Protein 1QDM (pdb70)

Foldseek 3Di:
DKWFKAFDQQADVLQQQLQPFDFQDDCQLADQLSQATIWTWKFWAVVTHIWIAFAKLFAQAKEFAAPLQPPEVLPVVGDHDDQVVGPFKAQDQQKWKGRHHFKIFIFGKIFGWMGGPHDTQHRQIHGHGSDIDGSSSNPDPTGIYQHPAALVRHIVSGHGSLNRCVPVVNAAASKKWWAPAPCRTMIGGRDDDPQFFDDDWQKFFQDDRGALKGKWAWKAWQNATLQPRNVIFIEGAIASRFFKAAAQLSVLVQCVQQVFQAAAADLLLVCLVVPVVVLLVCVVVVHPLVCRLVVSPVVVPVSSVSSSSLNSNNNSCVVVVHDPVCSSVVSNVSSHHGFNSNDFRWDPPVSLVSGTWMWIGGSNDTHTARSVLQWDWHDDVVPIIIGGSHHYNNANVVVTRHMYHYCSRCNQWIWMCRPVRRIIITGGTD/DKWWKAFDFQAPVLVVLLVVAPDLDLQQLQDALRRDGIWTWKFWAVVGQIWIAQEKLSAFAWEFAAPLLPDDPLSVQGRADYQPVHDQKADDQQKDWGRGNQGMFIAGKIFHWMQRPHDIQHRQIHGHRRYDTGSSQSPDPTGIYQHNAQLQRHTVSGGGPLNRCVVVPVAQASKKWWAPDDCNTMIGRNDDDPVWFDDWWQKFFQPDGGRLKGKWAFKAFQNFTLQQRNVIAMEGEIQSYAFKEWALLRVLVQCLQVVWWAAAQVLLLVCLPVCVVVLLVCVVVVHDLVCSLVVVPQVVPSNSVSVNSLSSQQVRCVVSPPPVVVRSVVSNVSNRHRHHVQWWTWHDDVCQVRHTWMWIAGNHRTQTAGSVLQWGWHDDDVNTTIIGRYIYDAASDVVGIYMYHYNSRCHQWIWMQRPVSRIIITGRTD/DKWFKAFDAFEDLLPVVCVVFFAVPVQLADQLSQAGIWTWKFWAVVTDIWIAQAKLQAFAKEFAAPLQPPEVLPVVGDHDYQVVHPFKDQDFQKFKGHHGFKIFIFGWIWTWMGDPHDTQGTFIHGHTNYIDGSSRNPPPGGIYQYDAFLVQHTVSTHHSLNSCVVVVVADASKKWWQCAPCRTMIGGRFDDPQFFDDDWLKFFQPDGGRSKGKFAFKFWQNATLFQRNVIFMEGEIQSGQFKAWAQLRQLVLLVQQVWQAAQAPLLQVCLVPCNVVLVCQVVVVHDLVCSQCVSVQVPPVSSSSSSSLSSQLVSVVVVPPDDCVSSVVSNVSNRSGHYDQFKTFGDPPSLVSGTWMWIGDNNRIATDRSVLQWGCNPVCPTIIGSYGYDHASVVSGIYMHNYNSRCHQWIWMCNVPVRIIITGGTD

Secondary structure (P-SEA, 3-state):
cbbbbbbbcccaaaaaaaaacccccccccccccccccbbbbbbccccbbbbbccccccccccccccccccccaaaaabbbbbcccccccccccccccccccccbbbbbbbbcbbbcccccccccccccccccccccccccccccccccccccccccccccaaaaaaccccccccbbbbccccccccccccccccccccccccccccccccccccbbbbbbcccccccccccbbbbbbccccccccccaaaaaaaaaaacccccccaaaaaaacccaaaaaaaaaacccccccccccccccaaaaaaaaaaaaaaaaaaaacccccaaaaaaaaaaaacccccccccccccccccccbbbbbcccccccccccccccccccccbbbbbcccccccccccccbbbbbcccccccccccccccccbbbbcccc/cbbbbbbccccaaaaaaaaacccccccccccccccccbbbbbcccccbbbbbbbbcccccccccccccccccccccccbbbbccccccccccccbbbbbcccbbbbbbbbbbbbbcccbbbcbbbbbccccccccccccccccbbbbcccccccccccccaaaaaaaaccccccbbbbbbbccccccccccccccccccccccccccccccbbbbbcbbbcccccccccccbbbbbbcccccbbbccaaaaaaaaaaacccccccaaaaaaacccaaaaaaaaaacccccccccccccccaaaaaaaaaaaaaaaaaaaacccccccaaaaaaaccccccccccccccccccccbbbbbbbccccccccccccccccccccccbbbbbcbbbbcccccccbbbbbcccccccccccccccccbbbbcccc/cbbbbbbcccccccccccccccccccccccccccccbbbbbbcccccbbbbbbbcccccbbbbbbccccccaaaaabbbbcccccccbbbbccbbbbbcccbbbbbbbbbcbbbcccccccbbbbbbccccccccccccccccccccccccccccccccaaaaaaaaccccccbbbbbcccccbbbbccccccccccccccccccccccccccccccccccccccccccccbbbbbcccccbbbccaaaaaaaaaaacccccccaaaaaaaaccaaaaaaaaaacccccccccccc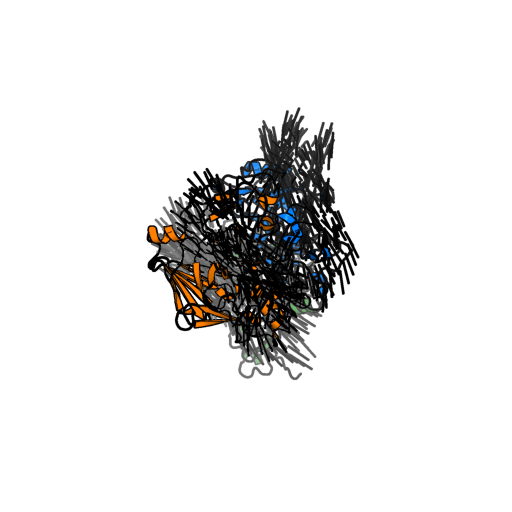cccaaaaaaaaaaaaaaaaaaaaccccaaaaaaaaaaccccccccccccccccccccbbbbbbbcccbbbbbcccccccccccccccccccccccccccccccccccccccccccccccccccbbbbcccc

Organism: Hordeum vulgare (NCBI:txid4513)

Solvent-accessible surface area: 47743 Å² total

Structure (mmCIF, N/CA/C/O backbone):
data_1QDM
#
_entry.id   1QDM
#
_cell.length_a   66.0
_cell.length_b   160.9
_cell.length_c   81.4
_cell.angle_alpha   90.0
_cell.angle_beta   109.6
_cell.angle_gamma   90.0
#
_symmetry.space_group_name_H-M   'P 1 21 1'
#
loop_
_atom_site.group_PDB
_atom_site.id
_atom_site.type_symbol
_atom_site.label_atom_id
_atom_site.label_alt_id
_atom_site.label_comp_id
_atom_site.label_asym_id
_atom_site.label_entity_id
_atom_site.label_seq_id
_atom_site.pdbx_PDB_ins_code
_atom_site.Cartn_x
_atom_site.Cartn_y
_atom_site.Cartn_z
_atom_site.occupancy
_atom_site.B_iso_or_equiv
_atom_site.auth_seq_id
_atom_site.auth_comp_id
_atom_site.auth_asym_id
_atom_site.auth_atom_id
_atom_site.pdbx_PDB_model_num
ATOM 1 N N . VAL A 1 1 P 34.377 17.703 -3.619 1.00 47.86 6 VAL A N 1
ATOM 2 C CA . VAL A 1 1 P 33.699 16.952 -4.717 1.00 32.58 6 VAL A CA 1
ATOM 3 C C . VAL A 1 1 P 32.380 16.431 -4.183 1.00 19.83 6 VAL A C 1
ATOM 4 O O . VAL A 1 1 P 32.361 15.748 -3.171 1.00 24.36 6 VAL A O 1
ATOM 8 N N . ARG A 1 2 P 31.292 16.725 -4.883 1.00 20.22 7 ARG A N 1
ATOM 9 C CA . ARG A 1 2 P 29.962 16.309 -4.457 1.00 23.47 7 ARG A CA 1
ATOM 10 C C . ARG A 1 2 P 29.361 15.139 -5.236 1.00 32.45 7 ARG A C 1
ATOM 11 O O . ARG A 1 2 P 29.046 15.258 -6.431 1.00 41.00 7 ARG A O 1
ATOM 19 N N . ILE A 1 3 P 29.171 14.025 -4.529 1.00 28.98 8 ILE A N 1
ATOM 20 C CA . ILE A 1 3 P 28.599 12.821 -5.093 1.00 9.40 8 ILE A CA 1
ATOM 21 C C . ILE A 1 3 P 27.138 12.621 -4.690 1.00 12.90 8 ILE A C 1
ATOM 22 O O . ILE A 1 3 P 26.826 12.302 -3.552 1.00 25.71 8 ILE A O 1
ATOM 27 N N . ALA A 1 4 P 26.237 12.825 -5.632 1.00 10.50 9 ALA A N 1
ATOM 28 C CA . ALA A 1 4 P 24.836 12.643 -5.373 1.00 13.79 9 ALA A CA 1
ATOM 29 C C . ALA A 1 4 P 24.605 11.159 -5.145 1.00 21.17 9 ALA A C 1
ATOM 30 O O . ALA A 1 4 P 25.431 10.328 -5.525 1.00 35.77 9 ALA A O 1
ATOM 32 N N . LEU A 1 5 P 23.487 10.826 -4.516 1.00 14.94 10 LEU A N 1
ATOM 33 C CA . LEU A 1 5 P 23.136 9.439 -4.266 1.00 11.10 10 LEU A CA 1
ATOM 34 C C . LEU A 1 5 P 21.652 9.370 -4.528 1.00 13.29 10 LEU A C 1
ATOM 35 O O . LEU A 1 5 P 20.969 10.382 -4.446 1.00 10.27 10 LEU A O 1
ATOM 40 N N . LYS A 1 6 P 21.166 8.195 -4.894 1.00 7.38 11 LYS A N 1
ATOM 41 C CA . LYS A 1 6 P 19.759 8.025 -5.145 1.00 11.04 11 LYS A CA 1
ATOM 42 C C . LYS A 1 6 P 19.288 7.043 -4.108 1.00 13.06 11 LYS A C 1
ATOM 43 O O . LYS A 1 6 P 20.013 6.132 -3.735 1.00 27.86 11 LYS A O 1
ATOM 49 N N . LYS A 1 7 P 18.105 7.269 -3.580 1.00 14.09 12 LYS A N 1
ATOM 50 C CA . LYS A 1 7 P 17.601 6.373 -2.580 1.00 21.43 12 LYS A CA 1
ATOM 51 C C . LYS A 1 7 P 16.543 5.527 -3.211 1.00 23.36 12 LYS A C 1
ATOM 52 O O . LYS A 1 7 P 15.570 6.044 -3.785 1.00 26.23 12 LYS A O 1
ATOM 58 N N . ARG A 1 8 P 16.791 4.227 -3.152 1.00 17.83 13 ARG A N 1
ATOM 59 C CA . ARG A 1 8 P 15.884 3.207 -3.657 1.00 20.00 13 ARG A CA 1
ATOM 60 C C . ARG A 1 8 P 15.561 2.518 -2.352 1.00 22.41 13 ARG A C 1
ATOM 61 O O . ARG A 1 8 P 16.400 1.821 -1.773 1.00 31.07 13 ARG A O 1
ATOM 69 N N . PRO A 1 9 P 14.397 2.843 -1.787 1.00 28.46 14 PRO A N 1
ATOM 70 C CA . PRO A 1 9 P 13.975 2.254 -0.522 1.00 39.97 14 PRO A CA 1
ATOM 71 C C . PRO A 1 9 P 13.571 0.781 -0.623 1.00 35.89 14 PRO A C 1
ATOM 72 O O . PRO A 1 9 P 12.937 0.363 -1.594 1.00 50.32 14 PRO A O 1
ATOM 76 N N . ILE A 1 10 P 14.004 0.007 0.374 1.00 37.33 15 ILE A N 1
ATOM 77 C CA . ILE A 1 10 P 13.711 -1.418 0.500 1.00 16.76 15 ILE A CA 1
ATOM 78 C C . ILE A 1 10 P 12.245 -1.653 0.123 1.00 29.00 15 ILE A C 1
ATOM 79 O O . ILE A 1 10 P 11.352 -0.913 0.542 1.00 26.63 15 ILE A O 1
ATOM 84 N N . ASP A 1 11 P 12.021 -2.654 -0.717 1.00 26.17 16 ASP A N 1
ATOM 85 C CA . ASP A 1 11 P 10.693 -2.999 -1.173 1.00 32.40 16 ASP A CA 1
ATOM 86 C C . ASP A 1 11 P 10.341 -4.372 -0.678 1.00 42.56 16 ASP A C 1
ATOM 87 O O . ASP A 1 11 P 11.100 -5.002 0.062 1.00 45.48 16 ASP A O 1
ATOM 92 N N . ARG A 1 12 P 9.230 -4.877 -1.184 1.00 45.81 17 ARG A N 1
ATOM 93 C CA . ARG A 1 12 P 8.761 -6.189 -0.820 1.00 41.27 17 ARG A CA 1
ATOM 94 C C . ARG A 1 12 P 9.712 -7.316 -1.267 1.00 40.24 17 ARG A C 1
ATOM 95 O O . ARG A 1 12 P 10.109 -8.132 -0.437 1.00 51.54 17 ARG A O 1
ATOM 103 N N . ASN A 1 13 P 10.159 -7.324 -2.524 1.00 28.60 18 ASN A N 1
ATOM 104 C CA . ASN A 1 13 P 11.054 -8.407 -2.999 1.00 30.53 18 ASN A CA 1
ATOM 105 C C . ASN A 1 13 P 12.352 -8.669 -2.229 1.00 34.58 18 ASN A C 1
ATOM 106 O O . ASN A 1 13 P 12.820 -9.810 -2.185 1.00 35.72 18 ASN A O 1
ATOM 111 N N . SER A 1 14 P 12.949 -7.637 -1.637 1.00 32.60 19 SER A N 1
ATOM 112 C CA . SER A 1 14 P 14.195 -7.832 -0.884 1.00 38.09 19 SER A CA 1
ATOM 113 C C . SER A 1 14 P 13.951 -8.478 0.478 1.00 32.83 19 SER A C 1
ATOM 114 O O . SER A 1 14 P 14.806 -9.169 1.008 1.00 39.78 19 SER A O 1
ATOM 117 N N . ARG A 1 15 P 12.786 -8.214 1.048 1.00 40.10 20 ARG A N 1
ATOM 118 C CA . ARG A 1 15 P 12.420 -8.745 2.347 1.00 30.31 20 ARG A CA 1
ATOM 119 C C . ARG A 1 15 P 12.148 -10.233 2.246 1.00 33.49 20 ARG A C 1
ATOM 120 O O . ARG A 1 15 P 12.617 -11.008 3.089 1.00 46.37 20 ARG A O 1
ATOM 122 N N . VAL A 1 16 P 11.408 -10.639 1.213 1.00 36.58 21 VAL A N 1
ATOM 123 C CA . VAL A 1 16 P 11.093 -12.052 1.011 1.00 29.43 21 VAL A CA 1
ATOM 124 C C . VAL A 1 16 P 12.386 -12.770 0.673 1.00 29.67 21 VAL A C 1
ATOM 125 O O . VAL A 1 16 P 12.577 -13.905 1.060 1.00 35.60 21 VAL A O 1
ATOM 127 N N . ALA A 1 17 P 13.294 -12.073 0.000 1.00 35.44 22 ALA A N 1
ATOM 128 C CA . ALA A 1 17 P 14.591 -12.631 -0.368 1.00 28.03 22 ALA A CA 1
ATOM 129 C C . ALA A 1 17 P 15.499 -12.733 0.860 1.00 30.55 22 ALA A C 1
ATOM 130 O O . ALA A 1 17 P 16.197 -13.719 1.024 1.00 41.33 22 ALA A O 1
ATOM 132 N N . THR A 1 18 P 15.519 -11.696 1.697 1.00 37.03 23 THR A N 1
ATOM 133 C CA . THR A 1 18 P 16.332 -11.695 2.915 1.00 37.22 23 THR A CA 1
ATOM 134 C C . THR A 1 18 P 15.762 -12.763 3.857 1.00 40.81 23 THR A C 1
ATOM 135 O O . THR A 1 18 P 16.503 -13.441 4.568 1.00 36.95 23 THR A O 1
ATOM 139 N N . GLY A 1 19 P 14.439 -12.909 3.843 1.00 45.82 24 GLY A N 1
ATOM 140 C CA . GLY A 1 19 P 13.783 -13.897 4.681 1.00 42.94 24 GLY A CA 1
ATOM 141 C C . GLY A 1 19 P 14.240 -15.296 4.321 1.00 42.17 24 GLY A C 1
ATOM 142 O O . GLY A 1 19 P 14.671 -16.058 5.173 1.00 34.08 24 GLY A O 1
ATOM 143 N N . LEU A 1 20 P 14.144 -15.631 3.042 1.00 49.98 25 LEU A N 1
ATOM 144 C CA . LEU A 1 20 P 14.567 -16.936 2.552 1.00 40.94 25 LEU A CA 1
ATOM 145 C C . LEU A 1 20 P 16.092 -17.030 2.345 1.00 41.95 25 LEU A C 1
ATOM 146 O O . LEU A 1 20 P 16.565 -17.550 1.324 1.00 53.29 25 LEU A O 1
ATOM 151 N N . SER A 1 21 P 16.845 -16.575 3.347 1.00 39.54 26 SER A N 1
ATOM 152 C CA . SER A 1 21 P 18.312 -16.581 3.325 1.00 48.13 26 SER A CA 1
ATOM 153 C C . SER A 1 21 P 18.876 -16.532 4.756 1.00 59.86 26 SER A C 1
ATOM 154 O O . SER A 1 21 P 20.073 -16.181 4.890 1.00 65.69 26 SER A O 1
ATOM 156 N N . GLY A 1 22 P 18.121 -16.828 5.724 1.00 58.71 27 GLY A N 1
ATOM 157 N N . GLU A 1 38 ? 27.407 -15.748 11.053 1.00 73.55 2 GLU A N 1
ATOM 158 C CA . GLU A 1 38 ? 28.756 -15.727 11.703 1.00 82.41 2 GLU A CA 1
ATOM 159 C C . GLU A 1 38 ? 28.824 -14.636 12.785 1.00 77.38 2 GLU A C 1
ATOM 160 O O . GLU A 1 38 ? 27.814 -13.990 13.090 1.00 77.97 2 GLU A O 1
ATOM 162 N N . GLU A 1 39 ? 30.009 -14.447 13.361 1.00 59.79 3 GLU A N 1
ATOM 163 C CA . GLU A 1 39 ? 30.209 -13.458 14.411 1.00 46.49 3 GLU A CA 1
ATOM 164 C C . GLU A 1 39 ? 31.681 -13.409 14.801 1.00 51.13 3 GLU A C 1
ATOM 165 O O . GLU A 1 39 ? 32.291 -12.347 14.778 1.00 53.61 3 GLU A O 1
ATOM 167 N N . GLU A 1 40 ? 32.255 -14.561 15.136 1.00 60.69 4 GLU A N 1
ATOM 168 C CA . GLU A 1 40 ? 33.661 -14.626 15.536 1.00 56.74 4 GLU A CA 1
ATOM 169 C C . GLU A 1 40 ? 34.637 -14.048 14.495 1.00 58.50 4 GLU A C 1
ATOM 170 O O . GLU A 1 40 ? 35.323 -14.788 13.780 1.00 56.49 4 GLU A O 1
ATOM 172 N N . GLY A 1 41 ? 34.687 -12.719 14.417 1.00 62.04 5 GLY A N 1
ATOM 173 C CA . GLY A 1 41 ? 35.581 -12.063 13.482 1.00 60.88 5 GLY A CA 1
ATOM 174 C C . GLY A 1 41 ? 34.974 -11.105 12.468 1.00 56.89 5 GLY A C 1
ATOM 175 O O . GLY A 1 41 ? 34.559 -9.999 12.810 1.00 50.77 5 GLY A O 1
ATOM 176 N N . ASP A 1 42 ? 34.902 -11.575 11.222 1.00 52.10 6 ASP A N 1
ATOM 177 C CA . ASP A 1 42 ? 34.429 -10.824 10.054 1.00 41.31 6 ASP A CA 1
ATOM 178 C C . ASP A 1 42 ? 32.990 -10.302 9.991 1.00 28.19 6 ASP A C 1
ATOM 179 O O . ASP A 1 42 ? 32.034 -11.063 9.885 1.00 27.87 6 ASP A O 1
ATOM 184 N N . ILE A 1 43 ? 32.868 -8.982 9.955 1.00 21.48 7 ILE A N 1
ATOM 185 C CA . ILE A 1 43 ? 31.579 -8.314 9.862 1.00 32.24 7 ILE A CA 1
ATOM 186 C C . ILE A 1 43 ? 31.269 -8.230 8.362 1.00 31.10 7 ILE A C 1
ATOM 187 O O . ILE A 1 43 ? 30.115 -8.163 7.956 1.00 36.35 7 ILE A O 1
ATOM 192 N N . VAL A 1 44 ? 32.311 -8.275 7.538 1.00 22.17 8 VAL A N 1
ATOM 193 C CA . VAL A 1 44 ? 32.138 -8.224 6.093 1.00 19.86 8 VAL A CA 1
ATOM 194 C C . VAL A 1 44 ? 31.282 -9.424 5.664 1.00 12.74 8 VAL A C 1
ATOM 195 O O . VAL A 1 44 ? 30.264 -9.257 5.006 1.00 19.56 8 VAL A O 1
ATOM 199 N N . ALA A 1 45 ? 31.637 -10.617 6.132 1.00 20.77 9 ALA A N 1
ATOM 200 C CA . ALA A 1 45 ? 30.869 -11.820 5.817 1.00 5.79 9 ALA A CA 1
ATOM 201 C C . ALA A 1 45 ? 29.488 -11.743 6.455 1.00 11.20 9 ALA A C 1
ATOM 202 O O . ALA A 1 45 ? 28.694 -12.685 6.351 1.00 20.81 9 ALA A O 1
ATOM 204 N N . LEU A 1 46 ? 29.199 -10.627 7.116 1.00 14.76 10 LEU A N 1
ATOM 205 C CA . LEU A 1 46 ? 27.915 -10.447 7.783 1.00 15.36 10 LEU A CA 1
ATOM 206 C C . LEU A 1 46 ? 27.009 -9.486 7.032 1.00 17.40 10 LEU A C 1
ATOM 207 O O . LEU A 1 46 ? 25.804 -9.465 7.269 1.00 21.08 10 LEU A O 1
ATOM 212 N N . LYS A 1 47 ? 27.582 -8.754 6.074 1.00 23.37 11 LYS A N 1
ATOM 213 C CA . LYS A 1 47 ? 26.847 -7.764 5.285 1.00 12.23 11 LYS A CA 1
ATOM 214 C C . LYS A 1 47 ? 25.779 -8.360 4.425 1.00 7.93 11 LYS A C 1
ATOM 215 O O . LYS A 1 47 ? 25.950 -9.423 3.841 1.00 28.87 11 LYS A O 1
ATOM 221 N N . ASN A 1 48 ? 24.685 -7.626 4.338 1.00 14.52 12 ASN A N 1
ATOM 222 C CA . ASN A 1 48 ? 23.517 -7.986 3.567 1.00 6.51 12 ASN A CA 1
ATOM 223 C C . ASN A 1 48 ? 23.205 -6.706 2.806 1.00 11.84 12 ASN A C 1
ATOM 224 O O . ASN A 1 48 ? 22.729 -5.736 3.386 1.00 22.52 12 ASN A O 1
ATOM 229 N N . TYR A 1 49 ? 23.511 -6.692 1.516 1.00 14.32 13 TYR A N 1
ATOM 230 C CA . TYR A 1 49 ? 23.302 -5.515 0.706 1.00 4.00 13 TYR A CA 1
ATOM 231 C C . TYR A 1 49 ? 21.890 -5.348 0.243 1.00 12.28 13 TYR A C 1
ATOM 232 O O . TYR A 1 49 ? 21.558 -4.338 -0.382 1.00 22.24 13 TYR A O 1
ATOM 241 N N . MET A 1 50 ? 21.040 -6.318 0.534 1.00 17.14 14 MET A N 1
ATOM 242 C CA . MET A 1 50 ? 19.642 -6.184 0.135 1.00 20.05 14 MET A CA 1
ATOM 243 C C . MET A 1 50 ? 18.993 -5.137 1.025 1.00 16.16 14 MET A C 1
ATOM 244 O O . MET A 1 50 ? 17.842 -4.724 0.804 1.00 19.22 14 MET A O 1
ATOM 249 N N . ASN A 1 51 ? 19.756 -4.752 2.046 1.00 11.83 15 ASN A N 1
ATOM 250 C CA . ASN A 1 51 ? 19.374 -3.730 3.001 1.00 21.01 15 ASN A CA 1
ATOM 251 C C . ASN A 1 51 ? 20.046 -2.416 2.613 1.00 10.07 15 ASN A C 1
ATOM 252 O O . ASN A 1 51 ? 20.303 -1.576 3.467 1.00 33.72 15 ASN A O 1
ATOM 257 N N . ALA A 1 52 ? 20.390 -2.269 1.341 1.00 18.25 16 ALA A N 1
ATOM 258 C CA . ALA A 1 52 ? 21.020 -1.059 0.839 1.00 9.12 16 ALA A CA 1
ATOM 259 C C . ALA A 1 52 ? 19.906 -0.176 0.305 1.00 14.71 16 ALA A C 1
ATOM 260 O O . ALA A 1 52 ? 18.880 -0.691 -0.165 1.00 18.75 16 ALA A O 1
ATOM 262 N N . GLN A 1 53 ? 20.070 1.141 0.430 1.00 16.07 17 GLN A N 1
ATOM 263 C CA . GLN A 1 53 ? 19.061 2.094 -0.050 1.00 14.53 17 GLN A CA 1
ATOM 264 C C . GLN A 1 53 ? 19.600 3.297 -0.800 1.00 14.90 17 GLN A C 1
ATOM 265 O O . GLN A 1 53 ? 18.839 4.031 -1.410 1.00 17.88 17 GLN A O 1
ATOM 271 N N . TYR A 1 54 ? 20.905 3.520 -0.734 1.00 20.08 18 TYR A N 1
ATOM 272 C CA . TYR A 1 54 ? 21.513 4.658 -1.420 1.00 18.62 18 TYR A CA 1
ATOM 273 C C . TYR A 1 54 ? 22.594 4.220 -2.399 1.00 13.63 18 TYR A C 1
ATOM 274 O O . TYR A 1 54 ? 23.576 3.571 -2.016 1.00 14.11 18 TYR A O 1
ATOM 283 N N . PHE A 1 55 ? 22.421 4.623 -3.656 1.00 18.51 19 PHE A N 1
ATOM 284 C CA . PHE A 1 55 ? 23.334 4.246 -4.715 1.00 4.00 19 PHE A CA 1
ATOM 285 C C . PHE A 1 55 ? 23.900 5.427 -5.426 1.00 4.88 19 PHE A C 1
ATOM 286 O O . PHE A 1 55 ? 23.266 6.470 -5.530 1.00 14.56 19 PHE A O 1
ATOM 294 N N . GLY A 1 56 ? 25.125 5.263 -5.890 1.00 18.30 20 GLY A N 1
ATOM 295 C CA . GLY A 1 56 ? 25.790 6.318 -6.614 1.00 20.78 20 GLY A CA 1
ATOM 296 C C . GLY A 1 56 ? 26.336 5.705 -7.874 1.00 21.68 20 GLY A C 1
ATOM 297 O O . GLY A 1 56 ? 26.150 4.500 -8.102 1.00 5.71 20 GLY A O 1
ATOM 298 N N . GLU A 1 57 ? 27.008 6.520 -8.684 1.00 17.92 21 GLU A N 1
ATOM 299 C CA . GLU A 1 57 ? 27.600 6.066 -9.939 1.00 20.37 21 GLU A CA 1
ATOM 300 C C . GLU A 1 57 ? 29.067 6.415 -9.903 1.00 17.27 21 GLU A C 1
ATOM 301 O O . GLU A 1 57 ? 29.455 7.365 -9.230 1.00 33.91 21 GLU A O 1
ATOM 307 N N . ILE A 1 58 ? 29.876 5.567 -10.532 1.00 26.97 22 ILE A N 1
ATOM 308 C CA . ILE A 1 58 ? 31.322 5.773 -10.694 1.00 21.61 22 ILE A CA 1
ATOM 309 C C . ILE A 1 58 ? 31.563 5.341 -12.131 1.00 23.21 22 ILE A C 1
ATOM 310 O O . ILE A 1 58 ? 30.644 4.912 -12.835 1.00 13.53 22 ILE A O 1
ATOM 315 N N . GLY A 1 59 ? 32.812 5.399 -12.544 1.00 17.87 23 GLY A N 1
ATOM 316 C CA . GLY A 1 59 ? 33.139 4.982 -13.871 1.00 6.99 23 GLY A CA 1
ATOM 317 C C . GLY A 1 59 ? 34.515 4.389 -13.816 1.00 14.35 23 GLY A C 1
ATOM 318 O O . GLY A 1 59 ? 35.431 5.021 -13.308 1.00 18.98 23 GLY A O 1
ATOM 319 N N . VAL A 1 60 ? 34.649 3.142 -14.251 1.00 14.21 24 VAL A N 1
ATOM 320 C CA . VAL A 1 60 ? 35.960 2.493 -14.302 1.00 25.68 24 VAL A CA 1
ATOM 321 C C . VAL A 1 60 ? 36.405 2.432 -15.780 1.00 35.41 24 VAL A C 1
ATOM 322 O O . VAL A 1 60 ? 35.592 2.127 -16.666 1.00 19.14 24 VAL A O 1
ATOM 326 N N . GLY A 1 61 ? 37.642 2.866 -16.043 1.00 33.22 25 GLY A N 1
ATOM 327 C CA . GLY A 1 61 ? 38.183 2.838 -17.392 1.00 28.86 25 GLY A CA 1
ATOM 328 C C . GLY A 1 61 ? 38.234 4.138 -18.185 1.00 33.43 25 GLY A C 1
ATOM 329 O O . GLY A 1 61 ? 37.735 5.167 -17.740 1.00 39.47 25 GLY A O 1
ATOM 330 N N . THR A 1 62 ? 38.883 4.085 -19.349 1.00 41.24 26 THR A N 1
ATOM 331 C CA . THR A 1 62 ? 38.994 5.232 -20.257 1.00 40.63 26 THR A CA 1
ATOM 332 C C . THR A 1 62 ? 38.664 4.811 -21.686 1.00 38.19 26 THR A C 1
ATOM 333 O O . THR A 1 62 ? 39.439 4.076 -22.309 1.00 33.39 26 THR A O 1
ATOM 337 N N . PRO A 1 63 ? 37.535 5.302 -22.239 1.00 34.24 27 PRO A N 1
ATOM 338 C CA . PRO A 1 63 ? 36.592 6.210 -21.578 1.00 32.41 27 PRO A CA 1
ATOM 339 C C . PRO A 1 63 ? 35.969 5.575 -20.335 1.00 37.38 27 PRO A C 1
ATOM 340 O O . PRO A 1 63 ? 36.207 4.399 -20.032 1.00 38.68 27 PRO A O 1
ATOM 344 N N . PRO A 1 64 ? 35.204 6.359 -19.573 1.00 31.91 28 PRO A N 1
ATOM 345 C CA . PRO A 1 64 ? 34.581 5.846 -18.356 1.00 31.16 28 PRO A CA 1
ATOM 346 C C . PRO A 1 64 ? 33.405 4.937 -18.584 1.00 27.45 28 PRO A C 1
ATOM 347 O O . PRO A 1 64 ? 32.443 5.315 -19.251 1.00 41.00 28 PRO A O 1
ATOM 351 N N . GLN A 1 65 ? 33.495 3.733 -18.027 1.00 27.39 29 GLN A N 1
ATOM 352 C CA . GLN A 1 65 ? 32.422 2.755 -18.107 1.00 22.69 29 GLN A CA 1
ATOM 353 C C . GLN A 1 65 ? 31.614 2.934 -16.817 1.00 19.78 29 GLN A C 1
ATOM 354 O O . GLN A 1 65 ? 32.145 2.736 -15.739 1.00 24.71 29 GLN A O 1
ATOM 360 N N . LYS A 1 66 ? 30.347 3.328 -16.935 1.00 17.33 30 LYS A N 1
ATOM 361 C CA . LYS A 1 66 ? 29.472 3.578 -15.775 1.00 29.57 30 LYS A CA 1
ATOM 362 C C . LYS A 1 66 ? 28.884 2.392 -15.013 1.00 33.49 30 LYS A C 1
ATOM 363 O O . LYS A 1 66 ? 28.333 1.461 -15.614 1.00 40.34 30 LYS A O 1
ATOM 369 N N . PHE A 1 67 ? 28.956 2.473 -13.682 1.00 30.23 31 PHE A N 1
ATOM 370 C CA . PHE A 1 67 ? 28.416 1.440 -12.795 1.00 20.67 31 PHE A CA 1
ATOM 371 C C . PHE A 1 67 ? 27.733 2.010 -11.546 1.00 12.09 31 PHE A C 1
ATOM 372 O O . PHE A 1 67 ? 28.225 2.958 -10.939 1.00 18.01 31 PHE A O 1
ATOM 380 N N . THR A 1 68 ? 26.554 1.488 -11.222 1.00 17.51 32 THR A N 1
ATOM 381 C CA . THR A 1 68 ? 25.854 1.892 -10.020 1.00 4.00 32 THR A CA 1
ATOM 382 C C . THR A 1 68 ? 26.560 1.049 -8.964 1.00 14.42 32 THR A C 1
ATOM 383 O O . THR A 1 68 ? 26.823 -0.133 -9.178 1.00 15.36 32 THR A O 1
ATOM 387 N N . VAL A 1 69 ? 26.982 1.679 -7.884 1.00 15.80 33 VAL A N 1
ATOM 388 C CA . VAL A 1 69 ? 27.678 0.975 -6.835 1.00 12.75 33 VAL A CA 1
ATOM 389 C C . VAL A 1 69 ? 27.199 1.528 -5.521 1.00 7.13 33 VAL A C 1
ATOM 390 O O . VAL A 1 69 ? 26.558 2.549 -5.481 1.00 13.33 33 VAL A O 1
ATOM 394 N N . ILE A 1 70 ? 27.507 0.832 -4.449 1.00 18.82 34 ILE A N 1
ATOM 395 C CA . ILE A 1 70 ? 27.155 1.264 -3.111 1.00 11.57 34 ILE A CA 1
ATOM 396 C C . ILE A 1 70 ? 28.458 1.813 -2.584 1.00 14.05 34 ILE A C 1
ATOM 397 O O . ILE A 1 70 ? 29.497 1.204 -2.809 1.00 9.63 34 ILE A O 1
ATOM 402 N N . PHE A 1 71 ? 28.430 3.022 -2.029 1.00 24.97 35 PHE A N 1
ATOM 403 C CA . PHE A 1 71 ? 29.620 3.633 -1.417 1.00 9.90 35 PHE A CA 1
ATOM 404 C C . PHE A 1 71 ? 29.619 3.152 0.035 1.00 10.52 35 PHE A C 1
ATOM 405 O O . PHE A 1 71 ? 28.941 3.689 0.906 1.00 15.26 35 PHE A O 1
ATOM 413 N N . ASP A 1 72 ? 30.391 2.106 0.247 1.00 21.03 36 ASP A N 1
ATOM 414 C CA . ASP A 1 72 ? 30.496 1.372 1.490 1.00 13.79 36 ASP A CA 1
ATOM 415 C C . ASP A 1 72 ? 31.616 1.665 2.487 1.00 15.63 36 ASP A C 1
ATOM 416 O O . ASP A 1 72 ? 32.734 1.185 2.324 1.00 25.56 36 ASP A O 1
ATOM 421 N N . THR A 1 73 ? 31.299 2.349 3.578 1.00 21.09 37 THR A N 1
ATOM 422 C CA . THR A 1 73 ? 32.295 2.610 4.614 1.00 8.44 37 THR A CA 1
ATOM 423 C C . THR A 1 73 ? 32.662 1.300 5.341 1.00 14.68 37 THR A C 1
ATOM 424 O O . THR A 1 73 ? 33.663 1.227 6.051 1.00 26.37 37 THR A O 1
ATOM 428 N N . GLY A 1 74 ? 31.877 0.253 5.108 1.00 21.41 38 GLY A N 1
ATOM 429 C CA . GLY A 1 74 ? 32.121 -1.031 5.743 1.00 9.48 38 GLY A CA 1
ATOM 430 C C . GLY A 1 74 ? 32.896 -2.076 4.966 1.00 19.21 38 GLY A C 1
ATOM 431 O O . GLY A 1 74 ? 32.916 -3.229 5.376 1.00 25.04 38 GLY A O 1
ATOM 432 N N . SER A 1 75 ? 33.539 -1.675 3.871 1.00 27.34 39 SER A N 1
ATOM 433 C CA . SER A 1 75 ? 34.346 -2.548 3.002 1.00 9.12 39 SER A CA 1
ATOM 434 C C . SER A 1 75 ? 35.484 -1.673 2.495 1.00 15.55 39 SER A C 1
ATOM 435 O O . SER A 1 75 ? 35.342 -0.456 2.477 1.00 13.44 39 SER A O 1
ATOM 438 N N . SER A 1 76 ? 36.581 -2.274 2.038 1.00 18.09 40 SER A N 1
ATOM 439 C CA . SER A 1 76 ? 37.707 -1.493 1.509 1.00 14.56 40 SER A CA 1
ATOM 440 C C . SER A 1 76 ? 38.061 -1.817 0.053 1.00 13.94 40 SER A C 1
ATOM 441 O O . SER A 1 76 ? 39.064 -1.339 -0.473 1.00 36.53 40 SER A O 1
ATOM 444 N N . ASN A 1 77 ? 37.186 -2.559 -0.616 1.00 29.01 41 ASN A N 1
ATOM 445 C CA . ASN A 1 77 ? 37.398 -2.972 -2.003 1.00 17.20 41 ASN A CA 1
ATOM 446 C C . ASN A 1 77 ? 36.380 -2.415 -2.982 1.00 12.43 41 ASN A C 1
ATOM 447 O O . ASN A 1 77 ? 35.208 -2.218 -2.645 1.00 22.66 41 ASN A O 1
ATOM 452 N N . LEU A 1 78 ? 36.846 -2.208 -4.210 1.00 16.80 42 LEU A N 1
ATOM 453 C CA . LEU A 1 78 ? 36.005 -1.788 -5.315 1.00 14.44 42 LEU A CA 1
ATOM 454 C C . LEU A 1 78 ? 35.976 -3.073 -6.123 1.00 26.86 42 LEU A C 1
ATOM 455 O O . LEU A 1 78 ? 36.971 -3.807 -6.153 1.00 22.89 42 LEU A O 1
ATOM 460 N N . TRP A 1 79 ? 34.823 -3.396 -6.688 1.00 27.26 43 TRP A N 1
ATOM 461 C CA . TRP A 1 79 ? 34.681 -4.567 -7.529 1.00 13.76 43 TRP A CA 1
ATOM 462 C C . TRP A 1 79 ? 33.463 -4.346 -8.371 1.00 20.71 43 TRP A C 1
ATOM 463 O O . TRP A 1 79 ? 32.481 -3.750 -7.918 1.00 29.79 43 TRP A O 1
ATOM 474 N N . VAL A 1 80 ? 33.551 -4.777 -9.620 1.00 30.16 44 VAL A N 1
ATOM 475 C CA . VAL A 1 80 ? 32.463 -4.628 -10.583 1.00 16.02 44 VAL A CA 1
ATOM 476 C C . VAL A 1 80 ? 32.363 -5.952 -11.347 1.00 14.09 44 VAL A C 1
ATOM 477 O O . VAL A 1 80 ? 33.307 -6.749 -11.332 1.00 10.88 44 VAL A O 1
ATOM 481 N N . PRO A 1 81 ? 31.184 -6.270 -11.912 1.00 11.05 45 PRO A N 1
ATOM 482 C CA . PRO A 1 81 ? 31.137 -7.533 -12.633 1.00 8.12 45 PRO A CA 1
ATOM 483 C C . PRO A 1 81 ? 32.124 -7.473 -13.797 1.00 14.27 45 PRO A C 1
ATOM 484 O O . PRO A 1 81 ? 32.467 -6.385 -14.277 1.00 14.07 45 PRO A O 1
ATOM 488 N N . SER A 1 82 ? 32.613 -8.631 -14.223 1.00 16.58 46 SER A N 1
ATOM 489 C CA . SER A 1 82 ? 33.553 -8.686 -15.331 1.00 7.21 46 SER A CA 1
ATOM 490 C C . SER A 1 82 ? 32.794 -9.128 -16.563 1.00 18.26 46 SER A C 1
ATOM 491 O O . SER A 1 82 ? 31.711 -9.707 -16.458 1.00 22.92 46 SER A O 1
ATOM 494 N N . ALA A 1 83 ? 33.319 -8.788 -17.735 1.00 21.42 47 ALA A N 1
ATOM 495 C CA . ALA A 1 83 ? 32.685 -9.215 -18.974 1.00 12.57 47 ALA A CA 1
ATOM 496 C C . ALA A 1 83 ? 32.947 -10.698 -18.999 1.00 10.91 47 ALA A C 1
ATOM 497 O O . ALA A 1 83 ? 32.260 -11.466 -19.662 1.00 17.03 47 ALA A O 1
ATOM 499 N N . LYS A 1 84 ? 33.940 -11.090 -18.209 1.00 14.21 48 LYS A N 1
ATOM 500 C CA . LYS A 1 84 ? 34.365 -12.461 -18.071 1.00 9.49 48 LYS A CA 1
ATOM 501 C C . LYS A 1 84 ? 33.499 -13.250 -17.094 1.00 4.87 48 LYS A C 1
ATOM 502 O O . LYS A 1 84 ? 33.821 -14.371 -16.736 1.00 19.48 48 LYS A O 1
ATOM 504 N N . CYS A 1 85 ? 32.349 -12.719 -16.734 1.00 13.15 49 CYS A N 1
ATOM 505 C CA . CYS A 1 85 ? 31.470 -13.442 -15.832 1.00 17.01 49 CYS A CA 1
ATOM 506 C C . CYS A 1 85 ? 30.426 -14.162 -16.683 1.00 20.67 49 CYS A C 1
ATOM 507 O O . CYS A 1 85 ? 29.344 -13.615 -16.902 1.00 22.45 49 CYS A O 1
ATOM 510 N N . TYR A 1 86 ? 30.709 -15.384 -17.149 1.00 17.72 50 TYR A N 1
ATOM 511 C CA . TYR A 1 86 ? 29.720 -16.0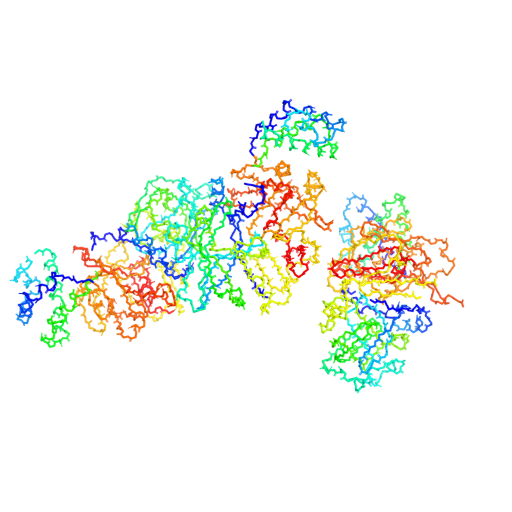50 -17.999 1.00 16.23 50 TYR A CA 1
ATOM 512 C C . TYR A 1 86 ? 28.654 -16.918 -17.367 1.00 32.23 50 TYR A C 1
ATOM 513 O O . TYR A 1 86 ? 27.581 -17.090 -17.954 1.00 20.58 50 TYR A O 1
ATOM 522 N N . PHE A 1 87 ? 28.901 -17.425 -16.161 1.00 31.99 51 PHE A N 1
ATOM 523 C CA . PHE A 1 87 ? 27.943 -18.344 -15.558 1.00 33.94 51 PHE A CA 1
ATOM 524 C C . PHE A 1 87 ? 26.953 -17.937 -14.468 1.00 34.49 51 PHE A C 1
ATOM 525 O O . PHE A 1 87 ? 26.008 -18.691 -14.213 1.00 36.31 51 PHE A O 1
ATOM 533 N N . SER A 1 88 ? 27.148 -16.793 -13.816 1.00 23.12 52 SER A N 1
ATOM 534 C CA . SER A 1 88 ? 26.198 -16.355 -12.788 1.00 18.58 52 SER A CA 1
ATOM 535 C C . SER A 1 88 ? 25.017 -15.668 -13.449 1.00 9.46 52 SER A C 1
ATOM 536 O O . SER A 1 88 ? 25.223 -14.741 -14.216 1.00 21.76 52 SER A O 1
ATOM 539 N N . ILE A 1 89 ? 23.788 -16.108 -13.165 1.00 15.81 53 ILE A N 1
ATOM 540 C CA . ILE A 1 89 ? 22.595 -15.475 -13.749 1.00 21.21 53 ILE A CA 1
ATOM 541 C C . ILE A 1 89 ? 22.549 -14.008 -13.336 1.00 21.60 53 ILE A C 1
ATOM 542 O O . ILE A 1 89 ? 21.964 -13.178 -14.014 1.00 34.56 53 ILE A O 1
ATOM 544 N N . ALA A 1 90 ? 23.185 -13.698 -12.215 1.00 24.91 54 ALA A N 1
ATOM 545 C CA . ALA A 1 90 ? 23.232 -12.346 -11.682 1.00 8.03 54 ALA A CA 1
ATOM 546 C C . ALA A 1 90 ? 23.965 -11.369 -12.599 1.00 15.70 54 ALA A C 1
ATOM 547 O O . ALA A 1 90 ? 23.586 -10.192 -12.714 1.00 23.27 54 ALA A O 1
ATOM 549 N N . CYS A 1 91 ? 25.029 -11.842 -13.237 1.00 16.94 55 CYS A N 1
ATOM 550 C CA . CYS A 1 91 ? 25.790 -11.001 -14.140 1.00 12.03 55 CYS A CA 1
ATOM 551 C C . CYS A 1 91 ? 24.984 -10.606 -15.382 1.00 10.47 55 CYS A C 1
ATOM 552 O O . CYS A 1 91 ? 25.321 -9.657 -16.062 1.00 26.34 55 CYS A O 1
ATOM 555 N N . TYR A 1 92 ? 23.874 -11.286 -15.623 1.00 22.45 56 TYR A N 1
ATOM 556 C CA . TYR A 1 92 ? 23.008 -10.998 -16.759 1.00 20.76 56 TYR A CA 1
ATOM 557 C C . TYR A 1 92 ? 21.952 -9.968 -16.404 1.00 20.13 56 TYR A C 1
ATOM 558 O O . TYR A 1 92 ? 20.986 -9.782 -17.141 1.00 27.25 56 TYR A O 1
ATOM 567 N N . LEU A 1 93 ? 22.129 -9.324 -15.255 1.00 27.64 57 LEU A N 1
ATOM 568 C CA . LEU A 1 93 ? 21.208 -8.299 -14.769 1.00 13.21 57 LEU A CA 1
ATOM 569 C C . LEU A 1 93 ? 21.963 -7.047 -14.397 1.00 16.52 57 LEU A C 1
ATOM 570 O O . LEU A 1 93 ? 21.359 -6.060 -14.023 1.00 33.41 57 LEU A O 1
ATOM 575 N N . HIS A 1 94 ? 23.288 -7.109 -14.437 1.00 27.19 58 HIS A N 1
ATOM 576 C CA . HIS A 1 94 ? 24.121 -5.980 -14.054 1.00 15.92 58 HIS A CA 1
ATOM 577 C C . HIS A 1 94 ? 25.163 -5.653 -15.136 1.00 17.10 58 HIS A C 1
ATOM 578 O O . HIS A 1 94 ? 25.330 -6.424 -16.082 1.00 29.20 58 HIS A O 1
ATOM 585 N N . SER A 1 95 ? 25.792 -4.479 -15.041 1.00 5.77 59 SER A N 1
ATOM 586 C CA . SER A 1 95 ? 26.785 -4.060 -16.019 1.00 12.83 59 SER A CA 1
ATOM 587 C C . SER A 1 95 ? 28.069 -4.805 -15.836 1.00 7.58 59 SER A C 1
ATOM 588 O O . SER A 1 95 ? 28.305 -5.403 -14.807 1.00 20.48 59 SER A O 1
ATOM 591 N N . ARG A 1 96 ? 28.899 -4.750 -16.865 1.00 23.78 60 ARG A N 1
ATOM 592 C CA . ARG A 1 96 ? 30.154 -5.462 -16.880 1.00 10.86 60 ARG A CA 1
ATOM 593 C C . ARG A 1 96 ? 31.273 -4.578 -17.371 1.00 13.16 60 ARG A C 1
ATOM 594 O O . ARG A 1 96 ? 31.078 -3.689 -18.202 1.00 24.76 60 ARG A O 1
ATOM 602 N N . TYR A 1 97 ? 32.429 -4.769 -16.764 1.00 19.20 61 TYR A N 1
ATOM 603 C CA . TYR A 1 97 ? 33.611 -4.036 -17.142 1.00 12.34 61 TYR A CA 1
ATOM 604 C C . TYR A 1 97 ? 34.191 -4.796 -18.324 1.00 20.88 61 TYR A C 1
ATOM 605 O O . TYR A 1 97 ? 34.278 -6.037 -18.303 1.00 23.23 61 TYR A O 1
ATOM 614 N N . LYS A 1 98 ? 34.516 -4.050 -19.372 1.00 24.87 62 LYS A N 1
ATOM 615 C CA . LYS A 1 98 ? 35.114 -4.577 -20.589 1.00 22.72 62 LYS A CA 1
ATOM 616 C C . LYS A 1 98 ? 36.505 -3.971 -20.646 1.00 18.43 62 LYS A C 1
ATOM 617 O O . LYS A 1 98 ? 36.680 -2.844 -21.091 1.00 31.43 62 LYS A O 1
ATOM 623 N N . ALA A 1 99 ? 37.494 -4.708 -20.167 1.00 18.39 63 ALA A N 1
ATOM 624 C CA . ALA A 1 99 ? 38.872 -4.224 -20.157 1.00 25.44 63 ALA A CA 1
ATOM 625 C C . ALA A 1 99 ? 39.385 -3.762 -21.516 1.00 24.68 63 ALA A C 1
ATOM 626 O O . ALA A 1 99 ? 40.005 -2.713 -21.618 1.00 46.59 63 ALA A O 1
ATOM 628 N N . GLY A 1 100 ? 39.103 -4.534 -22.560 1.00 37.19 64 GLY A N 1
ATOM 629 C CA . GLY A 1 100 ? 39.562 -4.199 -23.902 1.00 35.83 64 GLY A CA 1
ATOM 630 C C . GLY A 1 100 ? 38.999 -2.938 -24.540 1.00 32.21 64 GLY A C 1
ATOM 631 O O . GLY A 1 100 ? 39.552 -2.431 -25.514 1.00 36.26 64 GLY A O 1
ATOM 632 N N . ALA A 1 101 ? 37.872 -2.459 -24.030 1.00 30.57 65 ALA A N 1
ATOM 633 C CA . ALA A 1 101 ? 37.253 -1.244 -24.553 1.00 26.59 65 ALA A CA 1
ATOM 634 C C . ALA A 1 101 ? 37.764 -0.055 -23.765 1.00 27.94 65 ALA A C 1
ATOM 635 O O . ALA A 1 101 ? 37.239 1.047 -23.914 1.00 40.44 65 ALA A O 1
ATOM 637 N N . SER A 1 102 ? 38.774 -0.297 -22.929 1.00 30.59 66 SER A N 1
ATOM 638 C CA . SER A 1 102 ? 39.365 0.707 -22.054 1.00 25.43 66 SER A CA 1
ATOM 639 C C . SER A 1 102 ? 40.840 0.902 -22.374 1.00 25.82 66 SER A C 1
ATOM 640 O O . SER A 1 102 ? 41.609 -0.042 -22.314 1.00 14.82 66 SER A O 1
ATOM 643 N N . SER A 1 103 ? 41.213 2.139 -22.707 1.00 36.15 67 SER A N 1
ATOM 644 C CA . SER A 1 103 ? 42.585 2.531 -23.061 1.00 39.47 67 SER A CA 1
ATOM 645 C C . SER A 1 103 ? 43.563 2.365 -21.913 1.00 47.06 67 SER A C 1
ATOM 646 O O . SER A 1 103 ? 44.616 1.736 -22.051 1.00 65.31 67 SER A O 1
ATOM 649 N N . THR A 1 104 ? 43.192 2.958 -20.785 1.00 42.01 68 THR A N 1
ATOM 650 C CA . THR A 1 104 ? 43.962 2.977 -19.543 1.00 26.89 68 THR A CA 1
ATOM 651 C C . THR A 1 104 ? 44.085 1.683 -18.728 1.00 35.08 68 THR A C 1
ATOM 652 O O . THR A 1 104 ? 44.649 1.690 -17.623 1.00 27.76 68 THR A O 1
ATOM 656 N N . TYR A 1 105 ? 43.560 0.581 -19.252 1.00 31.91 69 TYR A N 1
ATOM 657 C CA . TYR A 1 105 ? 43.590 -0.690 -18.534 1.00 31.03 69 TYR A CA 1
ATOM 658 C C . TYR A 1 105 ? 44.957 -1.374 -18.356 1.00 31.33 69 TYR A C 1
ATOM 659 O O . TYR A 1 105 ? 45.743 -1.480 -19.303 1.00 38.36 69 TYR A O 1
ATOM 668 N N . LYS A 1 106 ? 45.194 -1.868 -17.133 1.00 34.98 70 LYS A N 1
ATOM 669 C CA . LYS A 1 106 ? 46.417 -2.588 -16.726 1.00 34.07 70 LYS A CA 1
ATOM 670 C C . LYS A 1 106 ? 45.995 -3.908 -16.043 1.00 32.05 70 LYS A C 1
ATOM 671 O O . LYS A 1 106 ? 45.323 -3.895 -15.011 1.00 45.92 70 LYS A O 1
ATOM 673 N N . LYS A 1 107 ? 46.382 -5.042 -16.614 1.00 31.48 71 LYS A N 1
ATOM 674 C CA . LYS A 1 107 ? 45.988 -6.350 -16.080 1.00 39.50 71 LYS A CA 1
ATOM 675 C C . LYS A 1 107 ? 46.756 -6.922 -14.883 1.00 46.38 71 LYS A C 1
ATOM 676 O O . LYS A 1 107 ? 47.939 -7.249 -14.983 1.00 48.45 71 LYS A O 1
ATOM 678 N N . ASN A 1 108 ? 46.046 -7.109 -13.775 1.00 47.22 72 ASN A N 1
ATOM 679 C CA . ASN A 1 108 ? 46.620 -7.679 -12.548 1.00 45.50 72 ASN A CA 1
ATOM 680 C C . ASN A 1 108 ? 45.810 -8.939 -12.212 1.00 43.68 72 ASN A C 1
ATOM 681 O O . ASN A 1 108 ? 44.978 -8.933 -11.301 1.00 44.87 72 ASN A O 1
ATOM 686 N N . GLY A 1 109 ? 46.059 -10.018 -12.941 1.00 24.82 73 GLY A N 1
ATOM 687 C CA . GLY A 1 109 ? 45.324 -11.241 -12.707 1.00 5.37 73 GLY A CA 1
ATOM 688 C C . GLY A 1 109 ? 45.283 -11.862 -11.316 1.00 13.04 73 GLY A C 1
ATOM 689 O O . GLY A 1 109 ? 44.844 -12.998 -11.187 1.00 25.35 73 GLY A O 1
ATOM 690 N N . LYS A 1 110 ? 45.730 -11.175 -10.275 1.00 17.59 74 LYS A N 1
ATOM 691 C CA . LYS A 1 110 ? 45.690 -11.760 -8.928 1.00 24.20 74 LYS A CA 1
ATOM 692 C C . LYS A 1 110 ? 44.229 -12.108 -8.584 1.00 30.86 74 LYS A C 1
ATOM 693 O O . LYS A 1 110 ? 43.373 -11.218 -8.488 1.00 41.47 74 LYS A O 1
ATOM 699 N N . PRO A 1 111 ? 43.920 -13.407 -8.416 1.00 32.45 75 PRO A N 1
ATOM 700 C CA . PRO A 1 111 ? 42.567 -13.865 -8.098 1.00 32.09 75 PRO A CA 1
ATOM 701 C C . PRO A 1 111 ? 42.135 -13.420 -6.711 1.00 31.52 75 PRO A C 1
ATOM 702 O O . PRO A 1 111 ? 42.974 -13.201 -5.846 1.00 48.02 75 PRO A O 1
ATOM 706 N N . ALA A 1 112 ? 40.831 -13.324 -6.486 1.00 25.52 76 ALA A N 1
ATOM 707 C CA . ALA A 1 112 ? 40.320 -12.879 -5.197 1.00 15.67 76 ALA A CA 1
ATOM 708 C C . ALA A 1 112 ? 38.818 -13.150 -5.088 1.00 21.70 76 ALA A C 1
ATOM 709 O O . ALA A 1 112 ? 38.126 -13.279 -6.102 1.00 28.58 76 ALA A O 1
ATOM 711 N N . ALA A 1 113 ? 38.317 -13.232 -3.863 1.00 24.06 77 ALA A N 1
ATOM 712 C CA . ALA A 1 113 ? 36.907 -13.514 -3.637 1.00 21.35 77 ALA A CA 1
ATOM 713 C C . ALA A 1 113 ? 36.458 -12.984 -2.286 1.00 31.08 77 ALA A C 1
ATOM 714 O O . ALA A 1 113 ? 37.161 -13.151 -1.279 1.00 45.59 77 ALA A O 1
ATOM 716 N N . ILE A 1 114 ? 35.281 -12.370 -2.246 1.00 32.14 78 ILE A N 1
ATOM 717 C CA . ILE A 1 114 ? 34.771 -11.829 -0.998 1.00 16.08 78 ILE A CA 1
ATOM 718 C C . ILE A 1 114 ? 33.441 -12.449 -0.613 1.00 11.00 78 ILE A C 1
ATOM 719 O O . ILE A 1 114 ? 32.500 -12.482 -1.404 1.00 21.57 78 ILE A O 1
ATOM 724 N N . GLN A 1 115 ? 33.413 -13.020 0.586 1.00 14.67 79 GLN A N 1
ATOM 725 C CA . GLN A 1 115 ? 32.224 -13.656 1.133 1.00 18.05 79 GLN A CA 1
ATOM 726 C C . GLN A 1 115 ? 31.542 -12.637 2.039 1.00 16.54 79 GLN A C 1
ATOM 727 O O . GLN A 1 115 ? 32.179 -12.059 2.943 1.00 18.27 79 GLN A O 1
ATOM 733 N N . TYR A 1 116 ? 30.258 -12.414 1.761 1.00 18.27 80 TYR A N 1
ATOM 734 C CA . TYR A 1 116 ? 29.412 -11.478 2.489 1.00 4.00 80 TYR A CA 1
ATOM 735 C C . TYR A 1 116 ? 28.273 -12.330 3.029 1.00 5.20 80 TYR A C 1
ATOM 736 O O . TYR A 1 116 ? 28.172 -13.498 2.703 1.00 16.54 80 TYR A O 1
ATOM 745 N N . GLY A 1 117 ? 27.325 -11.710 3.710 1.00 11.59 81 GLY A N 1
ATOM 746 C CA . GLY A 1 117 ? 26.248 -12.466 4.322 1.00 14.06 81 GLY A CA 1
ATOM 747 C C . GLY A 1 117 ? 25.232 -13.167 3.459 1.00 20.71 81 GLY A C 1
ATOM 748 O O . GLY A 1 117 ? 24.850 -14.312 3.748 1.00 17.60 81 GLY A O 1
ATOM 749 N N . THR A 1 118 ? 24.709 -12.449 2.472 1.00 24.85 82 THR A N 1
ATOM 750 C CA . THR A 1 118 ? 23.718 -13.007 1.556 1.00 31.07 82 THR A CA 1
ATOM 751 C C . THR A 1 118 ? 24.263 -13.234 0.156 1.00 26.27 82 THR A C 1
ATOM 752 O O . THR A 1 118 ? 23.501 -13.162 -0.800 1.00 24.82 82 THR A O 1
ATOM 756 N N . GLY A 1 119 ? 25.568 -13.480 0.038 1.00 25.97 83 GLY A N 1
ATOM 757 C CA . GLY A 1 119 ? 26.184 -13.705 -1.259 1.00 15.94 83 GLY A CA 1
ATOM 758 C C . GLY A 1 119 ? 27.703 -13.771 -1.233 1.00 23.19 83 GLY A C 1
ATOM 759 O O . GLY A 1 119 ? 28.324 -13.565 -0.189 1.00 29.82 83 GLY A O 1
ATOM 760 N N . SER A 1 120 ? 28.309 -14.006 -2.391 1.00 23.74 84 SER A N 1
ATOM 761 C CA . SER A 1 120 ? 29.753 -14.123 -2.482 1.00 12.73 84 SER A CA 1
ATOM 762 C C . SER A 1 120 ? 30.177 -13.660 -3.863 1.00 15.80 84 SER A C 1
ATOM 763 O O . SER A 1 120 ? 29.370 -13.625 -4.794 1.00 26.73 84 SER A O 1
ATOM 765 N N . ILE A 1 121 ? 31.425 -13.240 -3.985 1.00 8.83 85 ILE A N 1
ATOM 766 C CA . ILE A 1 121 ? 31.938 -12.814 -5.271 1.00 11.53 85 ILE A CA 1
ATOM 767 C C . ILE A 1 121 ? 33.374 -13.306 -5.373 1.00 24.71 85 ILE A C 1
ATOM 768 O O . ILE A 1 121 ? 34.108 -13.281 -4.384 1.00 34.44 85 ILE A O 1
ATOM 773 N N . ALA A 1 122 ? 33.747 -13.809 -6.547 1.00 28.41 86 ALA A N 1
ATOM 774 C CA . ALA A 1 122 ? 35.099 -14.291 -6.817 1.00 10.66 86 ALA A CA 1
ATOM 775 C C . ALA A 1 122 ? 35.430 -13.710 -8.174 1.00 8.48 86 ALA A C 1
ATOM 776 O O . ALA A 1 122 ? 34.531 -13.521 -8.988 1.00 11.13 86 ALA A O 1
ATOM 778 N N . GLY A 1 123 ? 36.700 -13.399 -8.407 1.00 14.27 87 GLY A N 1
ATOM 779 C CA . GLY A 1 123 ? 37.129 -12.844 -9.683 1.00 8.91 87 GLY A CA 1
ATOM 780 C C . GLY A 1 123 ? 38.628 -12.647 -9.623 1.00 13.87 87 GLY A C 1
ATOM 781 O O . GLY A 1 123 ? 39.302 -13.361 -8.875 1.00 22.96 87 GLY A O 1
ATOM 782 N N . TYR A 1 124 ? 39.153 -11.684 -10.378 1.00 10.05 88 TYR A N 1
ATOM 783 C CA . TYR A 1 124 ? 40.587 -11.396 -10.381 1.00 14.11 88 TYR A CA 1
ATOM 784 C C . TYR A 1 124 ? 40.733 -9.886 -10.429 1.00 22.00 88 TYR A C 1
ATOM 785 O O . TYR A 1 124 ? 39.821 -9.176 -10.891 1.00 17.34 88 TYR A O 1
ATOM 794 N N . PHE A 1 125 ? 41.862 -9.412 -9.910 1.00 21.27 89 PHE A N 1
ATOM 795 C CA . PHE A 1 125 ? 42.179 -8.002 -9.875 1.00 24.56 89 PHE A CA 1
ATOM 796 C C . PHE A 1 125 ? 42.463 -7.462 -11.266 1.00 25.37 89 PHE A C 1
ATOM 797 O O . PHE A 1 125 ? 42.623 -8.203 -12.213 1.00 28.03 89 PHE A O 1
ATOM 805 N N . SER A 1 126 ? 42.550 -6.150 -11.369 1.00 20.03 90 SER A N 1
ATOM 806 C CA . SER A 1 126 ? 42.850 -5.478 -12.624 1.00 17.63 90 SER A CA 1
ATOM 807 C C . SER A 1 126 ? 43.013 -4.032 -12.199 1.00 26.74 90 SER A C 1
ATOM 808 O O . SER A 1 126 ? 42.872 -3.711 -11.020 1.00 29.07 90 SER A O 1
ATOM 810 N N . GLU A 1 127 ? 43.368 -3.154 -13.118 1.00 31.68 91 GLU A N 1
ATOM 811 C CA . GLU A 1 127 ? 43.499 -1.757 -12.734 1.00 29.63 91 GLU A CA 1
ATOM 812 C C . GLU A 1 127 ? 43.066 -0.886 -13.869 1.00 9.83 91 GLU A C 1
ATOM 813 O O . GLU A 1 127 ? 43.011 -1.325 -15.001 1.00 21.05 91 GLU A O 1
ATOM 819 N N . ASP A 1 128 ? 42.791 0.358 -13.543 1.00 11.93 92 ASP A N 1
ATOM 820 C CA . ASP A 1 128 ? 42.335 1.308 -14.506 1.00 4.34 92 ASP A CA 1
ATOM 821 C C . ASP A 1 128 ? 42.133 2.607 -13.757 1.00 12.03 92 ASP A C 1
ATOM 822 O O . ASP A 1 128 ? 42.624 2.766 -12.642 1.00 24.15 92 ASP A O 1
ATOM 827 N N . SER A 1 129 ? 41.385 3.523 -14.365 1.00 27.49 93 SER A N 1
ATOM 828 C CA . SER A 1 129 ? 41.107 4.826 -13.786 1.00 20.22 93 SER A CA 1
ATOM 829 C C . SER A 1 129 ? 39.640 4.950 -13.401 1.00 23.52 93 SER A C 1
ATOM 830 O O . SER A 1 129 ? 38.747 4.877 -14.251 1.00 23.66 93 SER A O 1
ATOM 833 N N . VAL A 1 130 ? 39.401 5.084 -12.102 1.00 31.13 94 VAL A N 1
ATOM 834 C CA . VAL A 1 130 ? 38.052 5.198 -11.586 1.00 22.62 94 VAL A CA 1
ATOM 835 C C . VAL A 1 130 ? 37.670 6.671 -11.446 1.00 15.81 94 VAL A C 1
ATOM 836 O O . VAL A 1 130 ? 38.493 7.505 -11.099 1.00 22.50 94 VAL A O 1
ATOM 840 N N . THR A 1 131 ? 36.409 6.971 -11.736 1.00 23.96 95 THR A N 1
ATOM 841 C CA . THR A 1 131 ? 35.904 8.334 -11.745 1.00 27.61 95 THR A CA 1
ATOM 842 C C . THR A 1 131 ? 34.695 8.535 -10.847 1.00 31.56 95 THR A C 1
ATOM 843 O O . THR A 1 131 ? 33.597 8.039 -11.126 1.00 48.34 95 THR A O 1
ATOM 847 N N . VAL A 1 132 ? 34.900 9.273 -9.772 1.00 27.51 96 VAL A N 1
ATOM 848 C CA . VAL A 1 132 ? 33.834 9.571 -8.844 1.00 24.03 96 VAL A CA 1
ATOM 849 C C . VAL A 1 132 ? 33.613 11.045 -9.108 1.00 23.76 96 VAL A C 1
ATOM 850 O O . VAL A 1 132 ? 34.570 11.803 -9.173 1.00 22.66 96 VAL A O 1
ATOM 854 N N . GLY A 1 133 ? 32.368 11.445 -9.330 1.00 24.54 97 GLY A N 1
ATOM 855 C CA . GLY A 1 133 ? 32.099 12.839 -9.608 1.00 30.75 97 GLY A CA 1
ATOM 856 C C . GLY A 1 133 ? 33.064 13.233 -10.706 1.00 44.67 97 GLY A C 1
ATOM 857 O O . GLY A 1 133 ? 32.981 12.732 -11.832 1.00 49.33 97 GLY A O 1
ATOM 858 N N . ASP A 1 134 ? 34.050 14.047 -10.351 1.00 46.69 98 ASP A N 1
ATOM 859 C CA . ASP A 1 134 ? 35.039 14.469 -11.321 1.00 40.87 98 ASP A CA 1
ATOM 860 C C . ASP A 1 134 ? 36.466 14.191 -10.888 1.00 25.39 98 ASP A C 1
ATOM 861 O O . ASP A 1 134 ? 37.377 14.938 -11.198 1.00 30.72 98 ASP A O 1
ATOM 866 N N . LEU A 1 135 ? 36.666 13.107 -10.161 1.00 23.62 99 LEU A N 1
ATOM 867 C CA . LEU A 1 135 ? 38.013 12.752 -9.757 1.00 28.52 99 LEU A CA 1
ATOM 868 C C . LEU A 1 135 ? 38.328 11.572 -10.631 1.00 34.01 99 LEU A C 1
ATOM 869 O O . LEU A 1 135 ? 37.484 10.692 -10.825 1.00 34.99 99 LEU A O 1
ATOM 874 N N . VAL A 1 136 ? 39.530 11.558 -11.180 1.00 25.01 100 VAL A N 1
ATOM 875 C CA . VAL A 1 136 ? 39.936 10.452 -12.008 1.00 11.77 100 VAL A CA 1
ATOM 876 C C . VAL A 1 136 ? 41.068 9.820 -11.241 1.00 18.65 100 VAL A C 1
ATOM 877 O O . VAL A 1 136 ? 42.205 10.282 -11.234 1.00 37.92 100 VAL A O 1
ATOM 881 N N . VAL A 1 137 ? 40.681 8.853 -10.441 1.00 30.00 101 VAL A N 1
ATOM 882 C CA . VAL A 1 137 ? 41.610 8.115 -9.635 1.00 29.78 101 VAL A CA 1
ATOM 883 C C . VAL A 1 137 ? 42.257 7.125 -10.593 1.00 21.33 101 VAL A C 1
ATOM 884 O O . VAL A 1 137 ? 41.580 6.301 -11.183 1.00 13.89 101 VAL A O 1
ATOM 888 N N . LYS A 1 138 ? 43.543 7.314 -10.841 1.00 11.94 102 LYS A N 1
ATOM 889 C CA . LYS A 1 138 ? 44.296 6.459 -11.728 1.00 11.17 102 LYS A CA 1
ATOM 890 C C . LYS A 1 138 ? 44.841 5.292 -10.937 1.00 24.48 102 LYS A C 1
ATOM 891 O O . LYS A 1 138 ? 44.647 5.236 -9.735 1.00 40.97 102 LYS A O 1
ATOM 897 N N . ASP A 1 139 ? 45.434 4.321 -11.627 1.00 28.01 103 ASP A N 1
ATOM 898 C CA . ASP A 1 139 ? 46.047 3.157 -11.002 1.00 37.18 103 ASP A CA 1
ATOM 899 C C . ASP A 1 139 ? 45.179 2.437 -9.984 1.00 37.07 103 ASP A C 1
ATOM 900 O O . ASP A 1 139 ? 45.661 1.537 -9.289 1.00 39.13 103 ASP A O 1
ATOM 905 N N . GLN A 1 140 ? 43.909 2.810 -9.893 1.00 26.61 104 GLN A N 1
ATOM 906 C CA . GLN A 1 140 ? 43.032 2.200 -8.923 1.00 17.32 104 GLN A CA 1
ATOM 907 C C . GLN A 1 140 ? 42.887 0.723 -9.185 1.00 17.20 104 GLN A C 1
ATOM 908 O O . GLN A 1 140 ? 42.255 0.332 -10.163 1.00 41.05 104 GLN A O 1
ATOM 914 N N . GLU A 1 141 ? 43.501 -0.099 -8.344 1.00 16.21 105 GLU A N 1
ATOM 915 C CA . GLU A 1 141 ? 43.366 -1.546 -8.484 1.00 26.81 105 GLU A CA 1
ATOM 916 C C . GLU A 1 141 ? 41.983 -2.041 -7.979 1.00 23.81 105 GLU A C 1
ATOM 917 O O . GLU A 1 141 ? 41.480 -1.585 -6.943 1.00 31.26 105 GLU A O 1
ATOM 923 N N . PHE A 1 142 ? 41.353 -2.943 -8.731 1.00 21.17 106 PHE A N 1
ATOM 924 C CA . PHE A 1 142 ? 40.025 -3.455 -8.379 1.00 13.78 106 PHE A CA 1
ATOM 925 C C . PHE A 1 142 ? 39.764 -4.917 -8.727 1.00 22.46 106 PHE A C 1
ATOM 926 O O . PHE A 1 142 ? 40.602 -5.578 -9.348 1.00 31.31 106 PHE A O 1
ATOM 934 N N . ILE A 1 143 ? 38.593 -5.415 -8.332 1.00 19.27 107 ILE A N 1
ATOM 935 C CA . ILE A 1 143 ? 38.221 -6.797 -8.609 1.00 10.81 107 ILE A CA 1
ATOM 936 C C . ILE A 1 143 ? 37.097 -6.860 -9.593 1.00 27.09 107 ILE A C 1
ATOM 937 O O . ILE A 1 143 ? 36.053 -6.253 -9.392 1.00 26.94 107 ILE A O 1
ATOM 942 N N . GLU A 1 144 ? 37.313 -7.631 -10.645 1.00 36.04 108 GLU A N 1
ATOM 943 C CA . GLU A 1 144 ? 36.302 -7.841 -11.650 1.00 23.40 108 GLU A CA 1
ATOM 944 C C . GLU A 1 144 ? 35.692 -9.148 -11.208 1.00 12.12 108 GLU A C 1
ATOM 945 O O . GLU A 1 144 ? 36.413 -10.134 -11.040 1.00 15.05 108 GLU A O 1
ATOM 951 N N . ALA A 1 145 ? 34.378 -9.189 -11.067 1.00 9.57 109 ALA A N 1
ATOM 952 C CA . ALA A 1 145 ? 33.728 -10.405 -10.634 1.00 11.34 109 ALA A CA 1
ATOM 953 C C . ALA A 1 145 ? 33.519 -11.334 -11.811 1.00 20.96 109 ALA A C 1
ATOM 954 O O . ALA A 1 145 ? 32.835 -10.980 -12.770 1.00 19.51 109 ALA A O 1
ATOM 956 N N . THR A 1 146 ? 34.155 -12.505 -11.758 1.00 31.85 110 THR A N 1
ATOM 957 C CA . THR A 1 146 ? 34.031 -13.523 -12.803 1.00 26.44 110 THR A CA 1
ATOM 958 C C . THR A 1 146 ? 32.911 -14.460 -12.383 1.00 22.26 110 THR A C 1
ATOM 959 O O . THR A 1 146 ? 32.501 -15.338 -13.128 1.00 26.93 110 THR A O 1
ATOM 961 N N . LYS A 1 147 ? 32.436 -14.256 -11.160 1.00 29.65 111 LYS A N 1
ATOM 962 C CA . LYS A 1 147 ? 31.353 -15.025 -10.563 1.00 19.57 111 LYS A CA 1
ATOM 963 C C . LYS A 1 147 ? 30.878 -14.298 -9.308 1.00 22.14 111 LYS A C 1
ATOM 964 O O . LYS A 1 147 ? 31.683 -13.863 -8.487 1.00 26.10 111 LYS A O 1
ATOM 966 N N . GLU A 1 148 ? 29.568 -14.178 -9.156 1.00 29.16 112 GLU A N 1
ATOM 967 C CA . GLU A 1 148 ? 29.015 -13.550 -7.982 1.00 18.62 112 GLU A CA 1
ATOM 968 C C . GLU A 1 148 ? 27.693 -14.199 -7.567 1.00 31.35 112 GLU A C 1
ATOM 969 O O . GLU A 1 148 ? 26.594 -13.746 -7.913 1.00 29.82 112 GLU A O 1
ATOM 975 N N . PRO A 1 149 ? 27.799 -15.372 -6.932 1.00 35.80 113 PRO A N 1
ATOM 976 C CA . PRO A 1 149 ? 26.622 -16.098 -6.462 1.00 28.78 113 PRO A CA 1
ATOM 977 C C . PRO A 1 149 ? 26.059 -15.477 -5.193 1.00 30.01 113 PRO A C 1
ATOM 978 O O . PRO A 1 149 ? 26.751 -14.778 -4.439 1.00 35.28 113 PRO A O 1
ATOM 982 N N . GLY A 1 150 ? 24.799 -15.771 -4.948 1.00 24.10 114 GLY A N 1
ATOM 983 C CA . GLY A 1 150 ? 24.153 -15.247 -3.779 1.00 17.59 114 GLY A CA 1
ATOM 984 C C . GLY A 1 150 ? 22.874 -14.576 -4.174 1.00 17.38 114 GLY A C 1
ATOM 985 O O . GLY A 1 150 ? 22.731 -14.144 -5.314 1.00 26.55 114 GLY A O 1
ATOM 986 N N . ILE A 1 151 ? 21.923 -14.528 -3.249 1.00 21.96 115 ILE A N 1
ATOM 987 C CA . ILE A 1 151 ? 20.669 -13.878 -3.533 1.00 25.21 115 ILE A CA 1
ATOM 988 C C . ILE A 1 151 ? 20.826 -12.356 -3.448 1.00 32.26 115 ILE A C 1
ATOM 989 O O . ILE A 1 151 ? 20.076 -11.625 -4.094 1.00 36.09 115 ILE A O 1
ATOM 994 N N . THR A 1 152 ? 21.859 -11.876 -2.753 1.00 31.45 116 THR A N 1
ATOM 995 C CA . THR A 1 152 ? 22.076 -10.428 -2.646 1.00 23.26 116 THR A CA 1
ATOM 996 C C . THR A 1 152 ? 22.313 -9.835 -4.032 1.00 20.31 116 THR A C 1
ATOM 997 O O . THR A 1 152 ? 21.844 -8.738 -4.323 1.00 37.12 116 THR A O 1
ATOM 999 N N . PHE A 1 153 ? 22.984 -10.588 -4.903 1.00 18.29 117 PHE A N 1
ATOM 1000 C CA . PHE A 1 153 ? 23.295 -10.121 -6.259 1.00 13.06 117 PHE A CA 1
ATOM 1001 C C . PHE A 1 153 ? 22.272 -10.486 -7.308 1.00 4.00 117 PHE A C 1
ATOM 1002 O O . PHE A 1 153 ? 22.310 -10.008 -8.413 1.00 15.32 117 PHE A O 1
ATOM 1010 N N . LEU A 1 154 ? 21.300 -11.267 -6.908 1.00 12.10 118 LEU A N 1
ATOM 1011 C CA . LEU A 1 154 ? 20.237 -11.672 -7.792 1.00 19.05 118 LEU A CA 1
ATOM 1012 C C . LEU A 1 154 ? 19.320 -10.488 -7.840 1.00 11.35 118 LEU A C 1
ATOM 1013 O O . LEU A 1 154 ? 19.066 -9.958 -8.904 1.00 26.30 118 LEU A O 1
ATOM 1018 N N . VAL A 1 155 ? 18.864 -10.071 -6.657 1.00 23.95 119 VAL A N 1
ATOM 1019 C CA . VAL A 1 155 ? 17.944 -8.937 -6.455 1.00 20.07 119 VAL A CA 1
ATOM 1020 C C . VAL A 1 155 ? 18.603 -7.529 -6.531 1.00 28.09 119 VAL A C 1
ATOM 1021 O O . VAL A 1 155 ? 17.921 -6.529 -6.783 1.00 44.30 119 VAL A O 1
ATOM 1025 N N . ALA A 1 156 ? 19.918 -7.461 -6.330 1.00 12.61 120 ALA A N 1
ATOM 1026 C CA . ALA A 1 156 ? 20.693 -6.219 -6.399 1.00 10.78 120 ALA A CA 1
ATOM 1027 C C . ALA A 1 156 ? 20.232 -5.186 -7.403 1.00 23.89 120 ALA A C 1
ATOM 1028 O O . ALA A 1 156 ? 19.982 -5.502 -8.582 1.00 32.14 120 ALA A O 1
ATOM 1030 N N . LYS A 1 157 ? 20.261 -3.932 -6.955 1.00 27.50 121 LYS A N 1
ATOM 1031 C CA . LYS A 1 157 ? 19.896 -2.778 -7.772 1.00 21.55 121 LYS A CA 1
ATOM 1032 C C . LYS A 1 157 ? 21.154 -1.899 -7.915 1.00 12.06 121 LYS A C 1
ATOM 1033 O O . LYS A 1 157 ? 21.089 -0.690 -8.075 1.00 23.10 121 LYS A O 1
ATOM 1035 N N . PHE A 1 158 ? 22.305 -2.532 -7.804 1.00 13.64 122 PHE A N 1
ATOM 1036 C CA . PHE A 1 158 ? 23.572 -1.853 -7.910 1.00 12.72 122 PHE A CA 1
ATOM 1037 C C . PHE A 1 158 ? 24.452 -2.812 -8.704 1.00 9.25 122 PHE A C 1
ATOM 1038 O O . PHE A 1 158 ? 23.992 -3.896 -9.058 1.00 19.13 122 PHE A O 1
ATOM 1046 N N . ASP A 1 159 ? 25.691 -2.425 -9.009 1.00 22.27 123 ASP A N 1
ATOM 1047 C CA . ASP A 1 159 ? 26.586 -3.278 -9.806 1.00 9.27 123 ASP A CA 1
ATOM 1048 C C . ASP A 1 159 ? 27.803 -3.637 -9.028 1.00 4.00 123 ASP A C 1
ATOM 1049 O O . ASP A 1 159 ? 28.406 -4.679 -9.248 1.00 21.60 123 ASP A O 1
ATOM 1054 N N . GLY A 1 160 ? 28.233 -2.722 -8.192 1.00 9.40 124 GLY A N 1
ATOM 1055 C CA . GLY A 1 160 ? 29.409 -2.993 -7.417 1.00 6.79 124 GLY A CA 1
ATOM 1056 C C . GLY A 1 160 ? 29.351 -2.364 -6.051 1.00 9.18 124 GLY A C 1
ATOM 1057 O O . GLY A 1 160 ? 28.332 -1.837 -5.625 1.00 18.01 124 GLY A O 1
ATOM 1058 N N . ILE A 1 161 ? 30.482 -2.401 -5.380 1.00 6.99 125 ILE A N 1
ATOM 1059 C CA . ILE A 1 161 ? 30.607 -1.827 -4.076 1.00 7.38 125 ILE A CA 1
ATOM 1060 C C . ILE A 1 161 ? 31.870 -1.057 -4.225 1.00 19.06 125 ILE A C 1
ATOM 1061 O O . ILE A 1 161 ? 32.805 -1.544 -4.855 1.00 14.74 125 ILE A O 1
ATOM 1066 N N . LEU A 1 162 ? 31.841 0.200 -3.811 1.00 16.97 126 LEU A N 1
ATOM 1067 C CA . LEU A 1 162 ? 33.044 1.007 -3.821 1.00 12.75 126 LEU A CA 1
ATOM 1068 C C . LEU A 1 162 ? 33.260 1.090 -2.312 1.00 22.07 126 LEU A C 1
ATOM 1069 O O . LEU A 1 162 ? 32.366 1.499 -1.561 1.00 10.15 126 LEU A O 1
ATOM 1074 N N . GLY A 1 163 ? 34.381 0.535 -1.867 1.00 18.96 127 GLY A N 1
ATOM 1075 C CA . GLY A 1 163 ? 34.686 0.522 -0.453 1.00 6.70 127 GLY A CA 1
ATOM 1076 C C . GLY A 1 163 ? 35.372 1.772 -0.002 1.00 19.97 127 GLY A C 1
ATOM 1077 O O . GLY A 1 163 ? 36.365 2.211 -0.597 1.00 33.05 127 GLY A O 1
ATOM 1078 N N . LEU A 1 164 ? 34.833 2.336 1.073 1.00 28.20 128 LEU A N 1
ATOM 1079 C CA . LEU A 1 164 ? 35.343 3.555 1.671 1.00 17.21 128 LEU A CA 1
ATOM 1080 C C . LEU A 1 164 ? 35.988 3.314 3.038 1.00 10.73 128 LEU A C 1
ATOM 1081 O O . LEU A 1 164 ? 36.311 4.253 3.738 1.00 13.37 128 LEU A O 1
ATOM 1086 N N . GLY A 1 165 ? 36.208 2.039 3.354 1.00 14.61 129 GLY A N 1
ATOM 1087 C CA . GLY A 1 165 ? 36.831 1.607 4.601 1.00 12.92 129 GLY A CA 1
ATOM 1088 C C . GLY A 1 165 ? 38.359 1.634 4.581 1.00 18.91 129 GLY A C 1
ATOM 1089 O O . GLY A 1 165 ? 38.962 2.155 3.628 1.00 24.34 129 GLY A O 1
ATOM 1090 N N . PHE A 1 166 ? 38.974 1.090 5.636 1.00 11.36 130 PHE A N 1
ATOM 1091 C CA . PHE A 1 166 ? 40.432 1.048 5.797 1.00 15.43 130 PHE A CA 1
ATOM 1092 C C . PHE A 1 166 ? 41.100 -0.138 5.089 1.00 20.44 130 PHE A C 1
ATOM 1093 O O . PHE A 1 166 ? 40.592 -1.251 5.092 1.00 23.16 130 PHE A O 1
ATOM 1101 N N . LYS A 1 167 ? 42.305 0.087 4.580 1.00 19.15 131 LYS A N 1
ATOM 1102 C CA . LYS A 1 167 ? 43.056 -0.939 3.866 1.00 5.02 131 LYS A CA 1
ATOM 1103 C C . LYS A 1 167 ? 43.274 -2.229 4.650 1.00 29.85 131 LYS A C 1
ATOM 1104 O O . LYS A 1 167 ? 43.395 -3.299 4.061 1.00 28.93 131 LYS A O 1
ATOM 1106 N N . GLU A 1 168 ? 43.321 -2.137 5.975 1.00 31.72 132 GLU A N 1
ATOM 1107 C CA . GLU A 1 168 ? 43.534 -3.317 6.800 1.00 23.88 132 GLU A CA 1
ATOM 1108 C C . GLU A 1 168 ? 42.587 -4.469 6.434 1.00 27.90 132 GLU A C 1
ATOM 1109 O O . GLU A 1 168 ? 43.027 -5.608 6.301 1.00 30.06 132 GLU A O 1
ATOM 1111 N N . ILE A 1 169 ? 41.315 -4.156 6.185 1.00 28.64 133 ILE A N 1
ATOM 1112 C CA . ILE A 1 169 ? 40.312 -5.166 5.838 1.00 18.70 133 ILE A CA 1
ATOM 1113 C C . ILE A 1 169 ? 40.075 -5.346 4.322 1.00 24.30 133 ILE A C 1
ATOM 1114 O O . ILE A 1 169 ? 39.042 -5.898 3.904 1.00 27.07 133 ILE A O 1
ATOM 1119 N N . SER A 1 170 ? 41.061 -4.929 3.525 1.00 21.34 134 SER A N 1
ATOM 1120 C CA . SER A 1 170 ? 41.020 -4.981 2.059 1.00 21.48 134 SER A CA 1
ATOM 1121 C C . SER A 1 170 ? 41.519 -6.292 1.439 1.00 20.70 134 SER A C 1
ATOM 1122 O O . SER A 1 170 ? 42.683 -6.665 1.617 1.00 22.59 134 SER A O 1
ATOM 1125 N N . VAL A 1 171 ? 40.660 -6.972 0.680 1.00 27.55 135 VAL A N 1
ATOM 1126 C CA . VAL A 1 171 ? 41.069 -8.243 0.068 1.00 31.35 135 VAL A CA 1
ATOM 1127 C C . VAL A 1 171 ? 42.208 -7.998 -0.880 1.00 24.97 135 VAL A C 1
ATOM 1128 O O . VAL A 1 171 ? 42.207 -7.025 -1.630 1.00 23.32 135 VAL A O 1
ATOM 1130 N N . GLY A 1 172 ? 43.205 -8.872 -0.784 1.00 39.01 136 GLY A N 1
ATOM 1131 C CA . GLY A 1 172 ? 44.393 -8.778 -1.616 1.00 37.11 136 GLY A CA 1
ATOM 1132 C C . GLY A 1 172 ? 45.222 -7.559 -1.269 1.00 33.75 136 GLY A C 1
ATOM 1133 O O . GLY A 1 172 ? 46.111 -7.198 -2.035 1.00 31.99 136 GLY A O 1
ATOM 1134 N N . LYS A 1 173 ? 44.924 -6.948 -0.118 1.00 25.04 137 LYS A N 1
ATOM 1135 C CA . LYS A 1 173 ? 45.591 -5.741 0.382 1.00 28.41 137 LYS A CA 1
ATOM 1136 C C . LYS A 1 173 ? 45.593 -4.548 -0.589 1.00 33.58 137 LYS A C 1
ATOM 1137 O O . LYS A 1 173 ? 46.475 -3.677 -0.514 1.00 44.22 137 LYS A O 1
ATOM 1143 N N . ALA A 1 174 ? 44.592 -4.476 -1.464 1.00 34.87 138 ALA A N 1
ATOM 1144 C CA . ALA A 1 174 ? 44.506 -3.397 -2.454 1.00 31.68 138 ALA A CA 1
ATOM 1145 C C . ALA A 1 174 ? 44.322 -2.012 -1.817 1.00 29.26 138 ALA A C 1
ATOM 1146 O O . ALA A 1 174 ? 43.623 -1.876 -0.791 1.00 41.26 138 ALA A O 1
ATOM 1148 N N . VAL A 1 175 ? 44.929 -0.989 -2.429 1.00 20.64 139 VAL A N 1
ATOM 1149 C CA . VAL A 1 175 ? 44.842 0.391 -1.924 1.00 14.29 139 VAL A CA 1
ATOM 1150 C C . VAL A 1 175 ? 43.506 1.004 -2.371 1.00 33.33 139 VAL A C 1
ATOM 1151 O O . VAL A 1 175 ? 43.244 1.162 -3.570 1.00 44.92 139 VAL A O 1
ATOM 1155 N N . PRO A 1 176 ? 42.638 1.344 -1.403 1.00 26.85 140 PRO A N 1
ATOM 1156 C CA . PRO A 1 176 ? 41.311 1.912 -1.647 1.00 27.11 140 PRO A CA 1
ATOM 1157 C C . PRO A 1 176 ? 41.349 3.192 -2.455 1.00 23.17 140 PRO A C 1
ATOM 1158 O O . PRO A 1 176 ? 42.347 3.933 -2.429 1.00 27.06 140 PRO A O 1
ATOM 1162 N N . VAL A 1 177 ? 40.210 3.508 -3.070 1.00 28.46 141 VAL A N 1
ATOM 1163 C CA . VAL A 1 177 ? 40.117 4.696 -3.882 1.00 20.66 141 VAL A CA 1
ATOM 1164 C C . VAL A 1 177 ? 40.332 5.929 -3.051 1.00 25.53 141 VAL A C 1
ATOM 1165 O O . VAL A 1 177 ? 40.872 6.907 -3.549 1.00 44.34 141 VAL A O 1
ATOM 1169 N N . TRP A 1 178 ? 39.935 5.894 -1.781 1.00 38.84 142 TRP A N 1
ATOM 1170 C CA . TRP A 1 178 ? 40.118 7.061 -0.928 1.00 30.59 142 TRP A CA 1
ATOM 1171 C C . TRP A 1 178 ? 41.596 7.294 -0.687 1.00 27.66 142 TRP A C 1
ATOM 1172 O O . TRP A 1 178 ? 42.067 8.414 -0.810 1.00 31.69 142 TRP A O 1
ATOM 1183 N N . TYR A 1 179 ? 42.349 6.233 -0.427 1.00 30.48 143 TYR A N 1
ATOM 1184 C CA . TYR A 1 179 ? 43.782 6.391 -0.188 1.00 26.53 143 TYR A CA 1
ATOM 1185 C C . TYR A 1 179 ? 44.468 7.041 -1.391 1.00 37.26 143 TYR A C 1
ATOM 1186 O O . TYR A 1 179 ? 45.399 7.849 -1.250 1.00 35.03 143 TYR A O 1
ATOM 1195 N N . LYS A 1 180 ? 43.996 6.665 -2.580 1.00 39.39 144 LYS A N 1
ATOM 1196 C CA . LYS A 1 180 ? 44.538 7.175 -3.840 1.00 18.87 144 LYS A CA 1
ATOM 1197 C C . LYS A 1 180 ? 44.108 8.625 -4.078 1.00 20.65 144 LYS A C 1
ATOM 1198 O O . LYS A 1 180 ? 44.950 9.505 -4.217 1.00 28.95 144 LYS A O 1
ATOM 1204 N N . MET A 1 181 ? 42.814 8.907 -4.022 1.00 11.67 145 MET A N 1
ATOM 1205 C CA . MET A 1 181 ? 42.379 10.269 -4.239 1.00 18.66 145 MET A CA 1
ATOM 1206 C C . MET A 1 181 ? 42.913 11.219 -3.191 1.00 24.75 145 MET A C 1
ATOM 1207 O O . MET A 1 181 ? 43.246 12.364 -3.512 1.00 34.22 145 MET A O 1
ATOM 1212 N N . ILE A 1 182 ? 43.035 10.738 -1.957 1.00 44.56 146 ILE A N 1
ATOM 1213 C CA . ILE A 1 182 ? 43.540 11.540 -0.839 1.00 41.99 146 ILE A CA 1
ATOM 1214 C C . ILE A 1 182 ? 45.050 11.362 -0.673 1.00 37.68 146 ILE A C 1
ATOM 1215 O O . ILE A 1 182 ? 45.553 11.251 0.448 1.00 44.22 146 ILE A O 1
ATOM 1217 N N . GLU A 1 183 ? 45.758 11.338 -1.800 1.00 29.89 147 GLU A N 1
ATOM 1218 C CA . GLU A 1 183 ? 47.211 11.187 -1.838 1.00 19.69 147 GLU A CA 1
ATOM 1219 C C . GLU A 1 183 ? 47.663 11.763 -3.177 1.00 40.09 147 GLU A C 1
ATOM 1220 O O . GLU A 1 183 ? 48.503 12.661 -3.229 1.00 65.54 147 GLU A O 1
ATOM 1222 N N . GLN A 1 184 ? 47.088 11.239 -4.258 1.00 32.08 148 GLN A N 1
ATOM 1223 C CA . GLN A 1 184 ? 47.360 11.700 -5.615 1.00 19.63 148 GLN A CA 1
ATOM 1224 C C . GLN A 1 184 ? 47.091 13.208 -5.718 1.00 23.97 148 GLN A C 1
ATOM 1225 O O . GLN A 1 184 ? 47.427 13.824 -6.731 1.00 44.16 148 GLN A O 1
ATOM 1231 N N . GLY A 1 185 ? 46.421 13.779 -4.711 1.00 32.44 149 GLY A N 1
ATOM 1232 C CA . GLY A 1 185 ? 46.136 15.213 -4.707 1.00 14.97 149 GLY A CA 1
ATOM 1233 C C . GLY A 1 185 ? 44.719 15.591 -5.095 1.00 21.54 149 GLY A C 1
ATOM 1234 O O . GLY A 1 185 ? 44.399 16.766 -5.203 1.00 22.62 149 GLY A O 1
ATOM 1235 N N . LEU A 1 186 ? 43.845 14.601 -5.224 1.00 37.13 150 LEU A N 1
ATOM 1236 C CA . LEU A 1 186 ? 42.475 14.869 -5.625 1.00 31.87 150 LEU A CA 1
ATOM 1237 C C . LEU A 1 186 ? 41.599 15.572 -4.594 1.00 33.59 150 LEU A C 1
ATOM 1238 O O . LEU A 1 186 ? 40.785 16.417 -4.966 1.00 34.71 150 LEU A O 1
ATOM 1243 N N . VAL A 1 187 ? 41.768 15.269 -3.306 1.00 41.16 151 VAL A N 1
ATOM 1244 C CA . VAL A 1 187 ? 40.924 15.914 -2.284 1.00 46.30 151 VAL A CA 1
ATOM 1245 C C . VAL A 1 187 ? 41.515 17.075 -1.455 1.00 47.81 151 VAL A C 1
ATOM 1246 O O . VAL A 1 187 ? 42.734 17.219 -1.320 1.00 46.17 151 VAL A O 1
ATOM 1250 N N . SER A 1 188 ? 40.621 17.917 -0.936 1.00 51.47 152 SER A N 1
ATOM 1251 C CA . SER A 1 188 ? 40.994 19.071 -0.118 1.00 55.14 152 SER A CA 1
ATOM 1252 C C . SER A 1 188 ? 41.399 18.601 1.280 1.00 54.49 152 SER A C 1
ATOM 1253 O O . SER A 1 188 ? 42.598 18.524 1.610 1.00 52.11 152 SER A O 1
ATOM 1256 N N . ASP A 1 189 ? 40.390 18.321 2.107 1.00 45.85 153 ASP A N 1
ATOM 1257 C CA . ASP A 1 189 ? 40.613 17.831 3.458 1.00 30.57 153 ASP A CA 1
ATOM 1258 C C . ASP A 1 189 ? 40.471 16.323 3.347 1.00 28.32 153 ASP A C 1
ATOM 1259 O O . ASP A 1 189 ? 39.641 15.834 2.588 1.00 25.76 153 ASP A O 1
ATOM 1264 N N . PRO A 1 190 ? 41.301 15.562 4.070 1.00 21.72 154 PRO A N 1
ATOM 1265 C CA . PRO A 1 190 ? 41.195 14.109 4.004 1.00 18.26 154 PRO A CA 1
ATOM 1266 C C . PRO A 1 190 ? 40.020 13.668 4.866 1.00 18.69 154 PRO A C 1
ATOM 1267 O O . PRO A 1 190 ? 40.166 12.883 5.801 1.00 15.36 154 PRO A O 1
ATOM 1271 N N . VAL A 1 191 ? 38.850 14.187 4.525 1.00 21.64 155 VAL A N 1
ATOM 1272 C CA . VAL A 1 191 ? 37.610 13.920 5.238 1.00 20.08 155 VAL A CA 1
ATOM 1273 C C . VAL A 1 191 ? 36.590 13.628 4.147 1.00 15.01 155 VAL A C 1
ATOM 1274 O O . VAL A 1 191 ? 36.896 13.778 2.980 1.00 19.42 155 VAL A O 1
ATOM 1278 N N . PHE A 1 192 ? 35.434 13.104 4.523 1.00 17.43 156 PHE A N 1
ATOM 1279 C CA . PHE A 1 192 ? 34.348 12.842 3.584 1.00 10.40 156 PHE A CA 1
ATOM 1280 C C . PHE A 1 192 ? 33.079 12.641 4.395 1.00 12.32 156 PHE A C 1
ATOM 1281 O O . PHE A 1 192 ? 33.133 12.182 5.525 1.00 14.30 156 PHE A O 1
ATOM 1289 N N . SER A 1 193 ? 31.952 13.101 3.875 1.00 18.35 157 SER A N 1
ATOM 1290 C CA . SER A 1 193 ? 30.723 13.010 4.633 1.00 9.06 157 SER A CA 1
ATOM 1291 C C . SER A 1 193 ? 29.557 12.515 3.840 1.00 6.25 157 SER A C 1
ATOM 1292 O O . SER A 1 193 ? 29.523 12.658 2.631 1.00 26.25 157 SER A O 1
ATOM 1295 N N . PHE A 1 194 ? 28.586 11.951 4.533 1.00 8.37 158 PHE A N 1
ATOM 1296 C CA . PHE A 1 194 ? 27.407 11.440 3.882 1.00 4.00 158 PHE A CA 1
ATOM 1297 C C . PHE A 1 194 ? 26.236 12.186 4.443 1.00 10.27 158 PHE A C 1
ATOM 1298 O O . PHE A 1 194 ? 26.179 12.448 5.636 1.00 15.99 158 PHE A O 1
ATOM 1306 N N . TRP A 1 195 ? 25.334 12.594 3.577 1.00 14.68 159 TRP A N 1
ATOM 1307 C CA . TRP A 1 195 ? 24.121 13.248 4.015 1.00 21.60 159 TRP A CA 1
ATOM 1308 C C . TRP A 1 195 ? 23.035 12.436 3.327 1.00 20.45 159 TRP A C 1
ATOM 1309 O O . TRP A 1 195 ? 22.690 12.666 2.179 1.00 28.77 159 TRP A O 1
ATOM 1320 N N . LEU A 1 196 ? 22.563 11.413 4.008 1.00 23.83 160 LEU A N 1
ATOM 1321 C CA . LEU A 1 196 ? 21.564 10.557 3.427 1.00 19.07 160 LEU A CA 1
ATOM 1322 C C . LEU A 1 196 ? 20.178 10.988 3.859 1.00 12.81 160 LEU A C 1
ATOM 1323 O O . LEU A 1 196 ? 19.386 10.180 4.317 1.00 37.86 160 LEU A O 1
ATOM 1328 N N . ASN A 1 197 ? 19.864 12.257 3.645 1.00 4.00 161 ASN A N 1
ATOM 1329 C CA . ASN A 1 197 ? 18.552 12.774 4.025 1.00 17.77 161 ASN A CA 1
ATOM 1330 C C . ASN A 1 197 ? 18.119 13.953 3.134 1.00 26.20 161 ASN A C 1
ATOM 1331 O O . ASN A 1 197 ? 17.687 15.000 3.619 1.00 43.48 161 ASN A O 1
ATOM 1336 N N . ARG A 1 198 ? 18.291 13.802 1.824 1.00 27.38 162 ARG A N 1
ATOM 1337 C CA . ARG A 1 198 ? 17.868 14.839 0.884 1.00 42.41 162 ARG A CA 1
ATOM 1338 C C . ARG A 1 198 ? 16.388 14.572 0.649 1.00 52.80 162 ARG A C 1
ATOM 1339 O O . ARG A 1 198 ? 16.008 13.812 -0.248 1.00 51.07 162 ARG A O 1
ATOM 1341 N N . HIS A 1 199 ? 15.597 15.047 1.602 1.00 72.14 163 HIS A N 1
ATOM 1342 C CA . HIS A 1 199 ? 14.144 14.924 1.595 1.00 77.30 163 HIS A CA 1
ATOM 1343 C C . HIS A 1 199 ? 13.571 15.966 0.642 1.00 86.07 163 HIS A C 1
ATOM 1344 O O . HIS A 1 199 ? 14.033 17.132 0.697 1.00 82.82 163 HIS A O 1
ATOM 1351 N N . VAL A 1 200 ? 12.697 15.594 -0.167 1.00 91.42 164 VAL A N 1
ATOM 1352 N N . GLY A 1 205 ? 16.883 10.983 -1.568 1.00 52.15 169 GLY A N 1
ATOM 1353 C CA . GLY A 1 205 ? 18.313 10.856 -2.004 1.00 32.73 169 GLY A CA 1
ATOM 1354 C C . GLY A 1 205 ? 19.252 11.381 -0.938 1.00 16.76 169 GLY A C 1
ATOM 1355 O O . GLY A 1 205 ? 18.837 11.628 0.198 1.00 15.07 169 GLY A O 1
ATOM 1356 N N . GLY A 1 206 ? 20.505 11.577 -1.306 1.00 8.00 170 GLY A N 1
ATOM 1357 C CA . GLY A 1 206 ? 21.473 12.081 -0.360 1.00 4.00 170 GLY A CA 1
ATOM 1358 C C . GLY A 1 206 ? 22.644 12.642 -1.131 1.00 7.32 170 GLY A C 1
ATOM 1359 O O . GLY A 1 206 ? 22.460 13.121 -2.242 1.00 14.02 170 GLY A O 1
ATOM 1360 N N . GLU A 1 207 ? 23.842 12.548 -0.566 1.00 9.12 171 GLU A N 1
ATOM 1361 C CA . GLU A 1 207 ? 25.037 13.053 -1.200 1.00 6.30 171 GLU A CA 1
ATOM 1362 C C . GLU A 1 207 ? 26.287 12.846 -0.341 1.00 9.01 171 GLU A C 1
ATOM 1363 O O . GLU A 1 207 ? 26.297 13.144 0.844 1.00 22.78 171 GLU A O 1
ATOM 1369 N N . ILE A 1 208 ? 27.325 12.310 -0.945 1.00 15.60 172 ILE A N 1
ATOM 1370 C CA . ILE A 1 208 ? 28.606 12.102 -0.292 1.00 9.93 172 ILE A CA 1
ATOM 1371 C C . ILE A 1 208 ? 29.458 13.260 -0.785 1.00 17.89 172 ILE A C 1
ATOM 1372 O O . ILE A 1 208 ? 29.197 13.808 -1.853 1.00 27.32 172 ILE A O 1
ATOM 1377 N N . ILE A 1 209 ? 30.475 13.638 -0.030 1.00 18.08 173 ILE A N 1
ATOM 1378 C CA . ILE A 1 209 ? 31.363 14.712 -0.455 1.00 9.67 173 ILE A CA 1
ATOM 1379 C C . ILE A 1 209 ? 32.726 14.271 -0.026 1.00 5.77 173 ILE A C 1
ATOM 1380 O O . ILE A 1 209 ? 32.936 13.912 1.131 1.00 11.34 173 ILE A O 1
ATOM 1385 N N . PHE A 1 210 ? 33.620 14.127 -0.986 1.00 20.67 174 PHE A N 1
ATOM 1386 C CA . PHE A 1 210 ? 34.948 13.679 -0.642 1.00 18.82 174 PHE A CA 1
ATOM 1387 C C . PHE A 1 210 ? 35.785 14.920 -0.484 1.00 25.72 174 PHE A C 1
ATOM 1388 O O . PHE A 1 210 ? 35.678 15.847 -1.290 1.00 34.09 174 PHE A O 1
ATOM 1396 N N . GLY A 1 211 ? 36.533 14.970 0.607 1.00 24.06 175 GLY A N 1
ATOM 1397 C CA . GLY A 1 211 ? 37.384 16.102 0.888 1.00 17.26 175 GLY A CA 1
ATOM 1398 C C . GLY A 1 211 ? 36.659 17.288 1.495 1.00 27.82 175 GLY A C 1
ATOM 1399 O O . GLY A 1 211 ? 37.112 18.434 1.359 1.00 31.91 175 GLY A O 1
ATOM 1400 N N . GLY A 1 212 ? 35.551 17.042 2.181 1.00 11.78 176 GLY A N 1
ATOM 1401 C CA . GLY A 1 212 ? 34.839 18.169 2.751 1.00 10.29 176 GLY A CA 1
ATOM 1402 C C . GLY A 1 212 ? 33.461 17.817 3.239 1.00 10.33 176 GLY A C 1
ATOM 1403 O O . GLY A 1 212 ? 33.130 16.641 3.406 1.00 9.45 176 GLY A O 1
ATOM 1404 N N . MET A 1 213 ? 32.661 18.848 3.484 1.00 9.99 177 MET A N 1
ATOM 1405 C CA . MET A 1 213 ? 31.299 18.674 3.972 1.00 22.97 177 MET A CA 1
ATOM 1406 C C . MET A 1 213 ? 30.594 19.993 3.798 1.00 17.36 177 MET A C 1
ATOM 1407 O O . MET A 1 213 ? 31.219 21.053 3.849 1.00 20.22 177 MET A O 1
ATOM 1412 N N . ASP A 1 214 ? 29.278 19.926 3.663 1.00 26.46 178 ASP A N 1
ATOM 1413 C CA . ASP A 1 214 ? 28.483 21.119 3.485 1.00 12.52 178 ASP A CA 1
ATOM 1414 C C . ASP A 1 214 ? 27.765 21.471 4.763 1.00 25.24 178 ASP A C 1
ATOM 1415 O O . ASP A 1 214 ? 26.981 20.683 5.282 1.00 17.40 178 ASP A O 1
ATOM 1420 N N . PRO A 1 215 ? 28.009 22.677 5.283 1.00 30.74 179 PRO A N 1
ATOM 1421 C CA . PRO A 1 215 ? 27.341 23.099 6.511 1.00 17.44 179 PRO A CA 1
ATOM 1422 C C . PRO A 1 215 ? 25.840 23.337 6.345 1.00 13.91 179 PRO A C 1
ATOM 1423 O O . PRO A 1 215 ? 25.162 23.732 7.301 1.00 24.86 179 PRO A O 1
ATOM 1427 N N . LYS A 1 216 ? 25.314 23.045 5.155 1.00 19.75 180 LYS A N 1
ATOM 1428 C CA . LYS A 1 216 ? 23.882 23.202 4.888 1.00 20.44 180 LYS A CA 1
ATOM 1429 C C . LYS A 1 216 ? 23.186 21.861 5.014 1.00 23.59 180 LYS A C 1
ATOM 1430 O O . LYS A 1 216 ? 21.980 21.749 4.845 1.00 28.14 180 LYS A O 1
ATOM 1436 N N . HIS A 1 217 ? 23.962 20.823 5.262 1.00 32.15 181 HIS A N 1
ATOM 1437 C CA . HIS A 1 217 ? 23.392 19.501 5.394 1.00 22.12 181 HIS A CA 1
ATOM 1438 C C . HIS A 1 217 ? 23.178 19.123 6.854 1.00 19.02 181 HIS A C 1
ATOM 1439 O O . HIS A 1 217 ? 22.678 18.052 7.160 1.00 22.82 181 HIS A O 1
ATOM 1446 N N . TYR A 1 218 ? 23.531 20.018 7.758 1.00 18.40 182 TYR A N 1
ATOM 1447 C CA . TYR A 1 218 ? 23.366 19.723 9.159 1.00 23.20 182 TYR A CA 1
ATOM 1448 C C . TYR A 1 218 ? 23.093 20.934 10.025 1.00 26.86 182 TYR A C 1
ATOM 1449 O O . TYR A 1 218 ? 23.409 22.070 9.667 1.00 33.99 182 TYR A O 1
ATOM 1458 N N . VAL A 1 219 ? 22.479 20.661 11.166 1.00 31.80 183 VAL A N 1
ATOM 1459 C CA . VAL A 1 219 ? 22.127 21.662 12.155 1.00 18.40 183 VAL A CA 1
ATOM 1460 C C . VAL A 1 219 ? 23.144 21.581 13.310 1.00 29.71 183 VAL A C 1
ATOM 1461 O O . VAL A 1 219 ? 23.289 20.543 13.969 1.00 31.85 183 VAL A O 1
ATOM 1465 N N . GLY A 1 220 ? 23.887 22.661 13.510 1.00 19.34 184 GLY A N 1
ATOM 1466 C CA . GLY A 1 220 ? 24.860 22.697 14.582 1.00 21.52 184 GLY A CA 1
ATOM 1467 C C . GLY A 1 220 ? 26.190 22.055 14.263 1.00 25.65 184 GLY A C 1
ATOM 1468 O O . GLY A 1 220 ? 26.494 21.786 13.103 1.00 22.82 184 GLY A O 1
ATOM 1469 N N . GLU A 1 221 ? 26.979 21.824 15.311 1.00 25.56 185 GLU A N 1
ATOM 1470 C CA . GLU A 1 221 ? 28.307 21.210 15.229 1.00 20.29 185 GLU A CA 1
ATOM 1471 C C . GLU A 1 221 ? 28.245 19.673 15.216 1.00 22.12 185 GLU A C 1
ATOM 1472 O O . GLU A 1 221 ? 27.196 19.080 15.438 1.00 22.55 185 GLU A O 1
ATOM 1478 N N . HIS A 1 222 ? 29.400 19.045 15.003 1.00 20.96 186 HIS A N 1
ATOM 1479 C CA . HIS A 1 222 ? 29.531 17.586 14.970 1.00 10.43 186 HIS A CA 1
ATOM 1480 C C . HIS A 1 222 ? 30.194 17.114 16.243 1.00 14.21 186 HIS A C 1
ATOM 1481 O O . HIS A 1 222 ? 31.192 17.697 16.672 1.00 25.51 186 HIS A O 1
ATOM 1488 N N . THR A 1 223 ? 29.693 16.011 16.785 1.00 19.68 187 THR A N 1
ATOM 1489 C CA . THR A 1 223 ? 30.267 15.395 17.972 1.00 15.62 187 THR A CA 1
ATOM 1490 C C . THR A 1 223 ? 31.242 14.346 17.427 1.00 16.45 187 THR A C 1
ATOM 1491 O O . THR A 1 223 ? 30.824 13.407 16.750 1.00 17.70 187 THR A O 1
ATOM 1495 N N . TYR A 1 224 ? 32.539 14.571 17.623 1.00 27.32 188 TYR A N 1
ATOM 1496 C CA . TYR A 1 224 ? 33.555 13.663 17.113 1.00 8.82 188 TYR A CA 1
ATOM 1497 C C . TYR A 1 224 ? 34.122 12.706 18.128 1.00 26.94 188 TYR A C 1
ATOM 1498 O O . TYR A 1 224 ? 34.631 13.105 19.171 1.00 32.83 188 TYR A O 1
ATOM 1507 N N . VAL A 1 225 ? 34.084 11.436 17.775 1.00 35.21 189 VAL A N 1
ATOM 1508 C CA . VAL A 1 225 ? 34.603 10.370 18.607 1.00 28.72 189 VAL A CA 1
ATOM 1509 C C . VAL A 1 225 ? 35.573 9.660 17.670 1.00 28.94 189 VAL A C 1
ATOM 1510 O O . VAL A 1 225 ? 35.260 9.409 16.515 1.00 31.84 189 VAL A O 1
ATOM 1514 N N . PRO A 1 226 ? 36.787 9.385 18.143 1.00 24.95 190 PRO A N 1
ATOM 1515 C CA . PRO A 1 226 ? 37.837 8.733 17.371 1.00 27.47 190 PRO A CA 1
ATOM 1516 C C . PRO A 1 226 ? 37.608 7.276 16.997 1.00 28.67 190 PRO A C 1
ATOM 1517 O O . PRO A 1 226 ? 36.805 6.570 17.617 1.00 36.35 190 PRO A O 1
ATOM 1521 N N . VAL A 1 227 ? 38.365 6.838 15.995 1.00 27.03 191 VAL A N 1
ATOM 1522 C CA . VAL A 1 227 ? 38.303 5.483 15.479 1.00 23.17 191 VAL A CA 1
ATOM 1523 C C . VAL A 1 227 ? 39.125 4.679 16.448 1.00 14.91 191 VAL A C 1
ATOM 1524 O O . VAL A 1 227 ? 40.266 5.039 16.765 1.00 26.99 191 VAL A O 1
ATOM 1528 N N . THR A 1 228 ? 38.503 3.629 16.971 1.00 27.64 192 THR A N 1
ATOM 1529 C CA . THR A 1 228 ? 39.136 2.775 17.951 1.00 25.98 192 THR A CA 1
ATOM 1530 C C . THR A 1 228 ? 39.951 1.645 17.346 1.00 28.44 192 THR A C 1
ATOM 1531 O O . THR A 1 228 ? 41.019 1.311 17.853 1.00 41.56 192 THR A O 1
ATOM 1535 N N . GLN A 1 229 ? 39.464 1.069 16.256 1.00 35.34 193 GLN A N 1
ATOM 1536 C CA . GLN A 1 229 ? 40.173 -0.016 15.587 1.00 36.46 193 GLN A CA 1
ATOM 1537 C C . GLN A 1 229 ? 40.269 0.335 14.120 1.00 39.00 193 GLN A C 1
ATOM 1538 O O . GLN A 1 229 ? 39.244 0.401 13.438 1.00 43.81 193 GLN A O 1
ATOM 1544 N N . LYS A 1 230 ? 41.491 0.596 13.653 1.00 44.39 194 LYS A N 1
ATOM 1545 C CA . LYS A 1 230 ? 41.745 0.959 12.256 1.00 35.57 194 LYS A CA 1
ATOM 1546 C C . LYS A 1 230 ? 41.644 -0.269 11.344 1.00 35.53 194 LYS A C 1
ATOM 1547 O O . LYS A 1 230 ? 42.583 -1.041 11.182 1.00 27.58 194 LYS A O 1
ATOM 1553 N N . GLY A 1 231 ? 40.460 -0.446 10.790 1.00 31.72 195 GLY A N 1
ATOM 1554 C CA . GLY A 1 231 ? 40.174 -1.538 9.897 1.00 13.32 195 GLY A CA 1
ATOM 1555 C C . GLY A 1 231 ? 38.767 -1.159 9.529 1.00 21.13 195 GLY A C 1
ATOM 1556 O O . GLY A 1 231 ? 38.430 -0.962 8.363 1.00 32.57 195 GLY A O 1
ATOM 1557 N N . TYR A 1 232 ? 37.962 -0.951 10.559 1.00 19.80 196 TYR A N 1
ATOM 1558 C CA . TYR A 1 232 ? 36.590 -0.557 10.362 1.00 26.83 196 TYR A CA 1
ATOM 1559 C C . TYR A 1 232 ? 36.447 0.884 10.836 1.00 33.88 196 TYR A C 1
ATOM 1560 O O . TYR A 1 232 ? 37.308 1.407 11.542 1.00 29.04 196 TYR A O 1
ATOM 1569 N N . TRP A 1 233 ? 35.425 1.566 10.344 1.00 28.53 197 TRP A N 1
ATOM 1570 C CA . TRP A 1 233 ? 35.179 2.915 10.792 1.00 16.72 197 TRP A CA 1
ATOM 1571 C C . TRP A 1 233 ? 34.335 2.686 12.046 1.00 10.88 197 TRP A C 1
ATOM 1572 O O . TRP A 1 233 ? 33.089 2.840 12.007 1.00 9.96 197 TRP A O 1
ATOM 1583 N N . GLN A 1 234 ? 34.997 2.160 13.093 1.00 7.24 198 GLN A N 1
ATOM 1584 C CA . GLN A 1 234 ? 34.335 1.862 14.365 1.00 13.58 198 GLN A CA 1
ATOM 1585 C C . GLN A 1 234 ? 34.865 2.730 15.488 1.00 22.98 198 GLN A C 1
ATOM 1586 O O . GLN A 1 234 ? 36.065 2.941 15.616 1.00 23.26 198 GLN A O 1
ATOM 1592 N N . PHE A 1 235 ? 33.955 3.173 16.340 1.00 23.10 199 PHE A N 1
ATOM 1593 C CA . PHE A 1 235 ? 34.272 4.057 17.452 1.00 23.69 199 PHE A CA 1
ATOM 1594 C C . PHE A 1 235 ? 33.676 3.466 18.730 1.00 15.21 199 PHE A C 1
ATOM 1595 O O . PHE A 1 235 ? 32.811 2.606 18.654 1.00 21.65 199 PHE A O 1
ATOM 1603 N N . ASP A 1 236 ? 34.143 3.889 19.899 1.00 19.52 200 ASP A N 1
ATOM 1604 C CA . ASP A 1 236 ? 33.568 3.351 21.129 1.00 20.19 200 ASP A CA 1
ATOM 1605 C C . ASP A 1 236 ? 32.347 4.141 21.539 1.00 21.09 200 ASP A C 1
ATOM 1606 O O . ASP A 1 236 ? 32.418 5.334 21.815 1.00 46.26 200 ASP A O 1
ATOM 1611 N N . MET A 1 237 ? 31.214 3.466 21.492 1.00 17.63 201 MET A N 1
ATOM 1612 C CA . MET A 1 237 ? 29.925 4.038 21.815 1.00 9.27 201 MET A CA 1
ATOM 1613 C C . MET A 1 237 ? 29.561 3.673 23.250 1.00 23.07 201 MET A C 1
ATOM 1614 O O . MET A 1 237 ? 30.323 2.994 23.948 1.00 21.18 201 MET A O 1
ATOM 1619 N N . GLY A 1 238 ? 28.368 4.065 23.677 1.00 15.87 202 GLY A N 1
ATOM 1620 C CA . GLY A 1 238 ? 27.978 3.772 25.026 1.00 8.97 202 GLY A CA 1
ATOM 1621 C C . GLY A 1 238 ? 26.758 2.931 25.158 1.00 19.39 202 GLY A C 1
ATOM 1622 O O . GLY A 1 238 ? 26.698 1.826 24.620 1.00 33.37 202 GLY A O 1
ATOM 1623 N N . ASP A 1 239 ? 25.781 3.483 25.869 1.00 11.34 203 ASP A N 1
ATOM 1624 C CA . ASP A 1 239 ? 24.531 2.816 26.184 1.00 8.63 203 ASP A CA 1
ATOM 1625 C C . ASP A 1 239 ? 23.463 3.058 25.141 1.00 22.58 203 ASP A C 1
ATOM 1626 O O . ASP A 1 239 ? 23.613 3.929 24.270 1.00 28.84 203 ASP A O 1
ATOM 1631 N N . VAL A 1 240 ? 22.415 2.236 25.198 1.00 16.10 204 VAL A N 1
ATOM 1632 C CA . VAL A 1 240 ? 21.277 2.367 24.305 1.00 20.95 204 VAL A CA 1
ATOM 1633 C C . VAL A 1 240 ? 20.103 2.430 25.256 1.00 18.48 204 VAL A C 1
ATOM 1634 O O . VAL A 1 240 ? 20.014 1.633 26.192 1.00 15.13 204 VAL A O 1
ATOM 1638 N N . LEU A 1 241 ? 19.284 3.457 25.088 1.00 22.95 205 LEU A N 1
ATOM 1639 C CA . LEU A 1 241 ? 18.113 3.676 25.929 1.00 15.88 205 LEU A CA 1
ATOM 1640 C C . LEU A 1 241 ? 16.915 3.623 25.010 1.00 15.68 205 LEU A C 1
ATOM 1641 O O . LEU A 1 241 ? 16.993 4.033 23.859 1.00 26.83 205 LEU A O 1
ATOM 1646 N N . VAL A 1 242 ? 15.807 3.113 25.507 1.00 21.15 206 VAL A N 1
ATOM 1647 C CA . VAL A 1 242 ? 14.603 3.099 24.719 1.00 18.19 206 VAL A CA 1
ATOM 1648 C C . VAL A 1 242 ? 13.499 3.690 25.587 1.00 17.92 206 VAL A C 1
ATOM 1649 O O . VAL A 1 242 ? 13.119 3.127 26.619 1.00 28.15 206 VAL A O 1
ATOM 1653 N N . GLY A 1 243 ? 13.077 4.897 25.241 1.00 21.08 207 GLY A N 1
ATOM 1654 C CA . GLY A 1 243 ? 12.027 5.534 26.014 1.00 25.32 207 GLY A CA 1
ATOM 1655 C C . GLY A 1 243 ? 12.561 6.079 27.324 1.00 33.09 207 GLY A C 1
ATOM 1656 O O . GLY A 1 243 ? 11.819 6.214 28.298 1.00 29.47 207 GLY A O 1
ATOM 1657 N N . GLY A 1 244 ? 13.854 6.405 27.321 1.00 31.34 208 GLY A N 1
ATOM 1658 C CA . GLY A 1 244 ? 14.510 6.930 28.494 1.00 4.52 208 GLY A CA 1
ATOM 1659 C C . GLY A 1 244 ? 15.191 5.851 29.310 1.00 22.01 208 GLY A C 1
ATOM 1660 O O . GLY A 1 244 ? 16.262 6.074 29.879 1.00 35.81 208 GLY A O 1
ATOM 1661 N N . LYS A 1 245 ? 14.581 4.672 29.352 1.00 25.36 209 LYS A N 1
ATOM 1662 C CA . LYS A 1 245 ? 15.106 3.545 30.113 1.00 24.08 209 LYS A CA 1
ATOM 1663 C C . LYS A 1 245 ? 16.239 2.804 29.412 1.00 27.16 209 LYS A C 1
ATOM 1664 O O . LYS A 1 245 ? 16.204 2.576 28.198 1.00 34.27 209 LYS A O 1
ATOM 1670 N N . SER A 1 246 ? 17.252 2.450 30.190 1.00 17.13 210 SER A N 1
ATOM 1671 C CA . SER A 1 246 ? 18.419 1.762 29.687 1.00 22.68 210 SER A CA 1
ATOM 1672 C C . SER A 1 246 ? 18.128 0.317 29.333 1.00 26.62 210 SER A C 1
ATOM 1673 O O . SER A 1 246 ? 17.075 -0.223 29.659 1.00 37.20 210 SER A O 1
ATOM 1676 N N . THR A 1 247 ? 19.076 -0.288 28.634 1.00 29.80 211 THR A N 1
ATOM 1677 C CA . THR A 1 247 ? 18.990 -1.674 28.220 1.00 23.84 211 THR A CA 1
ATOM 1678 C C . THR A 1 247 ? 20.059 -2.423 28.995 1.00 20.74 211 THR A C 1
ATOM 1679 O O . THR A 1 247 ? 20.142 -3.637 28.926 1.00 12.35 211 THR A O 1
ATOM 1683 N N . GLY A 1 248 ? 20.891 -1.665 29.706 1.00 24.34 212 GLY A N 1
ATOM 1684 C CA . GLY A 1 248 ? 21.944 -2.223 30.531 1.00 17.35 212 GLY A CA 1
ATOM 1685 C C . GLY A 1 248 ? 23.116 -2.857 29.825 1.00 24.02 212 GLY A C 1
ATOM 1686 O O . GLY A 1 248 ? 24.268 -2.527 30.111 1.00 36.68 212 GLY A O 1
ATOM 1687 N N . PHE A 1 249 ? 22.823 -3.745 28.887 1.00 26.36 213 PHE A N 1
ATOM 1688 C CA . PHE A 1 249 ? 23.836 -4.459 28.132 1.00 18.66 213 PHE A CA 1
ATOM 1689 C C . PHE A 1 249 ? 24.994 -3.612 27.640 1.00 19.35 213 PHE A C 1
ATOM 1690 O O . PHE A 1 249 ? 26.161 -3.976 27.818 1.00 29.89 213 PHE A O 1
ATOM 1698 N N . CYS A 1 250 ? 24.667 -2.483 27.022 1.00 26.25 214 CYS A N 1
ATOM 1699 C CA . CYS A 1 250 ? 25.682 -1.586 26.476 1.00 26.21 214 CYS A CA 1
ATOM 1700 C C . CYS A 1 250 ? 26.147 -0.445 27.375 1.00 30.31 214 CYS A C 1
ATOM 1701 O O . CYS A 1 250 ? 27.053 0.310 27.009 1.00 32.10 214 CYS A O 1
ATOM 1704 N N . ALA A 1 251 ? 25.562 -0.336 28.562 1.00 29.91 215 ALA A N 1
ATOM 1705 C CA . ALA A 1 251 ? 25.931 0.733 29.478 1.00 30.24 215 ALA A CA 1
ATOM 1706 C C . ALA A 1 251 ? 27.429 0.713 29.773 1.00 31.43 215 ALA A C 1
ATOM 1707 O O . ALA A 1 251 ? 28.048 1.772 29.904 1.00 31.56 215 ALA A O 1
ATOM 1709 N N . GLY A 1 252 ? 28.012 -0.485 29.780 1.00 31.62 216 GLY A N 1
ATOM 1710 C CA . GLY A 1 252 ? 29.433 -0.632 30.057 1.00 37.14 216 GLY A CA 1
ATOM 1711 C C . GLY A 1 252 ? 30.294 -0.511 28.820 1.00 42.58 216 GLY A C 1
ATOM 1712 O O . GLY A 1 252 ? 31.458 -0.952 28.811 1.00 35.60 216 GLY A O 1
ATOM 1713 N N . GLY A 1 253 ? 29.708 0.099 27.785 1.00 40.31 217 GLY A N 1
ATOM 1714 C CA . GLY A 1 253 ? 30.377 0.299 26.510 1.00 39.30 217 GLY A CA 1
ATOM 1715 C C . GLY A 1 253 ? 29.994 -0.703 25.428 1.00 21.90 217 GLY A C 1
ATOM 1716 O O . GLY A 1 253 ? 29.735 -1.866 25.699 1.00 29.98 217 GLY A O 1
ATOM 1717 N N . CYS A 1 254 ? 29.964 -0.238 24.191 1.00 27.23 218 CYS A N 1
ATOM 1718 C CA . CYS A 1 254 ? 29.638 -1.086 23.041 1.00 27.09 218 CYS A CA 1
ATOM 1719 C C . CYS A 1 254 ? 30.313 -0.455 21.822 1.00 19.50 218 CYS A C 1
ATOM 1720 O O . CYS A 1 254 ? 30.433 0.769 21.740 1.00 26.24 218 CYS A O 1
ATOM 1723 N N . ALA A 1 255 ? 30.874 -1.279 20.940 1.00 26.83 219 ALA A N 1
ATOM 1724 C CA . ALA A 1 255 ? 31.539 -0.732 19.766 1.00 9.54 219 ALA A CA 1
ATOM 1725 C C . ALA A 1 255 ? 30.470 -0.486 18.769 1.00 8.56 219 ALA A C 1
ATOM 1726 O O . ALA A 1 255 ? 29.335 -0.917 18.942 1.00 5.08 219 ALA A O 1
ATOM 1728 N N . ALA A 1 256 ? 30.799 0.330 17.789 1.00 12.37 220 ALA A N 1
ATOM 1729 C CA . ALA A 1 256 ? 29.856 0.615 16.733 1.00 12.09 220 ALA A CA 1
ATOM 1730 C C . ALA A 1 256 ? 30.658 0.848 15.458 1.00 14.79 220 ALA A C 1
ATOM 1731 O O . ALA A 1 256 ? 31.858 1.144 15.504 1.00 12.46 220 ALA A O 1
ATOM 1733 N N . ILE A 1 257 ? 30.031 0.559 14.332 1.00 21.62 221 ILE A N 1
ATOM 1734 C CA . ILE A 1 257 ? 30.646 0.771 13.040 1.00 18.03 221 ILE A CA 1
ATOM 1735 C C . ILE A 1 257 ? 29.610 1.601 12.309 1.00 14.06 221 ILE A C 1
ATOM 1736 O O . ILE A 1 257 ? 28.418 1.289 12.337 1.00 13.05 221 ILE A O 1
ATOM 1741 N N . ALA A 1 258 ? 30.020 2.745 11.796 1.00 14.18 222 ALA A N 1
ATOM 1742 C CA . ALA A 1 258 ? 29.080 3.523 11.024 1.00 9.70 222 ALA A CA 1
ATOM 1743 C C . ALA A 1 258 ? 29.288 2.909 9.607 1.00 21.91 222 ALA A C 1
ATOM 1744 O O . ALA A 1 258 ? 30.390 2.964 9.038 1.00 16.87 222 ALA A O 1
ATOM 1746 N N . ASP A 1 259 ? 28.265 2.225 9.104 1.00 17.76 223 ASP A N 1
ATOM 1747 C CA . ASP A 1 259 ? 28.317 1.561 7.801 1.00 7.23 223 ASP A CA 1
ATOM 1748 C C . ASP A 1 259 ? 27.224 2.138 6.898 1.00 13.60 223 ASP A C 1
ATOM 1749 O O . ASP A 1 259 ? 26.035 2.030 7.210 1.00 15.44 223 ASP A O 1
ATOM 1754 N N . SER A 1 260 ? 27.636 2.756 5.790 1.00 4.68 224 SER A N 1
ATOM 1755 C CA . SER A 1 260 ? 26.706 3.354 4.842 1.00 4.00 224 SER A CA 1
ATOM 1756 C C . SER A 1 260 ? 26.248 2.360 3.787 1.00 5.21 224 SER A C 1
ATOM 1757 O O . SER A 1 260 ? 25.370 2.664 2.995 1.00 34.24 224 SER A O 1
ATOM 1760 N N . GLY A 1 261 ? 26.789 1.144 3.836 1.00 15.07 225 GLY A N 1
ATOM 1761 C CA . GLY A 1 261 ? 26.399 0.085 2.908 1.00 11.40 225 GLY A CA 1
ATOM 1762 C C . GLY A 1 261 ? 25.368 -0.849 3.541 1.00 19.39 225 GLY A C 1
ATOM 1763 O O . GLY A 1 261 ? 25.372 -2.078 3.328 1.00 24.42 225 GLY A O 1
ATOM 1764 N N . THR A 1 262 ? 24.530 -0.265 4.391 1.00 20.95 226 THR A N 1
ATOM 1765 C CA . THR A 1 262 ? 23.486 -1.005 5.091 1.00 22.87 226 THR A CA 1
ATOM 1766 C C . THR A 1 262 ? 22.522 -0.002 5.708 1.00 17.00 226 THR A C 1
ATOM 1767 O O . THR A 1 262 ? 22.867 1.164 5.872 1.00 26.57 226 THR A O 1
ATOM 1771 N N . SER A 1 263 ? 21.310 -0.444 6.003 1.00 9.08 227 SER A N 1
ATOM 1772 C CA . SER A 1 263 ? 20.313 0.420 6.597 1.00 5.05 227 SER A CA 1
ATOM 1773 C C . SER A 1 263 ? 20.014 0.060 8.053 1.00 17.37 227 SER A C 1
ATOM 1774 O O . SER A 1 263 ? 20.313 0.819 8.986 1.00 32.24 227 SER A O 1
ATOM 1777 N N . LEU A 1 264 ? 19.405 -1.102 8.234 1.00 27.05 228 LEU A N 1
ATOM 1778 C CA . LEU A 1 264 ? 19.028 -1.575 9.551 1.00 26.22 228 LEU A CA 1
ATOM 1779 C C . LEU A 1 264 ? 20.150 -1.479 10.561 1.00 16.58 228 LEU A C 1
ATOM 1780 O O . LEU A 1 264 ? 21.310 -1.665 10.228 1.00 14.45 228 LEU A O 1
ATOM 1785 N N . LEU A 1 265 ? 19.778 -1.108 11.783 1.00 14.78 229 LEU A N 1
ATOM 1786 C CA . LEU A 1 265 ? 20.705 -0.999 12.895 1.00 14.84 229 LEU A CA 1
ATOM 1787 C C . LEU A 1 265 ? 20.882 -2.422 13.428 1.00 12.44 229 LEU A C 1
ATOM 1788 O O . LEU A 1 265 ? 19.897 -3.057 13.801 1.00 12.16 229 LEU A O 1
ATOM 1793 N N . ALA A 1 266 ? 22.112 -2.932 13.416 1.00 8.59 230 ALA A N 1
ATOM 1794 C CA . ALA A 1 266 ? 22.392 -4.287 13.883 1.00 11.81 230 ALA A CA 1
ATOM 1795 C C . ALA A 1 266 ? 23.081 -4.307 15.224 1.00 6.03 230 ALA A C 1
ATOM 1796 O O . ALA A 1 266 ? 24.248 -3.946 15.315 1.00 13.05 230 ALA A O 1
ATOM 1798 N N . GLY A 1 267 ? 22.391 -4.817 16.237 1.00 14.06 231 GLY A N 1
ATOM 1799 C CA . GLY A 1 267 ? 22.969 -4.879 17.566 1.00 18.58 231 GLY A CA 1
ATOM 1800 C C . GLY A 1 267 ? 22.723 -6.166 18.330 1.00 21.00 231 GLY A C 1
ATOM 1801 O O . GLY A 1 267 ? 22.084 -7.104 17.835 1.00 18.00 231 GLY A O 1
ATOM 1802 N N . PRO A 1 268 ? 23.199 -6.226 19.575 1.00 18.93 232 PRO A N 1
ATOM 1803 C CA . PRO A 1 268 ? 23.024 -7.421 20.393 1.00 18.20 232 PRO A CA 1
ATOM 1804 C C . PRO A 1 268 ? 21.580 -7.884 20.436 1.00 19.11 232 PRO A C 1
ATOM 1805 O O . PRO A 1 268 ? 20.662 -7.067 20.354 1.00 23.39 232 PRO A O 1
ATOM 1809 N N . THR A 1 269 ? 21.388 -9.194 20.548 1.00 14.93 233 THR A N 1
ATOM 1810 C CA . THR A 1 269 ? 20.065 -9.771 20.603 1.00 4.00 233 THR A CA 1
ATOM 1811 C C . THR A 1 269 ? 19.369 -9.397 21.913 1.00 26.51 233 THR A C 1
ATOM 1812 O O . THR A 1 269 ? 18.148 -9.244 21.941 1.00 26.35 233 THR A O 1
ATOM 1816 N N . ALA A 1 270 ? 20.149 -9.246 22.989 1.00 21.29 234 ALA A N 1
ATOM 1817 C CA . ALA A 1 270 ? 19.607 -8.891 24.302 1.00 18.77 234 ALA A CA 1
ATOM 1818 C C . ALA A 1 270 ? 18.827 -7.585 24.231 1.00 10.70 234 ALA A C 1
ATOM 1819 O O . ALA A 1 270 ? 17.652 -7.508 24.581 1.00 21.79 234 ALA A O 1
ATOM 1821 N N . ILE A 1 271 ? 19.502 -6.580 23.693 1.00 17.63 235 ILE A N 1
ATOM 1822 C CA . ILE A 1 271 ? 18.953 -5.260 23.507 1.00 11.02 235 ILE A CA 1
ATOM 1823 C C . ILE A 1 271 ? 17.827 -5.299 22.470 1.00 20.33 235 ILE A C 1
ATOM 1824 O O . ILE A 1 271 ? 16.730 -4.804 22.729 1.00 20.38 235 ILE A O 1
ATOM 1829 N N . ILE A 1 272 ? 18.082 -5.892 21.305 1.00 21.80 236 ILE A N 1
ATOM 1830 C CA . ILE A 1 272 ? 17.048 -5.943 20.275 1.00 10.89 236 ILE A CA 1
ATOM 1831 C C . ILE A 1 272 ? 15.761 -6.580 20.781 1.00 12.31 236 ILE A C 1
ATOM 1832 O O . ILE A 1 272 ? 14.672 -6.138 20.414 1.00 22.60 236 ILE A O 1
ATOM 1837 N N . THR A 1 273 ? 15.861 -7.629 21.597 1.00 22.68 237 THR A N 1
ATOM 1838 C CA . THR A 1 273 ? 14.662 -8.286 22.121 1.00 10.02 237 THR A CA 1
ATOM 1839 C C . THR A 1 273 ? 13.891 -7.369 23.088 1.00 17.39 237 THR A C 1
ATOM 1840 O O . THR A 1 273 ? 12.658 -7.441 23.191 1.00 26.67 237 THR A O 1
ATOM 1844 N N . GLU A 1 274 ? 14.602 -6.469 23.759 1.00 22.62 238 GLU A N 1
ATOM 1845 C CA . GLU A 1 274 ? 13.935 -5.511 24.626 1.00 17.72 238 GLU A CA 1
ATOM 1846 C C . GLU A 1 274 ? 13.262 -4.411 23.768 1.00 21.92 238 GLU A C 1
ATOM 1847 O O . GLU A 1 274 ? 12.167 -3.939 24.085 1.00 19.53 238 GLU A O 1
ATOM 1853 N N . ILE A 1 275 ? 13.899 -4.044 22.655 1.00 28.27 239 ILE A N 1
ATOM 1854 C CA . ILE A 1 275 ? 13.363 -3.034 21.728 1.00 13.44 239 ILE A CA 1
ATOM 1855 C C . ILE A 1 275 ? 12.091 -3.528 21.052 1.00 17.28 239 ILE A C 1
ATOM 1856 O O . ILE A 1 275 ? 11.194 -2.739 20.793 1.00 22.63 239 ILE A O 1
ATOM 1861 N N . ASN A 1 276 ? 12.035 -4.817 20.716 1.00 20.91 240 ASN A N 1
ATOM 1862 C CA . ASN A 1 276 ? 10.848 -5.373 20.069 1.00 22.55 240 ASN A CA 1
ATOM 1863 C C . ASN A 1 276 ? 9.675 -5.328 21.022 1.00 26.51 240 ASN A C 1
ATOM 1864 O O . ASN A 1 276 ? 8.554 -5.016 20.625 1.00 30.47 240 ASN A O 1
ATOM 1869 N N . GLU A 1 277 ? 9.936 -5.604 22.294 1.00 28.16 241 GLU A N 1
ATOM 1870 C CA . GLU A 1 277 ? 8.885 -5.555 23.295 1.00 22.08 241 GLU A CA 1
ATOM 1871 C C . GLU A 1 277 ? 8.257 -4.156 23.354 1.00 29.48 241 GLU A C 1
ATOM 1872 O O . GLU A 1 277 ? 7.075 -3.972 23.048 1.00 29.09 241 GLU A O 1
ATOM 1878 N N . LYS A 1 278 ? 9.088 -3.175 23.694 1.00 35.10 242 LYS A N 1
ATOM 1879 C CA . LYS A 1 278 ? 8.682 -1.778 23.825 1.00 26.32 242 LYS A CA 1
ATOM 1880 C C . LYS A 1 278 ? 8.190 -1.122 22.554 1.00 34.21 242 LYS A C 1
ATOM 1881 O O . LYS A 1 278 ? 7.462 -0.130 22.612 1.00 41.94 242 LYS A O 1
ATOM 1887 N N . ILE A 1 279 ? 8.646 -1.634 21.415 1.00 28.54 243 ILE A N 1
ATOM 1888 C CA . ILE A 1 279 ? 8.260 -1.104 20.113 1.00 21.72 243 ILE A CA 1
ATOM 1889 C C . ILE A 1 279 ? 7.071 -1.866 19.497 1.00 20.61 243 ILE A C 1
ATOM 1890 O O . ILE A 1 279 ? 6.329 -1.315 18.680 1.00 33.40 243 ILE A O 1
ATOM 1895 N N . GLY A 1 280 ? 6.856 -3.108 19.933 1.00 31.01 244 GLY A N 1
ATOM 1896 C CA . GLY A 1 280 ? 5.750 -3.915 19.416 1.00 29.91 244 GLY A CA 1
ATOM 1897 C C . GLY A 1 280 ? 6.050 -4.675 18.132 1.00 30.47 244 GLY A C 1
ATOM 1898 O O . GLY A 1 280 ? 5.144 -4.982 17.356 1.00 26.66 244 GLY A O 1
ATOM 1899 N N . ALA A 1 281 ? 7.328 -4.993 17.943 1.00 15.71 245 ALA A N 1
ATOM 1900 C CA . ALA A 1 281 ? 7.829 -5.706 16.785 1.00 13.68 245 ALA A CA 1
ATOM 1901 C C . ALA A 1 281 ? 7.747 -7.239 16.872 1.00 22.70 245 ALA A C 1
ATOM 1902 O O . ALA A 1 281 ? 8.509 -7.871 17.605 1.00 39.68 245 ALA A O 1
ATOM 1904 N N . ALA A 1 282 ? 6.916 -7.824 16.011 1.00 45.40 246 ALA A N 1
ATOM 1905 C CA . ALA A 1 282 ? 6.683 -9.275 15.905 1.00 36.35 246 ALA A CA 1
ATOM 1906 C C . ALA A 1 282 ? 7.485 -10.271 16.738 1.00 42.00 246 ALA A C 1
ATOM 1907 O O . ALA A 1 282 ? 6.931 -10.891 17.643 1.00 57.28 246 ALA A O 1
ATOM 1909 N N . GLY A 1 283 ? 8.751 -10.487 16.379 1.00 36.31 247 GLY A N 1
ATOM 1910 C CA . GLY A 1 283 ? 9.583 -11.451 17.096 1.00 16.38 247 GLY A CA 1
ATOM 1911 C C . GLY A 1 283 ? 9.136 -12.917 17.060 1.00 22.62 247 GLY A C 1
ATOM 1912 O O . GLY A 1 283 ? 7.943 -13.226 17.056 1.00 32.54 247 GLY A O 1
ATOM 1913 N N . VAL A 1 284 S 10.103 -13.828 16.984 1.00 15.30 1 VAL A N 1
ATOM 1914 C CA . VAL A 1 284 S 9.835 -15.266 16.978 1.00 17.86 1 VAL A CA 1
ATOM 1915 C C . VAL A 1 284 S 9.988 -15.859 18.385 1.00 27.70 1 VAL A C 1
ATOM 1916 O O . VAL A 1 284 S 10.854 -15.440 19.161 1.00 36.48 1 VAL A O 1
ATOM 1920 N N . VAL A 1 285 S 9.183 -16.874 18.681 1.00 34.49 2 VAL A N 1
ATOM 1921 C CA . VAL A 1 285 S 9.206 -17.545 19.981 1.00 41.97 2 VAL A CA 1
ATOM 1922 C C . VAL A 1 285 S 10.372 -18.505 20.154 1.00 35.63 2 VAL A C 1
ATOM 1923 O O . VAL A 1 285 S 10.500 -19.466 19.396 1.00 49.01 2 VAL A O 1
ATOM 1927 N N . SER A 1 286 S 11.169 -18.295 21.192 1.00 32.91 3 SER A N 1
ATOM 1928 C CA . SER A 1 286 S 12.308 -19.167 21.454 1.00 37.11 3 SER A CA 1
ATOM 1929 C C . SER A 1 286 S 12.039 -20.118 22.615 1.00 28.39 3 SER A C 1
ATOM 1930 O O . SER A 1 286 S 11.692 -19.694 23.722 1.00 37.99 3 SER A O 1
ATOM 1933 N N . GLN A 1 287 S 12.258 -21.403 22.382 1.00 21.49 4 GLN A N 1
ATOM 1934 C CA . GLN A 1 287 S 12.021 -22.378 23.431 1.00 35.00 4 GLN A CA 1
ATOM 1935 C C . GLN A 1 287 S 13.117 -22.451 24.467 1.00 24.84 4 GLN A C 1
ATOM 1936 O O . GLN A 1 287 S 12.829 -22.543 25.651 1.00 41.21 4 GLN A O 1
ATOM 1942 N N . GLU A 1 288 S 14.370 -22.398 24.033 1.00 4.00 5 GLU A N 1
ATOM 1943 C CA . GLU A 1 288 S 15.491 -22.442 24.969 1.00 18.66 5 GLU A CA 1
ATOM 1944 C C . GLU A 1 288 S 15.302 -21.355 26.016 1.00 17.92 5 GLU A C 1
ATOM 1945 O O . GLU A 1 288 S 15.630 -21.545 27.178 1.00 39.34 5 GLU A O 1
ATOM 1951 N N . CYS A 1 289 S 14.769 -20.217 25.587 1.00 24.76 6 CYS A N 1
ATOM 1952 C CA . CYS A 1 289 S 14.527 -19.084 26.463 1.00 20.84 6 CYS A CA 1
ATOM 1953 C C . CYS A 1 289 S 13.350 -19.422 27.378 1.00 30.98 6 CYS A C 1
ATOM 1954 O O . CYS A 1 289 S 13.447 -19.279 28.592 1.00 24.91 6 CYS A O 1
ATOM 1957 N N . LYS A 1 290 S 12.253 -19.916 26.809 1.00 30.09 7 LYS A N 1
ATOM 1958 C CA . LYS A 1 290 S 11.102 -20.290 27.628 1.00 12.21 7 LYS A CA 1
ATOM 1959 C C . LYS A 1 290 S 11.591 -21.375 28.588 1.00 28.14 7 LYS A C 1
ATOM 1960 O O . LYS A 1 290 S 11.065 -21.531 29.687 1.00 16.42 7 LYS A O 1
ATOM 1966 N N . THR A 1 291 S 12.630 -22.099 28.172 1.00 29.44 8 THR A N 1
ATOM 1967 C CA . THR A 1 291 S 13.209 -23.172 28.968 1.00 21.17 8 THR A CA 1
ATOM 1968 C C . THR A 1 291 S 14.051 -22.669 30.140 1.00 25.77 8 THR A C 1
ATOM 1969 O O . THR A 1 291 S 13.881 -23.153 31.260 1.00 36.57 8 THR A O 1
ATOM 1973 N N . ILE A 1 292 S 14.933 -21.694 29.910 1.00 37.49 9 ILE A N 1
ATOM 1974 C CA . ILE A 1 292 S 15.741 -21.159 31.003 1.00 24.30 9 ILE A CA 1
ATOM 1975 C C . ILE A 1 292 S 14.819 -20.468 32.000 1.00 19.50 9 ILE A C 1
ATOM 1976 O O . ILE A 1 292 S 15.068 -20.514 33.198 1.00 46.12 9 ILE A O 1
ATOM 1981 N N . VAL A 1 293 S 13.734 -19.879 31.504 1.00 32.31 10 VAL A N 1
ATOM 1982 C CA . VAL A 1 293 S 12.757 -19.183 32.347 1.00 39.53 10 VAL A CA 1
ATOM 1983 C C . VAL A 1 293 S 12.099 -20.111 33.371 1.00 45.99 10 VAL A C 1
ATOM 1984 O O . VAL A 1 293 S 12.102 -19.815 34.569 1.00 43.52 10 VAL A O 1
ATOM 1988 N N . SER A 1 294 S 11.543 -21.228 32.904 1.00 51.31 11 SER A N 1
ATOM 1989 C CA . SER A 1 294 S 10.890 -22.187 33.797 1.00 52.47 11 SER A CA 1
ATOM 1990 C C . SER A 1 294 S 11.888 -22.942 34.673 1.00 53.18 11 SER A C 1
ATOM 1991 O O . SER A 1 294 S 11.959 -22.719 35.884 1.00 72.11 11 SER A O 1
ATOM 1994 N N . GLN A 1 295 S 12.697 -23.781 34.036 1.00 44.17 12 GLN A N 1
ATOM 1995 C CA . GLN A 1 295 S 13.699 -24.604 34.696 1.00 33.08 12 GLN A CA 1
ATOM 1996 C C . GLN A 1 295 S 14.700 -23.836 35.566 1.00 49.87 12 GLN A C 1
ATOM 1997 O O . GLN A 1 295 S 14.979 -24.234 36.704 1.00 57.39 12 GLN A O 1
ATOM 2003 N N . TYR A 1 296 S 15.225 -22.727 35.052 1.00 43.30 13 TYR A N 1
ATOM 2004 C CA . TYR A 1 296 S 16.227 -21.967 35.795 1.00 33.43 13 TYR A CA 1
ATOM 2005 C C . TYR A 1 296 S 15.837 -20.589 36.299 1.00 35.23 13 TYR A C 1
ATOM 2006 O O . TYR A 1 296 S 16.525 -20.022 37.160 1.00 33.32 13 TYR A O 1
ATOM 2015 N N . GLY A 1 297 S 14.701 -20.094 35.816 1.00 32.01 14 GLY A N 1
ATOM 2016 C CA . GLY A 1 297 S 14.220 -18.771 36.159 1.00 23.40 14 GLY A CA 1
ATOM 2017 C C . GLY A 1 297 S 14.493 -18.256 37.543 1.00 34.71 14 GLY A C 1
ATOM 2018 O O . GLY A 1 297 S 15.228 -17.277 37.744 1.00 23.53 14 GLY A O 1
ATOM 2019 N N . GLN A 1 298 S 13.923 -18.940 38.519 1.00 41.70 15 GLN A N 1
ATOM 2020 C CA . GLN A 1 298 S 14.096 -18.502 39.888 1.00 45.10 15 GLN A CA 1
ATOM 2021 C C . GLN A 1 298 S 15.519 -18.658 40.392 1.00 42.78 15 GLN A C 1
ATOM 2022 O O . GLN A 1 298 S 15.977 -17.847 41.191 1.00 51.73 15 GLN A O 1
ATOM 2028 N N . GLN A 1 299 S 16.235 -19.663 39.897 1.00 43.08 16 GLN A N 1
ATOM 2029 C CA . GLN A 1 299 S 17.603 -19.866 40.340 1.00 41.47 16 GLN A CA 1
ATOM 2030 C C . GLN A 1 299 S 18.435 -18.665 39.952 1.00 42.70 16 GLN A C 1
ATOM 2031 O O . GLN A 1 299 S 19.094 -18.061 40.804 1.00 41.88 16 GLN A O 1
ATOM 2037 N N . ILE A 1 300 S 18.371 -18.291 38.676 1.00 41.45 17 ILE A N 1
ATOM 2038 C CA . ILE A 1 300 S 19.122 -17.135 38.184 1.00 40.42 17 ILE A CA 1
ATOM 2039 C C . ILE A 1 300 S 18.734 -15.858 38.941 1.00 35.76 17 ILE A C 1
ATOM 2040 O O . ILE A 1 300 S 19.602 -15.183 39.487 1.00 42.71 17 ILE A O 1
ATOM 2045 N N . LEU A 1 301 S 17.433 -15.577 39.035 1.00 28.72 18 LEU A N 1
ATOM 2046 C CA . LEU A 1 301 S 16.929 -14.383 39.720 1.00 28.87 18 LEU A CA 1
ATOM 2047 C C . LEU A 1 301 S 17.446 -14.278 41.147 1.00 41.81 18 LEU A C 1
ATOM 2048 O O . LEU A 1 301 S 17.969 -13.241 41.559 1.00 42.39 18 LEU A O 1
ATOM 2053 N N . ASP A 1 302 S 17.281 -15.353 41.904 1.00 45.67 19 ASP A N 1
ATOM 2054 C CA . ASP A 1 302 S 17.725 -15.380 43.283 1.00 43.83 19 ASP A CA 1
ATOM 2055 C C . ASP A 1 302 S 19.210 -15.176 43.398 1.00 40.33 19 ASP A C 1
ATOM 2056 O O . ASP A 1 302 S 19.673 -14.541 44.333 1.00 47.52 19 ASP A O 1
ATOM 2061 N N . LEU A 1 303 S 19.955 -15.671 42.421 1.00 39.10 20 LEU A N 1
ATOM 2062 C CA . LEU A 1 303 S 21.395 -15.476 42.412 1.00 41.10 20 LEU A CA 1
ATOM 2063 C C . LEU A 1 303 S 21.697 -14.001 42.167 1.00 42.92 20 LEU A C 1
ATOM 2064 O O . LEU A 1 303 S 22.687 -13.468 42.674 1.00 33.15 20 LEU A O 1
ATOM 2069 N N . LEU A 1 304 S 20.838 -13.349 41.388 1.00 50.99 21 LEU A N 1
ATOM 2070 C CA . LEU A 1 304 S 20.988 -11.929 41.095 1.00 42.64 21 LEU A CA 1
ATOM 2071 C C . LEU A 1 304 S 20.563 -11.120 42.307 1.00 41.73 21 LEU A C 1
ATOM 2072 O O . LEU A 1 304 S 21.198 -10.127 42.644 1.00 37.32 21 LEU A O 1
ATOM 2077 N N . LEU A 1 305 S 19.481 -11.544 42.952 1.00 37.58 22 LEU A N 1
ATOM 2078 C CA . LEU A 1 305 S 18.975 -10.867 44.137 1.00 34.48 22 LEU A CA 1
ATOM 2079 C C . LEU A 1 305 S 19.984 -11.027 45.246 1.00 40.84 22 LEU A C 1
ATOM 2080 O O . LEU A 1 305 S 20.181 -10.126 46.042 1.00 45.67 22 LEU A O 1
ATOM 2085 N N . ALA A 1 306 S 20.642 -12.178 45.280 1.00 48.61 23 ALA A N 1
ATOM 2086 C CA . ALA A 1 306 S 21.663 -12.440 46.284 1.00 53.09 23 ALA A CA 1
ATOM 2087 C C . ALA A 1 306 S 22.948 -11.680 45.943 1.00 56.36 23 ALA A C 1
ATOM 2088 O O . ALA A 1 306 S 23.927 -11.731 46.690 1.00 54.49 23 ALA A O 1
ATOM 2090 N N . GLU A 1 307 S 22.913 -10.956 44.827 1.00 59.43 24 GLU A N 1
ATOM 2091 C CA . GLU A 1 307 S 24.043 -10.187 44.318 1.00 58.05 24 GLU A CA 1
ATOM 2092 C C . GLU A 1 307 S 25.258 -11.077 44.043 1.00 62.38 24 GLU A C 1
ATOM 2093 O O . GLU A 1 307 S 26.364 -10.853 44.546 1.00 57.74 24 GLU A O 1
ATOM 2095 N N . THR A 1 308 S 25.009 -12.134 43.277 1.00 60.39 25 THR A N 1
ATOM 2096 C CA . THR A 1 308 S 26.053 -13.055 42.871 1.00 57.18 25 THR A CA 1
ATOM 2097 C C . THR A 1 308 S 26.574 -12.427 41.584 1.00 60.45 25 THR A C 1
ATOM 2098 O O . THR A 1 308 S 25.862 -11.654 40.947 1.00 55.22 25 THR A O 1
ATOM 2100 N N . GLN A 1 309 S 27.826 -12.695 41.234 1.00 61.71 26 GLN A N 1
ATOM 2101 C CA . GLN A 1 309 S 28.397 -12.138 40.012 1.00 59.79 26 GLN A CA 1
ATOM 2102 C C . GLN A 1 309 S 27.695 -12.761 38.816 1.00 55.66 26 GLN A C 1
ATOM 2103 O O . GLN A 1 309 S 27.747 -13.973 38.626 1.00 67.01 26 GLN A O 1
ATOM 2109 N N . PRO A 1 310 S 27.089 -11.927 37.959 1.00 50.73 27 PRO A N 1
ATOM 2110 C CA . PRO A 1 310 S 26.336 -12.319 36.763 1.00 51.70 27 PRO A CA 1
ATOM 2111 C C . PRO A 1 310 S 27.069 -13.252 35.819 1.00 52.62 27 PRO A C 1
ATOM 2112 O O . PRO A 1 310 S 26.474 -14.168 35.244 1.00 54.60 27 PRO A O 1
ATOM 2116 N N . LYS A 1 311 S 28.361 -13.014 35.650 1.00 47.85 28 LYS A N 1
ATOM 2117 C CA . LYS A 1 311 S 29.165 -13.862 34.779 1.00 49.44 28 LYS A CA 1
ATOM 2118 C C . LYS A 1 311 S 29.123 -15.282 35.338 1.00 47.52 28 LYS A C 1
ATOM 2119 O O . LYS A 1 311 S 28.761 -16.243 34.648 1.00 47.21 28 LYS A O 1
ATOM 2121 N N . LYS A 1 312 S 29.400 -15.360 36.633 1.00 50.90 29 LYS A N 1
ATOM 2122 C CA . LYS A 1 312 S 29.433 -16.598 37.376 1.00 46.79 29 LYS A CA 1
ATOM 2123 C C . LYS A 1 312 S 28.091 -17.337 37.479 1.00 46.09 29 LYS A C 1
ATOM 2124 O O . LYS A 1 312 S 28.078 -18.538 37.717 1.00 42.44 29 LYS A O 1
ATOM 2126 N N . ILE A 1 313 S 26.974 -16.651 37.265 1.00 48.11 30 ILE A N 1
ATOM 2127 C CA . ILE A 1 313 S 25.667 -17.302 37.361 1.00 36.66 30 ILE A CA 1
ATOM 2128 C C . ILE A 1 313 S 25.424 -18.466 36.411 1.00 40.70 30 ILE A C 1
ATOM 2129 O O . ILE A 1 313 S 25.128 -19.566 36.882 1.00 36.00 30 ILE A O 1
ATOM 2134 N N . CYS A 1 314 S 25.549 -18.264 35.096 1.00 39.59 31 CYS A N 1
ATOM 2135 C CA . CYS A 1 314 S 25.283 -19.379 34.169 1.00 47.56 31 CYS A CA 1
ATOM 2136 C C . CYS A 1 314 S 26.268 -20.539 34.288 1.00 46.61 31 CYS A C 1
ATOM 2137 O O . CYS A 1 314 S 26.020 -21.631 33.783 1.00 36.88 31 CYS A O 1
ATOM 2140 N N . SER A 1 315 S 27.374 -20.296 34.978 1.00 54.54 32 SER A N 1
ATOM 2141 C CA . SER A 1 315 S 28.383 -21.315 35.203 1.00 60.44 32 SER A CA 1
ATOM 2142 C C . SER A 1 315 S 27.956 -22.103 36.442 1.00 58.78 32 SER A C 1
ATOM 2143 O O . SER A 1 315 S 27.836 -23.324 36.396 1.00 58.62 32 SER A O 1
ATOM 2146 N N . GLN A 1 316 S 27.643 -21.387 37.519 1.00 58.17 33 GLN A N 1
ATOM 2147 C CA . GLN A 1 316 S 27.198 -22.001 38.771 1.00 58.61 33 GLN A CA 1
ATOM 2148 C C . GLN A 1 316 S 25.941 -22.809 38.555 1.00 56.11 33 GLN A C 1
ATOM 2149 O O . GLN A 1 316 S 25.844 -23.951 38.974 1.00 61.87 33 GLN A O 1
ATOM 2155 N N . VAL A 1 317 S 24.971 -22.186 37.905 1.00 58.17 34 VAL A N 1
ATOM 2156 C CA . VAL A 1 317 S 23.699 -22.817 37.606 1.00 55.59 34 VAL A CA 1
ATOM 2157 C C . VAL A 1 317 S 23.934 -24.030 36.692 1.00 55.83 34 VAL A C 1
ATOM 2158 O O . VAL A 1 317 S 23.007 -24.782 36.393 1.00 50.08 34 VAL A O 1
ATOM 2162 N N . GLY A 1 318 S 25.175 -24.179 36.226 1.00 57.24 35 GLY A N 1
ATOM 2163 C CA . GLY A 1 318 S 25.565 -25.299 35.386 1.00 50.00 35 GLY A CA 1
ATOM 2164 C C . GLY A 1 318 S 25.244 -25.281 33.901 1.00 54.28 35 GLY A C 1
ATOM 2165 O O . GLY A 1 318 S 25.241 -26.336 33.274 1.00 50.26 35 GLY A O 1
ATOM 2166 N N . LEU A 1 319 S 25.011 -24.113 33.312 1.00 51.65 36 LEU A N 1
ATOM 2167 C CA . LEU A 1 319 S 24.689 -24.072 31.894 1.00 49.00 36 LEU A CA 1
ATOM 2168 C C . LEU A 1 319 S 25.810 -23.612 30.979 1.00 58.49 36 LEU A C 1
ATOM 2169 O O . LEU A 1 319 S 25.670 -23.676 29.757 1.00 70.08 36 LEU A O 1
ATOM 2174 N N . CYS A 1 320 S 26.921 -23.170 31.556 1.00 65.02 37 CYS A N 1
ATOM 2175 C CA . CYS A 1 320 S 28.048 -22.703 30.759 1.00 70.60 37 CYS A CA 1
ATOM 2176 C C . CYS A 1 320 S 29.369 -23.275 31.256 1.00 76.15 37 CYS A C 1
ATOM 2177 O O . CYS A 1 320 S 29.770 -22.937 32.391 1.00 80.65 37 CYS A O 1
ATOM 2180 N N . THR A 1 321 S 29.980 -24.063 30.502 1.00 82.81 38 THR A N 1
ATOM 2181 N N . ALA A 1 348 S 23.955 -27.855 26.132 1.00 87.33 65 ALA A N 1
ATOM 2182 C CA . ALA A 1 348 S 25.279 -27.345 25.683 1.00 85.22 65 ALA A CA 1
ATOM 2183 C C . ALA A 1 348 S 25.171 -25.847 25.411 1.00 82.29 65 ALA A C 1
ATOM 2184 O O . ALA A 1 348 S 24.184 -25.219 25.800 1.00 80.82 65 ALA A O 1
ATOM 2186 N N . ASP A 1 349 S 26.157 -25.304 24.700 1.00 75.05 66 ASP A N 1
ATOM 2187 C CA . ASP A 1 349 S 26.220 -23.882 24.357 1.00 68.51 66 ASP A CA 1
ATOM 2188 C C . ASP A 1 349 S 24.907 -23.167 23.974 1.00 60.16 66 ASP A C 1
ATOM 2189 O O . ASP A 1 349 S 24.582 -22.140 24.572 1.00 63.71 66 ASP A O 1
ATOM 2191 N N . PRO A 1 350 S 24.148 -23.678 22.976 1.00 43.95 67 PRO A N 1
ATOM 2192 C CA . PRO A 1 350 S 22.887 -23.016 22.598 1.00 29.61 67 PRO A CA 1
ATOM 2193 C C . PRO A 1 350 S 22.006 -22.645 23.786 1.00 44.17 67 PRO A C 1
ATOM 2194 O O . PRO A 1 350 S 21.289 -21.648 23.740 1.00 46.89 67 PRO A O 1
ATOM 2198 N N . MET A 1 351 S 22.057 -23.447 24.849 1.00 48.32 68 MET A N 1
ATOM 2199 C CA . MET A 1 351 S 21.268 -23.172 26.047 1.00 37.81 68 MET A CA 1
ATOM 2200 C C . MET A 1 351 S 22.000 -22.162 26.918 1.00 41.91 68 MET A C 1
ATOM 2201 O O . MET A 1 351 S 21.371 -21.355 27.602 1.00 40.91 68 MET A O 1
ATOM 2206 N N . CYS A 1 352 S 23.330 -22.222 26.893 1.00 43.57 69 CYS A N 1
ATOM 2207 C CA . CYS A 1 352 S 24.174 -21.309 27.660 1.00 44.63 69 CYS A CA 1
ATOM 2208 C C . CYS A 1 352 S 23.961 -19.871 27.176 1.00 47.29 69 CYS A C 1
ATOM 2209 O O . CYS A 1 352 S 23.947 -18.938 27.976 1.00 45.20 69 CYS A O 1
ATOM 2212 N N . SER A 1 353 S 23.726 -19.704 25.877 1.00 45.52 70 SER A N 1
ATOM 2213 C CA . SER A 1 353 S 23.493 -18.386 25.298 1.00 45.30 70 SER A CA 1
ATOM 2214 C C . SER A 1 353 S 22.122 -17.796 25.681 1.00 47.31 70 SER A C 1
ATOM 2215 O O . SER A 1 353 S 21.972 -16.573 25.808 1.00 43.28 70 SER A O 1
ATOM 2218 N N . ALA A 1 354 S 21.124 -18.659 25.854 1.00 41.06 71 ALA A N 1
ATOM 2219 C CA . ALA A 1 354 S 19.793 -18.214 26.262 1.00 39.26 71 ALA A CA 1
ATOM 2220 C C . ALA A 1 354 S 19.872 -17.756 27.709 1.00 44.64 71 ALA A C 1
ATOM 2221 O O . ALA A 1 354 S 19.164 -16.841 28.119 1.00 46.28 71 ALA A O 1
ATOM 2223 N N . CYS A 1 355 S 20.733 -18.417 28.478 1.00 42.65 72 CYS A N 1
ATOM 2224 C CA . CYS A 1 355 S 20.935 -18.104 29.883 1.00 42.05 72 CYS A CA 1
ATOM 2225 C C . CYS A 1 355 S 21.621 -16.765 30.050 1.00 35.19 72 CYS A C 1
ATOM 2226 O O . CYS A 1 355 S 21.096 -15.883 30.721 1.00 39.30 72 CYS A O 1
ATOM 2229 N N . GLU A 1 356 S 22.790 -16.620 29.425 1.00 36.89 73 GLU A N 1
ATOM 2230 C CA . GLU A 1 356 S 23.592 -15.399 29.495 1.00 18.96 73 GLU A CA 1
ATOM 2231 C C . GLU A 1 356 S 22.735 -14.204 29.239 1.00 25.05 73 GLU A C 1
ATOM 2232 O O . GLU A 1 356 S 22.868 -13.178 29.911 1.00 24.42 73 GLU A O 1
ATOM 2238 N N . MET A 1 357 S 21.878 -14.340 28.231 1.00 17.99 74 MET A N 1
ATOM 2239 C CA . MET A 1 357 S 20.951 -13.293 27.846 1.00 19.30 74 MET A CA 1
ATOM 2240 C C . MET A 1 357 S 19.911 -13.106 28.932 1.00 18.56 74 MET A C 1
ATOM 2241 O O . MET A 1 357 S 19.625 -11.986 29.338 1.00 37.91 74 MET A O 1
ATOM 2246 N N . ALA A 1 358 S 19.344 -14.211 29.399 1.00 27.67 75 ALA A N 1
ATOM 2247 C CA . ALA A 1 358 S 18.350 -14.169 30.463 1.00 29.00 75 ALA A CA 1
ATOM 2248 C C . ALA A 1 358 S 18.897 -13.336 31.610 1.00 24.66 75 ALA A C 1
ATOM 2249 O O . ALA A 1 358 S 18.239 -12.397 32.056 1.00 29.64 75 ALA A O 1
ATOM 2251 N N . VAL A 1 359 S 20.119 -13.655 32.044 1.00 24.85 76 VAL A N 1
ATOM 2252 C CA . VAL A 1 359 S 20.775 -12.945 33.137 1.00 17.22 76 VAL A CA 1
ATOM 2253 C C . VAL A 1 359 S 20.849 -11.448 32.924 1.00 26.64 76 VAL A C 1
ATOM 2254 O O . VAL A 1 359 S 20.638 -10.679 33.877 1.00 17.66 76 VAL A O 1
ATOM 2258 N N . VAL A 1 360 S 21.150 -11.052 31.681 1.00 31.90 77 VAL A N 1
ATOM 2259 C CA . VAL A 1 360 S 21.282 -9.645 31.281 1.00 19.71 77 VAL A CA 1
ATOM 2260 C C . VAL A 1 360 S 19.980 -8.869 31.288 1.00 17.01 77 VAL A C 1
ATOM 2261 O O . VAL A 1 360 S 19.964 -7.689 31.606 1.00 34.36 77 VAL A O 1
ATOM 2265 N N . TRP A 1 361 S 18.908 -9.507 30.841 1.00 22.24 78 TRP A N 1
ATOM 2266 C CA . TRP A 1 361 S 17.593 -8.887 30.866 1.00 24.03 78 TRP A CA 1
ATOM 2267 C C . TRP A 1 361 S 17.213 -8.674 32.328 1.00 34.36 78 TRP A C 1
ATOM 2268 O O . TRP A 1 361 S 16.694 -7.625 32.699 1.00 45.86 78 TRP A O 1
ATOM 2279 N N . MET A 1 362 S 17.466 -9.693 33.149 1.00 44.72 79 MET A N 1
ATOM 2280 C CA . MET A 1 362 S 17.171 -9.659 34.585 1.00 29.99 79 MET A CA 1
ATOM 2281 C C . MET A 1 362 S 17.897 -8.547 35.335 1.00 25.04 79 MET A C 1
ATOM 2282 O O . MET A 1 362 S 17.267 -7.779 36.049 1.00 26.84 79 MET A O 1
ATOM 2287 N N . GLN A 1 363 S 19.206 -8.422 35.133 1.00 26.89 80 GLN A N 1
ATOM 2288 C CA . GLN A 1 363 S 19.979 -7.382 35.812 1.00 23.19 80 GLN A CA 1
ATOM 2289 C C . GLN A 1 363 S 19.436 -6.019 35.494 1.00 33.78 80 GLN A C 1
ATOM 2290 O O . GLN A 1 363 S 19.514 -5.114 36.317 1.00 48.59 80 GLN A O 1
ATOM 2296 N N . ASN A 1 364 S 18.946 -5.836 34.276 1.00 33.89 81 ASN A N 1
ATOM 2297 C CA . ASN A 1 364 S 18.418 -4.537 33.921 1.00 30.82 81 ASN A CA 1
ATOM 2298 C C . ASN A 1 364 S 17.054 -4.309 34.552 1.00 22.93 81 ASN A C 1
ATOM 2299 O O . ASN A 1 364 S 16.720 -3.184 34.892 1.00 33.39 81 ASN A O 1
ATOM 2304 N N . GLN A 1 365 S 16.282 -5.373 34.739 1.00 29.66 82 GLN A N 1
ATOM 2305 C CA . GLN A 1 365 S 14.957 -5.273 35.364 1.00 35.52 82 GLN A CA 1
ATOM 2306 C C . GLN A 1 365 S 15.141 -4.877 36.819 1.00 34.59 82 GLN A C 1
ATOM 2307 O O . GLN A 1 365 S 14.328 -4.163 37.386 1.00 36.35 82 GLN A O 1
ATOM 2313 N N . LEU A 1 366 S 16.206 -5.389 37.422 1.00 29.46 83 LEU A N 1
ATOM 2314 C CA . LEU A 1 366 S 16.540 -5.089 38.805 1.00 30.02 83 LEU A CA 1
ATOM 2315 C C . LEU A 1 366 S 17.188 -3.712 38.824 1.00 34.57 83 LEU A C 1
ATOM 2316 O O . LEU A 1 366 S 17.027 -2.945 39.773 1.00 44.94 83 LEU A O 1
ATOM 2321 N N . ALA A 1 367 S 17.922 -3.411 37.760 1.00 35.04 84 ALA A N 1
ATOM 2322 C CA . ALA A 1 367 S 18.611 -2.132 37.632 1.00 41.14 84 ALA A CA 1
ATOM 2323 C C . ALA A 1 367 S 17.610 -1.011 37.464 1.00 26.58 84 ALA A C 1
ATOM 2324 O O . ALA A 1 367 S 17.874 0.116 37.841 1.00 32.29 84 ALA A O 1
ATOM 2326 N N . GLN A 1 368 S 16.487 -1.325 36.827 1.00 42.58 85 GLN A N 1
ATOM 2327 C CA . GLN A 1 368 S 15.409 -0.371 36.597 1.00 42.85 85 GLN A CA 1
ATOM 2328 C C . GLN A 1 368 S 14.454 -0.450 37.783 1.00 44.50 85 GLN A C 1
ATOM 2329 O O . GLN A 1 368 S 13.290 -0.067 37.678 1.00 43.40 85 GLN A O 1
ATOM 2335 N N . ASN A 1 369 S 14.953 -1.022 38.879 1.00 47.63 86 ASN A N 1
ATOM 2336 C CA . ASN A 1 369 S 14.223 -1.193 40.134 1.00 54.53 86 ASN A CA 1
ATOM 2337 C C . ASN A 1 369 S 12.872 -1.904 40.028 1.00 59.51 86 ASN A C 1
ATOM 2338 O O . ASN A 1 369 S 12.054 -1.825 40.946 1.00 67.67 86 ASN A O 1
ATOM 2343 N N . LYS A 1 370 S 12.643 -2.618 38.930 1.00 59.78 87 LYS A N 1
ATOM 2344 C CA . LYS A 1 370 S 11.386 -3.333 38.743 1.00 53.00 87 LYS A CA 1
ATOM 2345 C C . LYS A 1 370 S 11.169 -4.373 39.846 1.00 53.29 87 LYS A C 1
ATOM 2346 O O . LYS A 1 370 S 12.134 -4.939 40.384 1.00 39.52 87 LYS A O 1
ATOM 2352 N N . THR A 1 371 S 9.899 -4.587 40.197 1.00 38.14 88 THR A N 1
ATOM 2353 C CA . THR A 1 371 S 9.518 -5.551 41.226 1.00 48.38 88 THR A CA 1
ATOM 2354 C C . THR A 1 371 S 9.815 -6.990 40.787 1.00 43.60 88 THR A C 1
ATOM 2355 O O . THR A 1 371 S 9.369 -7.430 39.727 1.00 49.46 88 THR A O 1
ATOM 2357 N N . GLN A 1 372 S 10.516 -7.721 41.650 1.00 49.97 89 GLN A N 1
ATOM 2358 C CA . GLN A 1 372 S 10.924 -9.111 41.420 1.00 49.27 89 GLN A CA 1
ATOM 2359 C C . GLN A 1 372 S 9.851 -10.078 40.957 1.00 47.93 89 GLN A C 1
ATOM 2360 O O . GLN A 1 372 S 10.076 -10.869 40.037 1.00 49.31 89 GLN A O 1
ATOM 2362 N N . ASP A 1 373 S 8.689 -10.028 41.597 1.00 42.26 90 ASP A N 1
ATOM 2363 C CA . ASP A 1 373 S 7.592 -10.935 41.254 1.00 57.58 90 ASP A CA 1
ATOM 2364 C C . ASP A 1 373 S 7.164 -10.892 39.791 1.00 58.26 90 ASP A C 1
ATOM 2365 O O . ASP A 1 373 S 6.516 -11.826 39.310 1.00 64.37 90 ASP A O 1
ATOM 2367 N N . LEU A 1 374 S 7.559 -9.830 39.086 1.00 56.01 91 LEU A N 1
ATOM 2368 C CA . LEU A 1 374 S 7.209 -9.637 37.676 1.00 34.08 91 LEU A CA 1
ATOM 2369 C C . LEU A 1 374 S 8.366 -9.828 36.716 1.00 32.40 91 LEU A C 1
ATOM 2370 O O . LEU A 1 374 S 8.159 -9.928 35.517 1.00 38.06 91 LEU A O 1
ATOM 2375 N N . ILE A 1 375 S 9.583 -9.857 37.235 1.00 28.75 92 ILE A N 1
ATOM 2376 C CA . ILE A 1 375 S 10.753 -10.015 36.397 1.00 22.24 92 ILE A CA 1
ATOM 2377 C C . ILE A 1 375 S 10.742 -11.314 35.599 1.00 20.51 92 ILE A C 1
ATOM 2378 O O . ILE A 1 375 S 11.041 -11.318 34.407 1.00 38.42 92 ILE A O 1
ATOM 2383 N N . LEU A 1 376 S 10.350 -12.405 36.240 1.00 30.94 93 LEU A N 1
ATOM 2384 C CA . LEU A 1 376 S 10.315 -13.715 35.591 1.00 20.68 93 LEU A CA 1
ATOM 2385 C C . LEU A 1 376 S 9.305 -13.762 34.454 1.00 25.53 93 LEU A C 1
ATOM 2386 O O . LEU A 1 376 S 9.602 -14.237 33.358 1.00 25.03 93 LEU A O 1
ATOM 2391 N N . ASP A 1 377 S 8.115 -13.253 34.733 1.00 21.30 94 ASP A N 1
ATOM 2392 C CA . ASP A 1 377 S 7.040 -13.186 33.766 1.00 31.55 94 ASP A CA 1
ATOM 2393 C C . ASP A 1 377 S 7.400 -12.205 32.636 1.00 37.16 94 ASP A C 1
ATOM 2394 O O . ASP A 1 377 S 6.926 -12.350 31.509 1.00 40.18 94 ASP A O 1
ATOM 2396 N N . TYR A 1 378 S 8.244 -11.219 32.935 1.00 37.23 95 TYR A N 1
ATOM 2397 C CA . TYR A 1 378 S 8.670 -10.253 31.933 1.00 27.25 95 TYR A CA 1
ATOM 2398 C C . TYR A 1 378 S 9.665 -10.933 31.037 1.00 26.27 95 TYR A C 1
ATOM 2399 O O . TYR A 1 378 S 9.468 -10.968 29.827 1.00 38.50 95 TYR A O 1
ATOM 2408 N N . VAL A 1 379 S 10.725 -11.487 31.626 1.00 26.59 96 VAL A N 1
ATOM 2409 C CA . VAL A 1 379 S 11.753 -12.177 30.850 1.00 23.93 96 VAL A CA 1
ATOM 2410 C C . VAL A 1 379 S 11.127 -13.325 30.049 1.00 14.84 96 VAL A C 1
ATOM 2411 O O . VAL A 1 379 S 11.638 -13.728 29.005 1.00 18.05 96 VAL A O 1
ATOM 2413 N N . ASN A 1 380 S 9.978 -13.797 30.517 1.00 22.54 97 ASN A N 1
ATOM 2414 C CA . ASN A 1 380 S 9.234 -14.856 29.842 1.00 29.48 97 ASN A CA 1
ATOM 2415 C C . ASN A 1 380 S 8.627 -14.298 28.555 1.00 33.82 97 ASN A C 1
ATOM 2416 O O . ASN A 1 380 S 8.581 -14.987 27.533 1.00 44.90 97 ASN A O 1
ATOM 2421 N N . GLN A 1 381 S 8.170 -13.049 28.610 1.00 34.82 98 GLN A N 1
ATOM 2422 C CA . GLN A 1 381 S 7.576 -12.381 27.450 1.00 32.27 98 GLN A CA 1
ATOM 2423 C C . GLN A 1 381 S 8.621 -12.079 26.382 1.00 28.41 98 GLN A C 1
ATOM 2424 O O . GLN A 1 381 S 8.375 -12.277 25.197 1.00 26.21 98 GLN A O 1
ATOM 2426 N N . LEU A 1 382 S 9.789 -11.598 26.785 1.00 23.29 99 LEU A N 1
ATOM 2427 C CA . LEU A 1 382 S 10.834 -11.322 25.814 1.00 14.47 99 LEU A CA 1
ATOM 2428 C C . LEU A 1 382 S 11.191 -12.605 25.076 1.00 18.52 99 LEU A C 1
ATOM 2429 O O . LEU A 1 382 S 11.613 -12.568 23.925 1.00 33.68 99 LEU A O 1
ATOM 2434 N N . CYS A 1 383 S 11.038 -13.741 25.750 1.00 31.05 100 CYS A N 1
ATOM 2435 C CA . CYS A 1 383 S 11.327 -15.043 25.155 1.00 29.18 100 CYS A CA 1
ATOM 2436 C C . CYS A 1 383 S 10.421 -15.278 23.955 1.00 26.87 100 CYS A C 1
ATOM 2437 O O . CYS A 1 383 S 10.628 -16.204 23.179 1.00 28.17 100 CYS A O 1
ATOM 2440 N N . ASN A 1 384 S 9.371 -14.475 23.864 1.00 25.91 101 ASN A N 1
ATOM 2441 C CA . ASN A 1 384 S 8.410 -14.543 22.785 1.00 19.91 101 ASN A CA 1
ATOM 2442 C C . ASN A 1 384 S 8.744 -13.521 21.678 1.00 30.66 101 ASN A C 1
ATOM 2443 O O . ASN A 1 384 S 8.164 -13.579 20.599 1.00 34.21 101 ASN A O 1
ATOM 2445 N N . ARG A 1 385 S 9.658 -12.585 21.956 1.00 25.07 102 ARG A N 1
ATOM 2446 C CA . ARG A 1 385 S 10.052 -11.568 20.988 1.00 13.52 102 ARG A CA 1
ATOM 2447 C C . ARG A 1 385 S 11.465 -11.745 20.463 1.00 16.42 102 ARG A C 1
ATOM 2448 O O . ARG A 1 385 S 12.109 -10.771 20.068 1.00 23.62 102 ARG A O 1
ATOM 2456 N N . LEU A 1 386 S 11.980 -12.963 20.442 1.00 20.46 103 LEU A N 1
ATOM 2457 C CA . LEU A 1 386 S 13.330 -13.123 19.920 1.00 21.74 103 LEU A CA 1
ATOM 2458 C C . LEU A 1 386 S 13.395 -12.640 18.468 1.00 34.65 103 LEU A C 1
ATOM 2459 O O . LEU A 1 386 S 12.438 -12.797 17.706 1.00 49.11 103 LEU A O 1
ATOM 2464 N N . PRO A 1 387 S 14.477 -11.940 18.094 1.00 37.16 104 PRO A N 1
ATOM 2465 C CA . PRO A 1 387 S 14.593 -11.459 16.716 1.00 36.74 104 PRO A CA 1
ATOM 2466 C C . PRO A 1 387 S 14.620 -12.616 15.720 1.00 47.29 104 PRO A C 1
ATOM 2467 O O . PRO A 1 387 S 15.540 -13.450 15.736 1.00 33.43 104 PRO A O 1
ATOM 2471 N N . SER A 1 388 ? 13.591 -12.664 14.876 1.00 58.10 248 SER A N 1
ATOM 2472 C CA . SER A 1 388 ? 13.461 -13.702 13.860 1.00 71.89 248 SER A CA 1
ATOM 2473 C C . SER A 1 388 ? 14.474 -13.482 12.750 1.00 74.48 248 SER A C 1
ATOM 2474 O O . SER A 1 388 ? 14.490 -12.426 12.123 1.00 81.02 248 SER A O 1
ATOM 2476 N N . PRO A 1 389 ? 15.327 -14.485 12.484 1.00 72.76 249 PRO A N 1
ATOM 2477 C CA . PRO A 1 389 ? 16.369 -14.452 11.450 1.00 72.42 249 PRO A CA 1
ATOM 2478 C C . PRO A 1 389 ? 15.770 -14.905 10.121 1.00 72.64 249 PRO A C 1
ATOM 2479 O O . PRO A 1 389 ? 16.359 -15.707 9.398 1.00 77.13 249 PRO A O 1
ATOM 2483 N N . MET A 1 390 ? 14.598 -14.368 9.811 1.00 79.41 250 MET A N 1
ATOM 2484 C CA . MET A 1 390 ? 13.862 -14.737 8.615 1.00 75.46 250 MET A CA 1
ATOM 2485 C C . MET A 1 390 ? 12.675 -13.780 8.557 1.00 79.76 250 MET A C 1
ATOM 2486 O O . MET A 1 390 ? 12.722 -12.763 7.864 1.00 77.05 250 MET A O 1
ATOM 2491 N N . GLY A 1 391 ? 11.649 -14.078 9.354 1.00 87.11 251 GLY A N 1
ATOM 2492 C CA . GLY A 1 391 ? 10.462 -13.244 9.400 1.00 82.03 251 GLY A CA 1
ATOM 2493 C C . GLY A 1 391 ? 10.770 -11.878 9.981 1.00 80.19 251 GLY A C 1
ATOM 2494 O O . GLY A 1 391 ? 11.252 -11.772 11.111 1.00 84.15 251 GLY A O 1
ATOM 2495 N N . GLU A 1 392 ? 10.502 -10.837 9.198 1.00 85.49 252 GLU A N 1
ATOM 2496 C CA . GLU A 1 392 ? 10.751 -9.458 9.609 1.00 68.25 252 GLU A CA 1
ATOM 2497 C C . GLU A 1 392 ? 9.970 -9.095 10.867 1.00 47.67 252 GLU A C 1
ATOM 2498 O O . GLU A 1 392 ? 8.842 -9.565 11.062 1.00 53.65 252 GLU A O 1
ATOM 2500 N N . SER A 1 393 ? 10.581 -8.276 11.722 1.00 44.77 253 SER A N 1
ATOM 2501 C CA . SER A 1 393 ? 9.947 -7.824 12.964 1.00 34.28 253 SER A CA 1
ATOM 2502 C C . SER A 1 393 ? 8.967 -6.685 12.607 1.00 17.67 253 SER A C 1
ATOM 2503 O O . SER A 1 393 ? 9.237 -5.500 12.785 1.00 23.83 253 SER A O 1
ATOM 2505 N N . ALA A 1 394 ? 7.850 -7.079 12.021 1.00 7.09 254 ALA A N 1
ATOM 2506 C CA . ALA A 1 394 ? 6.832 -6.158 11.573 1.00 9.72 254 ALA A CA 1
ATOM 2507 C C . ALA A 1 394 ? 6.111 -5.457 12.700 1.00 20.28 254 ALA A C 1
ATOM 2508 O O . ALA A 1 394 ? 5.746 -6.075 13.704 1.00 30.78 254 ALA A O 1
ATOM 2510 N N . VAL A 1 395 ? 5.913 -4.157 12.528 1.00 19.46 255 VAL A N 1
ATOM 2511 C CA . VAL A 1 395 ? 5.205 -3.369 13.506 1.00 4.82 255 VAL A CA 1
ATOM 2512 C C . VAL A 1 395 ? 3.954 -2.811 12.840 1.00 16.47 255 VAL A C 1
ATOM 2513 O O . VAL A 1 395 ? 3.875 -2.780 11.611 1.00 20.68 255 VAL A O 1
ATOM 2517 N N . ASP A 1 396 ? 2.933 -2.498 13.638 1.00 27.95 256 ASP A N 1
ATOM 2518 C CA . ASP A 1 396 ? 1.714 -1.914 13.099 1.00 24.68 256 ASP A CA 1
ATOM 2519 C C . ASP A 1 396 ? 2.054 -0.453 12.868 1.00 28.68 256 ASP A C 1
ATOM 2520 O O . ASP A 1 396 ? 2.478 0.262 13.788 1.00 28.69 256 ASP A O 1
ATOM 2525 N N . CYS A 1 397 ? 1.842 -0.027 11.629 1.00 40.69 257 CYS A N 1
ATOM 2526 C CA . CYS A 1 397 ? 2.118 1.326 11.160 1.00 38.62 257 CYS A CA 1
ATOM 2527 C C . CYS A 1 397 ? 1.347 2.445 11.860 1.00 35.54 257 CYS A C 1
ATOM 2528 O O . CYS A 1 397 ? 1.804 3.588 11.881 1.00 44.90 257 CYS A O 1
ATOM 2531 N N . GLY A 1 398 ? 0.169 2.133 12.396 1.00 25.81 258 GLY A N 1
ATOM 2532 C CA . GLY A 1 398 ? -0.594 3.136 13.120 1.00 33.43 258 GLY A CA 1
ATOM 2533 C C . GLY A 1 398 ? -0.042 3.275 14.536 1.00 31.93 258 GLY A C 1
ATOM 2534 O O . GLY A 1 398 ? -0.106 4.343 15.156 1.00 42.95 258 GLY A O 1
ATOM 2535 N N . SER A 1 399 ? 0.565 2.191 15.011 1.00 35.58 259 SER A N 1
ATOM 2536 C CA . SER A 1 399 ? 1.166 2.102 16.340 1.00 23.09 259 SER A CA 1
ATOM 2537 C C . SER A 1 399 ? 2.480 2.872 16.498 1.00 26.28 259 SER A C 1
ATOM 2538 O O . SER A 1 399 ? 3.214 2.638 17.449 1.00 38.64 259 SER A O 1
ATOM 2540 N N . LEU A 1 400 ? 2.788 3.779 15.575 1.00 26.11 260 LEU A N 1
ATOM 2541 C CA . LEU A 1 400 ? 4.019 4.543 15.671 1.00 20.89 260 LEU A CA 1
ATOM 2542 C C . LEU A 1 400 ? 3.804 5.663 16.638 1.00 26.16 260 LEU A C 1
ATOM 2543 O O . LEU A 1 400 ? 4.751 6.188 17.214 1.00 36.92 260 LEU A O 1
ATOM 2548 N N . GLY A 1 401 ? 2.538 6.021 16.805 1.00 37.67 261 GLY A N 1
ATOM 2549 C CA . GLY A 1 401 ? 2.161 7.117 17.676 1.00 33.70 261 GLY A CA 1
ATOM 2550 C C . GLY A 1 401 ? 2.541 6.957 19.118 1.00 27.14 261 GLY A C 1
ATOM 2551 O O . GLY A 1 401 ? 2.905 7.927 19.775 1.00 36.77 261 GLY A O 1
ATOM 2552 N N . SER A 1 402 ? 2.454 5.729 19.613 1.00 32.16 262 SER A N 1
ATOM 2553 C CA . SER A 1 402 ? 2.782 5.436 21.002 1.00 31.21 262 SER A CA 1
ATOM 2554 C C . SER A 1 402 ? 4.158 4.822 21.198 1.00 24.05 262 SER A C 1
ATOM 2555 O O . SER A 1 402 ? 4.452 4.275 22.256 1.00 30.05 262 SER A O 1
ATOM 2558 N N . MET A 1 403 ? 5.012 4.911 20.189 1.00 28.40 263 MET A N 1
ATOM 2559 C CA . MET A 1 403 ? 6.338 4.328 20.309 1.00 29.99 263 MET A CA 1
ATOM 2560 C C . MET A 1 403 ? 7.287 5.220 21.056 1.00 17.71 263 MET A C 1
ATOM 2561 O O . MET A 1 403 ? 7.107 6.430 21.122 1.00 25.19 263 MET A O 1
ATOM 2566 N N . PRO A 1 404 ? 8.283 4.611 21.695 1.00 32.07 264 PRO A N 1
ATOM 2567 C CA . PRO A 1 404 ? 9.303 5.336 22.448 1.00 20.19 264 PRO A CA 1
ATOM 2568 C C . PRO A 1 404 ? 10.521 5.683 21.594 1.00 24.53 264 PRO A C 1
ATOM 2569 O O . PRO A 1 404 ? 11.032 4.838 20.867 1.00 38.18 264 PRO A O 1
ATOM 2573 N N . ASP A 1 405 ? 10.968 6.928 21.640 1.00 8.78 265 ASP A N 1
ATOM 2574 C CA . ASP A 1 405 ? 12.167 7.287 20.913 1.00 16.08 265 ASP A CA 1
ATOM 2575 C C . ASP A 1 405 ? 13.281 6.453 21.532 1.00 17.44 265 ASP A C 1
ATOM 2576 O O . ASP A 1 405 ? 13.329 6.306 22.766 1.00 19.52 265 ASP A O 1
ATOM 2581 N N . ILE A 1 406 ? 14.126 5.834 20.718 1.00 17.20 266 ILE A N 1
ATOM 2582 C CA . ILE A 1 406 ? 15.244 5.129 21.318 1.00 14.37 266 ILE A CA 1
ATOM 2583 C C . ILE A 1 406 ? 16.446 6.068 21.118 1.00 12.74 266 ILE A C 1
ATOM 2584 O O . ILE A 1 406 ? 16.412 6.915 20.230 1.00 17.05 266 ILE A O 1
ATOM 2589 N N . GLU A 1 407 ? 17.463 5.958 21.974 1.00 19.22 267 GLU A N 1
ATOM 2590 C CA . GLU A 1 407 ? 18.656 6.804 21.924 1.00 7.73 267 GLU A CA 1
ATOM 2591 C C . GLU A 1 407 ? 19.862 5.947 22.101 1.00 9.18 267 GLU A C 1
ATOM 2592 O O . GLU A 1 407 ? 19.749 4.838 22.603 1.00 13.99 267 GLU A O 1
ATOM 2598 N N . PHE A 1 408 ? 21.018 6.489 21.733 1.00 8.29 268 PHE A N 1
ATOM 2599 C CA . PHE A 1 408 ? 22.323 5.814 21.817 1.00 10.14 268 PHE A CA 1
ATOM 2600 C C . PHE A 1 408 ? 23.211 6.868 22.420 1.00 5.70 268 PHE A C 1
ATOM 2601 O O . PHE A 1 408 ? 23.071 8.034 22.099 1.00 16.96 268 PHE A O 1
ATOM 2609 N N . THR A 1 409 ? 24.171 6.487 23.232 1.00 8.15 269 THR A N 1
ATOM 2610 C CA . THR A 1 409 ? 25.045 7.502 23.786 1.00 9.61 269 THR A CA 1
ATOM 2611 C C . THR A 1 409 ? 26.373 7.418 23.056 1.00 12.97 269 THR A C 1
ATOM 2612 O O . THR A 1 409 ? 27.016 6.379 23.053 1.00 15.91 269 THR A O 1
ATOM 2616 N N . ILE A 1 410 ? 26.738 8.499 22.385 1.00 17.26 270 ILE A N 1
ATOM 2617 C CA . ILE A 1 410 ? 27.987 8.588 21.641 1.00 16.83 270 ILE A CA 1
ATOM 2618 C C . ILE A 1 410 ? 28.602 9.942 21.979 1.00 10.86 270 ILE A C 1
ATOM 2619 O O . ILE A 1 410 ? 27.926 10.961 21.917 1.00 22.20 270 ILE A O 1
ATOM 2624 N N . GLY A 1 411 ? 29.872 9.941 22.361 1.00 21.56 271 GLY A N 1
ATOM 2625 C CA . GLY A 1 411 ? 30.556 11.180 22.696 1.00 26.85 271 GLY A CA 1
ATOM 2626 C C . GLY A 1 411 ? 30.071 11.917 23.936 1.00 29.23 271 GLY A C 1
ATOM 2627 O O . GLY A 1 411 ? 30.496 13.055 24.198 1.00 27.80 271 GLY A O 1
ATOM 2628 N N . GLY A 1 412 ? 29.228 11.247 24.720 1.00 14.29 272 GLY A N 1
ATOM 2629 C CA . GLY A 1 412 ? 28.669 11.846 25.919 1.00 16.27 272 GLY A CA 1
ATOM 2630 C C . GLY A 1 412 ? 27.266 12.288 25.569 1.00 22.99 272 GLY A C 1
ATOM 2631 O O . GLY A 1 412 ? 26.433 12.517 26.426 1.00 26.90 272 GLY A O 1
ATOM 2632 N N . LYS A 1 413 ? 26.983 12.309 24.277 1.00 22.20 273 LYS A N 1
ATOM 2633 C CA . LYS A 1 413 ? 25.692 12.722 23.794 1.00 8.79 273 LYS A CA 1
ATOM 2634 C C . LYS A 1 413 ? 24.767 11.558 23.529 1.00 5.83 273 LYS A C 1
ATOM 2635 O O . LYS A 1 413 ? 25.225 10.481 23.205 1.00 21.50 273 LYS A O 1
ATOM 2641 N N . LYS A 1 414 ? 23.468 11.794 23.707 1.00 7.46 274 LYS A N 1
ATOM 2642 C CA . LYS A 1 414 ? 22.433 10.819 23.454 1.00 12.46 274 LYS A CA 1
ATOM 2643 C C . LYS A 1 414 ? 21.831 11.214 22.120 1.00 27.86 274 LYS A C 1
ATOM 2644 O O . LYS A 1 414 ? 21.233 12.287 22.007 1.00 31.14 274 LYS A O 1
ATOM 2650 N N . PHE A 1 415 ? 22.023 10.375 21.105 1.00 30.29 275 PHE A N 1
ATOM 2651 C CA . PHE A 1 415 ? 21.480 10.622 19.782 1.00 13.55 275 PHE A CA 1
ATOM 2652 C C . PHE A 1 415 ? 20.174 9.865 19.663 1.00 7.94 275 PHE A C 1
ATOM 2653 O O . PHE A 1 415 ? 20.171 8.650 19.482 1.00 27.94 275 PHE A O 1
ATOM 2661 N N . ALA A 1 416 ? 19.066 10.576 19.800 1.00 18.84 276 ALA A N 1
ATOM 2662 C CA . ALA A 1 416 ? 17.735 9.977 19.730 1.00 17.63 276 ALA A CA 1
ATOM 2663 C C . ALA A 1 416 ? 17.303 9.661 18.312 1.00 15.95 276 ALA A C 1
ATOM 2664 O O . ALA A 1 416 ? 17.810 10.245 17.361 1.00 30.21 276 ALA A O 1
ATOM 2666 N N . LEU A 1 417 ? 16.331 8.762 18.181 1.00 19.81 277 LEU A N 1
ATOM 2667 C CA . LEU A 1 417 ? 15.772 8.381 16.891 1.00 16.65 277 LEU A CA 1
ATOM 2668 C C . LEU A 1 417 ? 14.277 8.241 17.141 1.00 19.45 277 LEU A C 1
ATOM 2669 O O . LEU A 1 417 ? 13.833 7.396 17.906 1.00 18.72 277 LEU A O 1
ATOM 2674 N N . LYS A 1 418 ? 13.495 9.120 16.551 1.00 20.14 278 LYS A N 1
ATOM 2675 C CA . LYS A 1 418 ? 12.073 9.056 16.745 1.00 8.36 278 LYS A CA 1
ATOM 2676 C C . LYS A 1 418 ? 11.590 7.818 16.062 1.00 14.41 278 LYS A C 1
ATOM 2677 O O . LYS A 1 418 ? 12.271 7.263 15.206 1.00 20.00 278 LYS A O 1
ATOM 2683 N N . PRO A 1 419 ? 10.405 7.347 16.440 1.00 17.38 279 PRO A N 1
ATOM 2684 C CA . PRO A 1 419 ? 9.757 6.159 15.877 1.00 21.55 279 PRO A CA 1
ATOM 2685 C C . PRO A 1 419 ? 9.559 6.184 14.357 1.00 13.55 279 PRO A C 1
ATOM 2686 O O . PRO A 1 419 ? 9.418 5.147 13.737 1.00 19.79 279 PRO A O 1
ATOM 2690 N N . GLU A 1 420 ? 9.545 7.373 13.767 1.00 18.55 280 GLU A N 1
ATOM 2691 C CA . GLU A 1 420 ? 9.349 7.515 12.327 1.00 16.55 280 GLU A CA 1
ATOM 2692 C C . GLU A 1 420 ? 10.664 7.544 11.572 1.00 19.67 280 GLU A C 1
ATOM 2693 O O . GLU A 1 420 ? 10.687 7.719 10.365 1.00 21.73 280 GLU A O 1
ATOM 2699 N N . GLU A 1 421 ? 11.757 7.388 12.310 1.00 22.10 281 GLU A N 1
ATOM 2700 C CA . GLU A 1 421 ? 13.088 7.345 11.734 1.00 7.87 281 GLU A CA 1
ATOM 2701 C C . GLU A 1 421 ? 13.600 5.911 11.837 1.00 11.73 281 GLU A C 1
ATOM 2702 O O . GLU A 1 421 ? 14.338 5.447 10.968 1.00 19.86 281 GLU A O 1
ATOM 2708 N N . TYR A 1 422 ? 13.185 5.208 12.901 1.00 21.19 282 TYR A N 1
ATOM 2709 C CA . TYR A 1 422 ? 13.614 3.825 13.149 1.00 13.97 282 TYR A CA 1
ATOM 2710 C C . TYR A 1 422 ? 12.668 2.687 12.730 1.00 12.61 282 TYR A C 1
ATOM 2711 O O . TYR A 1 422 ? 12.995 1.519 12.878 1.00 10.72 282 TYR A O 1
ATOM 2720 N N . ILE A 1 423 ? 11.507 3.034 12.195 1.00 7.86 283 ILE A N 1
ATOM 2721 C CA . ILE A 1 423 ? 10.551 2.055 11.699 1.00 6.64 283 ILE A CA 1
ATOM 2722 C C . ILE A 1 423 ? 10.551 2.352 10.206 1.00 15.21 283 ILE A C 1
ATOM 2723 O O . ILE A 1 423 ? 10.516 3.517 9.811 1.00 14.67 283 ILE A O 1
ATOM 2728 N N . LEU A 1 424 ? 10.618 1.322 9.373 1.00 17.98 284 LEU A N 1
ATOM 2729 C CA . LEU A 1 424 ? 10.624 1.524 7.924 1.00 12.49 284 LEU A CA 1
ATOM 2730 C C . LEU A 1 424 ? 9.295 1.053 7.356 1.00 16.50 284 LEU A C 1
ATOM 2731 O O . LEU A 1 424 ? 8.678 0.152 7.907 1.00 28.65 284 LEU A O 1
ATOM 2736 N N . LYS A 1 425 ? 8.820 1.698 6.298 1.00 28.77 285 LYS A N 1
ATOM 2737 C CA . LYS A 1 425 ? 7.576 1.286 5.650 1.00 29.39 285 LYS A CA 1
ATOM 2738 C C . LYS A 1 425 ? 7.962 0.722 4.279 1.00 29.61 285 LYS A C 1
ATOM 2739 O O . LYS A 1 425 ? 8.676 1.372 3.517 1.00 44.68 285 LYS A O 1
ATOM 2741 N N . VAL A 1 426 ? 7.601 -0.526 4.013 1.00 29.69 286 VAL A N 1
ATOM 2742 C CA . VAL A 1 426 ? 7.933 -1.137 2.733 1.00 36.40 286 VAL A CA 1
ATOM 2743 C C . VAL A 1 426 ? 6.721 -1.737 2.034 1.00 42.95 286 VAL A C 1
ATOM 2744 O O . VAL A 1 426 ? 6.553 -2.960 1.992 1.00 41.89 286 VAL A O 1
ATOM 2748 N N . GLY A 1 427 ? 5.870 -0.867 1.487 1.00 48.02 287 GLY A N 1
ATOM 2749 C CA . GLY A 1 427 ? 4.690 -1.355 0.797 1.00 60.33 287 GLY A CA 1
ATOM 2750 C C . GLY A 1 427 ? 3.592 -0.381 0.393 1.00 60.99 287 GLY A C 1
ATOM 2751 O O . GLY A 1 427 ? 3.723 0.842 0.535 1.00 48.53 287 GLY A O 1
ATOM 2752 N N . GLU A 1 428 ? 2.482 -0.957 -0.075 1.00 66.91 288 GLU A N 1
ATOM 2753 C CA . GLU A 1 428 ? 1.318 -0.209 -0.536 1.00 68.28 288 GLU A CA 1
ATOM 2754 C C . GLU A 1 428 ? 0.397 0.311 0.575 1.00 68.58 288 GLU A C 1
ATOM 2755 O O . GLU A 1 428 ? -0.397 -0.444 1.139 1.00 65.09 288 GLU A O 1
ATOM 2757 N N . GLY A 1 429 ? 0.517 1.612 0.851 1.00 52.08 289 GLY A N 1
ATOM 2758 C CA . GLY A 1 429 ? -0.270 2.324 1.855 1.00 57.55 289 GLY A CA 1
ATOM 2759 C C . GLY A 1 429 ? -1.215 1.613 2.813 1.00 65.16 289 GLY A C 1
ATOM 2760 O O . GLY A 1 429 ? -0.892 1.418 3.988 1.00 63.88 289 GLY A O 1
ATOM 2761 N N . ALA A 1 430 ? -2.404 1.283 2.315 1.00 74.26 290 ALA A N 1
ATOM 2762 C CA . ALA A 1 430 ? -3.453 0.604 3.085 1.00 71.43 290 ALA A CA 1
ATOM 2763 C C . ALA A 1 430 ? -2.984 -0.731 3.681 1.00 66.15 290 ALA A C 1
ATOM 2764 O O . ALA A 1 430 ? -3.303 -1.072 4.831 1.00 47.24 290 ALA A O 1
ATOM 2766 N N . ALA A 1 431 ? -2.250 -1.487 2.871 1.00 53.64 291 ALA A N 1
ATOM 2767 C CA . ALA A 1 431 ? -1.728 -2.778 3.272 1.00 42.18 291 ALA A CA 1
ATOM 2768 C C . ALA A 1 431 ? -0.205 -2.734 3.307 1.00 37.88 291 ALA A C 1
ATOM 2769 O O . ALA A 1 431 ? 0.453 -3.757 3.132 1.00 23.50 291 ALA A O 1
ATOM 2771 N N . ALA A 1 432 ? 0.350 -1.543 3.535 1.00 34.43 292 ALA A N 1
ATOM 2772 C CA . ALA A 1 432 ? 1.797 -1.362 3.603 1.00 36.21 292 ALA A CA 1
ATOM 2773 C C . ALA A 1 432 ? 2.383 -2.302 4.647 1.00 43.64 292 ALA A C 1
ATOM 2774 O O . ALA A 1 432 ? 1.668 -3.114 5.233 1.00 55.76 292 ALA A O 1
ATOM 2776 N N . GLN A 1 433 ? 3.677 -2.186 4.907 1.00 37.90 293 GLN A N 1
ATOM 2777 C CA . GLN A 1 433 ? 4.278 -3.056 5.897 1.00 27.50 293 GLN A CA 1
ATOM 2778 C C . GLN A 1 433 ? 5.446 -2.379 6.567 1.00 31.65 293 GLN A C 1
ATOM 2779 O O . GLN A 1 433 ? 6.476 -2.141 5.945 1.00 28.99 293 GLN A O 1
ATOM 2781 N N . CYS A 1 434 ? 5.263 -2.029 7.832 1.00 28.08 294 CYS A N 1
ATOM 2782 C CA . CYS A 1 434 ? 6.309 -1.382 8.598 1.00 18.78 294 CYS A CA 1
ATOM 2783 C C . CYS A 1 434 ? 7.107 -2.429 9.303 1.00 18.52 294 CYS A C 1
ATOM 2784 O O . CYS A 1 434 ? 6.579 -3.483 9.611 1.00 17.83 294 CYS A O 1
ATOM 2787 N N . ILE A 1 435 ? 8.376 -2.143 9.549 1.00 15.52 295 ILE A N 1
ATOM 2788 C CA . ILE A 1 435 ? 9.255 -3.086 10.201 1.00 16.10 295 ILE A CA 1
ATOM 2789 C C . ILE A 1 435 ? 10.261 -2.341 11.056 1.00 16.10 295 ILE A C 1
ATOM 2790 O O . ILE A 1 435 ? 10.601 -1.223 10.729 1.00 17.41 295 ILE A O 1
ATOM 2795 N N . SER A 1 436 ? 10.715 -2.951 12.151 1.00 24.73 296 SER A N 1
ATOM 2796 C CA . SER A 1 436 ? 11.713 -2.336 13.030 1.00 25.49 296 SER A CA 1
ATOM 2797 C C . SER A 1 436 ? 13.013 -2.262 12.271 1.00 18.56 296 SER A C 1
ATOM 2798 O O . SER A 1 436 ? 13.515 -3.286 11.832 1.00 44.65 296 SER A O 1
ATOM 2800 N N . GLY A 1 437 ? 13.597 -1.078 12.176 1.00 18.51 297 GLY A N 1
ATOM 2801 C CA . GLY A 1 437 ? 14.861 -0.935 11.477 1.00 5.21 297 GLY A CA 1
ATOM 2802 C C . GLY A 1 437 ? 16.051 -1.480 12.242 1.00 7.13 297 GLY A C 1
ATOM 2803 O O . GLY A 1 437 ? 17.157 -0.981 12.104 1.00 16.46 297 GLY A O 1
ATOM 2804 N N . PHE A 1 438 ? 15.838 -2.532 13.033 1.00 21.02 298 PHE A N 1
ATOM 2805 C CA . PHE A 1 438 ? 16.900 -3.147 13.826 1.00 11.15 298 PHE A CA 1
ATOM 2806 C C . PHE A 1 438 ? 17.071 -4.615 13.450 1.00 17.95 298 PHE A C 1
ATOM 2807 O O . PHE A 1 438 ? 16.112 -5.304 13.118 1.00 16.36 298 PHE A O 1
ATOM 2815 N N . THR A 1 439 ? 18.285 -5.109 13.636 1.00 21.27 299 THR A N 1
ATOM 2816 C CA . THR A 1 439 ? 18.627 -6.480 13.320 1.00 20.13 299 THR A CA 1
ATOM 2817 C C . THR A 1 439 ? 19.424 -7.011 14.503 1.00 16.63 299 THR A C 1
ATOM 2818 O O . THR A 1 439 ? 19.884 -6.241 15.358 1.00 28.10 299 THR A O 1
ATOM 2822 N N . ALA A 1 440 ? 19.542 -8.328 14.567 1.00 14.93 300 ALA A N 1
ATOM 2823 C CA . ALA A 1 440 ? 20.271 -8.985 15.625 1.00 13.47 300 ALA A CA 1
ATOM 2824 C C . ALA A 1 440 ? 21.618 -9.445 15.135 1.00 4.00 300 ALA A C 1
ATOM 2825 O O . ALA A 1 440 ? 21.705 -10.370 14.365 1.00 19.49 300 ALA A O 1
ATOM 2827 N N . MET A 1 441 ? 22.663 -8.738 15.489 1.00 13.06 301 MET A N 1
ATOM 2828 C CA . MET A 1 441 ? 23.982 -9.168 15.097 1.00 10.23 301 MET A CA 1
ATOM 2829 C C . MET A 1 441 ? 24.539 -9.434 16.445 1.00 22.13 301 MET A C 1
ATOM 2830 O O . MET A 1 441 ? 24.745 -8.494 17.202 1.00 21.73 301 MET A O 1
ATOM 2835 N N . ASP A 1 442 ? 24.681 -10.711 16.787 1.00 34.08 302 ASP A N 1
ATOM 2836 C CA . ASP A 1 442 ? 25.202 -11.069 18.082 1.00 31.51 302 ASP A CA 1
ATOM 2837 C C . ASP A 1 442 ? 26.637 -10.750 18.193 1.00 41.38 302 ASP A C 1
ATOM 2838 O O . ASP A 1 442 ? 27.540 -11.579 18.076 1.00 30.65 302 ASP A O 1
ATOM 2843 N N . ILE A 1 443 ? 26.767 -9.445 18.309 1.00 59.11 303 ILE A N 1
ATOM 2844 C CA . ILE A 1 443 ? 27.968 -8.707 18.467 1.00 58.13 303 ILE A CA 1
ATOM 2845 C C . ILE A 1 443 ? 29.232 -9.516 18.489 1.00 45.36 303 ILE A C 1
ATOM 2846 O O . ILE A 1 443 ? 29.469 -10.303 19.406 1.00 40.15 303 ILE A O 1
ATOM 2851 N N . PRO A 1 444 ? 29.982 -9.448 17.391 1.00 41.09 304 PRO A N 1
ATOM 2852 C CA . PRO A 1 444 ? 31.237 -10.171 17.325 1.00 49.59 304 PRO A CA 1
ATOM 2853 C C . PRO A 1 444 ? 31.922 -10.260 18.701 1.00 50.44 304 PRO A C 1
ATOM 2854 O O . PRO A 1 444 ? 32.517 -9.286 19.185 1.00 54.77 304 PRO A O 1
ATOM 2858 N N . PRO A 1 445 ? 31.752 -11.413 19.386 1.00 42.89 305 PRO A N 1
ATOM 2859 C CA . PRO A 1 445 ? 32.329 -11.694 20.701 1.00 45.48 305 PRO A CA 1
ATOM 2860 C C . PRO A 1 445 ? 33.793 -11.278 20.629 1.00 55.04 305 PRO A C 1
ATOM 2861 O O . PRO A 1 445 ? 34.430 -11.485 19.590 1.00 52.12 305 PRO A O 1
ATOM 2865 N N . PRO A 1 446 ? 34.385 -10.815 21.748 1.00 62.96 306 PRO A N 1
ATOM 2866 C CA . PRO A 1 446 ? 35.783 -10.359 21.809 1.00 64.22 306 PRO A CA 1
ATOM 2867 C C . PRO A 1 446 ? 36.378 -9.529 20.646 1.00 66.68 306 PRO A C 1
ATOM 2868 O O . PRO A 1 446 ? 37.494 -9.002 20.747 1.00 56.49 306 PRO A O 1
ATOM 2872 N N . ARG A 1 447 ? 35.600 -9.376 19.573 1.00 61.22 307 ARG A N 1
ATOM 2873 C CA . ARG A 1 447 ? 35.953 -8.549 18.428 1.00 54.29 307 ARG A CA 1
ATOM 2874 C C . ARG A 1 447 ? 35.065 -7.332 18.748 1.00 52.01 307 ARG A C 1
ATOM 2875 O O . ARG A 1 447 ? 34.725 -6.512 17.894 1.00 37.95 307 ARG A O 1
ATOM 2883 N N . GLY A 1 448 ? 34.664 -7.285 20.016 1.00 50.69 308 GLY A N 1
ATOM 2884 C CA . GLY A 1 448 ? 33.843 -6.229 20.535 1.00 49.35 308 GLY A CA 1
ATOM 2885 C C . GLY A 1 448 ? 32.356 -6.404 20.355 1.00 44.65 308 GLY A C 1
ATOM 2886 O O . GLY A 1 448 ? 31.905 -6.572 19.217 1.00 49.73 308 GLY A O 1
ATOM 2887 N N . PRO A 1 449 ? 31.582 -6.508 21.460 1.00 36.23 309 PRO A N 1
ATOM 2888 C CA . PRO A 1 449 ? 30.143 -6.643 21.256 1.00 32.28 309 PRO A CA 1
ATOM 2889 C C . PRO A 1 449 ? 29.766 -5.354 20.525 1.00 25.69 309 PRO A C 1
ATOM 2890 O O . PRO A 1 449 ? 29.859 -4.261 21.081 1.00 34.24 309 PRO A O 1
ATOM 2894 N N . LEU A 1 450 ? 29.462 -5.465 19.238 1.00 22.46 310 LEU A N 1
ATOM 2895 C CA . LEU A 1 450 ? 29.155 -4.275 18.501 1.00 9.50 310 LEU A CA 1
ATOM 2896 C C . LEU A 1 450 ? 27.879 -4.119 17.700 1.00 19.41 310 LEU A C 1
ATOM 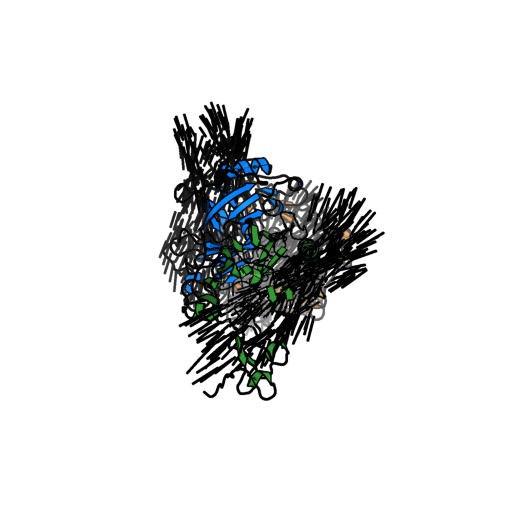2897 O O . LEU A 1 450 ? 27.108 -5.061 17.483 1.00 16.01 310 LEU A O 1
ATOM 2902 N N . TRP A 1 451 ? 27.627 -2.849 17.404 1.00 22.30 311 TRP A N 1
ATOM 2903 C CA . TRP A 1 451 ? 26.496 -2.374 16.636 1.00 12.60 311 TRP A CA 1
ATOM 2904 C C . TRP A 1 451 ? 27.032 -1.919 15.293 1.00 10.58 311 TRP A C 1
ATOM 2905 O O . TRP A 1 451 ? 28.203 -1.565 15.155 1.00 13.18 311 TRP A O 1
ATOM 2916 N N . ILE A 1 452 ? 26.150 -1.917 14.309 1.00 11.84 312 ILE A N 1
ATOM 2917 C CA . ILE A 1 452 ? 26.470 -1.454 12.979 1.00 14.50 312 ILE A CA 1
ATOM 2918 C C . ILE A 1 452 ? 25.380 -0.431 12.778 1.00 6.10 312 ILE A C 1
ATOM 2919 O O . ILE A 1 452 ? 24.191 -0.765 12.841 1.00 23.90 312 ILE A O 1
ATOM 2924 N N . LEU A 1 453 ? 25.786 0.825 12.675 1.00 12.25 313 LEU A N 1
ATOM 2925 C CA . LEU A 1 453 ? 24.864 1.926 12.479 1.00 19.78 313 LEU A CA 1
ATOM 2926 C C . LEU A 1 453 ? 24.888 2.299 11.010 1.00 18.21 313 LEU A C 1
ATOM 2927 O O . LEU A 1 453 ? 25.929 2.712 10.513 1.00 20.16 313 LEU A O 1
ATOM 2932 N N . GLY A 1 454 ? 23.775 2.071 10.308 1.00 19.94 314 GLY A N 1
ATOM 2933 C CA . GLY A 1 454 ? 23.686 2.406 8.890 1.00 5.79 314 GLY A CA 1
ATOM 2934 C C . GLY A 1 454 ? 22.653 3.478 8.599 1.00 4.00 314 GLY A C 1
ATOM 2935 O O . GLY A 1 454 ? 22.313 4.256 9.482 1.00 15.66 314 GLY A O 1
ATOM 2936 N N . ASP A 1 455 ? 22.128 3.490 7.373 1.00 16.82 315 ASP A N 1
ATOM 2937 C CA . ASP A 1 455 ? 21.095 4.435 6.884 1.00 12.21 315 ASP A CA 1
ATOM 2938 C C . ASP A 1 455 ? 20.067 4.872 7.930 1.00 17.78 315 ASP A C 1
ATOM 2939 O O . ASP A 1 455 ? 19.674 6.032 7.945 1.00 36.74 315 ASP A O 1
ATOM 2944 N N . VAL A 1 456 ? 19.613 3.953 8.784 1.00 21.38 316 VAL A N 1
ATOM 2945 C CA . VAL A 1 456 ? 18.612 4.280 9.801 1.00 12.56 316 VAL A CA 1
ATOM 2946 C C . VAL A 1 456 ? 19.108 5.311 10.816 1.00 18.59 316 VAL A C 1
ATOM 2947 O O . VAL A 1 456 ? 18.310 6.118 11.306 1.00 17.78 316 VAL A O 1
ATOM 2951 N N . PHE A 1 457 ? 20.416 5.302 11.110 1.00 16.45 317 PHE A N 1
ATOM 2952 C CA . PHE A 1 457 ? 21.023 6.297 12.014 1.00 10.56 317 PHE A CA 1
ATOM 2953 C C . PHE A 1 457 ? 21.692 7.393 11.143 1.00 12.32 317 PHE A C 1
ATOM 2954 O O . PHE A 1 457 ? 21.416 8.580 11.304 1.00 11.55 317 PHE A O 1
ATOM 2962 N N . MET A 1 458 ? 22.519 7.001 10.183 1.00 9.96 318 MET A N 1
ATOM 2963 C CA . MET A 1 458 ? 23.155 7.970 9.286 1.00 4.00 318 MET A CA 1
ATOM 2964 C C . MET A 1 458 ? 22.194 8.774 8.416 1.00 6.76 318 MET A C 1
ATOM 2965 O O . MET A 1 458 ? 22.609 9.694 7.703 1.00 16.14 318 MET A O 1
ATOM 2970 N N . GLY A 1 459 ? 20.923 8.388 8.439 1.00 13.44 319 GLY A N 1
ATOM 2971 C CA . GLY A 1 459 ? 19.891 9.117 7.717 1.00 12.44 319 GLY A CA 1
ATOM 2972 C C . GLY A 1 459 ? 19.613 10.367 8.547 1.00 20.08 319 GLY A C 1
ATOM 2973 O O . GLY A 1 459 ? 19.732 11.491 8.039 1.00 20.31 319 GLY A O 1
ATOM 2974 N N . PRO A 1 460 ? 19.221 10.204 9.836 1.00 20.43 320 PRO A N 1
ATOM 2975 C CA . PRO A 1 460 ? 18.954 11.383 10.669 1.00 23.04 320 PRO A CA 1
ATOM 2976 C C . PRO A 1 460 ? 20.230 12.122 11.101 1.00 14.47 320 PRO A C 1
ATOM 2977 O O . PRO A 1 460 ? 20.171 13.301 11.415 1.00 18.99 320 PRO A O 1
ATOM 2981 N N . TYR A 1 461 ? 21.378 11.451 11.054 1.00 20.78 321 TYR A N 1
ATOM 2982 C CA . TYR A 1 461 ? 22.627 12.058 11.481 1.00 4.77 321 TYR A CA 1
ATOM 2983 C C . TYR A 1 461 ? 23.741 12.201 10.481 1.00 8.27 321 TYR A C 1
ATOM 2984 O O . TYR A 1 461 ? 24.356 11.216 10.082 1.00 29.93 321 TYR A O 1
ATOM 2993 N N . HIS A 1 462 ? 24.051 13.451 10.145 1.00 6.25 322 HIS A N 1
ATOM 2994 C CA . HIS A 1 462 ? 25.112 13.760 9.210 1.00 15.51 322 HIS A CA 1
ATOM 2995 C C . HIS A 1 462 ? 26.406 13.166 9.761 1.00 18.35 322 HIS A C 1
ATOM 2996 O O . HIS A 1 462 ? 26.854 13.492 10.857 1.00 11.96 322 HIS A O 1
ATOM 3003 N N . THR A 1 463 ? 26.986 12.272 8.982 1.00 20.46 323 THR A N 1
ATOM 3004 C CA . THR A 1 463 ? 28.202 11.602 9.356 1.00 14.79 323 THR A CA 1
ATOM 3005 C C . THR A 1 463 ? 29.396 12.100 8.563 1.00 16.42 323 THR A C 1
ATOM 3006 O O . THR A 1 463 ? 29.339 12.207 7.351 1.00 17.55 323 THR A O 1
ATOM 3010 N N . VAL A 1 464 ? 30.499 12.323 9.256 1.00 18.86 324 VAL A N 1
ATOM 3011 C CA . VAL A 1 464 ? 31.711 12.815 8.642 1.00 20.10 324 VAL A CA 1
ATOM 3012 C C . VAL A 1 464 ? 32.847 11.899 9.008 1.00 17.88 324 VAL A C 1
ATOM 3013 O O . VAL A 1 464 ? 33.326 11.912 10.135 1.00 21.87 324 VAL A O 1
ATOM 3017 N N . PHE A 1 465 ? 33.214 11.043 8.072 1.00 15.24 325 PHE A N 1
ATOM 3018 C CA . PHE A 1 465 ? 34.301 10.116 8.280 1.00 14.63 325 PHE A CA 1
ATOM 3019 C C . PHE A 1 465 ? 35.566 10.945 8.094 1.00 10.48 325 PHE A C 1
ATOM 3020 O O . PHE A 1 465 ? 35.861 11.447 7.008 1.00 20.26 325 PHE A O 1
ATOM 3028 N N . ASP A 1 466 ? 36.251 11.176 9.200 1.00 19.10 326 ASP A N 1
ATOM 3029 C CA . ASP A 1 466 ? 37.465 11.975 9.215 1.00 18.73 326 ASP A CA 1
ATOM 3030 C C . ASP A 1 466 ? 38.695 11.080 9.188 1.00 19.15 326 ASP A C 1
ATOM 3031 O O . ASP A 1 466 ? 39.126 10.560 10.201 1.00 31.07 326 ASP A O 1
ATOM 3036 N N . TYR A 1 467 ? 39.283 10.946 8.018 1.00 24.66 327 TYR A N 1
ATOM 3037 C CA . TYR A 1 467 ? 40.448 10.102 7.818 1.00 20.00 327 TYR A CA 1
ATOM 3038 C C . TYR A 1 467 ? 41.750 10.662 8.382 1.00 23.83 327 TYR A C 1
ATOM 3039 O O . TYR A 1 467 ? 42.603 9.913 8.841 1.00 22.21 327 TYR A O 1
ATOM 3048 N N . GLY A 1 468 ? 41.950 11.968 8.236 1.00 32.45 328 GLY A N 1
ATOM 3049 C CA . GLY A 1 468 ? 43.164 12.597 8.734 1.00 27.92 328 GLY A CA 1
ATOM 3050 C C . GLY A 1 468 ? 43.156 12.599 10.242 1.00 40.73 328 GLY A C 1
ATOM 3051 O O . GLY A 1 468 ? 44.152 12.277 10.892 1.00 38.01 328 GLY A O 1
ATOM 3052 N N . LYS A 1 469 ? 42.006 12.944 10.801 1.00 38.83 329 LYS A N 1
ATOM 3053 C CA . LYS A 1 469 ? 41.844 12.974 12.246 1.00 38.10 329 LYS A CA 1
ATOM 3054 C C . LYS A 1 469 ? 41.254 11.642 12.738 1.00 37.38 329 LYS A C 1
ATOM 3055 O O . LYS A 1 469 ? 40.781 11.558 13.876 1.00 38.57 329 LYS A O 1
ATOM 3061 N N . LEU A 1 470 ? 41.309 10.612 11.889 1.00 31.41 330 LEU A N 1
ATOM 3062 C CA . LEU A 1 470 ? 40.773 9.282 12.199 1.00 23.10 330 LEU A CA 1
ATOM 3063 C C . LEU A 1 470 ? 39.711 9.335 13.255 1.00 15.44 330 LEU A C 1
ATOM 3064 O O . LEU A 1 470 ? 39.957 8.964 14.382 1.00 23.08 330 LEU A O 1
ATOM 3069 N N . ARG A 1 471 ? 38.560 9.876 12.916 1.00 9.91 331 ARG A N 1
ATOM 3070 C CA . ARG A 1 471 ? 37.473 9.964 13.849 1.00 10.24 331 ARG A CA 1
ATOM 3071 C C . ARG A 1 471 ? 36.249 10.106 13.013 1.00 14.74 331 ARG A C 1
ATOM 3072 O O . ARG A 1 471 ? 36.341 10.398 11.827 1.00 31.08 331 ARG A O 1
ATOM 3080 N N . ILE A 1 472 ? 35.103 9.841 13.609 1.00 8.88 332 ILE A N 1
ATOM 3081 C CA . ILE A 1 472 ? 33.832 9.990 12.923 1.00 17.61 332 ILE A CA 1
ATOM 3082 C C . ILE A 1 472 ? 33.185 11.160 13.667 1.00 11.39 332 ILE A C 1
ATOM 3083 O O . ILE A 1 472 ? 33.717 11.611 14.662 1.00 25.26 332 ILE A O 1
ATOM 3088 N N . GLY A 1 473 ? 32.089 11.698 13.154 1.00 26.78 333 GLY A N 1
ATOM 3089 C CA . GLY A 1 473 ? 31.421 12.794 13.826 1.00 7.49 333 GLY A CA 1
ATOM 3090 C C . GLY A 1 473 ? 29.986 12.806 13.367 1.00 19.25 333 GLY A C 1
ATOM 3091 O O . GLY A 1 473 ? 29.725 12.584 12.180 1.00 16.62 333 GLY A O 1
ATOM 3092 N N . PHE A 1 474 ? 29.052 13.061 14.277 1.00 20.33 334 PHE A N 1
ATOM 3093 C CA . PHE A 1 474 ? 27.645 13.090 13.903 1.00 13.65 334 PHE A CA 1
ATOM 3094 C C . PHE A 1 474 ? 27.008 14.424 14.202 1.00 19.57 334 PHE A C 1
ATOM 3095 O O . PHE A 1 474 ? 27.330 15.057 15.215 1.00 26.66 334 PHE A O 1
ATOM 3103 N N . ALA A 1 475 ? 26.135 14.859 13.296 1.00 9.07 335 ALA A N 1
ATOM 3104 C CA . ALA A 1 475 ? 25.401 16.096 13.458 1.00 11.99 335 ALA A CA 1
ATOM 3105 C C . ALA A 1 475 ? 23.984 15.807 13.026 1.00 8.74 335 ALA A C 1
ATOM 3106 O O . ALA A 1 475 ? 23.759 14.878 12.271 1.00 30.83 335 ALA A O 1
ATOM 3108 N N . LYS A 1 476 ? 23.026 16.584 13.512 1.00 20.05 336 LYS A N 1
ATOM 3109 C CA . LYS A 1 476 ? 21.634 16.404 13.111 1.00 22.74 336 LYS A CA 1
ATOM 3110 C C . LYS A 1 476 ? 21.584 16.703 11.591 1.00 16.06 336 LYS A C 1
ATOM 3111 O O . LYS A 1 476 ? 22.183 17.671 11.137 1.00 26.24 336 LYS A O 1
ATOM 3117 N N . ALA A 1 477 ? 20.964 15.841 10.796 1.00 27.20 337 ALA A N 1
ATOM 3118 C CA . ALA A 1 477 ? 20.900 16.107 9.364 1.00 17.68 337 ALA A CA 1
ATOM 3119 C C . ALA A 1 477 ? 19.893 17.198 9.199 1.00 29.09 337 ALA A C 1
ATOM 3120 O O . ALA A 1 477 ? 18.960 17.310 10.006 1.00 37.14 337 ALA A O 1
ATOM 3122 N N . ALA A 1 478 ? 20.096 18.011 8.170 1.00 32.50 338 ALA A N 1
ATOM 3123 C CA . ALA A 1 478 ? 19.196 19.100 7.873 1.00 36.01 338 ALA A CA 1
ATOM 3124 C C . ALA A 1 478 ? 18.023 18.530 7.107 1.00 37.12 338 ALA A C 1
ATOM 3125 O O . ALA A 1 478 ? 18.267 17.787 6.131 1.00 35.79 338 ALA A O 1
ATOM 3128 N N . VAL B 1 1 P -2.794 13.377 -22.579 1.00 44.24 6 VAL B N 1
ATOM 3129 C CA . VAL B 1 1 P -2.195 12.346 -21.674 1.00 33.88 6 VAL B CA 1
ATOM 3130 C C . VAL B 1 1 P -0.750 12.009 -22.067 1.00 20.87 6 VAL B C 1
ATOM 3131 O O . VAL B 1 1 P -0.507 11.132 -22.898 1.00 22.50 6 VAL B O 1
ATOM 3135 N N . ARG B 1 2 P 0.212 12.724 -21.506 1.00 18.16 7 ARG B N 1
ATOM 3136 C CA . ARG B 1 2 P 1.596 12.438 -21.848 1.00 25.17 7 ARG B CA 1
ATOM 3137 C C . ARG B 1 2 P 2.044 11.227 -21.072 1.00 31.51 7 ARG B C 1
ATOM 3138 O O . ARG B 1 2 P 1.441 10.879 -20.055 1.00 42.27 7 ARG B O 1
ATOM 3146 N N . ILE B 1 3 P 3.048 10.542 -21.612 1.00 31.02 8 ILE B N 1
ATOM 3147 C CA . ILE B 1 3 P 3.638 9.375 -20.984 1.00 9.43 8 ILE B CA 1
ATOM 3148 C C . ILE B 1 3 P 5.073 9.367 -21.414 1.00 13.23 8 ILE B C 1
ATOM 3149 O O . ILE B 1 3 P 5.394 9.106 -22.575 1.00 24.29 8 ILE B O 1
ATOM 3154 N N . ALA B 1 4 P 5.933 9.776 -20.501 1.00 9.15 9 ALA B N 1
ATOM 3155 C CA . ALA B 1 4 P 7.356 9.776 -20.782 1.00 17.60 9 ALA B CA 1
ATOM 3156 C C . ALA B 1 4 P 7.798 8.327 -21.023 1.00 18.96 9 ALA B C 1
ATOM 3157 O O . ALA B 1 4 P 7.045 7.379 -20.766 1.00 35.69 9 ALA B O 1
ATOM 3159 N N . LEU B 1 5 P 9.010 8.159 -21.534 1.00 15.73 10 LEU B N 1
ATOM 3160 C CA . LEU B 1 5 P 9.536 6.842 -21.798 1.00 10.95 10 LEU B CA 1
ATOM 3161 C C . LEU B 1 5 P 11.005 6.963 -21.551 1.00 14.15 10 LEU B C 1
ATOM 3162 O O . LEU B 1 5 P 11.574 8.020 -21.802 1.00 10.88 10 LEU B O 1
ATOM 3167 N N . LYS B 1 6 P 11.622 5.891 -21.074 1.00 7.47 11 LYS B N 1
ATOM 3168 C CA . LYS B 1 6 P 13.038 5.909 -20.810 1.00 9.94 11 LYS B CA 1
ATOM 3169 C C . LYS B 1 6 P 13.708 5.097 -21.874 1.00 7.46 11 LYS B C 1
ATOM 3170 O O . LYS B 1 6 P 13.248 4.031 -22.221 1.00 27.83 11 LYS B O 1
ATOM 3176 N N . LYS B 1 7 P 14.812 5.602 -22.378 1.00 11.88 12 LYS B N 1
ATOM 3177 C CA . LYS B 1 7 P 15.539 4.931 -23.414 1.00 20.74 12 LYS B CA 1
ATOM 3178 C C . LYS B 1 7 P 16.926 4.612 -22.924 1.00 23.66 12 LYS B C 1
ATOM 3179 O O . LYS B 1 7 P 17.662 5.507 -22.521 1.00 26.85 12 LYS B O 1
ATOM 3185 N N . ARG B 1 8 P 17.286 3.338 -23.001 1.00 15.66 13 ARG B N 1
ATOM 3186 C CA . ARG B 1 8 P 18.592 2.889 -22.592 1.00 11.23 13 ARG B CA 1
ATOM 3187 C C . ARG B 1 8 P 19.202 2.204 -23.792 1.00 19.03 13 ARG B C 1
ATOM 3188 O O . ARG B 1 8 P 18.544 2.024 -24.815 1.00 30.57 13 ARG B O 1
ATOM 3196 N N . PRO B 1 9 P 20.500 1.920 -23.738 1.00 25.49 14 PRO B N 1
ATOM 3197 C CA . PRO B 1 9 P 21.109 1.233 -24.872 1.00 37.55 14 PRO B CA 1
ATOM 3198 C C . PRO B 1 9 P 20.628 -0.212 -24.846 1.00 38.28 14 PRO B C 1
ATOM 3199 O O . PRO B 1 9 P 20.368 -0.757 -23.770 1.00 52.88 14 PRO B O 1
ATOM 3203 N N . ILE B 1 10 P 20.478 -0.814 -26.023 1.00 38.50 15 ILE B N 1
ATOM 3204 C CA . ILE B 1 10 P 20.048 -2.201 -26.133 1.00 17.42 15 ILE B CA 1
ATOM 3205 C C . ILE B 1 10 P 20.942 -2.972 -25.157 1.00 26.17 15 ILE B C 1
ATOM 3206 O O . ILE B 1 10 P 22.138 -2.674 -25.057 1.00 17.18 15 ILE B O 1
ATOM 3211 N N . ASP B 1 11 P 20.377 -3.938 -24.432 1.00 21.25 16 ASP B N 1
ATOM 3212 C CA . ASP B 1 11 P 21.176 -4.702 -23.459 1.00 36.87 16 ASP B CA 1
ATOM 3213 C C . ASP B 1 11 P 21.840 -5.960 -24.018 1.00 40.85 16 ASP B C 1
ATOM 3214 O O . ASP B 1 11 P 21.157 -6.917 -24.394 1.00 43.75 16 ASP B O 1
ATOM 3219 N N . ARG B 1 12 P 23.172 -5.989 -23.990 1.00 41.84 17 ARG B N 1
ATOM 3220 C CA . ARG B 1 12 P 23.916 -7.144 -24.492 1.00 44.50 17 ARG B CA 1
ATOM 3221 C C . ARG B 1 12 P 23.636 -8.421 -23.693 1.00 43.03 17 ARG B C 1
ATOM 3222 O O . ARG B 1 12 P 23.598 -9.507 -24.270 1.00 50.50 17 ARG B O 1
ATOM 3230 N N . ASN B 1 13 P 23.427 -8.288 -22.381 1.00 32.42 18 ASN B N 1
ATOM 3231 C CA . ASN B 1 13 P 23.142 -9.433 -21.516 1.00 27.03 18 ASN B CA 1
ATOM 3232 C C . ASN B 1 13 P 21.852 -10.080 -21.946 1.00 30.49 18 ASN B C 1
ATOM 3233 O O . ASN B 1 13 P 21.747 -11.302 -21.970 1.00 31.37 18 ASN B O 1
ATOM 3238 N N . SER B 1 14 P 20.883 -9.253 -22.323 1.00 28.28 19 SER B N 1
ATOM 3239 C CA . SER B 1 14 P 19.582 -9.738 -22.773 1.00 32.80 19 SER B CA 1
ATOM 3240 C C . SER B 1 14 P 19.708 -10.418 -24.133 1.00 31.49 19 SER B C 1
ATOM 3241 O O . SER B 1 14 P 18.953 -11.330 -24.434 1.00 39.82 19 SER B O 1
ATOM 3244 N N . ARG B 1 15 P 20.672 -9.992 -24.945 1.00 38.27 20 ARG B N 1
ATOM 3245 C CA . ARG B 1 15 P 20.884 -10.599 -26.251 1.00 27.02 20 ARG B CA 1
ATOM 3246 C C . ARG B 1 15 P 21.588 -11.922 -26.090 1.00 26.56 20 ARG B C 1
ATOM 3247 O O . ARG B 1 15 P 21.186 -12.895 -26.698 1.00 41.54 20 ARG B O 1
ATOM 3249 N N . VAL B 1 16 P 22.626 -11.960 -25.259 1.00 33.21 21 VAL B N 1
ATOM 3250 C CA . VAL B 1 16 P 23.389 -13.186 -24.995 1.00 29.09 21 VAL B CA 1
ATOM 3251 C C . VAL B 1 16 P 22.575 -14.235 -24.241 1.00 30.02 21 VAL B C 1
ATOM 3252 O O . VAL B 1 16 P 22.827 -15.419 -24.389 1.00 34.81 21 VAL B O 1
ATOM 3254 N N . ALA B 1 17 P 21.595 -13.800 -23.450 1.00 37.15 22 ALA B N 1
ATOM 3255 C CA . ALA B 1 17 P 20.736 -14.717 -22.697 1.00 29.46 22 ALA B CA 1
ATOM 3256 C C . ALA B 1 17 P 19.734 -15.311 -23.630 1.00 25.63 22 ALA B C 1
ATOM 3257 O O . ALA B 1 17 P 19.424 -16.482 -23.548 1.00 39.14 22 ALA B O 1
ATOM 3259 N N . THR B 1 18 P 19.180 -14.470 -24.483 1.00 35.46 23 THR B N 1
ATOM 3260 C CA . THR B 1 18 P 18.206 -14.902 -25.469 1.00 37.07 23 THR B CA 1
ATOM 3261 C C . THR B 1 18 P 18.842 -15.763 -26.575 1.00 40.04 23 THR B C 1
ATOM 3262 O O . THR B 1 18 P 18.150 -16.498 -27.260 1.00 37.47 23 THR B O 1
ATOM 3266 N N . GLY B 1 19 P 20.163 -15.701 -26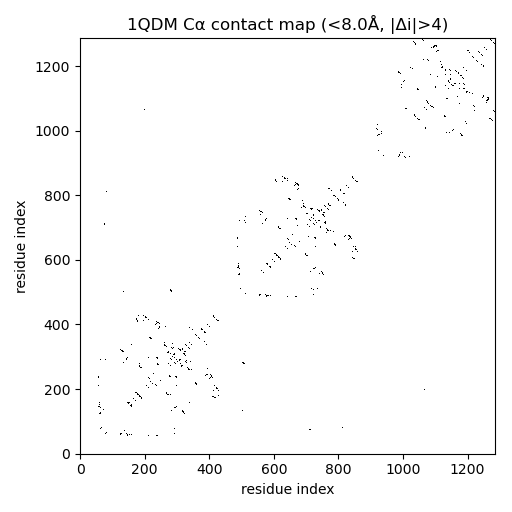.706 1.00 44.99 24 GLY B N 1
ATOM 3267 C CA . GLY B 1 19 P 20.858 -16.502 -27.697 1.00 39.33 24 GLY B CA 1
ATOM 3268 C C . GLY B 1 19 P 21.249 -17.874 -27.167 1.00 42.77 24 GLY B C 1
ATOM 3269 O O . GLY B 1 19 P 21.677 -18.749 -27.924 1.00 35.83 24 GLY B O 1
ATOM 3270 N N . LEU B 1 20 P 21.158 -18.035 -25.849 1.00 49.82 25 LEU B N 1
ATOM 3271 C CA . LEU B 1 20 P 21.474 -19.287 -25.159 1.00 39.22 25 LEU B CA 1
ATOM 3272 C C . LEU B 1 20 P 20.241 -20.172 -25.081 1.00 37.68 25 LEU B C 1
ATOM 3273 O O . LEU B 1 20 P 20.354 -21.378 -24.889 1.00 50.66 25 LEU B O 1
ATOM 3278 N N . SER B 1 21 P 19.069 -19.556 -25.179 1.00 32.72 26 SER B N 1
ATOM 3279 C CA . SER B 1 21 P 17.812 -20.281 -25.128 1.00 45.73 26 SER B CA 1
ATOM 3280 C C . SER B 1 21 P 17.561 -21.030 -26.433 1.00 57.11 26 SER B C 1
ATOM 3281 O O . SER B 1 21 P 17.374 -22.262 -26.379 1.00 64.25 26 SER B O 1
ATOM 3283 N N . GLY B 1 22 P 17.566 -20.383 -27.502 1.00 61.68 27 GLY B N 1
ATOM 3284 N N . GLU B 1 38 ? 7.951 -16.888 -42.021 1.00 52.80 2 GLU B N 1
ATOM 3285 C CA . GLU B 1 38 ? 7.937 -17.902 -40.940 1.00 52.20 2 GLU B CA 1
ATOM 3286 C C . GLU B 1 38 ? 6.604 -17.752 -40.234 1.00 50.01 2 GLU B C 1
ATOM 3287 O O . GLU B 1 38 ? 5.988 -16.693 -40.297 1.00 68.25 2 GLU B O 1
ATOM 3289 N N . GLU B 1 39 ? 6.156 -18.824 -39.596 1.00 64.08 3 GLU B N 1
ATOM 3290 C CA . GLU B 1 39 ? 4.884 -18.851 -38.880 1.00 67.93 3 GLU B CA 1
ATOM 3291 C C . GLU B 1 39 ? 3.670 -18.671 -39.788 1.00 67.58 3 GLU B C 1
ATOM 3292 O O . GLU B 1 39 ? 3.774 -18.189 -40.923 1.00 51.67 3 GLU B O 1
ATOM 3294 N N . GLU B 1 40 ? 2.527 -19.128 -39.285 1.00 63.49 4 GLU B N 1
ATOM 3295 C CA . GLU B 1 40 ? 1.266 -19.012 -39.994 1.00 56.99 4 GLU B CA 1
ATOM 3296 C C . GLU B 1 40 ? 1.069 -17.516 -40.209 1.00 59.25 4 GLU B C 1
ATOM 3297 O O . GLU B 1 40 ? 0.635 -17.077 -41.270 1.00 60.63 4 GLU B O 1
ATOM 3299 N N . GLY B 1 41 ? 1.463 -16.734 -39.212 1.00 60.26 5 GLY B N 1
ATOM 3300 C CA . GLY B 1 41 ? 1.324 -15.300 -39.310 1.00 60.61 5 GLY B CA 1
ATOM 3301 C C . GLY B 1 41 ? 1.366 -14.670 -37.941 1.00 56.54 5 GLY B C 1
ATOM 3302 O O . GLY B 1 41 ? 2.072 -13.684 -37.759 1.00 49.72 5 GLY B O 1
ATOM 3303 N N . ASP B 1 42 ? 0.646 -15.267 -36.983 1.00 52.03 6 ASP B N 1
ATOM 3304 C CA . ASP B 1 42 ? 0.573 -14.776 -35.601 1.00 41.86 6 ASP B CA 1
ATOM 3305 C C . ASP B 1 42 ? 1.926 -14.298 -35.127 1.00 28.38 6 ASP B C 1
ATOM 3306 O O . ASP B 1 42 ? 2.737 -15.086 -34.656 1.00 24.63 6 ASP B O 1
ATOM 3311 N N . ILE B 1 43 ? 2.138 -12.992 -35.263 1.00 24.93 7 ILE B N 1
ATOM 3312 C CA . ILE B 1 43 ? 3.382 -12.343 -34.890 1.00 33.72 7 ILE B CA 1
ATOM 3313 C C . ILE B 1 43 ? 3.620 -12.361 -33.389 1.00 31.48 7 ILE B C 1
ATOM 3314 O O . ILE B 1 43 ? 4.772 -12.416 -32.953 1.00 35.76 7 ILE B O 1
ATOM 3319 N N . VAL B 1 44 ? 2.555 -12.301 -32.592 1.00 20.87 8 VAL B N 1
ATOM 3320 C CA . VAL B 1 44 ? 2.761 -12.300 -31.153 1.00 17.68 8 VAL B CA 1
ATOM 3321 C C . VAL B 1 44 ? 3.602 -13.500 -30.748 1.00 12.74 8 VAL B C 1
ATOM 3322 O O . VAL B 1 44 ? 4.566 -13.338 -30.007 1.00 26.96 8 VAL B O 1
ATOM 3326 N N . ALA B 1 45 ? 3.333 -14.652 -31.361 1.00 16.81 9 ALA B N 1
ATOM 3327 C CA . ALA B 1 45 ? 4.079 -15.884 -31.097 1.00 4.67 9 ALA B CA 1
ATOM 3328 C C . ALA B 1 45 ? 5.474 -15.907 -31.712 1.00 8.72 9 ALA B C 1
ATOM 3329 O O . ALA B 1 45 ? 6.143 -16.929 -31.694 1.00 16.01 9 ALA B O 1
ATOM 3331 N N . LEU B 1 46 ? 5.889 -14.785 -32.282 1.00 14.86 10 LEU B N 1
ATOM 3332 C CA . LEU B 1 46 ? 7.196 -14.662 -32.905 1.00 15.75 10 LEU B CA 1
ATOM 3333 C C . LEU B 1 46 ? 7.952 -13.501 -32.274 1.00 22.64 10 LEU B C 1
ATOM 3334 O O . LEU B 1 46 ? 9.135 -13.321 -32.587 1.00 24.67 10 LEU B O 1
ATOM 3339 N N . LYS B 1 47 ? 7.279 -12.714 -31.414 1.00 22.34 11 LYS B N 1
ATOM 3340 C CA . LYS B 1 47 ? 7.903 -11.555 -30.771 1.00 10.98 11 LYS B CA 1
ATOM 3341 C C . LYS B 1 47 ? 9.072 -11.902 -29.899 1.00 4.57 11 LYS B C 1
ATOM 3342 O O . LYS B 1 47 ? 9.095 -12.925 -29.244 1.00 26.11 11 LYS B O 1
ATOM 3348 N N . ASN B 1 48 ? 10.058 -11.028 -29.941 1.00 11.39 12 ASN B N 1
ATOM 3349 C CA . ASN B 1 48 ? 11.277 -11.157 -29.175 1.00 8.47 12 ASN B CA 1
ATOM 3350 C C . ASN B 1 48 ? 11.569 -9.723 -28.735 1.00 17.39 12 ASN B C 1
ATOM 3351 O O . ASN B 1 48 ? 11.869 -8.867 -29.562 1.00 27.34 12 ASN B O 1
ATOM 3356 N N . TYR B 1 49 ? 11.464 -9.460 -27.436 1.00 10.65 13 TYR B N 1
ATOM 3357 C CA . TYR B 1 49 ? 11.706 -8.126 -26.925 1.00 4.00 13 TYR B CA 1
ATOM 3358 C C . TYR B 1 49 ? 13.138 -7.867 -26.494 1.00 11.18 13 TYR B C 1
ATOM 3359 O O . TYR B 1 49 ? 13.383 -6.953 -25.702 1.00 12.50 13 TYR B O 1
ATOM 3368 N N . MET B 1 50 ? 14.089 -8.612 -27.050 1.00 20.66 14 MET B N 1
ATOM 3369 C CA . MET B 1 50 ? 15.484 -8.465 -26.652 1.00 15.40 14 MET B CA 1
ATOM 3370 C C . MET B 1 50 ? 16.185 -7.215 -27.132 1.00 17.41 14 MET B C 1
ATOM 3371 O O . MET B 1 50 ? 17.330 -6.965 -26.769 1.00 23.02 14 MET B O 1
ATOM 3376 N N . ASN B 1 51 ? 15.542 -6.439 -27.989 1.00 23.26 15 ASN B N 1
ATOM 3377 C CA . ASN B 1 51 ? 16.201 -5.227 -28.453 1.00 23.06 15 ASN B CA 1
ATOM 3378 C C . ASN B 1 51 ? 15.536 -3.982 -27.905 1.00 12.09 15 ASN B C 1
ATOM 3379 O O . ASN B 1 51 ? 15.882 -2.869 -28.284 1.00 34.58 15 ASN B O 1
ATOM 3384 N N . ALA B 1 52 ? 14.562 -4.182 -27.019 1.00 16.98 16 ALA B N 1
ATOM 3385 C CA . ALA B 1 52 ? 13.816 -3.089 -26.411 1.00 8.32 16 ALA B CA 1
ATOM 3386 C C . ALA B 1 52 ? 14.755 -2.101 -25.771 1.00 19.75 16 ALA B C 1
ATOM 3387 O O . ALA B 1 52 ? 15.759 -2.483 -25.142 1.00 19.33 16 ALA B O 1
ATOM 3389 N N . GLN B 1 53 ? 14.436 -0.824 -25.983 1.00 20.19 17 GLN B N 1
ATOM 3390 C CA . GLN B 1 53 ? 15.211 0.286 -25.442 1.00 14.71 17 GLN B CA 1
ATOM 3391 C C . GLN B 1 53 ? 14.317 1.443 -24.945 1.00 16.95 17 GLN B C 1
ATOM 3392 O O . GLN B 1 53 ? 14.805 2.404 -24.367 1.00 21.05 17 GLN B O 1
ATOM 3398 N N . TYR B 1 54 ? 12.999 1.264 -25.045 1.00 22.48 18 TYR B N 1
ATOM 3399 C CA . TYR B 1 54 ? 12.018 2.268 -24.638 1.00 11.91 18 TYR B CA 1
ATOM 3400 C C . TYR B 1 54 ? 11.003 1.681 -23.694 1.00 7.49 18 TYR B C 1
ATOM 3401 O O . TYR B 1 54 ? 10.083 0.966 -24.119 1.00 7.55 18 TYR B O 1
ATOM 3410 N N . PHE B 1 55 ? 11.110 2.124 -22.439 1.00 22.36 19 PHE B N 1
ATOM 3411 C CA . PHE B 1 55 ? 10.265 1.693 -21.326 1.00 6.60 19 PHE B CA 1
ATOM 3412 C C . PHE B 1 55 ? 9.407 2.815 -20.747 1.00 5.35 19 PHE B C 1
ATOM 3413 O O . PHE B 1 55 ? 9.900 3.893 -20.423 1.00 15.71 19 PHE B O 1
ATOM 3421 N N . GLY B 1 56 ? 8.104 2.574 -20.737 1.00 19.07 20 GLY B N 1
ATOM 3422 C CA . GLY B 1 56 ? 7.164 3.501 -20.151 1.00 19.86 20 GLY B CA 1
ATOM 3423 C C . GLY B 1 56 ? 7.093 3.022 -18.713 1.00 22.46 20 GLY B C 1
ATOM 3424 O O . GLY B 1 56 ? 7.996 2.319 -18.269 1.00 9.93 20 GLY B O 1
ATOM 3425 N N . GLU B 1 57 ? 6.028 3.337 -17.989 1.00 19.41 21 GLU B N 1
ATOM 3426 C CA . GLU B 1 57 ? 5.924 2.913 -16.594 1.00 21.79 21 GLU B CA 1
ATOM 3427 C C . GLU B 1 57 ? 4.498 3.171 -16.210 1.00 18.62 21 GLU B C 1
ATOM 3428 O O . GLU B 1 57 ? 3.967 4.226 -16.533 1.00 33.37 21 GLU B O 1
ATOM 3434 N N . ILE B 1 58 ? 3.851 2.176 -15.618 1.00 28.93 22 ILE B N 1
ATOM 3435 C CA . ILE B 1 58 ? 2.448 2.298 -15.208 1.00 25.00 22 ILE B CA 1
ATOM 3436 C C . ILE B 1 58 ? 2.283 1.863 -13.764 1.00 24.53 22 ILE B C 1
ATOM 3437 O O . ILE B 1 58 ? 3.206 1.352 -13.137 1.00 20.07 22 ILE B O 1
ATOM 3442 N N . GLY B 1 59 ? 1.064 1.989 -13.279 1.00 16.29 23 GLY B N 1
ATOM 3443 C CA . GLY B 1 59 ? 0.778 1.571 -11.941 1.00 11.40 23 GLY B CA 1
ATOM 3444 C C . GLY B 1 59 ? -0.542 0.860 -11.992 1.00 15.12 23 GLY B C 1
ATOM 3445 O O . GLY B 1 59 ? -1.480 1.327 -12.646 1.00 20.12 23 GLY B O 1
ATOM 3446 N N . VAL B 1 60 ? -0.596 -0.271 -11.308 1.00 7.35 24 VAL B N 1
ATOM 3447 C CA . VAL B 1 60 ? -1.777 -1.109 -11.232 1.00 23.03 24 VAL B CA 1
ATOM 3448 C C . VAL B 1 60 ? -2.355 -1.012 -9.806 1.00 36.48 24 VAL B C 1
ATOM 3449 O O . VAL B 1 60 ? -1.605 -0.910 -8.828 1.00 23.25 24 VAL B O 1
ATOM 3453 N N . GLY B 1 61 ? -3.681 -1.001 -9.697 1.00 33.68 25 GLY B N 1
ATOM 3454 C CA . GLY B 1 61 ? -4.326 -0.939 -8.401 1.00 25.98 25 GLY B CA 1
ATOM 3455 C C . GLY B 1 61 ? -4.382 0.422 -7.744 1.00 36.54 25 GLY B C 1
ATOM 3456 O O . GLY B 1 61 ? -4.031 1.438 -8.346 1.00 39.47 25 GLY B O 1
ATOM 3457 N N . THR B 1 62 ? -4.864 0.433 -6.501 1.00 43.80 26 THR B N 1
ATOM 3458 C CA . THR B 1 62 ? -4.992 1.655 -5.715 1.00 39.79 26 THR B CA 1
ATOM 3459 C C . THR B 1 62 ? -4.613 1.401 -4.267 1.00 38.12 26 THR B C 1
ATOM 3460 O O . THR B 1 62 ? -5.311 0.681 -3.560 1.00 37.53 26 THR B O 1
ATOM 3464 N N . PRO B 1 63 ? -3.513 2.008 -3.796 1.00 36.28 27 PRO B N 1
ATOM 3465 C CA . PRO B 1 63 ? -2.658 2.900 -4.582 1.00 31.99 27 PRO B CA 1
ATOM 3466 C C . PRO B 1 63 ? -2.043 2.162 -5.760 1.00 36.63 27 PRO B C 1
ATOM 3467 O O . PRO B 1 63 ? -2.090 0.922 -5.836 1.00 39.82 27 PRO B O 1
ATOM 3471 N N . PRO B 1 64 ? -1.556 2.920 -6.747 1.00 32.86 28 PRO B N 1
ATOM 3472 C CA . PRO B 1 64 ? -0.939 2.299 -7.915 1.00 34.47 28 PRO B CA 1
ATOM 3473 C C . PRO B 1 64 ? 0.407 1.639 -7.611 1.00 31.60 28 PRO B C 1
ATOM 3474 O O . PRO B 1 64 ? 1.307 2.256 -7.038 1.00 42.76 28 PRO B O 1
ATOM 3478 N N . GLN B 1 65 ? 0.506 0.364 -7.973 1.00 28.09 29 GLN B N 1
ATOM 3479 C CA . GLN B 1 65 ? 1.714 -0.420 -7.812 1.00 22.57 29 GLN B CA 1
ATOM 3480 C C . GLN B 1 65 ? 2.505 -0.194 -9.116 1.00 21.54 29 GLN B C 1
ATOM 3481 O O . GLN B 1 65 ? 2.014 -0.482 -10.206 1.00 23.98 29 GLN B O 1
ATOM 3487 N N . LYS B 1 66 ? 3.709 0.357 -8.996 1.00 19.29 30 LYS B N 1
ATOM 3488 C CA . LYS B 1 66 ? 4.530 0.698 -10.157 1.00 30.64 30 LYS B CA 1
ATOM 3489 C C . LYS B 1 66 ? 5.282 -0.399 -10.920 1.00 36.11 30 LYS B C 1
ATOM 3490 O O . LYS B 1 66 ? 6.159 -1.076 -10.373 1.00 43.40 30 LYS B O 1
ATOM 3496 N N . PHE B 1 67 ? 4.944 -0.522 -12.209 1.00 34.40 31 PHE B N 1
ATOM 3497 C CA . PHE B 1 67 ? 5.513 -1.508 -13.122 1.00 16.47 31 PHE B CA 1
ATOM 3498 C C . PHE B 1 67 ? 6.077 -0.916 -14.397 1.00 11.57 31 PHE B C 1
ATOM 3499 O O . PHE B 1 67 ? 5.388 -0.185 -15.112 1.00 19.29 31 PHE B O 1
ATOM 3507 N N . THR B 1 68 ? 7.326 -1.257 -14.684 1.00 14.41 32 THR B N 1
ATOM 3508 C CA . THR B 1 68 ? 7.995 -0.806 -15.882 1.00 4.00 32 THR B CA 1
ATOM 3509 C C . THR B 1 68 ? 7.416 -1.665 -16.975 1.00 14.10 32 THR B C 1
ATOM 3510 O O . THR B 1 68 ? 7.361 -2.893 -16.827 1.00 11.12 32 THR B O 1
ATOM 3514 N N . VAL B 1 69 ? 6.920 -1.034 -18.038 1.00 18.56 33 VAL B N 1
ATOM 3515 C CA . VAL B 1 69 ? 6.380 -1.778 -19.171 1.00 12.37 33 VAL B CA 1
ATOM 3516 C C . VAL B 1 69 ? 6.845 -1.236 -20.512 1.00 7.65 33 VAL B C 1
ATOM 3517 O O . VAL B 1 69 ? 7.373 -0.147 -20.614 1.00 12.03 33 VAL B O 1
ATOM 3521 N N . ILE B 1 70 ? 6.674 -2.057 -21.531 1.00 22.25 34 ILE B N 1
ATOM 3522 C CA . ILE B 1 70 ? 7.000 -1.733 -22.908 1.00 10.70 34 ILE B CA 1
ATOM 3523 C C . ILE B 1 70 ? 5.616 -1.526 -23.515 1.00 17.49 34 ILE B C 1
ATOM 3524 O O . ILE B 1 70 ? 4.718 -2.358 -23.326 1.00 7.35 34 ILE B O 1
ATOM 3529 N N . PHE B 1 71 ? 5.387 -0.353 -24.095 1.00 23.50 35 PHE B N 1
ATOM 3530 C CA . PHE B 1 71 ? 4.094 -0.118 -24.721 1.00 14.42 35 PHE B CA 1
ATOM 3531 C C . PHE B 1 71 ? 4.250 -0.734 -26.128 1.00 18.61 35 PHE B C 1
ATOM 3532 O O . PHE B 1 71 ? 5.127 -0.346 -26.919 1.00 17.37 35 PHE B O 1
ATOM 3540 N N . ASP B 1 72 ? 3.411 -1.733 -26.392 1.00 24.62 36 ASP B N 1
ATOM 3541 C CA . ASP B 1 72 ? 3.467 -2.536 -27.599 1.00 11.77 36 ASP B CA 1
ATOM 3542 C C . ASP B 1 72 ? 2.205 -2.545 -28.468 1.00 14.41 36 ASP B C 1
ATOM 3543 O O . ASP B 1 72 ? 1.228 -3.197 -28.139 1.00 25.76 36 ASP B O 1
ATOM 3548 N N . THR B 1 73 ? 2.259 -1.876 -29.613 1.00 19.79 37 THR B N 1
ATOM 3549 C CA . THR B 1 73 ? 1.146 -1.830 -30.553 1.00 8.72 37 THR B CA 1
ATOM 3550 C C . THR B 1 73 ? 1.055 -3.189 -31.292 1.00 14.78 37 THR B C 1
ATOM 3551 O O . THR B 1 73 ? 0.039 -3.522 -31.920 1.00 26.21 37 THR B O 1
ATOM 3555 N N . GLY B 1 74 ? 2.089 -4.008 -31.131 1.00 19.34 38 GLY B N 1
ATOM 3556 C CA . GLY B 1 74 ? 2.137 -5.317 -31.770 1.00 10.18 38 GLY B CA 1
ATOM 3557 C C . GLY B 1 74 ? 1.326 -6.409 -31.128 1.00 19.51 38 GLY B C 1
ATOM 3558 O O . GLY B 1 74 ? 1.239 -7.518 -31.651 1.00 22.99 38 GLY B O 1
ATOM 3559 N N . SER B 1 75 ? 0.790 -6.126 -29.952 1.00 26.69 39 SER B N 1
ATOM 3560 C CA . SER B 1 75 ? -0.056 -7.082 -29.252 1.00 13.12 39 SER B CA 1
ATOM 3561 C C . SER B 1 75 ? -1.175 -6.312 -28.564 1.00 16.56 39 SER B C 1
ATOM 3562 O O . SER B 1 75 ? -1.199 -5.082 -28.618 1.00 15.63 39 SER B O 1
ATOM 3565 N N . SER B 1 76 ? -2.106 -7.014 -27.933 1.00 16.26 40 SER B N 1
ATOM 3566 C CA . SER B 1 76 ? -3.204 -6.325 -27.268 1.00 15.85 40 SER B CA 1
ATOM 3567 C C . SER B 1 76 ? -3.529 -6.813 -25.840 1.00 20.37 40 SER B C 1
ATOM 3568 O O . SER B 1 76 ? -4.652 -6.612 -25.360 1.00 37.14 40 SER B O 1
ATOM 3571 N N . ASN B 1 77 ? -2.535 -7.381 -25.147 1.00 28.17 41 ASN B N 1
ATOM 3572 C CA . ASN B 1 77 ? -2.715 -7.901 -23.791 1.00 18.17 41 ASN B CA 1
ATOM 3573 C C . ASN B 1 77 ? -1.857 -7.199 -22.754 1.00 16.40 41 ASN B C 1
ATOM 3574 O O . ASN B 1 77 ? -0.683 -6.937 -23.019 1.00 25.87 41 ASN B O 1
ATOM 3579 N N . LEU B 1 78 ? -2.423 -6.956 -21.564 1.00 17.63 42 LEU B N 1
ATOM 3580 C CA . LEU B 1 78 ? -1.690 -6.322 -20.461 1.00 19.51 42 LEU B CA 1
ATOM 3581 C C . LEU B 1 78 ? -1.277 -7.454 -19.526 1.00 27.66 42 LEU B C 1
ATOM 3582 O O . LEU B 1 78 ? -2.071 -8.361 -19.265 1.00 25.09 42 LEU B O 1
ATOM 3587 N N . TRP B 1 79 ? -0.027 -7.450 -19.076 1.00 25.95 43 TRP B N 1
ATOM 3588 C CA . TRP B 1 79 ? 0.439 -8.480 -18.154 1.00 13.30 43 TRP B CA 1
ATOM 3589 C C . TRP B 1 79 ? 1.591 -7.952 -17.336 1.00 22.42 43 TRP B C 1
ATOM 3590 O O . TRP B 1 79 ? 2.342 -7.077 -17.793 1.00 33.45 43 TRP B O 1
ATOM 3601 N N . VAL B 1 80 ? 1.597 -8.346 -16.066 1.00 27.54 44 VAL B N 1
ATOM 3602 C CA . VAL B 1 80 ? 2.624 -7.958 -15.112 1.00 13.30 44 VAL B CA 1
ATOM 3603 C C . VAL B 1 80 ? 2.820 -9.188 -14.266 1.00 16.87 44 VAL B C 1
ATOM 3604 O O . VAL B 1 80 ? 1.957 -10.069 -14.250 1.00 14.84 44 VAL B O 1
ATOM 3608 N N . PRO B 1 81 ? 3.981 -9.316 -13.614 1.00 11.86 45 PRO B N 1
ATOM 3609 C CA . PRO B 1 81 ? 4.181 -10.503 -12.797 1.00 8.83 45 PRO B CA 1
ATOM 3610 C C . PRO B 1 81 ? 3.345 -10.437 -11.523 1.00 12.34 45 PRO B C 1
ATOM 3611 O O . PRO B 1 81 ? 3.138 -9.366 -10.974 1.00 18.65 45 PRO B O 1
ATOM 3615 N N . SER B 1 82 ? 2.803 -11.579 -11.109 1.00 17.80 46 SER B N 1
ATOM 3616 C CA . SER B 1 82 ? 1.949 -11.658 -9.937 1.00 7.47 46 SER B CA 1
ATOM 3617 C C . SER B 1 82 ? 2.705 -12.066 -8.695 1.00 19.06 46 SER B C 1
ATOM 3618 O O . SER B 1 82 ? 3.656 -12.849 -8.773 1.00 23.06 46 SER B O 1
ATOM 3621 N N . ALA B 1 83 ? 2.209 -11.586 -7.552 1.00 20.79 47 ALA B N 1
ATOM 3622 C CA . ALA B 1 83 ? 2.781 -11.868 -6.239 1.00 16.06 47 ALA B CA 1
ATOM 3623 C C . ALA B 1 83 ? 2.619 -13.337 -5.882 1.00 12.83 47 ALA B C 1
ATOM 3624 O O . ALA B 1 83 ? 3.342 -13.857 -5.049 1.00 17.98 47 ALA B O 1
ATOM 3626 N N . LYS B 1 84 ? 1.675 -13.995 -6.545 1.00 9.31 48 LYS B N 1
ATOM 3627 C CA . LYS B 1 84 ? 1.433 -15.412 -6.357 1.00 12.06 48 LYS B CA 1
ATOM 3628 C C . LYS B 1 84 ? 2.538 -16.253 -7.045 1.00 14.07 48 LYS B C 1
ATOM 3629 O O . LYS B 1 84 ? 2.450 -17.498 -7.090 1.00 14.35 48 LYS B O 1
ATOM 3631 N N . CYS B 1 85 ? 3.543 -15.577 -7.624 1.00 20.17 49 CYS B N 1
ATOM 3632 C CA . CYS B 1 85 ? 4.689 -16.278 -8.220 1.00 19.22 49 CYS B CA 1
ATOM 3633 C C . CYS B 1 85 ? 5.363 -16.548 -6.908 1.00 25.57 49 CYS B C 1
ATOM 3634 O O . CYS B 1 85 ? 5.868 -15.612 -6.273 1.00 21.00 49 CYS B O 1
ATOM 3637 N N . TYR B 1 86 ? 5.369 -17.814 -6.505 1.00 23.30 50 TYR B N 1
ATOM 3638 C CA . TYR B 1 86 ? 5.897 -18.165 -5.207 1.00 25.22 50 TYR B CA 1
ATOM 3639 C C . TYR B 1 86 ? 7.335 -18.466 -4.835 1.00 36.87 50 TYR B C 1
ATOM 3640 O O . TYR B 1 86 ? 7.992 -17.649 -4.163 1.00 26.45 50 TYR B O 1
ATOM 3649 N N . PHE B 1 87 ? 7.827 -19.636 -5.229 1.00 37.62 51 PHE B N 1
ATOM 3650 C CA . PHE B 1 87 ? 9.145 -20.021 -4.751 1.00 39.11 51 PHE B CA 1
ATOM 3651 C C . PHE B 1 87 ? 10.419 -19.904 -5.564 1.00 39.44 51 PHE B C 1
ATOM 3652 O O . PHE B 1 87 ? 11.510 -19.846 -4.968 1.00 42.28 51 PHE B O 1
ATOM 3660 N N . SER B 1 88 ? 10.315 -19.806 -6.891 1.00 31.23 52 SER B N 1
ATOM 3661 C CA . SER B 1 88 ? 11.536 -19.685 -7.688 1.00 23.93 52 SER B CA 1
ATOM 3662 C C . SER B 1 88 ? 12.158 -18.329 -7.377 1.00 19.95 52 SER B C 1
ATOM 3663 O O . SER B 1 88 ? 11.455 -17.305 -7.421 1.00 24.02 52 SER B O 1
ATOM 3666 N N . ILE B 1 89 ? 13.455 -18.348 -7.012 1.00 26.36 53 ILE B N 1
ATOM 3667 C CA . ILE B 1 89 ? 14.233 -17.148 -6.665 1.00 24.10 53 ILE B CA 1
ATOM 3668 C C . ILE B 1 89 ? 14.025 -16.066 -7.745 1.00 27.06 53 ILE B C 1
ATOM 3669 O O . ILE B 1 89 ? 14.216 -14.854 -7.494 1.00 35.22 53 ILE B O 1
ATOM 3671 N N . ALA B 1 90 ? 13.584 -16.528 -8.918 1.00 24.59 54 ALA B N 1
ATOM 3672 C CA . ALA B 1 90 ? 13.279 -15.693 -10.077 1.00 13.76 54 ALA B CA 1
ATOM 3673 C C . ALA B 1 90 ? 12.128 -14.727 -9.812 1.00 17.56 54 ALA B C 1
ATOM 3674 O O . ALA B 1 90 ? 12.146 -13.600 -10.300 1.00 29.09 54 ALA B O 1
ATOM 3676 N N . CYS B 1 91 ? 11.129 -15.163 -9.046 1.00 18.49 55 CYS B N 1
ATOM 3677 C CA . CYS B 1 91 ? 9.975 -14.329 -8.704 1.00 16.72 55 CYS B CA 1
ATOM 3678 C C . CYS B 1 91 ? 10.396 -12.994 -8.079 1.00 16.37 55 CYS B C 1
ATOM 3679 O O . CYS B 1 91 ? 9.745 -11.967 -8.262 1.00 30.76 55 CYS B O 1
ATOM 3682 N N . TYR B 1 92 ? 11.502 -13.014 -7.350 1.00 26.32 56 TYR B N 1
ATOM 3683 C CA . TYR B 1 92 ? 11.984 -11.819 -6.670 1.00 24.67 56 TYR B CA 1
ATOM 3684 C C . TYR B 1 92 ? 12.864 -10.894 -7.526 1.00 23.18 56 TYR B C 1
ATOM 3685 O O . TYR B 1 92 ? 13.389 -9.887 -7.044 1.00 31.02 56 TYR B O 1
ATOM 3694 N N . LEU B 1 93 ? 12.939 -11.191 -8.817 1.00 27.71 57 LEU B N 1
ATOM 3695 C CA . LEU B 1 93 ? 13.739 -10.403 -9.741 1.00 17.13 57 LEU B CA 1
ATOM 3696 C C . LEU B 1 93 ? 12.970 -9.242 -10.352 1.00 23.21 57 LEU B C 1
ATOM 3697 O O . LEU B 1 93 ? 13.575 -8.311 -10.892 1.00 37.93 57 LEU B O 1
ATOM 3702 N N . HIS B 1 94 ? 11.642 -9.280 -10.292 1.00 31.29 58 HIS B N 1
ATOM 3703 C CA . HIS B 1 94 ? 10.859 -8.197 -10.880 1.00 16.11 58 HIS B CA 1
ATOM 3704 C C . HIS B 1 94 ? 9.739 -7.776 -9.979 1.00 14.69 58 HIS B C 1
ATOM 3705 O O . HIS B 1 94 ? 9.192 -8.601 -9.272 1.00 28.40 58 HIS B O 1
ATOM 3712 N N . SER B 1 95 ? 9.430 -6.486 -9.979 1.00 4.77 59 SER B N 1
ATOM 3713 C CA . SER B 1 95 ? 8.331 -5.963 -9.194 1.00 12.54 59 SER B CA 1
ATOM 3714 C C . SER B 1 95 ? 7.105 -6.844 -9.490 1.00 12.89 59 SER B C 1
ATOM 3715 O O . SER B 1 95 ? 6.745 -7.053 -10.639 1.00 26.07 59 SER B O 1
ATOM 3718 N N . ARG B 1 96 ? 6.480 -7.378 -8.457 1.00 24.39 60 ARG B N 1
ATOM 3719 C CA . ARG B 1 96 ? 5.325 -8.218 -8.659 1.00 8.39 60 ARG B CA 1
ATOM 3720 C C . ARG B 1 96 ? 4.115 -7.487 -8.147 1.00 15.39 60 ARG B C 1
ATOM 3721 O O . ARG B 1 96 ? 4.229 -6.564 -7.339 1.00 34.34 60 ARG B O 1
ATOM 3729 N N . TYR B 1 97 ? 2.953 -7.889 -8.618 1.00 16.26 61 TYR B N 1
ATOM 3730 C CA . TYR B 1 97 ? 1.735 -7.228 -8.246 1.00 12.94 61 TYR B CA 1
ATOM 3731 C C . TYR B 1 97 ? 1.100 -7.934 -7.074 1.00 24.74 61 TYR B C 1
ATOM 3732 O O . TYR B 1 97 ? 1.069 -9.169 -7.027 1.00 26.64 61 TYR B O 1
ATOM 3741 N N . LYS B 1 98 ? 0.556 -7.152 -6.144 1.00 25.68 62 LYS B N 1
ATOM 3742 C CA . LYS B 1 98 ? -0.089 -7.716 -4.963 1.00 24.12 62 LYS B CA 1
ATOM 3743 C C . LYS B 1 98 ? -1.568 -7.346 -4.985 1.00 20.15 62 LYS B C 1
ATOM 3744 O O . LYS B 1 98 ? -1.950 -6.224 -4.642 1.00 29.49 62 LYS B O 1
ATOM 3750 N N . ALA B 1 99 ? -2.396 -8.304 -5.389 1.00 19.31 63 ALA B N 1
ATOM 3751 C CA . ALA B 1 99 ? -3.838 -8.106 -5.477 1.00 25.94 63 ALA B CA 1
ATOM 3752 C C . ALA B 1 99 ? -4.465 -7.648 -4.166 1.00 25.97 63 ALA B C 1
ATOM 3753 O O . ALA B 1 99 ? -5.515 -7.006 -4.160 1.00 43.06 63 ALA B O 1
ATOM 3755 N N . GLY B 1 100 ? -3.804 -7.990 -3.061 1.00 37.31 64 GLY B N 1
ATOM 3756 C CA . GLY B 1 100 ? -4.295 -7.654 -1.732 1.00 34.94 64 GLY B CA 1
ATOM 3757 C C . GLY B 1 100 ? -3.784 -6.390 -1.064 1.00 32.12 64 GLY B C 1
ATOM 3758 O O . GLY B 1 100 ? -4.082 -6.160 0.105 1.00 37.96 64 GLY B O 1
ATOM 3759 N N . ALA B 1 101 ? -3.007 -5.580 -1.774 1.00 28.10 65 ALA B N 1
ATOM 3760 C CA . ALA B 1 101 ? -2.497 -4.333 -1.208 1.00 25.33 65 ALA B CA 1
ATOM 3761 C C . ALA B 1 101 ? -3.208 -3.117 -1.820 1.00 27.90 65 ALA B C 1
ATOM 3762 O O . ALA B 1 101 ? -3.027 -1.976 -1.361 1.00 40.63 65 ALA B O 1
ATOM 3764 N N . SER B 1 102 ? -4.064 -3.378 -2.809 1.00 31.05 66 SER B N 1
ATOM 3765 C CA . SER B 1 102 ? -4.794 -2.316 -3.499 1.00 30.22 66 SER B CA 1
ATOM 3766 C C . SER B 1 102 ? -6.300 -2.422 -3.262 1.00 29.56 66 SER B C 1
ATOM 3767 O O . SER B 1 102 ? -6.886 -3.499 -3.415 1.00 17.01 66 SER B O 1
ATOM 3770 N N . SER B 1 103 ? -6.914 -1.277 -2.969 1.00 32.95 67 SER B N 1
ATOM 3771 C CA . SER B 1 103 ? -8.343 -1.168 -2.700 1.00 40.08 67 SER B CA 1
ATOM 3772 C C . SER B 1 103 ? -9.275 -0.956 -3.909 1.00 50.23 67 SER B C 1
ATOM 3773 O O . SER B 1 103 ? -10.379 -0.417 -3.742 1.00 64.70 67 SER B O 1
ATOM 3776 N N . THR B 1 104 ? -8.843 -1.346 -5.114 1.00 44.78 68 THR B N 1
ATOM 3777 C CA . THR B 1 104 ? -9.686 -1.202 -6.312 1.00 29.51 68 THR B CA 1
ATOM 3778 C C . THR B 1 104 ? -9.746 -2.522 -7.089 1.00 36.74 68 THR B C 1
ATOM 3779 O O . THR B 1 104 ? -10.564 -2.709 -8.000 1.00 25.33 68 THR B O 1
ATOM 3783 N N . TYR B 1 105 ? -8.914 -3.456 -6.639 1.00 32.11 69 TYR B N 1
ATOM 3784 C CA . TYR B 1 105 ? -8.784 -4.780 -7.223 1.00 30.47 69 TYR B CA 1
ATOM 3785 C C . TYR B 1 105 ? -10.067 -5.596 -7.213 1.00 29.18 69 TYR B C 1
ATOM 3786 O O . TYR B 1 105 ? -10.945 -5.350 -6.403 1.00 39.80 69 TYR B O 1
ATOM 3795 N N . LYS B 1 106 ? -10.142 -6.583 -8.103 1.00 27.38 70 LYS B N 1
ATOM 3796 C CA . LYS B 1 106 ? -11.292 -7.465 -8.238 1.00 32.76 70 LYS B CA 1
ATOM 3797 C C . LYS B 1 106 ? -10.832 -8.759 -8.908 1.00 34.16 70 LYS B C 1
ATOM 3798 O O . LYS B 1 106 ? -9.964 -8.738 -9.777 1.00 46.54 70 LYS B O 1
ATOM 3800 N N . LYS B 1 107 ? -11.410 -9.884 -8.510 1.00 34.71 71 LYS B N 1
ATOM 3801 C CA . LYS B 1 107 ? -11.035 -11.180 -9.073 1.00 39.53 71 LYS B CA 1
ATOM 3802 C C . LYS B 1 107 ? -11.517 -11.409 -10.509 1.00 48.17 71 LYS B C 1
ATOM 3803 O O . LYS B 1 107 ? -12.253 -10.592 -11.085 1.00 51.42 71 LYS B O 1
ATOM 3805 N N . ASN B 1 108 ? -11.107 -12.554 -11.053 1.00 46.88 72 ASN B N 1
ATOM 3806 C CA . ASN B 1 108 ? -11.446 -13.005 -12.403 1.00 43.86 72 ASN B CA 1
ATOM 3807 C C . ASN B 1 108 ? -10.932 -14.444 -12.478 1.00 40.47 72 ASN B C 1
ATOM 3808 O O . ASN B 1 108 ? -11.683 -15.369 -12.779 1.00 42.20 72 ASN B O 1
ATOM 3813 N N . GLY B 1 109 ? -9.645 -14.609 -12.174 1.00 25.68 73 GLY B N 1
ATOM 3814 C CA . GLY B 1 109 ? -9.009 -15.913 -12.164 1.00 6.74 73 GLY B CA 1
ATOM 3815 C C . GLY B 1 109 ? -9.065 -16.717 -13.444 1.00 17.02 73 GLY B C 1
ATOM 3816 O O . GLY B 1 109 ? -8.657 -17.895 -13.456 1.00 24.26 73 GLY B O 1
ATOM 3817 N N . LYS B 1 110 ? -9.592 -16.107 -14.510 1.00 21.44 74 LYS B N 1
ATOM 3818 C CA . LYS B 1 110 ? -9.710 -16.771 -15.811 1.00 24.24 74 LYS B CA 1
ATOM 3819 C C . LYS B 1 110 ? -8.278 -16.929 -16.273 1.00 31.04 74 LYS B C 1
ATOM 3820 O O . LYS B 1 110 ? -7.543 -15.945 -16.338 1.00 38.59 74 LYS B O 1
ATOM 3826 N N . PRO B 1 111 ? -7.820 -18.186 -16.442 1.00 37.57 75 PRO B N 1
ATOM 3827 C CA . PRO B 1 111 ? -6.453 -18.493 -16.876 1.00 34.58 75 PRO B CA 1
ATOM 3828 C C . PRO B 1 111 ? -5.957 -17.698 -18.075 1.00 32.43 75 PRO B C 1
ATOM 3829 O O . PRO B 1 111 ? -6.737 -17.272 -18.938 1.00 45.87 75 PRO B O 1
ATOM 3833 N N . ALA B 1 112 ? -4.646 -17.491 -18.111 1.00 27.41 76 ALA B N 1
ATOM 3834 C CA . ALA B 1 112 ? -4.043 -16.743 -19.188 1.00 9.04 76 ALA B CA 1
ATOM 3835 C C . ALA B 1 112 ? -2.650 -17.213 -19.493 1.00 23.94 76 ALA B C 1
ATOM 3836 O O . ALA B 1 112 ? -1.842 -17.458 -18.597 1.00 32.09 76 ALA B O 1
ATOM 3838 N N . ALA B 1 113 ? -2.366 -17.310 -20.780 1.00 29.36 77 ALA B N 1
ATOM 3839 C CA . ALA B 1 113 ? -1.068 -17.732 -21.246 1.00 24.28 77 ALA B CA 1
ATOM 3840 C C . ALA B 1 113 ? -0.856 -17.040 -22.581 1.00 29.91 77 ALA B C 1
ATOM 3841 O O . ALA B 1 113 ? -1.780 -16.974 -23.402 1.00 44.76 77 ALA B O 1
ATOM 3843 N N . ILE B 1 114 ? 0.332 -16.470 -22.770 1.00 33.46 78 ILE B N 1
ATOM 3844 C CA . ILE B 1 114 ? 0.665 -15.795 -24.015 1.00 18.22 78 ILE B CA 1
ATOM 3845 C C . ILE B 1 114 ? 1.976 -16.381 -24.513 1.00 11.91 78 ILE B C 1
ATOM 3846 O O . ILE B 1 114 ? 2.972 -16.436 -23.782 1.00 19.45 78 ILE B O 1
ATOM 3851 N N . GLN B 1 115 ? 1.945 -16.905 -25.731 1.00 18.20 79 GLN B N 1
ATOM 3852 C CA . GLN B 1 115 ? 3.138 -17.477 -26.333 1.00 17.85 79 GLN B CA 1
ATOM 3853 C C . GLN B 1 115 ? 3.790 -16.406 -27.155 1.00 15.44 79 GLN B C 1
ATOM 3854 O O . GLN B 1 115 ? 3.151 -15.824 -28.020 1.00 22.25 79 GLN B O 1
ATOM 3860 N N . TYR B 1 116 ? 5.031 -16.091 -26.815 1.00 17.51 80 TYR B N 1
ATOM 3861 C CA . TYR B 1 116 ? 5.827 -15.106 -27.532 1.00 4.52 80 TYR B CA 1
ATOM 3862 C C . TYR B 1 116 ? 6.948 -15.915 -28.197 1.00 8.65 80 TYR B C 1
ATOM 3863 O O . TYR B 1 116 ? 7.148 -17.082 -27.875 1.00 17.40 80 TYR B O 1
ATOM 3872 N N . GLY B 1 117 ? 7.680 -15.313 -29.118 1.00 9.22 81 GLY B N 1
ATOM 3873 C CA . GLY B 1 117 ? 8.743 -16.037 -29.781 1.00 12.62 81 GLY B CA 1
ATOM 3874 C C . GLY B 1 117 ? 9.890 -16.414 -28.862 1.00 21.15 81 GLY B C 1
ATOM 3875 O O . GLY B 1 117 ? 10.622 -17.377 -29.129 1.00 18.96 81 GLY B O 1
ATOM 3876 N N . THR B 1 118 ? 10.077 -15.627 -27.806 1.00 27.14 82 THR B N 1
ATOM 3877 C CA . THR B 1 118 ? 11.138 -15.868 -26.826 1.00 31.29 82 THR B CA 1
ATOM 3878 C C . THR B 1 118 ? 10.683 -16.823 -25.730 1.00 29.69 82 THR B C 1
ATOM 3879 O O . THR B 1 118 ? 11.437 -17.694 -25.305 1.00 22.81 82 THR B O 1
ATOM 3883 N N . GLY B 1 119 ? 9.446 -16.640 -25.273 1.00 31.95 83 GLY B N 1
ATOM 3884 C CA . GLY B 1 119 ? 8.896 -17.483 -24.231 1.00 19.25 83 GLY B CA 1
ATOM 3885 C C . GLY B 1 119 ? 7.438 -17.219 -23.914 1.00 22.68 83 GLY B C 1
ATOM 3886 O O . GLY B 1 119 ? 6.754 -16.461 -24.600 1.00 31.15 83 GLY B O 1
ATOM 3887 N N . SER B 1 120 ? 6.961 -17.839 -22.849 1.00 26.66 84 SER B N 1
ATOM 3888 C CA . SER B 1 120 ? 5.577 -17.687 -22.462 1.00 15.99 84 SER B CA 1
ATOM 3889 C C . SER B 1 120 ? 5.482 -17.038 -21.094 1.00 20.00 84 SER B C 1
ATOM 3890 O O . SER B 1 120 ? 6.475 -16.877 -20.378 1.00 29.83 84 SER B O 1
ATOM 3892 N N . ILE B 1 121 ? 4.266 -16.626 -20.780 1.00 15.60 85 ILE B N 1
ATOM 3893 C CA . ILE B 1 121 ? 3.917 -16.042 -19.521 1.00 5.52 85 ILE B CA 1
ATOM 3894 C C . ILE B 1 121 ? 2.544 -16.658 -19.297 1.00 21.68 85 ILE B C 1
ATOM 3895 O O . ILE B 1 121 ? 1.771 -16.795 -20.240 1.00 33.95 85 ILE B O 1
ATOM 3900 N N . ALA B 1 122 ? 2.307 -17.165 -18.091 1.00 30.36 86 ALA B N 1
ATOM 3901 C CA . ALA B 1 122 ? 1.032 -17.774 -17.726 1.00 13.05 86 ALA B CA 1
ATOM 3902 C C . ALA B 1 122 ? 0.586 -17.234 -16.374 1.00 11.25 86 ALA B C 1
ATOM 3903 O O . ALA B 1 122 ? 1.415 -16.922 -15.521 1.00 15.56 86 ALA B O 1
ATOM 3905 N N . GLY B 1 123 ? -0.720 -17.145 -16.175 1.00 15.68 87 GLY B N 1
ATOM 3906 C CA . GLY B 1 123 ? -1.268 -16.657 -14.917 1.00 14.03 87 GLY B CA 1
ATOM 3907 C C . GLY B 1 123 ? -2.777 -16.683 -15.033 1.00 12.81 87 GLY B C 1
ATOM 3908 O O . GLY B 1 123 ? -3.358 -17.672 -15.493 1.00 23.80 87 GLY B O 1
ATOM 3909 N N . TYR B 1 124 ? -3.417 -15.596 -14.648 1.00 8.37 88 TYR B N 1
ATOM 3910 C CA . TYR B 1 124 ? -4.852 -15.517 -14.759 1.00 10.63 88 TYR B CA 1
ATOM 3911 C C . TYR B 1 124 ? -5.207 -14.082 -14.851 1.00 17.37 88 TYR B C 1
ATOM 3912 O O . TYR B 1 124 ? -4.378 -13.225 -14.599 1.00 20.92 88 TYR B O 1
ATOM 3921 N N . PHE B 1 125 ? -6.444 -13.817 -15.222 1.00 23.50 89 PHE B N 1
ATOM 3922 C CA . PHE B 1 125 ? -6.911 -12.459 -15.346 1.00 25.36 89 PHE B CA 1
ATOM 3923 C C . PHE B 1 125 ? -7.294 -11.885 -13.992 1.00 26.09 89 PHE B C 1
ATOM 3924 O O . PHE B 1 125 ? -7.342 -12.602 -12.989 1.00 30.54 89 PHE B O 1
ATOM 3932 N N . SER B 1 126 ? -7.543 -10.580 -13.976 1.00 18.82 90 SER B N 1
ATOM 3933 C CA . SER B 1 126 ? -7.939 -9.847 -12.781 1.00 20.50 90 SER B CA 1
ATOM 3934 C C . SER B 1 126 ? -8.231 -8.444 -13.290 1.00 28.83 90 SER B C 1
ATOM 3935 O O . SER B 1 126 ? -7.732 -8.063 -14.347 1.00 33.15 90 SER B O 1
ATOM 3937 N N . GLU B 1 127 ? -9.102 -7.716 -12.602 1.00 31.67 91 GLU B N 1
ATOM 3938 C CA . GLU B 1 127 ? -9.404 -6.339 -12.982 1.00 28.01 91 GLU B CA 1
ATOM 3939 C C . GLU B 1 127 ? -8.854 -5.484 -11.874 1.00 10.57 91 GLU B C 1
ATOM 3940 O O . GLU B 1 127 ? -8.740 -5.930 -10.743 1.00 19.34 91 GLU B O 1
ATOM 3946 N N . ASP B 1 128 ? -8.515 -4.253 -12.198 1.00 13.51 92 ASP B N 1
ATOM 3947 C CA . ASP B 1 128 ? -8.015 -3.325 -11.207 1.00 7.54 92 ASP B CA 1
ATOM 3948 C C . ASP B 1 128 ? -8.053 -2.001 -11.940 1.00 17.63 92 ASP B C 1
ATOM 3949 O O . ASP B 1 128 ? -8.610 -1.917 -13.033 1.00 28.51 92 ASP B O 1
ATOM 3954 N N . SER B 1 129 ? -7.489 -0.962 -11.353 1.00 22.69 93 SER B N 1
ATOM 3955 C CA . SER B 1 129 ? -7.482 0.306 -12.021 1.00 15.71 93 SER B CA 1
ATOM 3956 C C . SER B 1 129 ? -6.050 0.626 -12.389 1.00 21.32 93 SER B C 1
ATOM 3957 O O . SER B 1 129 ? -5.144 0.496 -11.574 1.00 19.38 93 SER B O 1
ATOM 3960 N N . VAL B 1 130 ? -5.851 0.999 -13.649 1.00 33.88 94 VAL B N 1
ATOM 3961 C CA . VAL B 1 130 ? -4.524 1.304 -14.171 1.00 19.53 94 VAL B CA 1
ATOM 3962 C C . VAL B 1 130 ? -4.278 2.795 -14.336 1.00 18.82 94 VAL B C 1
ATOM 3963 O O . VAL B 1 130 ? -5.093 3.507 -14.925 1.00 23.44 94 VAL B O 1
ATOM 3967 N N . THR B 1 131 ? -3.176 3.273 -13.768 1.00 23.23 95 THR B N 1
ATOM 3968 C CA . THR B 1 131 ? -2.819 4.673 -13.895 1.00 26.33 95 THR B CA 1
ATOM 3969 C C . THR B 1 131 ? -1.766 4.810 -14.995 1.00 34.86 95 THR B C 1
ATOM 3970 O O . THR B 1 131 ? -0.582 4.482 -14.825 1.00 50.72 95 THR B O 1
ATOM 3974 N N . VAL B 1 132 ? -2.232 5.236 -16.155 1.00 34.21 96 VAL B N 1
ATOM 3975 C CA . VAL B 1 132 ? -1.381 5.421 -17.314 1.00 28.26 96 VAL B CA 1
ATOM 3976 C C . VAL B 1 132 ? -0.923 6.879 -17.262 1.00 24.30 96 VAL B C 1
ATOM 3977 O O . VAL B 1 132 ? -1.684 7.800 -17.558 1.00 21.17 96 VAL B O 1
ATOM 3981 N N . GLY B 1 133 ? 0.292 7.081 -16.774 1.00 22.70 97 GLY B N 1
ATOM 3982 C CA . GLY B 1 133 ? 0.822 8.425 -16.677 1.00 32.78 97 GLY B CA 1
ATOM 3983 C C . GLY B 1 133 ? 0.078 9.276 -15.669 1.00 42.75 97 GLY B C 1
ATOM 3984 O O . GLY B 1 133 ? 0.626 9.580 -14.609 1.00 47.46 97 GLY B O 1
ATOM 3985 N N . ASP B 1 134 ? -1.169 9.634 -15.980 1.00 46.57 98 ASP B N 1
ATOM 3986 C CA . ASP B 1 134 ? -1.989 10.467 -15.097 1.00 41.23 98 ASP B CA 1
ATOM 3987 C C . ASP B 1 134 ? -3.501 10.257 -15.290 1.00 28.15 98 ASP B C 1
ATOM 3988 O O . ASP B 1 134 ? -4.307 11.150 -15.050 1.00 32.22 98 ASP B O 1
ATOM 3993 N N . LEU B 1 135 ? -3.877 9.070 -15.734 1.00 24.11 99 LEU B N 1
ATOM 3994 C CA . LEU B 1 135 ? -5.277 8.726 -15.948 1.00 32.50 99 LEU B CA 1
ATOM 3995 C C . LEU B 1 135 ? -5.499 7.387 -15.245 1.00 35.92 99 LEU B C 1
ATOM 3996 O O . LEU B 1 135 ? -4.546 6.613 -15.098 1.00 33.25 99 LEU B O 1
ATOM 4001 N N . VAL B 1 136 ? -6.717 7.116 -14.782 1.00 19.57 100 VAL B N 1
ATOM 4002 C CA . VAL B 1 136 ? -6.943 5.845 -14.133 1.00 13.82 100 VAL B CA 1
ATOM 4003 C C . VAL B 1 136 ? -8.059 5.145 -14.864 1.00 20.01 100 VAL B C 1
ATOM 4004 O O . VAL B 1 136 ? -9.136 5.700 -15.053 1.00 35.57 100 VAL B O 1
ATOM 4008 N N . VAL B 1 137 ? -7.763 3.929 -15.309 1.00 30.35 101 VAL B N 1
ATOM 4009 C CA . VAL B 1 137 ? -8.695 3.115 -16.066 1.00 31.82 101 VAL B CA 1
ATOM 4010 C C . VAL B 1 137 ? -9.417 2.119 -15.176 1.00 25.83 101 VAL B C 1
ATOM 4011 O O . VAL B 1 137 ? -8.874 1.068 -14.834 1.00 17.49 101 VAL B O 1
ATOM 4015 N N . LYS B 1 138 ? -10.655 2.450 -14.833 1.00 18.52 102 LYS B N 1
ATOM 4016 C CA . LYS B 1 138 ? -11.477 1.586 -14.010 1.00 13.31 102 LYS B CA 1
ATOM 4017 C C . LYS B 1 138 ? -11.604 0.208 -14.626 1.00 22.23 102 LYS B C 1
ATOM 4018 O O . LYS B 1 138 ? -11.516 0.045 -15.833 1.00 39.32 102 LYS B O 1
ATOM 4024 N N . ASP B 1 139 ? -11.824 -0.783 -13.782 1.00 29.33 103 ASP B N 1
ATOM 4025 C CA . ASP B 1 139 ? -11.968 -2.173 -14.212 1.00 42.12 103 ASP B CA 1
ATOM 4026 C C . ASP B 1 139 ? -11.111 -2.725 -15.362 1.00 35.52 103 ASP B C 1
ATOM 4027 O O . ASP B 1 139 ? -11.545 -3.621 -16.097 1.00 35.08 103 ASP B O 1
ATOM 4032 N N . GLN B 1 140 ? -9.875 -2.241 -15.467 1.00 27.82 104 GLN B N 1
ATOM 4033 C CA . GLN B 1 140 ? -8.946 -2.723 -16.485 1.00 18.72 104 GLN B CA 1
ATOM 4034 C C . GLN B 1 140 ? -8.521 -4.139 -16.115 1.00 21.52 104 GLN B C 1
ATOM 4035 O O . GLN B 1 140 ? -7.976 -4.361 -15.023 1.00 41.41 104 GLN B O 1
ATOM 4041 N N . GLU B 1 141 ? -8.774 -5.096 -17.008 1.00 24.17 105 GLU B N 1
ATOM 4042 C CA . GLU B 1 141 ? -8.395 -6.484 -16.751 1.00 31.66 105 GLU B CA 1
ATOM 4043 C C . GLU B 1 141 ? -7.073 -6.783 -17.406 1.00 25.12 105 GLU B C 1
ATOM 4044 O O . GLU B 1 141 ? -6.806 -6.355 -18.535 1.00 33.65 105 GLU B O 1
ATOM 4050 N N . PHE B 1 142 ? -6.227 -7.458 -16.647 1.00 23.28 106 PHE B N 1
ATOM 4051 C CA . PHE B 1 142 ? -4.908 -7.836 -17.095 1.00 17.02 106 PHE B CA 1
ATOM 4052 C C . PHE B 1 142 ? -4.643 -9.276 -16.729 1.00 23.27 106 PHE B C 1
ATOM 4053 O O . PHE B 1 142 ? -5.569 -10.021 -16.388 1.00 31.87 106 PHE B O 1
ATOM 4061 N N . ILE B 1 143 ? -3.388 -9.681 -16.878 1.00 24.31 107 ILE B N 1
ATOM 4062 C CA . ILE B 1 143 ? -2.964 -11.031 -16.564 1.00 11.83 107 ILE B CA 1
ATOM 4063 C C . ILE B 1 143 ? -1.879 -10.843 -15.539 1.00 29.28 107 ILE B C 1
ATOM 4064 O O . ILE B 1 143 ? -1.025 -9.939 -15.658 1.00 29.41 107 ILE B O 1
ATOM 4069 N N . GLU B 1 144 ? -2.017 -11.599 -14.458 1.00 36.67 108 GLU B N 1
ATOM 4070 C CA . GLU B 1 144 ? -1.047 -11.594 -13.393 1.00 19.98 108 GLU B CA 1
ATOM 4071 C C . GLU B 1 144 ? -0.290 -12.860 -13.738 1.00 8.99 108 GLU B C 1
ATOM 4072 O O . GLU B 1 144 ? -0.821 -13.963 -13.605 1.00 11.84 108 GLU B O 1
ATOM 4078 N N . ALA B 1 145 ? 0.900 -12.699 -14.299 1.00 8.76 109 ALA B N 1
ATOM 4079 C CA . ALA B 1 145 ? 1.694 -13.850 -14.671 1.00 13.91 109 ALA B CA 1
ATOM 4080 C C . ALA B 1 145 ? 2.199 -14.525 -13.400 1.00 20.30 109 ALA B C 1
ATOM 4081 O O . ALA B 1 145 ? 3.088 -14.013 -12.721 1.00 12.62 109 ALA B O 1
ATOM 4083 N N . THR B 1 146 ? 1.561 -15.641 -13.063 1.00 29.91 110 THR B N 1
ATOM 4084 C CA . THR B 1 146 ? 1.891 -16.418 -11.872 1.00 29.84 110 THR B CA 1
ATOM 4085 C C . THR B 1 146 ? 3.108 -17.306 -12.115 1.00 27.85 110 THR B C 1
ATOM 4086 O O . THR B 1 146 ? 4.053 -17.313 -11.318 1.00 32.71 110 THR B O 1
ATOM 4088 N N . LYS B 1 147 ? 3.069 -18.088 -13.189 1.00 31.50 111 LYS B N 1
ATOM 4089 C CA . LYS B 1 147 ? 4.179 -18.978 -13.502 1.00 21.21 111 LYS B CA 1
ATOM 4090 C C . LYS B 1 147 ? 5.317 -18.157 -14.090 1.00 27.34 111 LYS B C 1
ATOM 4091 O O . LYS B 1 147 ? 5.077 -17.096 -14.670 1.00 36.83 111 LYS B O 1
ATOM 4093 N N . GLU B 1 148 ? 6.542 -18.671 -13.994 1.00 34.22 112 GLU B N 1
ATOM 4094 C CA . GLU B 1 148 ? 7.733 -17.967 -14.492 1.00 26.25 112 GLU B CA 1
ATOM 4095 C C . GLU B 1 148 ? 8.292 -18.200 -15.959 1.00 37.69 112 GLU B C 1
ATOM 4096 O O . GLU B 1 148 ? 8.375 -17.242 -16.764 1.00 35.98 112 GLU B O 1
ATOM 4102 N N . PRO B 1 149 ? 8.622 -19.470 -16.333 1.00 43.43 113 PRO B N 1
ATOM 4103 C CA . PRO B 1 149 ? 9.189 -19.929 -17.620 1.00 36.47 113 PRO B CA 1
ATOM 4104 C C . PRO B 1 149 ? 9.670 -18.998 -18.755 1.00 36.22 113 PRO B C 1
ATOM 4105 O O . PRO B 1 149 ? 9.159 -19.024 -19.895 1.00 42.55 113 PRO B O 1
ATOM 4109 N N . GLY B 1 150 ? 10.744 -18.265 -18.456 1.00 28.99 114 GLY B N 1
ATOM 4110 C CA . GLY B 1 150 ? 11.338 -17.389 -19.438 1.00 22.78 114 GLY B CA 1
ATOM 4111 C C . GLY B 1 150 ? 12.713 -16.947 -18.979 1.00 23.97 114 GLY B C 1
ATOM 4112 O O . GLY B 1 150 ? 12.815 -16.268 -17.961 1.00 34.84 114 GLY B O 1
ATOM 4113 N N . ILE B 1 151 ? 13.770 -17.416 -19.642 1.00 24.37 115 ILE B N 1
ATOM 4114 C CA . ILE B 1 151 ? 15.124 -16.964 -19.321 1.00 27.85 115 ILE B CA 1
ATOM 4115 C C . ILE B 1 151 ? 15.163 -15.534 -19.892 1.00 35.52 115 ILE B C 1
ATOM 4116 O O . ILE B 1 151 ? 15.782 -14.630 -19.330 1.00 34.01 115 ILE B O 1
ATOM 4121 N N . THR B 1 152 ? 14.455 -15.349 -21.008 1.00 35.52 116 THR B N 1
ATOM 4122 C CA . THR B 1 152 ? 14.360 -14.066 -21.688 1.00 23.40 116 THR B CA 1
ATOM 4123 C C . THR B 1 152 ? 13.647 -13.061 -20.775 1.00 19.57 116 THR B C 1
ATOM 4124 O O . THR B 1 152 ? 14.185 -12.004 -20.475 1.00 36.74 116 THR B O 1
ATOM 4126 N N . PHE B 1 153 ? 12.447 -13.398 -20.309 1.00 15.49 117 PHE B N 1
ATOM 4127 C CA . PHE B 1 153 ? 11.723 -12.497 -19.436 1.00 11.53 117 PHE B CA 1
ATOM 4128 C C . PHE B 1 153 ? 12.370 -12.291 -18.042 1.00 10.47 117 PHE B C 1
ATOM 4129 O O . PHE B 1 153 ? 12.153 -11.271 -17.390 1.00 18.98 117 PHE B O 1
ATOM 4137 N N . LEU B 1 154 ? 13.157 -13.260 -17.591 1.00 16.66 118 LEU B N 1
ATOM 4138 C CA . LEU B 1 154 ? 13.844 -13.168 -16.309 1.00 15.84 118 LEU B CA 1
ATOM 4139 C C . LEU B 1 154 ? 14.872 -12.066 -16.379 1.00 11.31 118 LEU B C 1
ATOM 4140 O O . LEU B 1 154 ? 15.000 -11.278 -15.458 1.00 19.99 118 LEU B O 1
ATOM 4145 N N . VAL B 1 155 ? 15.659 -12.089 -17.455 1.00 24.19 119 VAL B N 1
ATOM 4146 C CA . VAL B 1 155 ? 16.727 -11.114 -17.697 1.00 21.52 119 VAL B CA 1
ATOM 4147 C C . VAL B 1 155 ? 16.252 -9.766 -18.260 1.00 28.05 119 VAL B C 1
ATOM 4148 O O . VAL B 1 155 ? 16.982 -8.772 -18.201 1.00 42.93 119 VAL B O 1
ATOM 4152 N N . ALA B 1 156 ? 15.039 -9.727 -18.804 1.00 15.43 120 ALA B N 1
ATOM 4153 C CA . ALA B 1 156 ? 14.495 -8.492 -19.367 1.00 12.69 120 ALA B CA 1
ATOM 4154 C C . ALA B 1 156 ? 14.463 -7.422 -18.291 1.00 21.15 120 ALA B C 1
ATOM 4155 O O . ALA B 1 156 ? 14.233 -7.719 -17.128 1.00 22.77 120 ALA B O 1
ATOM 4157 N N . LYS B 1 157 ? 14.696 -6.173 -18.679 1.00 28.83 121 LYS B N 1
ATOM 4158 C CA . LYS B 1 157 ? 14.690 -5.082 -17.712 1.00 21.53 121 LYS B CA 1
ATOM 4159 C C . LYS B 1 157 ? 13.388 -4.316 -17.731 1.00 9.99 121 LYS B C 1
ATOM 4160 O O . LYS B 1 157 ? 13.392 -3.098 -17.795 1.00 19.16 121 LYS B O 1
ATOM 4162 N N . PHE B 1 158 ? 12.284 -5.055 -17.738 1.00 9.42 122 PHE B N 1
ATOM 4163 C CA . PHE B 1 158 ? 10.940 -4.497 -17.729 1.00 8.87 122 PHE B CA 1
ATOM 4164 C C . PHE B 1 158 ? 10.117 -5.543 -17.045 1.00 4.00 122 PHE B C 1
ATOM 4165 O O . PHE B 1 158 ? 10.474 -6.715 -17.070 1.00 16.24 122 PHE B O 1
ATOM 4173 N N . ASP B 1 159 ? 9.026 -5.113 -16.422 1.00 19.70 123 ASP B N 1
ATOM 4174 C CA . ASP B 1 159 ? 8.147 -5.996 -15.666 1.00 9.91 123 ASP B CA 1
ATOM 4175 C C . ASP B 1 159 ? 7.104 -6.649 -16.541 1.00 5.84 123 ASP B C 1
ATOM 4176 O O . ASP B 1 159 ? 6.927 -7.862 -16.513 1.00 18.98 123 ASP B O 1
ATOM 4181 N N . GLY B 1 160 ? 6.431 -5.849 -17.345 1.00 13.71 124 GLY B N 1
ATOM 4182 C CA . GLY B 1 160 ? 5.400 -6.416 -18.186 1.00 9.96 124 GLY B CA 1
ATOM 4183 C C . GLY B 1 160 ? 5.325 -5.816 -19.560 1.00 8.92 124 GLY B C 1
ATOM 4184 O O . GLY B 1 160 ? 6.284 -5.240 -20.038 1.00 17.95 124 GLY B O 1
ATOM 4185 N N . ILE B 1 161 ? 4.158 -5.926 -20.178 1.00 11.43 125 ILE B N 1
ATOM 4186 C CA . ILE B 1 161 ? 3.927 -5.428 -21.522 1.00 4.00 125 ILE B CA 1
ATOM 4187 C C . ILE B 1 161 ? 2.499 -4.916 -21.529 1.00 21.69 125 ILE B C 1
ATOM 4188 O O . ILE B 1 161 ? 1.615 -5.512 -20.895 1.00 15.26 125 ILE B O 1
ATOM 4193 N N . LEU B 1 162 ? 2.300 -3.775 -22.192 1.00 19.85 126 LEU B N 1
ATOM 4194 C CA . LEU B 1 162 ? 0.993 -3.163 -22.315 1.00 13.07 126 LEU B CA 1
ATOM 4195 C C . LEU B 1 162 ? 0.713 -3.098 -23.803 1.00 21.35 126 LEU B C 1
ATOM 4196 O O . LEU B 1 162 ? 1.228 -2.229 -24.515 1.00 16.32 126 LEU B O 1
ATOM 4201 N N . GLY B 1 163 ? -0.009 -4.099 -24.275 1.00 12.79 127 GLY B N 1
ATOM 4202 C CA . GLY B 1 163 ? -0.365 -4.173 -25.674 1.00 7.69 127 GLY B CA 1
ATOM 4203 C C . GLY B 1 163 ? -1.205 -2.980 -26.040 1.00 22.74 127 GLY B C 1
ATOM 4204 O O . GLY B 1 163 ? -1.985 -2.486 -25.220 1.00 32.53 127 GLY B O 1
ATOM 4205 N N . LEU B 1 164 ? -1.101 -2.567 -27.297 1.00 28.71 128 LEU B N 1
ATOM 4206 C CA . LEU B 1 164 ? -1.815 -1.406 -27.766 1.00 15.42 128 LEU B CA 1
ATOM 4207 C C . LEU B 1 164 ? -2.588 -1.676 -29.036 1.00 15.24 128 LEU B C 1
ATOM 4208 O O . LEU B 1 164 ? -3.049 -0.749 -29.691 1.00 22.54 128 LEU B O 1
ATOM 4213 N N . GLY B 1 165 ? -2.733 -2.944 -29.385 1.00 17.04 129 GLY B N 1
ATOM 4214 C CA . GLY B 1 165 ? -3.469 -3.288 -30.580 1.00 8.35 129 GLY B CA 1
ATOM 4215 C C . GLY B 1 165 ? -4.948 -3.406 -30.299 1.00 17.01 129 GLY B C 1
ATOM 4216 O O . GLY B 1 165 ? -5.478 -2.799 -29.365 1.00 25.16 129 GLY B O 1
ATOM 4217 N N . PHE B 1 166 ? -5.611 -4.236 -31.084 1.00 11.15 130 PHE B N 1
ATOM 4218 C CA . PHE B 1 166 ? -7.040 -4.427 -30.956 1.00 18.11 130 PHE B CA 1
ATOM 4219 C C . PHE B 1 166 ? -7.287 -5.663 -30.146 1.00 18.27 130 PHE B C 1
ATOM 4220 O O . PHE B 1 166 ? -6.489 -6.586 -30.206 1.00 22.48 130 PHE B O 1
ATOM 4228 N N . LYS B 1 167 ? -8.455 -5.732 -29.501 1.00 14.48 131 LYS B N 1
ATOM 4229 C CA . LYS B 1 167 ? -8.839 -6.906 -28.711 1.00 12.17 131 LYS B CA 1
ATOM 4230 C C . LYS B 1 167 ? -8.867 -8.122 -29.627 1.00 27.66 131 LYS B C 1
ATOM 4231 O O . LYS B 1 167 ? -8.718 -9.244 -29.174 1.00 28.50 131 LYS B O 1
ATOM 4233 N N . GLU B 1 168 ? -9.004 -7.871 -30.924 1.00 29.81 132 GLU B N 1
ATOM 4234 C CA . GLU B 1 168 ? -9.049 -8.909 -31.948 1.00 26.49 132 GLU B CA 1
ATOM 4235 C C . GLU B 1 168 ? -7.926 -9.962 -31.877 1.00 24.63 132 GLU B C 1
ATOM 4236 O O . GLU B 1 168 ? -8.123 -11.104 -32.283 1.00 28.27 132 GLU B O 1
ATOM 4238 N N . ILE B 1 169 ? -6.745 -9.586 -31.392 1.00 25.02 133 ILE B N 1
ATOM 4239 C CA . ILE B 1 169 ? -5.640 -10.545 -31.273 1.00 17.49 133 ILE B CA 1
ATOM 4240 C C . ILE B 1 169 ? -5.188 -10.648 -29.812 1.00 21.86 133 ILE B C 1
ATOM 4241 O O . ILE B 1 169 ? -4.033 -10.968 -29.516 1.00 25.74 133 ILE B O 1
ATOM 4246 N N . SER B 1 170 ? -6.115 -10.364 -28.907 1.00 19.65 134 SER B N 1
ATOM 4247 C CA . SER B 1 170 ? -5.852 -10.395 -27.480 1.00 20.61 134 SER B CA 1
ATOM 4248 C C . SER B 1 170 ? -6.222 -11.755 -26.921 1.00 21.13 134 SER B C 1
ATOM 4249 O O . SER B 1 170 ? -7.280 -12.292 -27.248 1.00 26.47 134 SER B O 1
ATOM 4252 N N . VAL B 1 171 ? -5.315 -12.328 -26.129 1.00 32.45 135 VAL B N 1
ATOM 4253 C CA . VAL B 1 171 ? -5.526 -13.614 -25.467 1.00 30.73 135 VAL B CA 1
ATOM 4254 C C . VAL B 1 171 ? -6.653 -13.350 -24.465 1.00 24.87 135 VAL B C 1
ATOM 4255 O O . VAL B 1 171 ? -6.657 -12.333 -23.768 1.00 27.42 135 VAL B O 1
ATOM 4257 N N . GLY B 1 172 ? -7.690 -14.171 -24.527 1.00 37.26 136 GLY B N 1
ATOM 4258 C CA . GLY B 1 172 ? -8.826 -13.992 -23.641 1.00 36.44 136 GLY B CA 1
ATOM 4259 C C . GLY B 1 172 ? -9.765 -12.866 -24.047 1.00 35.83 136 GLY B C 1
ATOM 4260 O O . GLY B 1 172 ? -10.827 -12.686 -23.442 1.00 31.64 136 GLY B O 1
ATOM 4261 N N . LYS B 1 173 ? -9.364 -12.104 -25.061 1.00 29.71 137 LYS B N 1
ATOM 4262 C CA . LYS B 1 173 ? -10.154 -10.998 -25.583 1.00 27.47 137 LYS B CA 1
ATOM 4263 C C . LYS B 1 173 ? -10.155 -9.760 -24.696 1.00 34.55 137 LYS B C 1
ATOM 4264 O O . LYS B 1 173 ? -11.041 -8.909 -24.800 1.00 43.03 137 LYS B O 1
ATOM 4270 N N . ALA B 1 174 ? -9.126 -9.626 -23.868 1.00 36.70 138 ALA B N 1
ATOM 4271 C CA . ALA B 1 174 ? -9.017 -8.478 -22.981 1.00 32.71 138 ALA B CA 1
ATOM 4272 C C . ALA B 1 174 ? -9.151 -7.171 -23.754 1.00 26.37 138 ALA B C 1
ATOM 4273 O O . ALA B 1 174 ? -8.502 -6.984 -24.779 1.00 39.30 138 ALA B O 1
ATOM 4275 N N . VAL B 1 175 ? -10.006 -6.282 -23.264 1.00 17.10 139 VAL B N 1
ATOM 4276 C CA . VAL B 1 175 ? -10.219 -4.985 -23.887 1.00 16.67 139 VAL B CA 1
ATOM 4277 C C . VAL B 1 175 ? -8.982 -4.142 -23.603 1.00 34.19 139 VAL B C 1
ATOM 4278 O O . VAL B 1 175 ? -8.644 -3.893 -22.444 1.00 47.15 139 VAL B O 1
ATOM 4282 N N . PRO B 1 176 ? -8.239 -3.773 -24.656 1.00 30.90 140 PRO B N 1
ATOM 4283 C CA . PRO B 1 176 ? -7.033 -2.961 -24.483 1.00 31.77 140 PRO B CA 1
ATOM 4284 C C . PRO B 1 176 ? -7.273 -1.721 -23.647 1.00 20.12 140 PRO B C 1
ATOM 4285 O O . PRO B 1 176 ? -8.367 -1.174 -23.633 1.00 26.92 140 PRO B O 1
ATOM 4289 N N . VAL B 1 177 ? -6.221 -1.285 -22.965 1.00 30.46 141 VAL B N 1
ATOM 4290 C CA . VAL B 1 177 ? -6.261 -0.128 -22.080 1.00 23.46 141 VAL B CA 1
ATOM 4291 C C . VAL B 1 177 ? -6.611 1.121 -22.870 1.00 28.23 141 VAL B C 1
ATOM 4292 O O . VAL B 1 177 ? -7.186 2.068 -22.342 1.00 43.80 141 VAL B O 1
ATOM 4296 N N . TRP B 1 178 ? -6.239 1.128 -24.141 1.00 38.64 142 TRP B N 1
ATOM 4297 C CA . TRP B 1 178 ? -6.549 2.254 -25.006 1.00 34.27 142 TRP B CA 1
ATOM 4298 C C . TRP B 1 178 ? -8.058 2.238 -25.299 1.00 28.68 142 TRP B C 1
ATOM 4299 O O . TRP B 1 178 ? -8.705 3.281 -25.376 1.00 31.10 142 TRP B O 1
ATOM 4310 N N . TYR B 1 179 ? -8.603 1.041 -25.488 1.00 31.68 143 TYR B N 1
ATOM 4311 C CA . TYR B 1 179 ? -10.027 0.871 -25.767 1.00 31.02 143 TYR B CA 1
ATOM 4312 C C . TYR B 1 179 ? -10.818 1.577 -24.667 1.00 35.74 143 TYR B C 1
ATOM 4313 O O . TYR B 1 179 ? -11.742 2.336 -24.941 1.00 36.39 143 TYR B O 1
ATOM 4322 N N . LYS B 1 180 ? -10.428 1.307 -23.418 1.00 37.83 144 LYS B N 1
ATOM 4323 C CA . LYS B 1 180 ? -11.079 1.867 -22.234 1.00 18.15 144 LYS B CA 1
ATOM 4324 C C . LYS B 1 180 ? -10.925 3.371 -22.090 1.00 19.88 144 LYS B C 1
ATOM 4325 O O . LYS B 1 180 ? -11.919 4.067 -21.963 1.00 30.86 144 LYS B O 1
ATOM 4331 N N . MET B 1 181 ? -9.699 3.878 -22.097 1.00 11.37 145 MET B N 1
ATOM 4332 C CA . MET B 1 181 ? -9.474 5.314 -22.007 1.00 14.95 145 MET B CA 1
ATOM 4333 C C . MET B 1 181 ? -10.483 6.102 -22.825 1.00 23.27 145 MET B C 1
ATOM 4334 O O . MET B 1 181 ? -11.112 7.040 -22.320 1.00 33.77 145 MET B O 1
ATOM 4339 N N . ILE B 1 182 ? -10.636 5.721 -24.091 1.00 45.39 146 ILE B N 1
ATOM 4340 C CA . ILE B 1 182 ? -11.567 6.393 -25.003 1.00 43.23 146 ILE B CA 1
ATOM 4341 C C . ILE B 1 182 ? -13.013 6.064 -24.672 1.00 35.91 146 ILE B C 1
ATOM 4342 O O . ILE B 1 182 ? -13.843 6.970 -24.610 1.00 40.85 146 ILE B O 1
ATOM 4344 N N . GLU B 1 183 ? -13.293 4.775 -24.447 1.00 27.67 147 GLU B N 1
ATOM 4345 C CA . GLU B 1 183 ? -14.641 4.278 -24.120 1.00 21.85 147 GLU B CA 1
ATOM 4346 C C . GLU B 1 183 ? -15.209 4.806 -22.796 1.00 40.75 147 GLU B C 1
ATOM 4347 O O . GLU B 1 183 ? -16.424 4.748 -22.563 1.00 64.08 147 GLU B O 1
ATOM 4349 N N . GLN B 1 184 ? -14.331 5.254 -21.903 1.00 31.73 148 GLN B N 1
ATOM 4350 C CA . GLN B 1 184 ? -14.777 5.793 -20.634 1.00 20.02 148 GLN B CA 1
ATOM 4351 C C . GLN B 1 184 ? -14.854 7.326 -20.720 1.00 23.50 148 GLN B C 1
ATOM 4352 O O . GLN B 1 184 ? -15.790 7.922 -20.198 1.00 46.20 148 GLN B O 1
ATOM 4358 N N . GLY B 1 185 ? -13.909 7.969 -21.397 1.00 30.57 149 GLY B N 1
ATOM 4359 C CA . GLY B 1 185 ? -13.970 9.423 -21.519 1.00 12.46 149 GLY B CA 1
ATOM 4360 C C . GLY B 1 185 ? -12.670 10.140 -21.181 1.00 26.99 149 GLY B C 1
ATOM 4361 O O . GLY B 1 185 ? -12.596 11.382 -21.191 1.00 24.72 149 GLY B O 1
ATOM 4362 N N . LEU B 1 186 ? -11.629 9.347 -20.924 1.00 36.65 150 LEU B N 1
ATOM 4363 C CA . LEU B 1 186 ? -10.308 9.849 -20.558 1.00 29.42 150 LEU B CA 1
ATOM 4364 C C . LEU B 1 186 ? -9.572 10.400 -21.782 1.00 37.47 150 LEU B C 1
ATOM 4365 O O . LEU B 1 186 ? -8.517 11.051 -21.657 1.00 37.03 150 LEU B O 1
ATOM 4370 N N . VAL B 1 187 ? -10.141 10.137 -22.961 1.00 45.04 151 VAL B N 1
ATOM 4371 C CA . VAL B 1 187 ? -9.561 10.550 -24.246 1.00 47.49 151 VAL B CA 1
ATOM 4372 C C . VAL B 1 187 ? -10.484 11.449 -25.092 1.00 49.28 151 VAL B C 1
ATOM 4373 O O . VAL B 1 187 ? -11.685 11.173 -25.245 1.00 48.58 151 VAL B O 1
ATOM 4377 N N . SER B 1 188 ? -9.891 12.512 -25.639 1.00 51.61 152 SER B N 1
ATOM 4378 C CA . SER B 1 188 ? -10.584 13.480 -26.493 1.00 55.31 152 SER B CA 1
ATOM 4379 C C . SER B 1 188 ? -10.745 12.887 -27.906 1.00 53.10 152 SER B C 1
ATOM 4380 O O . SER B 1 188 ? -11.859 12.603 -28.352 1.00 49.50 152 SER B O 1
ATOM 4383 N N . ASP B 1 189 ? -9.615 12.735 -28.603 1.00 46.49 153 ASP B N 1
ATOM 4384 C CA . ASP B 1 189 ? -9.564 12.177 -29.955 1.00 31.23 153 ASP B CA 1
ATOM 4385 C C . ASP B 1 189 ? -9.154 10.719 -29.833 1.00 27.55 153 ASP B C 1
ATOM 4386 O O . ASP B 1 189 ? -8.185 10.406 -29.150 1.00 25.38 153 ASP B O 1
ATOM 4391 N N . PRO B 1 190 ? -9.846 9.816 -30.534 1.00 20.72 154 PRO B N 1
ATOM 4392 C CA . PRO B 1 190 ? -9.541 8.386 -30.495 1.00 15.57 154 PRO B CA 1
ATOM 4393 C C . PRO B 1 190 ? -8.259 8.049 -31.253 1.00 19.63 154 PRO B C 1
ATOM 4394 O O . PRO B 1 190 ? -8.259 7.249 -32.192 1.00 19.30 154 PRO B O 1
ATOM 4398 N N . VAL B 1 191 ? -7.155 8.595 -30.766 1.00 19.82 155 VAL B N 1
ATOM 4399 C CA . VAL B 1 191 ? -5.854 8.390 -31.353 1.00 20.11 155 VAL B CA 1
ATOM 4400 C C . VAL B 1 191 ? -4.768 8.542 -30.285 1.00 17.12 155 VAL B C 1
ATOM 4401 O O . VAL B 1 191 ? -4.942 9.257 -29.306 1.00 23.54 155 VAL B O 1
ATOM 4405 N N . PHE B 1 192 ? -3.676 7.817 -30.443 1.00 16.01 156 PHE B N 1
ATOM 4406 C CA . PHE B 1 192 ? -2.567 7.919 -29.518 1.00 13.85 156 PHE B CA 1
ATOM 4407 C C . PHE B 1 192 ? -1.307 7.895 -30.330 1.00 13.00 156 PHE B C 1
ATOM 4408 O O . PHE B 1 192 ? -1.055 6.987 -31.114 1.00 22.91 156 PHE B O 1
ATOM 4416 N N . SER B 1 193 ? -0.529 8.932 -30.208 1.00 15.59 157 SER B N 1
ATOM 4417 C CA . SER B 1 193 ? 0.673 8.961 -30.981 1.00 9.93 157 SER B CA 1
ATOM 4418 C C . SER B 1 193 ? 1.846 8.490 -30.160 1.00 5.58 157 SER B C 1
ATOM 4419 O O . SER B 1 193 ? 1.721 8.223 -28.969 1.00 23.93 157 SER B O 1
ATOM 4422 N N . PHE B 1 194 ? 2.977 8.353 -30.835 1.00 15.42 158 PHE B N 1
ATOM 4423 C CA . PHE B 1 194 ? 4.231 7.922 -30.257 1.00 4.57 158 PHE B CA 1
ATOM 4424 C C . PHE B 1 194 ? 5.276 8.826 -30.814 1.00 12.14 158 PHE B C 1
ATOM 4425 O O . PHE B 1 194 ? 5.203 9.235 -31.963 1.00 20.23 158 PHE B O 1
ATOM 4433 N N . TRP B 1 195 ? 6.242 9.156 -29.991 1.00 18.62 159 TRP B N 1
ATOM 4434 C CA . TRP B 1 195 ? 7.359 9.935 -30.420 1.00 17.78 159 TRP B CA 1
ATOM 4435 C C . TRP B 1 195 ? 8.467 9.331 -29.585 1.00 23.07 159 TRP B C 1
ATOM 4436 O O . TRP B 1 195 ? 8.401 9.324 -28.361 1.00 30.45 159 TRP B O 1
ATOM 4447 N N . LEU B 1 196 ? 9.393 8.679 -30.260 1.00 25.80 160 LEU B N 1
ATOM 4448 C CA . LEU B 1 196 ? 10.537 8.059 -29.634 1.00 17.89 160 LEU B CA 1
ATOM 4449 C C . LEU B 1 196 ? 11.666 8.833 -30.251 1.00 18.22 160 LEU B C 1
ATOM 4450 O O . LEU B 1 196 ? 11.669 9.037 -31.468 1.00 40.35 160 LEU B O 1
ATOM 4455 N N . ASN B 1 197 ? 12.613 9.294 -29.460 1.00 32.72 161 ASN B N 1
ATOM 4456 C CA . ASN B 1 197 ? 13.725 9.990 -30.064 1.00 41.59 161 ASN B CA 1
ATOM 4457 C C . ASN B 1 197 ? 14.777 10.395 -29.094 1.00 56.61 161 ASN B C 1
ATOM 4458 O O . ASN B 1 197 ? 14.505 10.779 -27.955 1.00 54.87 161 ASN B O 1
ATOM 4463 N N . ARG B 1 198 ? 15.999 10.262 -29.571 1.00 77.26 162 ARG B N 1
ATOM 4464 C CA . ARG B 1 198 ? 17.192 10.612 -28.834 1.00 82.14 162 ARG B CA 1
ATOM 4465 C C . ARG B 1 198 ? 18.103 11.076 -29.950 1.00 83.51 162 ARG B C 1
ATOM 4466 O O . ARG B 1 198 ? 18.050 10.534 -31.063 1.00 63.80 162 ARG B O 1
ATOM 4468 N N . HIS B 1 199 ? 18.872 12.120 -29.667 1.00 82.52 163 HIS B N 1
ATOM 4469 C CA . HIS B 1 199 ? 19.784 12.693 -30.642 1.00 87.54 163 HIS B CA 1
ATOM 4470 C C . HIS B 1 199 ? 21.225 12.486 -30.182 1.00 97.61 163 HIS B C 1
ATOM 4471 O O . HIS B 1 199 ? 22.104 12.330 -31.060 1.00 91.48 163 HIS B O 1
ATOM 4478 N N . VAL B 1 200 ? 21.447 12.462 -28.948 1.00 98.17 164 VAL B N 1
ATOM 4479 N N . GLY B 1 205 ? 14.647 9.944 -23.953 1.00 23.20 169 GLY B N 1
ATOM 4480 C CA . GLY B 1 205 ? 13.470 9.024 -23.860 1.00 29.67 169 GLY B CA 1
ATOM 4481 C C . GLY B 1 205 ? 12.520 9.030 -25.052 1.00 13.02 169 GLY B C 1
ATOM 4482 O O . GLY B 1 205 ? 12.846 8.565 -26.134 1.00 19.03 169 GLY B O 1
ATOM 4483 N N . GLY B 1 206 ? 11.347 9.603 -24.846 1.00 11.19 170 GLY B N 1
ATOM 4484 C CA . GLY B 1 206 ? 10.338 9.663 -25.878 1.00 7.00 170 GLY B CA 1
ATOM 4485 C C . GLY B 1 206 ? 9.071 10.023 -25.152 1.00 4.00 170 GLY B C 1
ATOM 4486 O O . GLY B 1 206 ? 9.127 10.425 -24.000 1.00 13.59 170 GLY B O 1
ATOM 4487 N N . GLU B 1 207 ? 7.927 9.840 -25.782 1.00 7.98 171 GLU B N 1
ATOM 4488 C CA . GLU B 1 207 ? 6.683 10.166 -25.133 1.00 6.01 171 GLU B CA 1
ATOM 4489 C C . GLU B 1 207 ? 5.558 9.610 -25.965 1.00 9.93 171 GLU B C 1
ATOM 4490 O O . GLU B 1 207 ? 5.655 9.517 -27.193 1.00 23.94 171 GLU B O 1
ATOM 4496 N N . ILE B 1 208 ? 4.547 9.112 -25.277 1.00 20.20 172 ILE B N 1
ATOM 4497 C CA . ILE B 1 208 ? 3.367 8.595 -25.916 1.00 9.67 172 ILE B CA 1
ATOM 4498 C C . ILE B 1 208 ? 2.275 9.539 -25.501 1.00 12.54 172 ILE B C 1
ATOM 4499 O O . ILE B 1 208 ? 2.405 10.222 -24.505 1.00 26.66 172 ILE B O 1
ATOM 4504 N N . ILE B 1 209 ? 1.232 9.641 -26.300 1.00 18.43 173 ILE B N 1
ATOM 4505 C CA . ILE B 1 209 ? 0.137 10.520 -25.970 1.00 7.06 173 ILE B CA 1
ATOM 4506 C C . ILE B 1 209 ? -1.135 9.849 -26.389 1.00 5.33 173 ILE B C 1
ATOM 4507 O O . ILE B 1 209 ? -1.296 9.480 -27.541 1.00 14.23 173 ILE B O 1
ATOM 4512 N N . PHE B 1 210 ? -2.013 9.616 -25.440 1.00 19.36 174 PHE B N 1
ATOM 4513 C CA . PHE B 1 210 ? -3.278 9.008 -25.764 1.00 17.71 174 PHE B CA 1
ATOM 4514 C C . PHE B 1 210 ? -4.238 10.169 -25.853 1.00 27.85 174 PHE B C 1
ATOM 4515 O O . PHE B 1 210 ? -4.038 11.194 -25.191 1.00 31.65 174 PHE B O 1
ATOM 4523 N N . GLY B 1 211 ? -5.215 10.026 -26.746 1.00 33.37 175 GLY B N 1
ATOM 4524 C CA . GLY B 1 211 ? -6.215 11.047 -26.977 1.00 18.59 175 GLY B CA 1
ATOM 4525 C C . GLY B 1 211 ? -5.743 12.212 -27.815 1.00 26.65 175 GLY B C 1
ATOM 4526 O O . GLY B 1 211 ? -6.421 13.245 -27.835 1.00 31.24 175 GLY B O 1
ATOM 4527 N N . GLY B 1 212 ? -4.622 12.072 -28.518 1.00 9.52 176 GLY B N 1
ATOM 4528 C CA . GLY B 1 212 ? -4.146 13.194 -29.308 1.00 9.16 176 GLY B CA 1
ATOM 4529 C C . GLY B 1 212 ? -2.710 13.091 -29.778 1.00 12.08 176 GLY B C 1
ATOM 4530 O O . GLY B 1 212 ? -2.160 11.987 -29.874 1.00 10.89 176 GLY B O 1
ATOM 4531 N N . MET B 1 213 ? -2.088 14.231 -30.079 1.00 11.68 177 MET B N 1
ATOM 4532 C CA . MET B 1 213 ? -0.709 14.221 -30.562 1.00 22.32 177 MET B CA 1
ATOM 4533 C C . MET B 1 213 ? -0.095 15.585 -30.394 1.00 17.57 177 MET B C 1
ATOM 4534 O O . MET B 1 213 ? -0.805 16.570 -30.315 1.00 24.83 177 MET B O 1
ATOM 4539 N N . ASP B 1 214 ? 1.230 15.636 -30.391 1.00 25.48 178 ASP B N 1
ATOM 4540 C CA . ASP B 1 214 ? 1.933 16.882 -30.191 1.00 14.20 178 ASP B CA 1
ATOM 4541 C C . ASP B 1 214 ? 2.745 17.329 -31.407 1.00 30.34 178 ASP B C 1
ATOM 4542 O O . ASP B 1 214 ? 3.644 16.618 -31.869 1.00 22.60 178 ASP B O 1
ATOM 4547 N N . PRO B 1 215 ? 2.445 18.522 -31.939 1.00 32.43 179 PRO B N 1
ATOM 4548 C CA . PRO B 1 215 ? 3.186 19.013 -33.091 1.00 15.41 179 PRO B CA 1
ATOM 4549 C C . PRO B 1 215 ? 4.645 19.286 -32.783 1.00 10.40 179 PRO B C 1
ATOM 4550 O O . PRO B 1 215 ? 5.480 19.308 -33.679 1.00 25.16 179 PRO B O 1
ATOM 4554 N N . LYS B 1 216 ? 4.971 19.459 -31.512 1.00 18.37 180 LYS B N 1
ATOM 4555 C CA . LYS B 1 216 ? 6.366 19.726 -31.128 1.00 21.68 180 LYS B CA 1
ATOM 4556 C C . LYS B 1 216 ? 7.230 18.518 -31.473 1.00 29.20 180 LYS B C 1
ATOM 4557 O O . LYS B 1 216 ? 8.470 18.620 -31.575 1.00 28.09 180 LYS B O 1
ATOM 4563 N N . HIS B 1 217 ? 6.532 17.387 -31.649 1.00 35.70 181 HIS B N 1
ATOM 4564 C CA . HIS B 1 217 ? 7.107 16.076 -31.942 1.00 21.28 181 HIS B CA 1
ATOM 4565 C C . HIS B 1 217 ? 7.371 15.706 -33.396 1.00 24.00 181 HIS B C 1
ATOM 4566 O O . HIS B 1 217 ? 8.359 15.026 -33.692 1.00 24.93 181 HIS B O 1
ATOM 4573 N N . TYR B 1 218 ? 6.477 16.081 -34.303 1.00 19.61 182 TYR B N 1
ATOM 4574 C CA . TYR B 1 218 ? 6.723 15.739 -35.691 1.00 21.17 182 TYR B CA 1
ATOM 4575 C C . TYR B 1 218 ? 7.124 16.935 -36.513 1.00 26.23 182 TYR B C 1
ATOM 4576 O O . TYR B 1 218 ? 7.073 18.065 -36.037 1.00 35.73 182 TYR B O 1
ATOM 4585 N N . VAL B 1 219 ? 7.548 16.658 -37.742 1.00 32.43 183 VAL B N 1
ATOM 4586 C CA . VAL B 1 219 ? 7.986 17.656 -38.714 1.00 19.24 183 VAL B CA 1
ATOM 4587 C C . VAL B 1 219 ? 7.227 17.410 -40.017 1.00 31.60 183 VAL B C 1
ATOM 4588 O O . VAL B 1 219 ? 7.264 16.299 -40.576 1.00 33.63 183 VAL B O 1
ATOM 4592 N N . GLY B 1 220 ? 6.493 18.426 -40.468 1.00 25.08 184 GLY B N 1
ATOM 4593 C CA . GLY B 1 220 ? 5.738 18.290 -41.701 1.00 23.37 184 GLY B CA 1
ATOM 4594 C C . GLY B 1 220 ? 4.411 17.586 -41.511 1.00 27.42 184 GLY B C 1
ATOM 4595 O O . GLY B 1 220 ? 3.865 17.581 -40.408 1.00 26.64 184 GLY B O 1
ATOM 4596 N N . GLU B 1 221 ? 3.884 16.999 -42.583 1.00 24.26 185 GLU B N 1
ATOM 4597 C CA . GLU B 1 221 ? 2.607 16.316 -42.503 1.00 18.53 185 GLU B CA 1
ATOM 4598 C C . GLU B 1 221 ? 2.767 14.817 -42.249 1.00 23.12 185 GLU B C 1
ATOM 4599 O O . GLU B 1 221 ? 3.891 14.291 -42.188 1.00 18.52 185 GLU B O 1
ATOM 4605 N N . HIS B 1 222 ? 1.625 14.155 -42.060 1.00 12.63 186 HIS B N 1
ATOM 4606 C CA . HIS B 1 222 ? 1.568 12.729 -41.823 1.00 5.81 186 HIS B CA 1
ATOM 4607 C C . HIS B 1 222 ? 0.930 12.123 -43.023 1.00 12.70 186 HIS B C 1
ATOM 4608 O O . HIS B 1 222 ? -0.015 12.675 -43.561 1.00 24.56 186 HIS B O 1
ATOM 4615 N N . THR B 1 223 ? 1.439 10.974 -43.435 1.00 19.10 187 THR B N 1
ATOM 4616 C CA . THR B 1 223 ? 0.885 10.265 -44.568 1.00 17.52 187 THR B CA 1
ATOM 4617 C C . THR B 1 223 ? 0.095 9.180 -43.863 1.00 16.91 187 THR B C 1
ATOM 4618 O O . THR B 1 223 ? 0.643 8.487 -43.014 1.00 20.46 187 THR B O 1
ATOM 4622 N N . TYR B 1 224 ? -1.212 9.139 -44.121 1.00 31.15 188 TYR B N 1
ATOM 4623 C CA . TYR B 1 224 ? -2.127 8.184 -43.498 1.00 13.29 188 TYR B CA 1
ATOM 4624 C C . TYR B 1 224 ? -2.583 7.087 -44.421 1.00 29.41 188 TYR B C 1
ATOM 4625 O O . TYR B 1 224 ? -3.184 7.343 -45.469 1.00 31.87 188 TYR B O 1
ATOM 4634 N N . VAL B 1 225 ? -2.362 5.859 -43.976 1.00 33.38 189 VAL B N 1
ATOM 4635 C CA . VAL B 1 225 ? -2.748 4.686 -44.720 1.00 25.71 189 VAL B CA 1
ATOM 4636 C C . VAL B 1 225 ? -3.767 3.992 -43.828 1.00 26.87 189 VAL B C 1
ATOM 4637 O O . VAL B 1 225 ? -3.615 3.968 -42.614 1.00 31.56 189 VAL B O 1
ATOM 4641 N N . PRO B 1 226 ? -4.878 3.527 -44.408 1.00 27.47 190 PRO B N 1
ATOM 4642 C CA . PRO B 1 226 ? -5.942 2.842 -43.675 1.00 31.47 190 PRO B CA 1
ATOM 4643 C C . PRO B 1 226 ? -5.533 1.457 -43.157 1.00 29.91 190 PRO B C 1
ATOM 4644 O O . PRO B 1 226 ? -4.737 0.761 -43.800 1.00 34.96 190 PRO B O 1
ATOM 4648 N N . VAL B 1 227 ? -6.043 1.085 -41.979 1.00 28.88 191 VAL B N 1
ATOM 4649 C CA . VAL B 1 227 ? -5.746 -0.223 -41.408 1.00 24.13 191 VAL B CA 1
ATOM 4650 C C . VAL B 1 227 ? -6.405 -1.211 -42.345 1.00 12.38 191 VAL B C 1
ATOM 4651 O O . VAL B 1 227 ? -7.571 -1.041 -42.725 1.00 24.77 191 VAL B O 1
ATOM 4655 N N . THR B 1 228 ? -5.604 -2.174 -42.789 1.00 29.29 192 THR B N 1
ATOM 4656 C CA . THR B 1 228 ? -6.024 -3.224 -43.709 1.00 25.51 192 THR B CA 1
ATOM 4657 C C . THR B 1 228 ? -6.878 -4.249 -42.984 1.00 26.84 192 THR B C 1
ATOM 4658 O O . THR B 1 228 ? -7.951 -4.606 -43.456 1.00 35.12 192 THR B O 1
ATOM 4662 N N . GLN B 1 229 ? -6.401 -4.713 -41.830 1.00 34.92 193 GLN B N 1
ATOM 4663 C CA . GLN B 1 229 ? -7.138 -5.679 -41.014 1.00 36.34 193 GLN B CA 1
ATOM 4664 C C . GLN B 1 229 ? -6.963 -5.341 -39.531 1.00 37.93 193 GLN B C 1
ATOM 4665 O O . GLN B 1 229 ? -5.853 -5.022 -39.083 1.00 42.48 193 GLN B O 1
ATOM 4671 N N . LYS B 1 230 ? -8.071 -5.338 -38.792 1.00 44.26 194 LYS B N 1
ATOM 4672 C CA . LYS B 1 230 ? -8.038 -5.039 -37.359 1.00 36.01 194 LYS B CA 1
ATOM 4673 C C . LYS B 1 230 ? -7.529 -6.265 -36.598 1.00 32.90 194 LYS B C 1
ATOM 4674 O O . LYS B 1 230 ? -8.123 -7.339 -36.661 1.00 25.28 194 LYS B O 1
ATOM 4680 N N . GLY B 1 231 ? -6.413 -6.087 -35.906 1.00 29.93 195 GLY B N 1
ATOM 4681 C CA . GLY B 1 231 ? -5.809 -7.138 -35.108 1.00 17.83 195 GLY B CA 1
ATOM 4682 C C . GLY B 1 231 ? -4.526 -6.485 -34.660 1.00 23.77 195 GLY B C 1
ATOM 4683 O O . GLY B 1 231 ? -4.305 -6.186 -33.493 1.00 27.42 195 GLY B O 1
ATOM 4684 N N . TYR B 1 232 ? -3.680 -6.240 -35.642 1.00 23.10 196 TYR B N 1
ATOM 4685 C CA . TYR B 1 232 ? -2.438 -5.554 -35.414 1.00 22.86 196 TYR B CA 1
ATOM 4686 C C . TYR B 1 232 ? -2.794 -4.276 -36.123 1.00 31.28 196 TYR B C 1
ATOM 4687 O O . TYR B 1 232 ? -3.889 -4.149 -36.686 1.00 28.41 196 TYR B O 1
ATOM 4696 N N . TRP B 1 233 ? -1.899 -3.308 -36.049 1.00 29.26 197 TRP B N 1
ATOM 4697 C CA . TRP B 1 233 ? -2.085 -2.069 -36.756 1.00 17.83 197 TRP B CA 1
ATOM 4698 C C . TRP B 1 233 ? -1.444 -2.431 -38.118 1.00 7.49 197 TRP B C 1
ATOM 4699 O O . TRP B 1 233 ? -0.241 -2.288 -38.348 1.00 6.37 197 TRP B O 1
ATOM 4710 N N . GLN B 1 234 ? -2.268 -3.058 -38.941 1.00 4.00 198 GLN B N 1
ATOM 4711 C CA . GLN B 1 234 ? -1.874 -3.533 -40.243 1.00 13.83 198 GLN B CA 1
ATOM 4712 C C . GLN B 1 234 ? -2.322 -2.561 -41.332 1.00 21.89 198 GLN B C 1
ATOM 4713 O O . GLN B 1 234 ? -3.394 -1.972 -41.266 1.00 15.76 198 GLN B O 1
ATOM 4719 N N . PHE B 1 235 ? -1.472 -2.399 -42.331 1.00 23.40 199 PHE B N 1
ATOM 4720 C CA . PHE B 1 235 ? -1.744 -1.524 -43.450 1.00 23.01 199 PHE B CA 1
ATOM 4721 C C . PHE B 1 235 ? -1.063 -2.084 -44.701 1.00 15.93 199 PHE B C 1
ATOM 4722 O O . PHE B 1 235 ? -0.538 -3.204 -44.698 1.00 21.18 199 PHE B O 1
ATOM 4730 N N . ASP B 1 236 ? -1.141 -1.339 -45.794 1.00 24.31 200 ASP B N 1
ATOM 4731 C CA . ASP B 1 236 ? -0.510 -1.780 -47.018 1.00 19.03 200 ASP B CA 1
ATOM 4732 C C . ASP B 1 236 ? 0.713 -0.956 -47.243 1.00 22.47 200 ASP B C 1
ATOM 4733 O O . ASP B 1 236 ? 0.795 0.192 -46.810 1.00 45.83 200 ASP B O 1
ATOM 4738 N N . MET B 1 237 ? 1.661 -1.534 -47.948 1.00 15.26 201 MET B N 1
ATOM 4739 C CA . MET B 1 237 ? 2.919 -0.876 -48.189 1.00 12.10 201 MET B CA 1
ATOM 4740 C C . MET B 1 237 ? 3.325 -1.169 -49.633 1.00 23.38 201 MET B C 1
ATOM 4741 O O . MET B 1 237 ? 2.872 -2.147 -50.234 1.00 18.47 201 MET B O 1
ATOM 4746 N N . GLY B 1 238 ? 4.170 -0.324 -50.198 1.00 20.95 202 GLY B N 1
ATOM 4747 C CA . GLY B 1 238 ? 4.577 -0.541 -51.570 1.00 13.22 202 GLY B CA 1
ATOM 4748 C C . GLY B 1 238 ? 5.979 -1.089 -51.699 1.00 21.76 202 GLY B C 1
ATOM 4749 O O . GLY B 1 238 ? 6.418 -1.913 -50.899 1.00 30.73 202 GLY B O 1
ATOM 4750 N N . ASP B 1 239 ? 6.710 -0.534 -52.662 1.00 17.51 203 ASP B N 1
ATOM 4751 C CA . ASP B 1 239 ? 8.063 -0.950 -52.979 1.00 8.20 203 ASP B CA 1
ATOM 4752 C C . ASP B 1 239 ? 9.151 -0.443 -52.085 1.00 14.26 203 ASP B C 1
ATOM 4753 O O . ASP B 1 239 ? 9.239 0.738 -51.801 1.00 26.30 203 ASP B O 1
ATOM 4758 N N . VAL B 1 240 ? 10.040 -1.352 -51.724 1.00 17.22 204 VAL B N 1
ATOM 4759 C CA . VAL B 1 240 ? 11.176 -1.027 -50.878 1.00 26.86 204 VAL B CA 1
ATOM 4760 C C . VAL B 1 240 ? 12.366 -0.868 -51.813 1.00 22.17 204 VAL B C 1
ATOM 4761 O O . VAL B 1 240 ? 12.770 -1.819 -52.480 1.00 19.46 204 VAL B O 1
ATOM 4765 N N . LEU B 1 241 ? 12.867 0.355 -51.918 1.00 25.20 205 LEU B N 1
ATOM 4766 C CA . LEU B 1 241 ? 14.013 0.643 -52.760 1.00 13.61 205 LEU B CA 1
ATOM 4767 C C . LEU B 1 241 ? 15.196 0.598 -51.819 1.00 13.23 205 LEU B C 1
ATOM 4768 O O . LEU B 1 241 ? 15.049 0.837 -50.636 1.00 26.75 205 LEU B O 1
ATOM 4773 N N . VAL B 1 242 ? 16.357 0.234 -52.319 1.00 21.73 206 VAL B N 1
ATOM 4774 C CA . VAL B 1 242 ? 17.557 0.219 -51.499 1.00 18.44 206 VAL B CA 1
ATOM 4775 C C . VAL B 1 242 ? 18.553 0.921 -52.392 1.00 17.80 206 VAL B C 1
ATOM 4776 O O . VAL B 1 242 ? 18.729 0.551 -53.542 1.00 25.98 206 VAL B O 1
ATOM 4780 N N . GLY B 1 243 ? 19.052 2.054 -51.921 1.00 21.51 207 GLY B N 1
ATOM 4781 C CA . GLY B 1 243 ? 19.996 2.814 -52.708 1.00 27.48 207 GLY B CA 1
ATOM 4782 C C . GLY B 1 243 ? 19.307 3.442 -53.904 1.00 33.34 207 GLY B C 1
ATOM 4783 O O . GLY B 1 243 ? 19.964 3.950 -54.810 1.00 30.60 207 GLY B O 1
ATOM 4784 N N . GLY B 1 244 ? 17.979 3.434 -53.890 1.00 30.58 208 GLY B N 1
ATOM 4785 C CA . GLY B 1 244 ? 17.230 4.006 -54.983 1.00 5.08 208 GLY B CA 1
ATOM 4786 C C . GLY B 1 244 ? 16.802 2.971 -56.000 1.00 23.56 208 GLY B C 1
ATOM 4787 O O . GLY B 1 244 ? 15.920 3.228 -56.830 1.00 35.45 208 GLY B O 1
ATOM 4788 N N . LYS B 1 245 ? 17.422 1.796 -55.946 1.00 26.60 209 LYS B N 1
ATOM 4789 C CA . LYS B 1 245 ? 17.107 0.707 -56.875 1.00 25.77 209 LYS B CA 1
ATOM 4790 C C . LYS B 1 245 ? 16.049 -0.160 -56.210 1.00 23.99 209 LYS B C 1
ATOM 4791 O O . LYS B 1 245 ? 16.119 -0.389 -55.005 1.00 35.76 209 LYS B O 1
ATOM 4797 N N . SER B 1 246 ? 15.096 -0.677 -56.975 1.00 21.25 210 SER B N 1
ATOM 4798 C CA . SER B 1 246 ? 14.050 -1.514 -56.380 1.00 21.98 210 SER B CA 1
ATOM 4799 C C . SER B 1 246 ? 14.412 -2.965 -56.107 1.00 28.51 210 SER B C 1
ATOM 4800 O O . SER B 1 246 ? 15.165 -3.588 -56.850 1.00 34.05 210 SER B O 1
ATOM 4803 N N . THR B 1 247 ? 13.776 -3.512 -55.076 1.00 33.37 211 THR B N 1
ATOM 4804 C CA . THR B 1 247 ? 13.979 -4.883 -54.638 1.00 23.78 211 THR B CA 1
ATOM 4805 C C . THR B 1 247 ? 12.859 -5.798 -55.115 1.00 22.67 211 THR B C 1
ATOM 4806 O O . THR B 1 247 ? 12.785 -6.964 -54.708 1.00 21.73 211 THR B O 1
ATOM 4810 N N . GLY B 1 248 ? 11.940 -5.231 -55.892 1.00 22.37 212 GLY B N 1
ATOM 4811 C CA . GLY B 1 248 ? 10.846 -5.980 -56.503 1.00 15.46 212 GLY B CA 1
ATOM 4812 C C . GLY B 1 248 ? 9.784 -6.711 -55.717 1.00 23.65 212 GLY B C 1
ATOM 4813 O O . GLY B 1 248 ? 8.592 -6.499 -55.939 1.00 33.03 212 GLY B O 1
ATOM 4814 N N . PHE B 1 249 ? 10.206 -7.603 -54.835 1.00 29.34 213 PHE B N 1
ATOM 4815 C CA . PHE B 1 249 ? 9.300 -8.399 -54.007 1.00 19.09 213 PHE B CA 1
ATOM 4816 C C . PHE B 1 249 ? 8.042 -7.656 -53.583 1.00 21.39 213 PHE B C 1
ATOM 4817 O O . PHE B 1 249 ? 6.940 -8.174 -53.712 1.00 31.55 213 PHE B O 1
ATOM 4825 N N . CYS B 1 250 ? 8.207 -6.435 -53.090 1.00 25.37 214 CYS B N 1
ATOM 4826 C CA . CYS B 1 250 ? 7.070 -5.662 -52.606 1.00 25.61 214 CYS B CA 1
ATOM 4827 C C . CYS B 1 250 ? 6.469 -4.639 -53.535 1.00 30.71 214 CYS B C 1
ATOM 4828 O O . CYS B 1 250 ? 5.376 -4.148 -53.273 1.00 35.33 214 CYS B O 1
ATOM 4831 N N . ALA B 1 251 ? 7.182 -4.296 -54.601 1.00 31.42 215 ALA B N 1
ATOM 4832 C CA . ALA B 1 251 ? 6.714 -3.310 -55.574 1.00 28.98 215 ALA B CA 1
ATOM 4833 C C . ALA B 1 251 ? 5.218 -3.399 -55.895 1.00 31.09 215 ALA B C 1
ATOM 4834 O O . ALA B 1 251 ? 4.559 -2.372 -56.040 1.00 31.02 215 ALA B O 1
ATOM 4836 N N . GLY B 1 252 ? 4.697 -4.621 -56.001 1.00 29.76 216 GLY B N 1
ATOM 4837 C CA . GLY B 1 252 ? 3.294 -4.812 -56.322 1.00 36.72 216 GLY B CA 1
ATOM 4838 C C . GLY B 1 252 ? 2.353 -4.679 -55.141 1.00 41.29 216 GLY B C 1
ATOM 4839 O O . GLY B 1 252 ? 1.138 -4.608 -55.313 1.00 36.82 216 GLY B O 1
ATOM 4840 N N . GLY B 1 253 ? 2.917 -4.688 -53.942 1.00 37.75 217 GLY B N 1
ATOM 4841 C CA . GLY B 1 253 ? 2.126 -4.570 -52.736 1.00 36.45 217 GLY B CA 1
ATOM 4842 C C . GLY B 1 253 ? 2.612 -5.541 -51.676 1.00 24.54 217 GLY B C 1
ATOM 4843 O O . GLY B 1 253 ? 2.764 -6.738 -51.939 1.00 34.45 217 GLY B O 1
ATOM 4844 N N . CYS B 1 254 ? 2.846 -5.017 -50.477 1.00 26.74 218 CYS B N 1
ATOM 4845 C CA . CYS B 1 254 ? 3.313 -5.788 -49.333 1.00 23.93 218 CYS B CA 1
ATOM 4846 C C . CYS B 1 254 ? 2.565 -5.319 -48.090 1.00 18.65 218 CYS B C 1
ATOM 4847 O O . CYS B 1 254 ? 2.331 -4.133 -47.908 1.00 27.67 218 CYS B O 1
ATOM 4850 N N . ALA B 1 255 ? 2.172 -6.246 -47.238 1.00 21.98 219 ALA B N 1
ATOM 4851 C CA . ALA B 1 255 ? 1.477 -5.885 -46.023 1.00 8.69 219 ALA B CA 1
ATOM 4852 C C . ALA B 1 255 ? 2.514 -5.558 -44.941 1.00 11.63 219 ALA B C 1
ATOM 4853 O O . ALA B 1 255 ? 3.577 -6.199 -44.869 1.00 10.50 219 ALA B O 1
ATOM 4855 N N . ALA B 1 256 ? 2.222 -4.555 -44.118 1.00 7.57 220 ALA B N 1
ATOM 4856 C CA . ALA B 1 256 ? 3.133 -4.168 -43.067 1.00 4.57 220 ALA B CA 1
ATOM 4857 C C . ALA B 1 256 ? 2.358 -4.036 -41.786 1.00 8.63 220 ALA B C 1
ATOM 4858 O O . ALA B 1 256 ? 1.145 -3.971 -41.816 1.00 11.18 220 ALA B O 1
ATOM 4860 N N . ILE B 1 257 ? 3.069 -4.023 -40.665 1.00 19.75 221 ILE B N 1
ATOM 4861 C CA . ILE B 1 257 ? 2.487 -3.884 -39.327 1.00 19.26 221 ILE B CA 1
ATOM 4862 C C . ILE B 1 257 ? 3.440 -2.977 -38.586 1.00 11.44 221 ILE B C 1
ATOM 4863 O O . ILE B 1 257 ? 4.645 -3.178 -38.678 1.00 10.22 221 ILE B O 1
ATOM 4868 N N . ALA B 1 258 ? 2.912 -1.923 -37.963 1.00 14.39 222 ALA B N 1
ATOM 4869 C CA . ALA B 1 258 ? 3.713 -0.980 -37.167 1.00 10.17 222 ALA B CA 1
ATOM 4870 C C . ALA B 1 258 ? 3.717 -1.547 -35.734 1.00 15.94 222 ALA B C 1
ATOM 4871 O O . ALA B 1 258 ? 2.696 -1.518 -35.057 1.00 13.47 222 ALA B O 1
ATOM 4873 N N . ASP B 1 259 ? 4.851 -2.079 -35.292 1.00 18.51 223 ASP B N 1
ATOM 4874 C CA . ASP B 1 259 ? 4.980 -2.720 -33.969 1.00 7.93 223 ASP B CA 1
ATOM 4875 C C . ASP B 1 259 ? 5.957 -1.969 -33.085 1.00 9.52 223 ASP B C 1
ATOM 4876 O O . ASP B 1 259 ? 7.166 -2.066 -33.272 1.00 13.90 223 ASP B O 1
ATOM 4881 N N . SER B 1 260 ? 5.432 -1.220 -32.121 1.00 7.19 224 SER B N 1
ATOM 4882 C CA . SER B 1 260 ? 6.279 -0.458 -31.210 1.00 7.13 224 SER B CA 1
ATOM 4883 C C . SER B 1 260 ? 7.070 -1.368 -30.311 1.00 4.54 224 SER B C 1
ATOM 4884 O O . SER B 1 260 ? 8.125 -0.988 -29.830 1.00 31.22 224 SER B O 1
ATOM 4887 N N . GLY B 1 261 ? 6.552 -2.575 -30.099 1.00 11.12 225 GLY B N 1
ATOM 4888 C CA . GLY B 1 261 ? 7.214 -3.561 -29.256 1.00 5.51 225 GLY B CA 1
ATOM 4889 C C . GLY B 1 261 ? 8.460 -4.255 -29.783 1.00 17.78 225 GLY B C 1
ATOM 4890 O O . GLY B 1 261 ? 8.883 -5.266 -29.226 1.00 27.41 225 GLY B O 1
ATOM 4891 N N . THR B 1 262 ? 9.029 -3.761 -30.874 1.00 21.24 226 THR B N 1
ATOM 4892 C CA . THR B 1 262 ? 10.250 -4.338 -31.425 1.00 20.75 226 THR B CA 1
ATOM 4893 C C . THR B 1 262 ? 11.041 -3.240 -32.094 1.00 13.94 226 THR B C 1
ATOM 4894 O O . THR B 1 262 ? 10.490 -2.206 -32.427 1.00 23.94 226 THR B O 1
ATOM 4898 N N . SER B 1 263 ? 12.351 -3.416 -32.173 1.00 13.98 227 SER B N 1
ATOM 4899 C CA . SER B 1 263 ? 13.216 -2.444 -32.813 1.00 9.53 227 SER B CA 1
ATOM 4900 C C . SER B 1 263 ? 13.366 -2.828 -34.284 1.00 15.17 227 SER B C 1
ATOM 4901 O O . SER B 1 263 ? 12.873 -2.139 -35.170 1.00 29.83 227 SER B O 1
ATOM 4904 N N . LEU B 1 264 ? 13.939 -4.003 -34.505 1.00 22.29 228 LEU B N 1
ATOM 4905 C CA . LEU B 1 264 ? 14.212 -4.529 -35.838 1.00 25.93 228 LEU B CA 1
ATOM 4906 C C . LEU B 1 264 ? 13.099 -4.497 -36.874 1.00 17.20 228 LEU B C 1
ATOM 4907 O O . LEU B 1 264 ? 11.922 -4.581 -36.546 1.00 17.80 228 LEU B O 1
ATOM 4912 N N . LEU B 1 265 ? 13.490 -4.389 -38.138 1.00 13.59 229 LEU B N 1
ATOM 4913 C CA . LEU B 1 265 ? 12.528 -4.372 -39.229 1.00 13.32 229 LEU B CA 1
ATOM 4914 C C . LEU B 1 265 ? 12.564 -5.779 -39.836 1.00 10.50 229 LEU B C 1
ATOM 4915 O O . LEU B 1 265 ? 13.631 -6.283 -40.165 1.00 10.04 229 LEU B O 1
ATOM 4920 N N . ALA B 1 266 ? 11.414 -6.445 -39.890 1.00 6.33 230 ALA B N 1
ATOM 4921 C CA . ALA B 1 266 ? 11.344 -7.820 -40.408 1.00 11.66 230 ALA B CA 1
ATOM 4922 C C . ALA B 1 266 ? 10.560 -7.938 -41.697 1.00 10.66 230 ALA B C 1
ATOM 4923 O O . ALA B 1 266 ? 9.347 -7.678 -41.744 1.00 13.97 230 ALA B O 1
ATOM 4925 N N . GLY B 1 267 ? 11.242 -8.403 -42.730 1.00 17.05 231 GLY B N 1
ATOM 4926 C CA . GLY B 1 267 ? 10.573 -8.539 -43.999 1.00 19.92 231 GLY B CA 1
ATOM 4927 C C . GLY B 1 267 ? 11.136 -9.619 -44.879 1.00 20.47 231 GLY B C 1
ATOM 4928 O O . GLY B 1 267 ? 12.071 -10.332 -44.504 1.00 18.62 231 GLY B O 1
ATOM 4929 N N . PRO B 1 268 ? 10.585 -9.730 -46.090 1.00 23.07 232 PRO B N 1
ATOM 4930 C CA . PRO B 1 268 ? 10.960 -10.703 -47.101 1.00 16.23 232 PRO B CA 1
ATOM 4931 C C . PRO B 1 268 ? 12.445 -11.000 -47.201 1.00 15.85 232 PRO B C 1
ATOM 4932 O O . PRO B 1 268 ? 13.259 -10.107 -47.366 1.00 13.94 232 PRO B O 1
ATOM 4936 N N . THR B 1 269 ? 12.776 -12.283 -47.064 1.00 23.43 233 THR B N 1
ATOM 4937 C CA . THR B 1 269 ? 14.150 -12.775 -47.154 1.00 10.18 233 THR B CA 1
ATOM 4938 C C . THR B 1 269 ? 14.753 -12.424 -48.504 1.00 28.07 233 THR B C 1
ATOM 4939 O O . THR B 1 269 ? 15.944 -12.131 -48.594 1.00 32.16 233 THR B O 1
ATOM 4943 N N . ALA B 1 270 ? 13.933 -12.466 -49.554 1.00 23.86 234 ALA B N 1
ATOM 4944 C CA . ALA B 1 270 ? 14.391 -12.097 -50.894 1.00 21.15 234 ALA B CA 1
ATOM 4945 C C . ALA B 1 270 ? 14.781 -10.597 -50.928 1.00 10.03 234 ALA B C 1
ATOM 4946 O O . ALA B 1 270 ? 15.599 -10.178 -51.739 1.00 27.34 234 ALA B O 1
ATOM 4948 N N . ILE B 1 271 ? 14.187 -9.792 -50.052 1.00 13.61 235 ILE B N 1
ATOM 4949 C CA . ILE B 1 271 ? 14.514 -8.377 -49.967 1.00 11.11 235 ILE B CA 1
ATOM 4950 C C . ILE B 1 271 ? 15.721 -8.091 -49.040 1.00 17.93 235 ILE B C 1
ATOM 4951 O O . ILE B 1 271 ? 16.587 -7.294 -49.396 1.00 23.01 235 ILE B O 1
ATOM 4956 N N . ILE B 1 272 ? 15.777 -8.755 -47.878 1.00 24.19 236 ILE B N 1
ATOM 4957 C CA . ILE B 1 272 ? 16.861 -8.580 -46.892 1.00 8.13 236 ILE B CA 1
ATOM 4958 C C . ILE B 1 272 ? 18.188 -8.952 -47.528 1.00 12.73 236 ILE B C 1
ATOM 4959 O O . ILE B 1 272 ? 19.209 -8.356 -47.215 1.00 18.17 236 ILE B O 1
ATOM 4964 N N . THR B 1 273 ? 18.148 -9.941 -48.422 1.00 23.62 237 THR B N 1
ATOM 4965 C CA . THR B 1 273 ? 19.313 -10.424 -49.162 1.00 7.19 237 THR B CA 1
ATOM 4966 C C . THR B 1 273 ? 19.940 -9.291 -49.970 1.00 13.59 237 THR B C 1
ATOM 4967 O O . THR B 1 273 ? 21.155 -9.080 -49.933 1.00 23.14 237 THR B O 1
ATOM 4971 N N . GLU B 1 274 ? 19.098 -8.545 -50.672 1.00 24.64 238 GLU B N 1
ATOM 4972 C CA . GLU B 1 274 ? 19.524 -7.381 -51.450 1.00 18.90 238 GLU B CA 1
ATOM 4973 C C . GLU B 1 274 ? 20.265 -6.449 -50.463 1.00 24.38 238 GLU B C 1
ATOM 4974 O O . GLU B 1 274 ? 21.447 -6.135 -50.621 1.00 26.88 238 GLU B O 1
ATOM 4980 N N . ILE B 1 275 ? 19.546 -6.067 -49.412 1.00 31.13 239 ILE B N 1
ATOM 4981 C CA . ILE B 1 275 ? 20.053 -5.204 -48.358 1.00 13.76 239 ILE B CA 1
ATOM 4982 C C . ILE B 1 275 ? 21.353 -5.751 -47.812 1.00 19.04 239 ILE B C 1
ATOM 4983 O O . ILE B 1 275 ? 22.280 -4.986 -47.620 1.00 27.73 239 ILE B O 1
ATOM 4988 N N . ASN B 1 276 ? 21.442 -7.061 -47.581 1.00 19.33 240 ASN B N 1
ATOM 4989 C CA . ASN B 1 276 ? 22.667 -7.632 -47.030 1.00 23.44 240 ASN B CA 1
ATOM 4990 C C . ASN B 1 276 ? 23.830 -7.437 -47.972 1.00 25.50 240 ASN B C 1
ATOM 4991 O O . ASN B 1 276 ? 24.954 -7.264 -47.516 1.00 24.64 240 ASN B O 1
ATOM 4996 N N . GLU B 1 277 ? 23.549 -7.402 -49.275 1.00 27.20 241 GLU B N 1
ATOM 4997 C CA . GLU B 1 277 ? 24.589 -7.201 -50.274 1.00 20.58 241 GLU B CA 1
ATOM 4998 C C . GLU B 1 277 ? 25.051 -5.755 -50.288 1.00 30.37 241 GLU B C 1
ATOM 4999 O O . GLU B 1 277 ? 26.240 -5.477 -50.106 1.00 30.05 241 GLU B O 1
ATOM 5005 N N . LYS B 1 278 ? 24.112 -4.832 -50.474 1.00 38.38 242 LYS B N 1
ATOM 5006 C CA . LYS B 1 278 ? 24.436 -3.404 -50.520 1.00 27.92 242 LYS B CA 1
ATOM 5007 C C . LYS B 1 278 ? 24.836 -2.804 -49.173 1.00 35.02 242 LYS B C 1
ATOM 5008 O O . LYS B 1 278 ? 25.734 -1.961 -49.122 1.00 44.47 242 LYS B O 1
ATOM 5014 N N . ILE B 1 279 ? 24.175 -3.239 -48.096 1.00 28.00 243 ILE B N 1
ATOM 5015 C CA . ILE B 1 279 ? 24.460 -2.761 -46.735 1.00 21.73 243 ILE B CA 1
ATOM 5016 C C . ILE B 1 279 ? 25.813 -3.271 -46.267 1.00 18.64 243 ILE B C 1
ATOM 5017 O O . ILE B 1 279 ? 26.579 -2.527 -45.687 1.00 36.17 243 ILE B O 1
ATOM 5022 N N . GLY B 1 280 ? 26.096 -4.547 -46.491 1.00 29.62 244 GLY B N 1
ATOM 5023 C CA . GLY B 1 280 ? 27.382 -5.091 -46.081 1.00 31.64 244 GLY B CA 1
ATOM 5024 C C . GLY B 1 280 ? 27.352 -6.034 -44.881 1.00 35.73 244 GLY B C 1
ATOM 5025 O O . GLY B 1 280 ? 28.365 -6.175 -44.167 1.00 32.78 244 GLY B O 1
ATOM 5026 N N . ALA B 1 281 ? 26.207 -6.686 -44.662 1.00 23.31 245 ALA B N 1
ATOM 5027 C CA . ALA B 1 281 ? 26.050 -7.621 -43.553 1.00 13.37 245 ALA B CA 1
ATOM 5028 C C . ALA B 1 281 ? 26.188 -8.994 -44.118 1.00 20.72 245 ALA B C 1
ATOM 5029 O O . ALA B 1 281 ? 25.414 -9.399 -44.980 1.00 36.58 245 ALA B O 1
ATOM 5031 N N . ALA B 1 282 ? 27.180 -9.715 -43.627 1.00 42.12 246 ALA B N 1
ATOM 5032 C CA . ALA B 1 282 ? 27.401 -11.066 -44.072 1.00 32.88 246 ALA B CA 1
ATOM 5033 C C . ALA B 1 282 ? 26.179 -11.882 -43.672 1.00 38.20 246 ALA B C 1
ATOM 5034 O O . ALA B 1 282 ? 25.571 -11.645 -42.619 1.00 30.54 246 ALA B O 1
ATOM 5036 N N . GLY B 1 283 ? 25.789 -12.788 -44.558 1.00 36.51 247 GLY B N 1
ATOM 5037 C CA . GLY B 1 283 ? 24.668 -13.674 -44.309 1.00 28.69 247 GLY B CA 1
ATOM 5038 C C . GLY B 1 283 ? 25.255 -15.053 -44.529 1.00 28.32 247 GLY B C 1
ATOM 5039 O O . GLY B 1 283 ? 26.468 -15.227 -44.371 1.00 24.31 247 GLY B O 1
ATOM 5040 N N . VAL B 1 284 S 24.423 -16.019 -44.906 1.00 35.71 1 VAL B N 1
ATOM 5041 C CA . VAL B 1 284 S 24.867 -17.390 -45.173 1.00 46.21 1 VAL B CA 1
ATOM 5042 C C . VAL B 1 284 S 24.789 -17.744 -46.662 1.00 25.50 1 VAL B C 1
ATOM 5043 O O . VAL B 1 284 S 24.009 -17.160 -47.417 1.00 41.36 1 VAL B O 1
ATOM 5047 N N . VAL B 1 285 S 25.605 -18.700 -47.075 1.00 18.15 2 VAL B N 1
ATOM 5048 C CA . VAL B 1 285 S 25.625 -19.122 -48.460 1.00 30.06 2 VAL B CA 1
ATOM 5049 C C . VAL B 1 285 S 24.616 -20.215 -48.734 1.00 32.83 2 VAL B C 1
ATOM 5050 O O . VAL B 1 285 S 24.671 -21.301 -48.156 1.00 27.32 2 VAL B O 1
ATOM 5054 N N . SER B 1 286 S 23.710 -19.919 -49.656 1.00 28.25 3 SER B N 1
ATOM 5055 C CA . SER B 1 286 S 22.674 -20.850 -50.031 1.00 28.34 3 SER B CA 1
ATOM 5056 C C . SER B 1 286 S 23.152 -21.716 -51.190 1.00 32.08 3 SER B C 1
ATOM 5057 O O . SER B 1 286 S 23.148 -21.283 -52.345 1.00 29.11 3 SER B O 1
ATOM 5060 N N . GLN B 1 287 S 23.606 -22.925 -50.881 1.00 32.47 4 GLN B N 1
ATOM 5061 C CA . GLN B 1 287 S 24.073 -23.833 -51.926 1.00 42.31 4 GLN B CA 1
ATOM 5062 C C . GLN B 1 287 S 22.982 -23.987 -52.980 1.00 42.16 4 GLN B C 1
ATOM 5063 O O . GLN B 1 287 S 23.256 -23.838 -54.166 1.00 52.61 4 GLN B O 1
ATOM 5065 N N . GLU B 1 288 S 21.733 -24.182 -52.555 1.00 39.78 5 GLU B N 1
ATOM 5066 C CA . GLU B 1 288 S 20.640 -24.308 -53.519 1.00 51.00 5 GLU B CA 1
ATOM 5067 C C . GLU B 1 288 S 20.412 -23.042 -54.361 1.00 37.84 5 GLU B C 1
ATOM 5068 O O . GLU B 1 288 S 19.610 -23.046 -55.288 1.00 50.76 5 GLU B O 1
ATOM 5074 N N . CYS B 1 289 S 21.126 -21.968 -54.038 1.00 41.18 6 CYS B N 1
ATOM 5075 C CA . CYS B 1 289 S 21.043 -20.710 -54.784 1.00 42.14 6 CYS B CA 1
ATOM 5076 C C . CYS B 1 289 S 22.230 -20.737 -55.734 1.00 33.74 6 CYS B C 1
ATOM 5077 O O . CYS B 1 289 S 22.064 -20.616 -56.943 1.00 44.48 6 CYS B O 1
ATOM 5080 N N . LYS B 1 290 S 23.420 -20.951 -55.178 1.00 30.71 7 LYS B N 1
ATOM 5081 C CA . LYS B 1 290 S 24.648 -21.043 -55.971 1.00 40.74 7 LYS B CA 1
ATOM 5082 C C . LYS B 1 290 S 24.511 -22.128 -57.043 1.00 25.01 7 LYS B C 1
ATOM 5083 O O . LYS B 1 290 S 25.078 -22.011 -58.119 1.00 24.16 7 LYS B O 1
ATOM 5089 N N . THR B 1 291 S 23.746 -23.175 -56.738 1.00 32.40 8 THR B N 1
ATOM 5090 C CA . THR B 1 291 S 23.540 -24.293 -57.659 1.00 45.21 8 THR B CA 1
ATOM 5091 C C . THR B 1 291 S 22.432 -24.033 -58.675 1.00 44.37 8 THR B C 1
ATOM 5092 O O . THR B 1 291 S 22.454 -24.584 -59.778 1.00 39.31 8 THR B O 1
ATOM 5094 N N . ILE B 1 292 S 21.462 -23.206 -58.300 1.00 38.58 9 ILE B N 1
ATOM 5095 C CA . ILE B 1 292 S 20.357 -22.868 -59.194 1.00 37.88 9 ILE B CA 1
ATOM 5096 C C . ILE B 1 292 S 20.787 -21.753 -60.128 1.00 38.92 9 ILE B C 1
ATOM 5097 O O . ILE B 1 292 S 20.009 -21.300 -60.968 1.00 41.93 9 ILE B O 1
ATOM 5099 N N . VAL B 1 293 S 22.023 -21.296 -59.962 1.00 33.22 10 VAL B N 1
ATOM 5100 C CA . VAL B 1 293 S 22.549 -20.221 -60.780 1.00 38.11 10 VAL B CA 1
ATOM 5101 C C . VAL B 1 293 S 23.445 -20.738 -61.895 1.00 47.39 10 VAL B C 1
ATOM 5102 O O . VAL B 1 293 S 23.365 -20.275 -63.037 1.00 46.94 10 VAL B O 1
ATOM 5106 N N . SER B 1 294 S 24.284 -21.715 -61.587 1.00 54.83 11 SER B N 1
ATOM 5107 C CA . SER B 1 294 S 25.149 -22.286 -62.611 1.00 53.71 11 SER B CA 1
ATOM 5108 C C . SER B 1 294 S 24.331 -23.189 -63.535 1.00 51.44 11 SER B C 1
ATOM 5109 O O . SER B 1 294 S 24.285 -22.967 -64.740 1.00 69.26 11 SER B O 1
ATOM 5112 N N . GLN B 1 295 S 23.612 -24.140 -62.947 1.00 43.93 12 GLN B N 1
ATOM 5113 C CA . GLN B 1 295 S 22.813 -25.091 -63.709 1.00 35.47 12 GLN B CA 1
ATOM 5114 C C . GLN B 1 295 S 21.630 -24.522 -64.466 1.00 50.67 12 GLN B C 1
ATOM 5115 O O . GLN B 1 295 S 21.254 -25.082 -65.497 1.00 60.21 12 GLN B O 1
ATOM 5121 N N . TYR B 1 296 S 21.033 -23.436 -63.968 1.00 45.63 13 TYR B N 1
ATOM 5122 C CA . TYR B 1 296 S 19.861 -22.829 -64.633 1.00 35.46 13 TYR B CA 1
ATOM 5123 C C . TYR B 1 296 S 19.888 -21.312 -64.773 1.00 34.86 13 TYR B C 1
ATOM 5124 O O . TYR B 1 296 S 18.913 -20.701 -65.221 1.00 32.60 13 TYR B O 1
ATOM 5133 N N . GLY B 1 297 S 21.019 -20.712 -64.440 1.00 30.23 14 GLY B N 1
ATOM 5134 C CA . GLY B 1 297 S 21.129 -19.271 -64.508 1.00 26.64 14 GLY B CA 1
ATOM 5135 C C . GLY B 1 297 S 20.834 -18.697 -65.869 1.00 34.18 14 GLY B C 1
ATOM 5136 O O . GLY B 1 297 S 19.912 -17.891 -66.022 1.00 28.13 14 GLY B O 1
ATOM 5137 N N . GLN B 1 298 S 21.597 -19.127 -66.869 1.00 41.62 15 GLN B N 1
ATOM 5138 C CA . GLN B 1 298 S 21.420 -18.616 -68.224 1.00 44.79 15 GLN B CA 1
ATOM 5139 C C . GLN B 1 298 S 20.038 -18.928 -68.774 1.00 42.97 15 GLN B C 1
ATOM 5140 O O . GLN B 1 298 S 19.460 -18.121 -69.503 1.00 51.06 15 GLN B O 1
ATOM 5146 N N . GLN B 1 299 S 19.471 -20.054 -68.357 1.00 44.80 16 GLN B N 1
ATOM 5147 C CA . GLN B 1 299 S 18.152 -20.437 -68.848 1.00 44.32 16 GLN B CA 1
ATOM 5148 C C . GLN B 1 299 S 17.041 -19.509 -68.371 1.00 41.47 16 GLN B C 1
ATOM 5149 O O . GLN B 1 299 S 16.130 -19.183 -69.139 1.00 37.31 16 GLN B O 1
ATOM 5155 N N . ILE B 1 300 S 17.132 -19.097 -67.107 1.00 39.94 17 ILE B N 1
ATOM 5156 C CA . ILE B 1 300 S 16.160 -18.201 -66.479 1.00 41.14 17 ILE B CA 1
ATOM 5157 C C . ILE B 1 300 S 16.258 -16.821 -67.131 1.00 38.59 17 ILE B C 1
ATOM 5158 O O . ILE B 1 300 S 15.248 -16.251 -67.552 1.00 43.55 17 ILE B O 1
ATOM 5163 N N . LEU B 1 301 S 17.480 -16.306 -67.243 1.00 28.63 18 LEU B N 1
ATOM 5164 C CA . LEU B 1 301 S 17.707 -14.999 -67.839 1.00 28.57 18 LEU B CA 1
ATOM 5165 C C . LEU B 1 301 S 17.077 -14.932 -69.214 1.00 41.95 18 LEU B C 1
ATOM 5166 O O . LEU B 1 301 S 16.442 -13.939 -69.558 1.00 45.19 18 LEU B O 1
ATOM 5171 N N . ASP B 1 302 S 17.247 -15.998 -69.991 1.00 48.39 19 ASP B N 1
ATOM 5172 C CA . ASP B 1 302 S 16.708 -16.073 -71.348 1.00 45.12 19 ASP B CA 1
ATOM 5173 C C . ASP B 1 302 S 15.180 -16.057 -71.374 1.00 41.37 19 ASP B C 1
ATOM 5174 O O . ASP B 1 302 S 14.580 -15.358 -72.191 1.00 45.25 19 ASP B O 1
ATOM 5179 N N . LEU B 1 303 S 14.558 -16.812 -70.472 1.00 40.70 20 LEU B N 1
ATOM 5180 C CA . LEU B 1 303 S 13.100 -16.872 -70.366 1.00 40.60 20 LEU B CA 1
ATOM 5181 C C . LEU B 1 303 S 12.553 -15.526 -69.920 1.00 43.54 20 LEU B C 1
ATOM 5182 O O . LEU B 1 303 S 11.438 -15.142 -70.259 1.00 37.43 20 LEU B O 1
ATOM 5187 N N . LEU B 1 304 S 13.360 -14.821 -69.144 1.00 50.02 21 LEU B N 1
ATOM 5188 C CA . LEU B 1 304 S 13.019 -13.498 -68.654 1.00 43.25 21 LEU B CA 1
ATOM 5189 C C . LEU B 1 304 S 13.212 -12.497 -69.811 1.00 44.34 21 LEU B C 1
ATOM 5190 O O . LEU B 1 304 S 12.385 -11.594 -70.040 1.00 39.07 21 LEU B O 1
ATOM 5195 N N . LEU B 1 305 S 14.298 -12.683 -70.560 1.00 38.93 22 LEU B N 1
ATOM 5196 C CA . LEU B 1 305 S 14.610 -11.820 -71.685 1.00 35.42 22 LEU B CA 1
ATOM 5197 C C . LEU B 1 305 S 13.569 -12.001 -72.773 1.00 42.95 22 LEU B C 1
ATOM 5198 O O . LEU B 1 305 S 13.153 -11.032 -73.406 1.00 47.18 22 LEU B O 1
ATOM 5203 N N . ALA B 1 306 S 13.112 -13.242 -72.940 1.00 50.26 23 ALA B N 1
ATOM 5204 C CA . ALA B 1 306 S 12.107 -13.594 -73.940 1.00 53.75 23 ALA B CA 1
ATOM 5205 C C . ALA B 1 306 S 10.668 -13.432 -73.412 1.00 57.25 23 ALA B C 1
ATOM 5206 O O . ALA B 1 306 S 9.771 -14.204 -73.759 1.00 52.09 23 ALA B O 1
ATOM 5208 N N . GLU B 1 307 S 10.472 -12.415 -72.573 1.00 62.37 24 GLU B N 1
ATOM 5209 C CA . GLU B 1 307 S 9.178 -12.075 -71.961 1.00 60.75 24 GLU B CA 1
ATOM 5210 C C . GLU B 1 307 S 8.275 -13.228 -71.491 1.00 63.96 24 GLU B C 1
ATOM 5211 O O . GLU B 1 307 S 7.041 -13.146 -71.607 1.00 60.89 24 GLU B O 1
ATOM 5213 N N . THR B 1 308 S 8.875 -14.279 -70.935 1.00 61.34 25 THR B N 1
ATOM 5214 C CA . THR B 1 308 S 8.098 -15.413 -70.443 1.00 58.87 25 THR B CA 1
ATOM 5215 C C . THR B 1 308 S 7.473 -15.043 -69.091 1.00 62.70 25 THR B C 1
ATOM 5216 O O . THR B 1 308 S 8.007 -14.198 -68.358 1.00 58.54 25 THR B O 1
ATOM 5218 N N . GLN B 1 309 S 6.326 -15.647 -68.786 1.00 61.55 26 GLN B N 1
ATOM 5219 C CA . GLN B 1 309 S 5.610 -15.389 -67.537 1.00 59.78 26 GLN B CA 1
ATOM 5220 C C . GLN B 1 309 S 6.486 -15.678 -66.321 1.00 57.85 26 GLN B C 1
ATOM 5221 O O . GLN B 1 309 S 6.816 -16.833 -66.050 1.00 67.44 26 GLN B O 1
ATOM 5227 N N . PRO B 1 310 S 6.844 -14.635 -65.554 1.00 51.72 27 PRO B N 1
ATOM 5228 C CA . PRO B 1 310 S 7.683 -14.689 -64.351 1.00 52.44 27 PRO B CA 1
ATOM 5229 C C . PRO B 1 310 S 7.367 -15.778 -63.323 1.00 53.02 27 PRO B C 1
ATOM 5230 O O . PRO B 1 310 S 8.276 -16.413 -62.793 1.00 55.40 27 PRO B O 1
ATOM 5234 N N . LYS B 1 311 S 6.087 -15.996 -63.041 1.00 47.87 28 LYS B N 1
ATOM 5235 C CA . LYS B 1 311 S 5.679 -17.016 -62.078 1.00 46.38 28 LYS B CA 1
ATOM 5236 C C . LYS B 1 311 S 5.863 -18.434 -62.634 1.00 48.28 28 LYS B C 1
ATOM 5237 O O . LYS B 1 311 S 6.091 -19.404 -61.897 1.00 45.55 28 LYS B O 1
ATOM 5239 N N . LYS B 1 312 S 5.809 -18.529 -63.956 1.00 53.30 29 LYS B N 1
ATOM 5240 C CA . LYS B 1 312 S 5.920 -19.800 -64.643 1.00 48.30 29 LYS B CA 1
ATOM 5241 C C . LYS B 1 312 S 7.292 -20.165 -65.182 1.00 47.36 29 LYS B C 1
ATOM 5242 O O . LYS B 1 312 S 7.463 -21.270 -65.691 1.00 45.96 29 LYS B O 1
ATOM 5244 N N . ILE B 1 313 S 8.277 -19.278 -65.094 1.00 49.79 30 ILE B N 1
ATOM 5245 C CA . ILE B 1 313 S 9.570 -19.663 -65.630 1.00 36.06 30 ILE B CA 1
ATOM 5246 C C . ILE B 1 313 S 10.228 -20.705 -64.753 1.00 37.52 30 ILE B C 1
ATOM 5247 O O . ILE B 1 313 S 10.826 -21.644 -65.267 1.00 37.35 30 ILE B O 1
ATOM 5252 N N . CYS B 1 314 S 10.054 -20.598 -63.439 1.00 39.78 31 CYS B N 1
ATOM 5253 C CA . CYS B 1 314 S 10.642 -21.582 -62.531 1.00 47.15 31 CYS B CA 1
ATOM 5254 C C . CYS B 1 314 S 10.026 -22.941 -62.782 1.00 46.45 31 CYS B C 1
ATOM 5255 O O . CYS B 1 314 S 10.728 -23.935 -62.955 1.00 38.62 31 CYS B O 1
ATOM 5258 N N . SER B 1 315 S 8.703 -22.965 -62.830 1.00 54.11 32 SER B N 1
ATOM 5259 C CA . SER B 1 315 S 7.961 -24.185 -63.096 1.00 61.75 32 SER B CA 1
ATOM 5260 C C . SER B 1 315 S 8.308 -24.687 -64.503 1.00 61.12 32 SER B C 1
ATOM 5261 O O . SER B 1 315 S 8.428 -25.897 -64.725 1.00 57.82 32 SER B O 1
ATOM 5264 N N . GLN B 1 316 S 8.504 -23.748 -65.433 1.00 58.95 33 GLN B N 1
ATOM 5265 C CA . GLN B 1 316 S 8.843 -24.083 -66.814 1.00 60.72 33 GLN B CA 1
ATOM 5266 C C . GLN B 1 316 S 10.249 -24.661 -66.936 1.00 59.73 33 GLN B C 1
ATOM 5267 O O . GLN B 1 316 S 10.507 -25.460 -67.840 1.00 66.22 33 GLN B O 1
ATOM 5273 N N . VAL B 1 317 S 11.169 -24.220 -66.076 1.00 60.05 34 VAL B N 1
ATOM 5274 C CA . VAL B 1 317 S 12.532 -24.770 -66.083 1.00 58.40 34 VAL B CA 1
ATOM 5275 C C . VAL B 1 317 S 12.451 -26.088 -65.291 1.00 57.50 34 VAL B C 1
ATOM 5276 O O . VAL B 1 317 S 13.321 -26.965 -65.408 1.00 47.94 34 VAL B O 1
ATOM 5280 N N . GLY B 1 318 S 11.385 -26.197 -64.488 1.00 59.94 35 GLY B N 1
ATOM 5281 C CA . GLY B 1 318 S 11.110 -27.397 -63.714 1.00 52.94 35 GLY B CA 1
ATOM 5282 C C . GLY B 1 318 S 11.441 -27.475 -62.237 1.00 56.01 35 GLY B C 1
ATOM 5283 O O . GLY B 1 318 S 11.045 -28.452 -61.590 1.00 51.72 35 GLY B O 1
ATOM 5284 N N . LEU B 1 319 S 12.138 -26.472 -61.696 1.00 53.78 36 LEU B N 1
ATOM 5285 C CA . LEU B 1 319 S 12.533 -26.491 -60.284 1.00 51.56 36 LEU B CA 1
ATOM 5286 C C . LEU B 1 319 S 11.353 -26.495 -59.327 1.00 58.01 36 LEU B C 1
ATOM 5287 O O . LEU B 1 319 S 11.451 -27.004 -58.204 1.00 68.32 36 LEU B O 1
ATOM 5292 N N . CYS B 1 320 S 10.255 -25.896 -59.768 1.00 65.82 37 CYS B N 1
ATOM 5293 C CA . CYS B 1 320 S 9.039 -25.833 -58.978 1.00 71.62 37 CYS B CA 1
ATOM 5294 C C . CYS B 1 320 S 7.998 -26.686 -59.695 1.00 76.29 37 CYS B C 1
ATOM 5295 O O . CYS B 1 320 S 7.833 -27.856 -59.299 1.00 80.21 37 CYS B O 1
ATOM 5298 N N . THR B 1 321 S 7.397 -26.193 -60.674 1.00 79.58 38 THR B N 1
ATOM 5299 N N . ALA B 1 348 S 12.203 -29.046 -55.611 1.00 79.72 65 ALA B N 1
ATOM 5300 C CA . ALA B 1 348 S 12.073 -29.153 -54.119 1.00 80.73 65 ALA B CA 1
ATOM 5301 C C . ALA B 1 348 S 11.733 -27.766 -53.571 1.00 72.09 65 ALA B C 1
ATOM 5302 O O . ALA B 1 348 S 12.028 -26.781 -54.231 1.00 78.67 65 ALA B O 1
ATOM 5304 N N . ASP B 1 349 S 11.109 -27.679 -52.393 1.00 62.65 66 ASP B N 1
ATOM 5305 C CA . ASP B 1 349 S 10.765 -26.372 -51.817 1.00 59.51 66 ASP B CA 1
ATOM 5306 C C . ASP B 1 349 S 12.012 -25.478 -51.732 1.00 62.63 66 ASP B C 1
ATOM 5307 O O . ASP B 1 349 S 12.069 -24.457 -52.411 1.00 60.25 66 ASP B O 1
ATOM 5309 N N . PRO B 1 350 S 13.057 -25.888 -50.972 1.00 59.17 67 PRO B N 1
ATOM 5310 C CA . PRO B 1 350 S 14.286 -25.085 -50.867 1.00 52.85 67 PRO B CA 1
ATOM 5311 C C . PRO B 1 350 S 14.896 -24.708 -52.225 1.00 49.72 67 PRO B C 1
ATOM 5312 O O . PRO B 1 350 S 15.456 -23.623 -52.381 1.00 49.76 67 PRO B O 1
ATOM 5316 N N . MET B 1 351 S 14.787 -25.622 -53.187 1.00 51.00 68 MET B N 1
ATOM 5317 C CA . MET B 1 351 S 15.301 -25.424 -54.539 1.00 56.12 68 MET B CA 1
ATOM 5318 C C . MET B 1 351 S 14.318 -24.589 -55.368 1.00 54.76 68 MET B C 1
ATOM 5319 O O . MET B 1 351 S 14.713 -23.907 -56.320 1.00 57.31 68 MET B O 1
ATOM 5324 N N . CYS B 1 352 S 13.038 -24.662 -55.005 1.00 36.72 69 CYS B N 1
ATOM 5325 C CA . CYS B 1 352 S 12.002 -23.916 -55.693 1.00 40.73 69 CYS B CA 1
ATOM 5326 C C . CYS B 1 352 S 12.098 -22.504 -55.172 1.00 43.88 69 CYS B C 1
ATOM 5327 O O . CYS B 1 352 S 12.365 -21.586 -55.929 1.00 57.23 69 CYS B O 1
ATOM 5330 N N . SER B 1 353 S 11.904 -22.329 -53.870 1.00 46.67 70 SER B N 1
ATOM 5331 C CA . SER B 1 353 S 12.001 -21.010 -53.256 1.00 47.78 70 SER B CA 1
ATOM 5332 C C . SER B 1 353 S 13.304 -20.341 -53.714 1.00 48.57 70 SER B C 1
ATOM 5333 O O . SER B 1 353 S 13.321 -19.142 -54.001 1.00 46.09 70 SER B O 1
ATOM 5336 N N . ALA B 1 354 S 14.380 -21.123 -53.806 1.00 41.43 71 ALA B N 1
ATOM 5337 C CA . ALA B 1 354 S 15.658 -20.604 -54.267 1.00 40.11 71 ALA B CA 1
ATOM 5338 C C . ALA B 1 354 S 15.468 -20.141 -55.711 1.00 44.94 71 ALA B C 1
ATOM 5339 O O . ALA B 1 354 S 15.953 -19.074 -56.103 1.00 44.61 71 ALA B O 1
ATOM 5341 N N . CYS B 1 355 S 14.731 -20.930 -56.491 1.00 44.10 72 CYS B N 1
ATOM 5342 C CA . CYS B 1 355 S 14.460 -20.588 -57.889 1.00 44.40 72 CYS B CA 1
ATOM 5343 C C . CYS B 1 355 S 13.682 -19.276 -57.962 1.00 37.02 72 CYS B C 1
ATOM 5344 O O . CYS B 1 355 S 14.024 -18.394 -58.746 1.00 40.31 72 CYS B O 1
ATOM 5347 N N . GLU B 1 356 S 12.684 -19.129 -57.090 1.00 38.68 73 GLU B N 1
ATOM 5348 C CA . GLU B 1 356 S 11.839 -17.935 -57.035 1.00 25.49 73 GLU B CA 1
ATOM 5349 C C . GLU B 1 356 S 12.634 -16.710 -56.619 1.00 27.92 73 GLU B C 1
ATOM 5350 O O . GLU B 1 356 S 12.444 -15.608 -57.143 1.00 26.64 73 GLU B O 1
ATOM 5356 N N . MET B 1 357 S 13.503 -16.894 -55.640 1.00 17.60 74 MET B N 1
ATOM 5357 C CA . MET B 1 357 S 14.311 -15.795 -55.173 1.00 19.76 74 MET B CA 1
ATOM 5358 C C . MET B 1 357 S 15.171 -15.334 -56.328 1.00 17.65 74 MET B C 1
ATOM 5359 O O . MET B 1 357 S 15.285 -14.140 -56.594 1.00 36.48 74 MET B O 1
ATOM 5364 N N . ALA B 1 358 S 15.699 -16.308 -57.060 1.00 26.97 75 ALA B N 1
ATOM 5365 C CA . ALA B 1 358 S 16.545 -16.065 -58.217 1.00 26.50 75 ALA B CA 1
ATOM 5366 C C . ALA B 1 358 S 15.838 -15.249 -59.289 1.00 22.36 75 ALA B C 1
ATOM 5367 O O . ALA B 1 358 S 16.383 -14.249 -59.762 1.00 28.36 75 ALA B O 1
ATOM 5369 N N . VAL B 1 359 S 14.618 -15.642 -59.658 1.00 24.69 76 VAL B N 1
ATOM 5370 C CA . VAL B 1 359 S 13.906 -14.896 -60.698 1.00 22.46 76 VAL B CA 1
ATOM 5371 C C . VAL B 1 359 S 13.434 -13.534 -60.257 1.00 25.81 76 VAL B C 1
ATOM 5372 O O . VAL B 1 359 S 13.074 -12.712 -61.092 1.00 21.10 76 VAL B O 1
ATOM 5376 N N . VAL B 1 360 S 13.396 -13.316 -58.943 1.00 37.69 77 VAL B N 1
ATOM 5377 C CA . VAL B 1 360 S 13.008 -12.028 -58.369 1.00 20.36 77 VAL B CA 1
ATOM 5378 C C . VAL B 1 360 S 14.224 -11.154 -58.530 1.00 14.56 77 VAL B C 1
ATOM 5379 O O . VAL B 1 360 S 14.138 -10.047 -59.038 1.00 35.38 77 VAL B O 1
ATOM 5383 N N . TRP B 1 361 S 15.373 -11.672 -58.122 1.00 19.51 78 TRP B N 1
ATOM 5384 C CA . TRP B 1 361 S 16.609 -10.911 -58.218 1.00 27.62 78 TRP B CA 1
ATOM 5385 C C . TRP B 1 361 S 17.022 -10.553 -59.651 1.00 36.83 78 TRP B C 1
ATOM 5386 O O . TRP B 1 361 S 17.597 -9.485 -59.866 1.00 45.62 78 TRP B O 1
ATOM 5397 N N . MET B 1 362 S 16.733 -11.437 -60.620 1.00 45.16 79 MET B N 1
ATOM 5398 C CA . MET B 1 362 S 17.070 -11.195 -62.041 1.00 32.34 79 MET B CA 1
ATOM 5399 C C . MET B 1 362 S 16.199 -10.110 -62.638 1.00 26.23 79 MET B C 1
ATOM 5400 O O . MET B 1 362 S 16.696 -9.257 -63.366 1.00 30.16 79 MET B O 1
ATOM 5405 N N . GLN B 1 363 S 14.909 -10.135 -62.304 1.00 26.91 80 GLN B N 1
ATOM 5406 C CA . GLN B 1 363 S 13.945 -9.137 -62.767 1.00 23.24 80 GLN B CA 1
ATOM 5407 C C . GLN B 1 363 S 14.333 -7.732 -62.303 1.00 33.42 80 GLN B C 1
ATOM 5408 O O . GLN B 1 363 S 14.108 -6.755 -63.015 1.00 46.77 80 GLN B O 1
ATOM 5414 N N . ASN B 1 364 S 14.901 -7.629 -61.104 1.00 32.67 81 ASN B N 1
ATOM 5415 C CA . ASN B 1 364 S 15.317 -6.336 -60.554 1.00 35.62 81 ASN B CA 1
ATOM 5416 C C . ASN B 1 364 S 16.529 -5.781 -61.284 1.00 23.83 81 ASN B C 1
ATOM 5417 O O . ASN B 1 364 S 16.666 -4.574 -61.433 1.00 31.95 81 ASN B O 1
ATOM 5422 N N . GLN B 1 365 S 17.461 -6.662 -61.629 1.00 29.59 82 GLN B N 1
ATOM 5423 C CA . GLN B 1 365 S 18.664 -6.271 -62.358 1.00 34.73 82 GLN B CA 1
ATOM 5424 C C . GLN B 1 365 S 18.238 -5.810 -63.744 1.00 35.30 82 GLN B C 1
ATOM 5425 O O . GLN B 1 365 S 18.713 -4.794 -64.241 1.00 35.75 82 GLN B O 1
ATOM 5431 N N . LEU B 1 366 S 17.335 -6.576 -64.349 1.00 26.71 83 LEU B N 1
ATOM 5432 C CA . LEU B 1 366 S 16.798 -6.276 -65.662 1.00 29.24 83 LEU B CA 1
ATOM 5433 C C . LEU B 1 366 S 16.105 -4.926 -65.600 1.00 34.09 83 LEU B C 1
ATOM 5434 O O . LEU B 1 366 S 16.474 -3.998 -66.319 1.00 45.22 83 LEU B O 1
ATOM 5439 N N . ALA B 1 367 S 15.116 -4.809 -64.722 1.00 34.20 84 ALA B N 1
ATOM 5440 C CA . ALA B 1 367 S 14.379 -3.562 -64.570 1.00 36.84 84 ALA B CA 1
ATOM 5441 C C . ALA B 1 367 S 15.278 -2.398 -64.165 1.00 26.68 84 ALA B C 1
ATOM 5442 O O . ALA B 1 367 S 14.942 -1.240 -64.412 1.00 32.01 84 ALA B O 1
ATOM 5444 N N . GLN B 1 368 S 16.408 -2.707 -63.533 1.00 42.06 85 GLN B N 1
ATOM 5445 C CA . GLN B 1 368 S 17.362 -1.688 -63.089 1.00 43.17 85 GLN B CA 1
ATOM 5446 C C . GLN B 1 368 S 18.291 -1.334 -64.232 1.00 43.24 85 GLN B C 1
ATOM 5447 O O . GLN B 1 368 S 19.047 -0.366 -64.149 1.00 42.34 85 GLN B O 1
ATOM 5453 N N . ASN B 1 369 S 18.228 -2.145 -65.287 1.00 48.26 86 ASN B N 1
ATOM 5454 C CA . ASN B 1 369 S 19.037 -1.991 -66.492 1.00 52.53 86 ASN B CA 1
ATOM 5455 C C . ASN B 1 369 S 20.507 -2.285 -66.253 1.00 58.77 86 ASN B C 1
ATOM 5456 O O . ASN B 1 369 S 21.370 -1.420 -66.406 1.00 65.83 86 ASN B O 1
ATOM 5461 N N . LYS B 1 370 S 20.778 -3.508 -65.821 1.00 60.56 87 LYS B N 1
ATOM 5462 C CA . LYS B 1 370 S 22.142 -3.961 -65.587 1.00 54.90 87 LYS B CA 1
ATOM 5463 C C . LYS B 1 370 S 22.445 -4.727 -66.870 1.00 53.14 87 LYS B C 1
ATOM 5464 O O . LYS B 1 370 S 21.631 -5.560 -67.297 1.00 42.97 87 LYS B O 1
ATOM 5470 N N . THR B 1 371 S 23.559 -4.417 -67.524 1.00 35.88 88 THR B N 1
ATOM 5471 C CA . THR B 1 371 S 23.900 -5.127 -68.752 1.00 47.91 88 THR B CA 1
ATOM 5472 C C . THR B 1 371 S 23.854 -6.628 -68.402 1.00 44.48 88 THR B C 1
ATOM 5473 O O . THR B 1 371 S 24.487 -7.063 -67.440 1.00 50.88 88 THR B O 1
ATOM 5475 N N . GLN B 1 372 S 23.053 -7.387 -69.147 1.00 50.31 89 GLN B N 1
ATOM 5476 C CA . GLN B 1 372 S 22.847 -8.826 -68.929 1.00 48.92 89 GLN B CA 1
ATOM 5477 C C . GLN B 1 372 S 24.026 -9.700 -68.500 1.00 48.18 89 GLN B C 1
ATOM 5478 O O . GLN B 1 372 S 23.838 -10.695 -67.795 1.00 48.82 89 GLN B O 1
ATOM 5480 N N . ASP B 1 373 S 25.231 -9.357 -68.934 1.00 40.41 90 ASP B N 1
ATOM 5481 C CA . ASP B 1 373 S 26.402 -10.144 -68.568 1.00 55.20 90 ASP B CA 1
ATOM 5482 C C . ASP B 1 373 S 26.663 -10.053 -67.058 1.00 58.23 90 ASP B C 1
ATOM 5483 O O . ASP B 1 373 S 26.855 -11.062 -66.366 1.00 62.87 90 ASP B O 1
ATOM 5485 N N . LEU B 1 374 S 26.607 -8.824 -66.560 1.00 55.00 91 LEU B N 1
ATOM 5486 C CA . LEU B 1 374 S 26.819 -8.502 -65.159 1.00 34.02 91 LEU B CA 1
ATOM 5487 C C . LEU B 1 374 S 25.836 -9.223 -64.223 1.00 34.25 91 LEU B C 1
ATOM 5488 O O . LEU B 1 374 S 26.206 -9.662 -63.134 1.00 38.54 91 LEU B O 1
ATOM 5493 N N . ILE B 1 375 S 24.590 -9.352 -64.667 1.00 31.10 92 ILE B N 1
ATOM 5494 C CA . ILE B 1 375 S 23.526 -9.980 -63.896 1.00 21.48 92 ILE B CA 1
ATOM 5495 C C . ILE B 1 375 S 23.817 -11.288 -63.186 1.00 22.01 92 ILE B C 1
ATOM 5496 O O . ILE B 1 375 S 23.733 -11.371 -61.960 1.00 37.43 92 ILE B O 1
ATOM 5501 N N . LEU B 1 376 S 24.135 -12.319 -63.950 1.00 31.24 93 LEU B N 1
ATOM 5502 C CA . LEU B 1 376 S 24.385 -13.617 -63.357 1.00 20.87 93 LEU B CA 1
ATOM 5503 C C . LEU B 1 376 S 25.383 -13.635 -62.208 1.00 26.16 93 LEU B C 1
ATOM 5504 O O . LEU B 1 376 S 25.151 -14.292 -61.199 1.00 25.60 93 LEU B O 1
ATOM 5509 N N . ASP B 1 377 S 26.485 -12.912 -62.348 1.00 26.07 94 ASP B N 1
ATOM 5510 C CA . ASP B 1 377 S 27.496 -12.868 -61.293 1.00 35.27 94 ASP B CA 1
ATOM 5511 C C . ASP B 1 377 S 26.975 -12.122 -60.069 1.00 38.71 94 ASP B C 1
ATOM 5512 O O . ASP B 1 377 S 27.448 -12.344 -58.954 1.00 39.30 94 ASP B O 1
ATOM 5514 N N . TYR B 1 378 S 25.996 -11.247 -60.280 1.00 36.82 95 TYR B N 1
ATOM 5515 C CA . TYR B 1 378 S 25.407 -10.493 -59.181 1.00 30.97 95 TYR B CA 1
ATOM 5516 C C . TYR B 1 378 S 24.413 -11.379 -58.435 1.00 30.34 95 TYR B C 1
ATOM 5517 O O . TYR B 1 378 S 24.536 -11.549 -57.226 1.00 41.21 95 TYR B O 1
ATOM 5526 N N . VAL B 1 379 S 23.466 -11.980 -59.158 1.00 26.62 96 VAL B N 1
ATOM 5527 C CA . VAL B 1 379 S 22.469 -12.855 -58.558 1.00 19.62 96 VAL B CA 1
ATOM 5528 C C . VAL B 1 379 S 23.118 -14.070 -57.939 1.00 13.68 96 VAL B C 1
ATOM 5529 O O . VAL B 1 379 S 22.425 -14.910 -57.390 1.00 15.75 96 VAL B O 1
ATOM 5531 N N . ASN B 1 380 S 24.427 -14.210 -58.147 1.00 22.63 97 ASN B N 1
ATOM 5532 C CA . ASN B 1 380 S 25.230 -15.304 -57.599 1.00 28.95 97 ASN B CA 1
ATOM 5533 C C . ASN B 1 380 S 25.972 -14.752 -56.386 1.00 33.10 97 ASN B C 1
ATOM 5534 O O . ASN B 1 380 S 26.376 -15.498 -55.495 1.00 44.19 97 ASN B O 1
ATOM 5539 N N . GLN B 1 381 S 26.194 -13.442 -56.373 1.00 35.58 98 GLN B N 1
ATOM 5540 C CA . GLN B 1 381 S 26.848 -12.798 -55.237 1.00 35.26 98 GLN B CA 1
ATOM 5541 C C . GLN B 1 381 S 25.801 -12.696 -54.111 1.00 30.03 98 GLN B C 1
ATOM 5542 O O . GLN B 1 381 S 26.136 -12.734 -52.930 1.00 24.15 98 GLN B O 1
ATOM 5544 N N . LEU B 1 382 S 24.532 -12.565 -54.492 1.00 23.92 99 LEU B N 1
ATOM 5545 C CA . LEU B 1 382 S 23.452 -12.512 -53.527 1.00 12.96 99 LEU B CA 1
ATOM 5546 C C . LEU B 1 382 S 23.306 -13.892 -52.899 1.00 20.86 99 LEU B C 1
ATOM 5547 O O . LEU B 1 382 S 22.686 -14.016 -51.844 1.00 35.82 99 LEU B O 1
ATOM 5552 N N . CYS B 1 383 S 23.853 -14.932 -53.539 1.00 29.45 100 CYS B N 1
ATOM 5553 C CA . CYS B 1 383 S 23.773 -16.296 -52.976 1.00 31.82 100 CYS B CA 1
ATOM 5554 C C . CYS B 1 383 S 24.615 -16.403 -51.713 1.00 27.12 100 CYS B C 1
ATOM 5555 O O . CYS B 1 383 S 24.405 -17.289 -50.887 1.00 23.83 100 CYS B O 1
ATOM 5558 N N . ASN B 1 384 S 25.583 -15.502 -51.592 1.00 25.97 101 ASN B N 1
ATOM 5559 C CA . ASN B 1 384 S 26.489 -15.489 -50.468 1.00 23.09 101 ASN B CA 1
ATOM 5560 C C . ASN B 1 384 S 26.015 -14.600 -49.301 1.00 30.33 101 ASN B C 1
ATOM 5561 O O . ASN B 1 384 S 26.793 -14.295 -48.390 1.00 30.84 101 ASN B O 1
ATOM 5563 N N . ARG B 1 385 S 24.723 -14.279 -49.270 1.00 27.81 102 ARG B N 1
ATOM 5564 C CA . ARG B 1 385 S 24.206 -13.377 -48.250 1.00 15.53 102 ARG B CA 1
ATOM 5565 C C . ARG B 1 385 S 22.810 -13.559 -47.740 1.00 17.27 102 ARG B C 1
ATOM 5566 O O . ARG B 1 385 S 22.202 -12.594 -47.278 1.00 26.34 102 ARG B O 1
ATOM 5574 N N . LEU B 1 386 S 22.297 -14.778 -47.778 1.00 23.91 103 LEU B N 1
ATOM 5575 C CA . LEU B 1 386 S 20.948 -15.016 -47.281 1.00 26.69 103 LEU B CA 1
ATOM 5576 C C . LEU B 1 386 S 21.019 -14.744 -45.785 1.00 28.02 103 LEU B C 1
ATOM 5577 O O . LEU B 1 386 S 22.040 -15.001 -45.152 1.00 34.89 103 LEU B O 1
ATOM 5582 N N . PRO B 1 387 S 19.976 -14.143 -45.209 1.00 29.56 104 PRO B N 1
ATOM 5583 C CA . PRO B 1 387 S 20.032 -13.857 -43.770 1.00 29.42 104 PRO B CA 1
ATOM 5584 C C . PRO B 1 387 S 20.551 -15.007 -42.908 1.00 32.28 104 PRO B C 1
ATOM 5585 O O . PRO B 1 387 S 20.027 -16.125 -42.962 1.00 40.54 104 PRO B O 1
ATOM 5589 N N . SER B 1 388 ? 21.612 -14.717 -42.147 1.00 48.57 248 SER B N 1
ATOM 5590 C CA . SER B 1 388 ? 22.272 -15.674 -41.242 1.00 55.28 248 SER B CA 1
ATOM 5591 C C . SER B 1 388 ? 21.222 -16.466 -40.478 1.00 50.85 248 SER B C 1
ATOM 5592 O O . SER B 1 388 ? 20.253 -15.886 -40.013 1.00 39.58 248 SER B O 1
ATOM 5594 N N . PRO B 1 389 ? 21.495 -17.748 -40.176 1.00 71.99 249 PRO B N 1
ATOM 5595 C CA . PRO B 1 389 ? 20.518 -18.589 -39.480 1.00 86.02 249 PRO B CA 1
ATOM 5596 C C . PRO B 1 389 ? 19.044 -18.242 -39.772 1.00 87.80 249 PRO B C 1
ATOM 5597 O O . PRO B 1 389 ? 18.173 -18.406 -38.915 1.00 86.92 249 PRO B O 1
ATOM 5601 N N . MET B 1 390 ? 18.793 -17.809 -41.012 1.00 86.74 250 MET B N 1
ATOM 5602 C CA . MET B 1 390 ? 17.471 -17.409 -41.506 1.00 88.03 250 MET B CA 1
ATOM 5603 C C . MET B 1 390 ? 16.864 -16.165 -40.834 1.00 83.55 250 MET B C 1
ATOM 5604 O O . MET B 1 390 ? 15.642 -16.059 -40.711 1.00 84.75 250 MET B O 1
ATOM 5606 N N . GLY B 1 391 ? 17.721 -15.212 -40.454 1.00 84.38 251 GLY B N 1
ATOM 5607 C CA . GLY B 1 391 ? 17.269 -13.980 -39.816 1.00 83.06 251 GLY B CA 1
ATOM 5608 C C . GLY B 1 391 ? 18.200 -13.325 -38.795 1.00 82.65 251 GLY B C 1
ATOM 5609 O O . GLY B 1 391 ? 17.934 -13.390 -37.592 1.00 83.19 251 GLY B O 1
ATOM 5610 N N . GLU B 1 392 ? 19.262 -12.667 -39.273 1.00 84.41 252 GLU B N 1
ATOM 5611 C CA . GLU B 1 392 ? 20.256 -11.962 -38.428 1.00 84.69 252 GLU B CA 1
ATOM 5612 C C . GLU B 1 392 ? 21.466 -11.533 -39.281 1.00 84.29 252 GLU B C 1
ATOM 5613 O O . GLU B 1 392 ? 21.642 -12.056 -40.391 1.00 83.81 252 GLU B O 1
ATOM 5615 N N . SER B 1 393 ? 22.279 -10.589 -38.784 1.00 66.53 253 SER B N 1
ATOM 5616 C CA . SER B 1 393 ? 23.466 -10.133 -39.525 1.00 50.35 253 SER B CA 1
ATOM 5617 C C . SER B 1 393 ? 24.297 -8.985 -38.925 1.00 33.74 253 SER B C 1
ATOM 5618 O O . SER B 1 393 ? 23.784 -7.903 -38.675 1.00 30.96 253 SER B O 1
ATOM 5620 N N . ALA B 1 394 ? 25.605 -9.206 -38.803 1.00 18.12 254 ALA B N 1
ATOM 5621 C CA . ALA B 1 394 ? 26.534 -8.213 -38.264 1.00 27.91 254 ALA B CA 1
ATOM 5622 C C . ALA B 1 394 ? 27.078 -7.285 -39.358 1.00 15.68 254 ALA B C 1
ATOM 5623 O O . ALA B 1 394 ? 27.302 -7.720 -40.486 1.00 31.50 254 ALA B O 1
ATOM 5625 N N . VAL B 1 395 ? 27.346 -6.028 -39.005 1.00 14.38 255 VAL B N 1
ATOM 5626 C CA . VAL B 1 395 ? 27.851 -5.036 -39.958 1.00 10.09 255 VAL B CA 1
ATOM 5627 C C . VAL B 1 395 ? 29.023 -4.235 -39.396 1.00 8.90 255 VAL B C 1
ATOM 5628 O O . VAL B 1 395 ? 29.112 -4.010 -38.196 1.00 34.11 255 VAL B O 1
ATOM 5632 N N . ASP B 1 396 ? 29.946 -3.837 -40.252 1.00 25.68 256 ASP B N 1
ATOM 5633 C CA . ASP B 1 396 ? 31.101 -3.093 -39.778 1.00 26.51 256 ASP B CA 1
ATOM 5634 C C . ASP B 1 396 ? 30.801 -1.661 -39.398 1.00 29.53 256 ASP B C 1
ATOM 5635 O O . ASP B 1 396 ? 30.401 -0.865 -40.251 1.00 29.29 256 ASP B O 1
ATOM 5640 N N . CYS B 1 397 ? 31.028 -1.326 -38.127 1.00 39.71 257 CYS B N 1
ATOM 5641 C CA . CYS B 1 397 ? 30.822 0.043 -37.663 1.00 39.01 257 CYS B CA 1
ATOM 5642 C C . CYS B 1 397 ? 31.836 0.856 -38.481 1.00 38.31 257 CYS B C 1
ATOM 5643 O O . CYS B 1 397 ? 32.939 0.370 -38.762 1.00 46.41 257 CYS B O 1
ATOM 5646 N N . GLY B 1 398 ? 31.472 2.064 -38.900 1.00 25.73 258 GLY B N 1
ATOM 5647 C CA . GLY B 1 398 ? 32.399 2.842 -39.708 1.00 34.64 258 GLY B CA 1
ATOM 5648 C C . GLY B 1 398 ? 32.262 2.573 -41.204 1.00 32.37 258 GLY B C 1
ATOM 5649 O O . GLY B 1 398 ? 32.876 3.253 -42.022 1.00 41.54 258 GLY B O 1
ATOM 5650 N N . SER B 1 399 ? 31.502 1.537 -41.548 1.00 33.78 259 SER B N 1
ATOM 5651 C CA . SER B 1 399 ? 31.225 1.185 -42.935 1.00 21.52 259 SER B CA 1
ATOM 5652 C C . SER B 1 399 ? 29.933 1.917 -43.274 1.00 28.28 259 SER B C 1
ATOM 5653 O O . SER B 1 399 ? 29.517 1.956 -44.425 1.00 39.81 259 SER B O 1
ATOM 5655 N N . LEU B 1 400 ? 29.327 2.526 -42.254 1.00 28.17 260 LEU B N 1
ATOM 5656 C CA . LEU B 1 400 ? 28.075 3.261 -42.390 1.00 25.47 260 LEU B CA 1
ATOM 5657 C C . LEU B 1 400 ? 28.172 4.380 -43.424 1.00 28.97 260 LEU B C 1
ATOM 5658 O O . LEU B 1 400 ? 27.176 4.741 -44.050 1.00 36.83 260 LEU B O 1
ATOM 5663 N N . GLY B 1 401 ? 29.372 4.911 -43.617 1.00 38.10 261 GLY B N 1
ATOM 5664 C CA . GLY B 1 401 ? 29.552 5.988 -44.583 1.00 38.07 261 GLY B CA 1
ATOM 5665 C C . GLY B 1 401 ? 29.385 5.579 -46.041 1.00 31.63 261 GLY B C 1
ATOM 5666 O O . GLY B 1 401 ? 29.103 6.410 -46.924 1.00 37.74 261 GLY B O 1
ATOM 5667 N N . SER B 1 402 ? 29.550 4.285 -46.284 1.00 32.50 262 SER B N 1
ATOM 5668 C CA . SER B 1 402 ? 29.444 3.720 -47.616 1.00 30.81 262 SER B CA 1
ATOM 5669 C C . SER B 1 402 ? 28.154 2.924 -47.863 1.00 26.49 262 SER B C 1
ATOM 5670 O O . SER B 1 402 ? 28.026 2.220 -48.873 1.00 29.23 262 SER B O 1
ATOM 5673 N N . MET B 1 403 ? 27.183 3.064 -46.970 1.00 27.03 263 MET B N 1
ATOM 5674 C CA . MET B 1 403 ? 25.943 2.325 -47.111 1.00 29.96 263 MET B CA 1
ATOM 5675 C C . MET B 1 403 ? 24.917 3.291 -47.652 1.00 21.43 263 MET B C 1
ATOM 5676 O O . MET B 1 403 ? 25.118 4.498 -47.601 1.00 24.84 263 MET B O 1
ATOM 5681 N N . PRO B 1 404 ? 23.861 2.770 -48.294 1.00 35.45 264 PRO B N 1
ATOM 5682 C CA . PRO B 1 404 ? 22.774 3.572 -48.878 1.00 25.30 264 PRO B CA 1
ATOM 5683 C C . PRO B 1 404 ? 21.519 3.722 -48.012 1.00 23.57 264 PRO B C 1
ATOM 5684 O O . PRO B 1 404 ? 21.415 3.130 -46.944 1.00 34.95 264 PRO B O 1
ATOM 5688 N N . ASP B 1 405 ? 20.581 4.539 -48.476 1.00 9.27 265 ASP B N 1
ATOM 5689 C CA . ASP B 1 405 ? 19.307 4.756 -47.776 1.00 15.90 265 ASP B CA 1
ATOM 5690 C C . ASP B 1 405 ? 18.324 3.756 -48.305 1.00 15.50 265 ASP B C 1
ATOM 5691 O O . ASP B 1 405 ? 18.193 3.584 -49.516 1.00 21.53 265 ASP B O 1
ATOM 5696 N N . ILE B 1 406 ? 17.645 3.069 -47.408 1.00 14.61 266 ILE B N 1
ATOM 5697 C CA . ILE B 1 406 ? 16.667 2.123 -47.850 1.00 15.92 266 ILE B CA 1
ATOM 5698 C C . ILE B 1 406 ? 15.327 2.828 -47.672 1.00 12.40 266 ILE B C 1
ATOM 5699 O O . ILE B 1 406 ? 15.110 3.579 -46.736 1.00 14.56 266 ILE B O 1
ATOM 5704 N N . GLU B 1 407 ? 14.508 2.749 -48.700 1.00 19.87 267 GLU B N 1
ATOM 5705 C CA . GLU B 1 407 ? 13.237 3.414 -48.665 1.00 13.14 267 GLU B CA 1
ATOM 5706 C C . GLU B 1 407 ? 12.099 2.466 -48.769 1.00 14.87 267 GLU B C 1
ATOM 5707 O O . GLU B 1 407 ? 12.116 1.498 -49.550 1.00 17.42 267 GLU B O 1
ATOM 5713 N N . PHE B 1 408 ? 11.110 2.774 -47.948 1.00 14.17 268 PHE B N 1
ATOM 5714 C CA . PHE B 1 408 ? 9.866 2.059 -47.896 1.00 10.40 268 PHE B CA 1
ATOM 5715 C C . PHE B 1 408 ? 8.983 3.063 -48.592 1.00 10.08 268 PHE B C 1
ATOM 5716 O O . PHE B 1 408 ? 9.286 4.264 -48.625 1.00 24.20 268 PHE B O 1
ATOM 5724 N N . THR B 1 409 ? 7.899 2.592 -49.159 1.00 8.20 269 THR B N 1
ATOM 5725 C CA . THR B 1 409 ? 7.002 3.481 -49.834 1.00 5.74 269 THR B CA 1
ATOM 5726 C C . THR B 1 409 ? 5.729 3.240 -49.095 1.00 11.47 269 THR B C 1
ATOM 5727 O O . THR B 1 409 ? 5.275 2.108 -49.039 1.00 17.86 269 THR B O 1
ATOM 5731 N N . ILE B 1 410 ? 5.189 4.269 -48.459 1.00 19.43 270 ILE B N 1
ATOM 5732 C CA . ILE B 1 410 ? 3.938 4.124 -47.709 1.00 15.70 270 ILE B CA 1
ATOM 5733 C C . ILE B 1 410 ? 2.961 5.197 -48.161 1.00 12.90 270 ILE B C 1
ATOM 5734 O O . ILE B 1 410 ? 3.256 6.387 -48.091 1.00 17.30 270 ILE B O 1
ATOM 5739 N N . GLY B 1 411 ? 1.840 4.770 -48.726 1.00 21.86 271 GLY B N 1
ATOM 5740 C CA . GLY B 1 411 ? 0.841 5.726 -49.166 1.00 22.60 271 GLY B CA 1
ATOM 5741 C C . GLY B 1 411 ? 1.344 6.734 -50.180 1.00 28.74 271 GLY B C 1
ATOM 5742 O O . GLY B 1 411 ? 0.950 7.905 -50.163 1.00 26.37 271 GLY B O 1
ATOM 5743 N N . GLY B 1 412 ? 2.252 6.284 -51.039 1.00 15.70 272 GLY B N 1
ATOM 5744 C CA . GLY B 1 412 ? 2.783 7.133 -52.079 1.00 15.76 272 GLY B CA 1
ATOM 5745 C C . GLY B 1 412 ? 4.085 7.825 -51.790 1.00 23.90 272 GLY B C 1
ATOM 5746 O O . GLY B 1 412 ? 4.764 8.279 -52.719 1.00 28.18 272 GLY B O 1
ATOM 5747 N N . LYS B 1 413 ? 4.434 7.952 -50.517 1.00 21.98 273 LYS B N 1
ATOM 5748 C CA . LYS B 1 413 ? 5.672 8.629 -50.195 1.00 10.30 273 LYS B CA 1
ATOM 5749 C C . LYS B 1 413 ? 6.750 7.624 -49.901 1.00 8.08 273 LYS B C 1
ATOM 5750 O O . LYS B 1 413 ? 6.467 6.500 -49.504 1.00 20.86 273 LYS B O 1
ATOM 5756 N N . LYS B 1 414 ? 7.984 8.018 -50.178 1.00 11.96 274 LYS B N 1
ATOM 5757 C CA . LYS B 1 414 ? 9.130 7.167 -49.943 1.00 12.15 274 LYS B CA 1
ATOM 5758 C C . LYS B 1 414 ? 9.705 7.615 -48.613 1.00 25.93 274 LYS B C 1
ATOM 5759 O O . LYS B 1 414 ? 10.270 8.700 -48.516 1.00 30.20 274 LYS B O 1
ATOM 5765 N N . PHE B 1 415 ? 9.466 6.824 -47.566 1.00 32.22 275 PHE B N 1
ATOM 5766 C CA . PHE B 1 415 ? 9.979 7.128 -46.225 1.00 17.34 275 PHE B CA 1
ATOM 5767 C C . PHE B 1 415 ? 11.369 6.559 -46.120 1.00 5.58 275 PHE B C 1
ATOM 5768 O O . PHE B 1 415 ? 11.540 5.350 -46.020 1.00 28.17 275 PHE B O 1
ATOM 5776 N N . ALA B 1 416 ? 12.364 7.434 -46.128 1.00 20.96 276 ALA B N 1
ATOM 5777 C CA . ALA B 1 416 ? 13.755 6.999 -46.076 1.00 22.15 276 ALA B CA 1
ATOM 5778 C C . ALA B 1 416 ? 14.474 6.792 -44.732 1.00 14.95 276 ALA B C 1
ATOM 5779 O O . ALA B 1 416 ? 14.379 7.610 -43.822 1.00 26.04 276 ALA B O 1
ATOM 5781 N N . LEU B 1 417 ? 15.257 5.717 -44.670 1.00 16.00 277 LEU B N 1
ATOM 5782 C CA . LEU B 1 417 ? 16.074 5.376 -43.511 1.00 21.57 277 LEU B CA 1
ATOM 5783 C C . LEU B 1 417 ? 17.527 5.376 -43.973 1.00 20.62 277 LEU B C 1
ATOM 5784 O O . LEU B 1 417 ? 17.855 4.767 -44.990 1.00 11.51 277 LEU B O 1
ATOM 5789 N N . LYS B 1 418 ? 18.407 5.975 -43.183 1.00 18.98 278 LYS B N 1
ATOM 5790 C CA . LYS B 1 418 ? 19.818 6.018 -43.530 1.00 12.92 278 LYS B CA 1
ATOM 5791 C C . LYS B 1 418 ? 20.677 5.135 -42.631 1.00 19.27 278 LYS B C 1
ATOM 5792 O O . LYS B 1 418 ? 20.234 4.683 -41.575 1.00 18.93 278 LYS B O 1
ATOM 5798 N N . PRO B 1 419 ? 21.927 4.890 -43.037 1.00 14.93 279 PRO B N 1
ATOM 5799 C CA . PRO B 1 419 ? 22.873 4.068 -42.294 1.00 19.46 279 PRO B CA 1
ATOM 5800 C C . PRO B 1 419 ? 22.765 4.254 -40.789 1.00 16.56 279 PRO B C 1
ATOM 5801 O O . PRO B 1 419 ? 22.495 3.316 -40.050 1.00 25.27 279 PRO B O 1
ATOM 5805 N N . GLU B 1 420 ? 22.960 5.479 -40.346 1.00 20.53 280 GLU B N 1
ATOM 5806 C CA . GLU B 1 420 ? 22.891 5.821 -38.938 1.00 13.84 280 GLU B CA 1
ATOM 5807 C C . GLU B 1 420 ? 21.567 5.365 -38.328 1.00 16.47 280 GLU B C 1
ATOM 5808 O O . GLU B 1 420 ? 21.541 4.866 -37.206 1.00 24.32 280 GLU B O 1
ATOM 5814 N N . GLU B 1 421 ? 20.486 5.452 -39.096 1.00 19.37 281 GLU B N 1
ATOM 5815 C CA . GLU B 1 421 ? 19.158 5.084 -38.596 1.00 13.88 281 GLU B CA 1
ATOM 5816 C C . GLU B 1 421 ? 18.758 3.607 -38.572 1.00 14.71 281 GLU B C 1
ATOM 5817 O O . GLU B 1 421 ? 18.006 3.193 -37.694 1.00 25.15 281 GLU B O 1
ATOM 5823 N N . TYR B 1 422 ? 19.207 2.823 -39.539 1.00 14.49 282 TYR B N 1
ATOM 5824 C CA . TYR B 1 422 ? 18.821 1.428 -39.579 1.00 8.12 282 TYR B CA 1
ATOM 5825 C C . TYR B 1 422 ? 19.921 0.460 -39.144 1.00 14.10 282 TYR B C 1
ATOM 5826 O O . TYR B 1 422 ? 19.771 -0.763 -39.268 1.00 14.03 282 TYR B O 1
ATOM 5835 N N . ILE B 1 423 ? 21.051 0.996 -38.694 1.00 4.77 283 ILE B N 1
ATOM 5836 C CA . ILE B 1 423 ? 22.127 0.150 -38.186 1.00 5.42 283 ILE B CA 1
ATOM 5837 C C . ILE B 1 423 ? 22.174 0.367 -36.655 1.00 14.04 283 ILE B C 1
ATOM 5838 O O . ILE B 1 423 ? 22.149 1.499 -36.195 1.00 13.67 283 ILE B O 1
ATOM 5843 N N . LEU B 1 424 ? 22.177 -0.711 -35.873 1.00 16.55 284 LEU B N 1
ATOM 5844 C CA . LEU B 1 424 ? 22.191 -0.605 -34.411 1.00 12.81 284 LEU B CA 1
ATOM 5845 C C . LEU B 1 424 ? 23.567 -0.878 -33.848 1.00 15.62 284 LEU B C 1
ATOM 5846 O O . LEU B 1 424 ? 24.344 -1.606 -34.440 1.00 25.17 284 LEU B O 1
ATOM 5851 N N . LYS B 1 425 ? 23.890 -0.246 -32.732 1.00 27.99 285 LYS B N 1
ATOM 5852 C CA . LYS B 1 425 ? 25.175 -0.469 -32.073 1.00 32.31 285 LYS B CA 1
ATOM 5853 C C . LYS B 1 425 ? 24.813 -0.959 -30.680 1.00 31.77 285 LYS B C 1
ATOM 5854 O O . LYS B 1 425 ? 23.851 -0.465 -30.086 1.00 46.02 285 LYS B O 1
ATOM 5856 N N . VAL B 1 426 ? 25.474 -2.017 -30.224 1.00 29.91 286 VAL B N 1
ATOM 5857 C CA . VAL B 1 426 ? 25.226 -2.534 -28.882 1.00 36.33 286 VAL B CA 1
ATOM 5858 C C . VAL B 1 426 ? 26.551 -2.306 -28.185 1.00 41.15 286 VAL B C 1
ATOM 5859 O O . VAL B 1 426 ? 27.607 -2.582 -28.750 1.00 39.96 286 VAL B O 1
ATOM 5863 N N . GLY B 1 427 ? 26.504 -1.750 -26.986 1.00 50.79 287 GLY B N 1
ATOM 5864 C CA . GLY B 1 427 ? 27.738 -1.491 -26.271 1.00 59.53 287 GLY B CA 1
ATOM 5865 C C . GLY B 1 427 ? 28.408 -0.264 -26.845 1.00 58.07 287 GLY B C 1
ATOM 5866 O O . GLY B 1 427 ? 27.778 0.482 -27.592 1.00 51.86 287 GLY B O 1
ATOM 5867 N N . GLU B 1 428 ? 29.681 -0.059 -26.519 1.00 65.78 288 GLU B N 1
ATOM 5868 C CA . GLU B 1 428 ? 30.404 1.110 -27.007 1.00 68.81 288 GLU B CA 1
ATOM 5869 C C . GLU B 1 428 ? 31.928 0.922 -27.052 1.00 70.62 288 GLU B C 1
ATOM 5870 O O . GLU B 1 428 ? 32.455 -0.126 -26.656 1.00 66.56 288 GLU B O 1
ATOM 5872 N N . GLY B 1 429 ? 32.619 1.937 -27.573 1.00 78.87 289 GLY B N 1
ATOM 5873 C CA . GLY B 1 429 ? 34.073 1.907 -27.673 1.00 78.30 289 GLY B CA 1
ATOM 5874 C C . GLY B 1 429 ? 34.607 0.849 -28.620 1.00 75.77 289 GLY B C 1
ATOM 5875 O O . GLY B 1 429 ? 34.280 0.835 -29.813 1.00 55.14 289 GLY B O 1
ATOM 5876 N N . ALA B 1 430 ? 35.489 0.001 -28.096 1.00 83.24 290 ALA B N 1
ATOM 5877 C CA . ALA B 1 430 ? 36.056 -1.097 -28.874 1.00 88.55 290 ALA B CA 1
ATOM 5878 C C . ALA B 1 430 ? 35.093 -2.281 -28.734 1.00 91.45 290 ALA B C 1
ATOM 5879 O O . ALA B 1 430 ? 35.239 -3.304 -29.417 1.00 88.16 290 ALA B O 1
ATOM 5881 N N . ALA B 1 431 ? 34.106 -2.106 -27.845 1.00 83.89 291 ALA B N 1
ATOM 5882 C CA . ALA B 1 431 ? 33.071 -3.100 -27.556 1.00 78.71 291 ALA B CA 1
ATOM 5883 C C . ALA B 1 431 ? 31.778 -2.832 -28.341 1.00 74.86 291 ALA B C 1
ATOM 5884 O O . ALA B 1 431 ? 30.755 -3.475 -28.096 1.00 74.85 291 ALA B O 1
ATOM 5886 N N . ALA B 1 432 ? 31.830 -1.887 -29.278 1.00 58.38 292 ALA B N 1
ATOM 5887 C CA . ALA B 1 432 ? 30.667 -1.538 -30.083 1.00 48.04 292 ALA B CA 1
ATOM 5888 C C . ALA B 1 432 ? 30.436 -2.520 -31.225 1.00 43.14 292 ALA B C 1
ATOM 5889 O O . ALA B 1 432 ? 31.290 -2.690 -32.093 1.00 51.56 292 ALA B O 1
ATOM 5891 N N . GLN B 1 433 ? 29.297 -3.199 -31.198 1.00 35.42 293 GLN B N 1
ATOM 5892 C CA . GLN B 1 433 ? 28.953 -4.131 -32.256 1.00 26.32 293 GLN B CA 1
ATOM 5893 C C . GLN B 1 433 ? 27.778 -3.530 -33.031 1.00 32.06 293 GLN B C 1
ATOM 5894 O O . GLN B 1 433 ? 26.742 -3.218 -32.447 1.00 27.44 293 GLN B O 1
ATOM 5896 N N . CYS B 1 434 ? 27.966 -3.303 -34.328 1.00 26.84 294 CYS B N 1
ATOM 5897 C CA . CYS B 1 434 ? 26.910 -2.744 -35.140 1.00 15.24 294 CYS B CA 1
ATOM 5898 C C . CYS B 1 434 ? 26.264 -3.878 -35.886 1.00 17.07 294 CYS B C 1
ATOM 5899 O O . CYS B 1 434 ? 26.944 -4.713 -36.451 1.00 18.17 294 CYS B O 1
ATOM 5902 N N . ILE B 1 435 ? 24.944 -3.885 -35.917 1.00 16.77 295 ILE B N 1
ATOM 5903 C CA . ILE B 1 435 ? 24.198 -4.921 -36.596 1.00 17.58 295 ILE B CA 1
ATOM 5904 C C . ILE B 1 435 ? 23.204 -4.319 -37.567 1.00 13.19 295 ILE B C 1
ATOM 5905 O O . ILE B 1 435 ? 22.897 -3.140 -37.491 1.00 16.01 295 ILE B O 1
ATOM 5910 N N . SER B 1 436 ? 22.759 -5.106 -38.532 1.00 24.28 296 SER B N 1
ATOM 5911 C CA . SER B 1 436 ? 21.756 -4.605 -39.455 1.00 29.70 296 SER B CA 1
ATOM 5912 C C . SER B 1 436 ? 20.490 -4.491 -38.589 1.00 23.06 296 SER B C 1
ATOM 5913 O O . SER B 1 436 ? 20.374 -5.144 -37.540 1.00 40.03 296 SER B O 1
ATOM 5915 N N . GLY B 1 437 ? 19.596 -3.590 -38.977 1.00 25.13 297 GLY B N 1
ATOM 5916 C CA . GLY B 1 437 ? 18.357 -3.424 -38.239 1.00 9.80 297 GLY B CA 1
ATOM 5917 C C . GLY B 1 437 ? 17.237 -4.183 -38.909 1.00 11.16 297 GLY B C 1
ATOM 5918 O O . GLY B 1 437 ? 16.076 -3.993 -38.537 1.00 19.24 297 GLY B O 1
ATOM 5919 N N . PHE B 1 438 ? 17.574 -5.046 -39.879 1.00 17.78 298 PHE B N 1
ATOM 5920 C CA . PHE B 1 438 ? 16.578 -5.852 -40.611 1.00 11.19 298 PHE B CA 1
ATOM 5921 C C . PHE B 1 438 ? 16.764 -7.351 -40.365 1.00 17.26 298 PHE B C 1
ATOM 5922 O O . PHE B 1 438 ? 17.910 -7.813 -40.246 1.00 18.08 298 PHE B O 1
ATOM 5930 N N . THR B 1 439 ? 15.653 -8.096 -40.271 1.00 19.42 299 THR B N 1
ATOM 5931 C CA . THR B 1 439 ? 15.691 -9.564 -40.148 1.00 16.30 299 THR B CA 1
ATOM 5932 C C . THR B 1 439 ? 14.739 -10.121 -41.195 1.00 13.72 299 THR B C 1
ATOM 5933 O O . THR B 1 439 ? 13.838 -9.425 -41.679 1.00 26.33 299 THR B O 1
ATOM 5937 N N . ALA B 1 440 ? 14.926 -11.389 -41.518 1.00 12.66 300 ALA B N 1
ATOM 5938 C CA . ALA B 1 440 ? 14.104 -12.049 -42.509 1.00 14.61 300 ALA B CA 1
ATOM 5939 C C . ALA B 1 440 ? 12.918 -12.723 -41.875 1.00 9.44 300 ALA B C 1
ATOM 5940 O O . ALA B 1 440 ? 13.067 -13.530 -40.977 1.00 22.49 300 ALA B O 1
ATOM 5942 N N . MET B 1 441 ? 11.731 -12.335 -42.295 1.00 18.35 301 MET B N 1
ATOM 5943 C CA . MET B 1 441 ? 10.548 -12.972 -41.788 1.00 10.37 301 MET B CA 1
ATOM 5944 C C . MET B 1 441 ? 9.778 -13.274 -43.036 1.00 21.09 301 MET B C 1
ATOM 5945 O O . MET B 1 441 ? 9.432 -12.374 -43.810 1.00 26.87 301 MET B O 1
ATOM 5950 N N . ASP B 1 442 ? 9.504 -14.542 -43.258 1.00 30.71 302 ASP B N 1
ATOM 5951 C CA . ASP B 1 442 ? 8.811 -14.846 -44.460 1.00 28.31 302 ASP B CA 1
ATOM 5952 C C . ASP B 1 442 ? 7.346 -15.078 -44.596 1.00 40.33 302 ASP B C 1
ATOM 5953 O O . ASP B 1 442 ? 6.669 -15.763 -43.835 1.00 30.51 302 ASP B O 1
ATOM 5958 N N . ILE B 1 443 ? 6.913 -14.415 -45.643 1.00 60.60 303 ILE B N 1
ATOM 5959 C CA . ILE B 1 443 ? 5.596 -14.425 -46.207 1.00 58.59 303 ILE B CA 1
ATOM 5960 C C . ILE B 1 443 ? 4.588 -15.340 -45.555 1.00 44.67 303 ILE B C 1
ATOM 5961 O O . ILE B 1 443 ? 4.638 -16.540 -45.777 1.00 38.18 303 ILE B O 1
ATOM 5966 N N . PRO B 1 444 ? 3.902 -14.854 -44.524 1.00 40.25 304 PRO B N 1
ATOM 5967 C CA . PRO B 1 444 ? 2.895 -15.797 -44.045 1.00 51.05 304 PRO B CA 1
ATOM 5968 C C . PRO B 1 444 ? 2.063 -16.082 -45.350 1.00 49.54 304 PRO B C 1
ATOM 5969 O O . PRO B 1 444 ? 1.163 -15.327 -45.703 1.00 52.88 304 PRO B O 1
ATOM 5973 N N . PRO B 1 445 ? 2.358 -17.195 -46.053 1.00 45.01 305 PRO B N 1
ATOM 5974 C CA . PRO B 1 445 ? 1.764 -17.661 -47.323 1.00 50.14 305 PRO B CA 1
ATOM 5975 C C . PRO B 1 445 ? 0.494 -17.010 -47.941 1.00 54.29 305 PRO B C 1
ATOM 5976 O O . PRO B 1 445 ? 0.613 -16.337 -48.969 1.00 46.12 305 PRO B O 1
ATOM 5980 N N . PRO B 1 446 ? -0.730 -17.284 -47.405 1.00 61.67 306 PRO B N 1
ATOM 5981 C CA . PRO B 1 446 ? -1.945 -16.663 -47.963 1.00 61.28 306 PRO B CA 1
ATOM 5982 C C . PRO B 1 446 ? -2.219 -15.343 -47.248 1.00 64.72 306 PRO B C 1
ATOM 5983 O O . PRO B 1 446 ? -3.118 -14.591 -47.628 1.00 54.79 306 PRO B O 1
ATOM 5987 N N . ARG B 1 447 ? -1.498 -15.142 -46.143 1.00 60.46 307 ARG B N 1
ATOM 5988 C CA . ARG B 1 447 ? -1.572 -13.930 -45.344 1.00 52.85 307 ARG B CA 1
ATOM 5989 C C . ARG B 1 447 ? -0.600 -12.960 -46.012 1.00 50.67 307 ARG B C 1
ATOM 5990 O O . ARG B 1 447 ? -0.372 -11.840 -45.539 1.00 38.24 307 ARG B O 1
ATOM 5998 N N . GLY B 1 448 ? -0.022 -13.445 -47.111 1.00 51.34 308 GLY B N 1
ATOM 5999 C CA . GLY B 1 448 ? 0.915 -12.695 -47.919 1.00 48.34 308 GLY B CA 1
ATOM 6000 C C . GLY B 1 448 ? 2.152 -12.310 -47.155 1.00 42.33 308 GLY B C 1
ATOM 6001 O O . GLY B 1 448 ? 2.268 -12.611 -45.964 1.00 47.37 308 GLY B O 1
ATOM 6002 N N . PRO B 1 449 ? 3.133 -11.709 -47.844 1.00 35.78 309 PRO B N 1
ATOM 6003 C CA . PRO B 1 449 ? 4.388 -11.271 -47.226 1.00 32.38 309 PRO B CA 1
ATOM 6004 C C . PRO B 1 449 ? 4.038 -10.207 -46.202 1.00 25.68 309 PRO B C 1
ATOM 6005 O O . PRO B 1 449 ? 3.015 -9.538 -46.338 1.00 33.77 309 PRO B O 1
ATOM 6009 N N . LEU B 1 450 ? 4.894 -10.013 -45.210 1.00 20.75 310 LEU B N 1
ATOM 6010 C CA . LEU B 1 450 ? 4.585 -9.021 -44.211 1.00 11.58 310 LEU B CA 1
ATOM 6011 C C . LEU B 1 450 ? 5.832 -8.377 -43.674 1.00 18.40 310 LEU B C 1
ATOM 6012 O O . LEU B 1 450 ? 6.880 -8.998 -43.574 1.00 19.57 310 LEU B O 1
ATOM 6017 N N . TRP B 1 451 ? 5.731 -7.085 -43.430 1.00 24.03 311 TRP B N 1
ATOM 6018 C CA . TRP B 1 451 ? 6.833 -6.325 -42.889 1.00 15.46 311 TRP B CA 1
ATOM 6019 C C . TRP B 1 451 ? 6.434 -5.922 -41.488 1.00 12.13 311 TRP B C 1
ATOM 6020 O O . TRP B 1 451 ? 5.284 -5.556 -41.243 1.00 16.28 311 TRP B O 1
ATOM 6031 N N . ILE B 1 452 ? 7.343 -6.087 -40.542 1.00 11.65 312 ILE B N 1
ATOM 6032 C CA . ILE B 1 452 ? 7.070 -5.671 -39.185 1.00 11.72 312 ILE B CA 1
ATOM 6033 C C . ILE B 1 452 ? 7.931 -4.446 -39.062 1.00 8.21 312 ILE B C 1
ATOM 6034 O O . ILE B 1 452 ? 9.141 -4.524 -39.271 1.00 23.71 312 ILE B O 1
ATOM 6039 N N . LEU B 1 453 ? 7.311 -3.314 -38.778 1.00 10.78 313 LEU B N 1
ATOM 6040 C CA . LEU B 1 453 ? 8.028 -2.058 -38.614 1.00 18.77 313 LEU B CA 1
ATOM 6041 C C . LEU B 1 453 ? 8.129 -1.669 -37.126 1.00 19.73 313 LEU B C 1
ATOM 6042 O O . LEU B 1 453 ? 7.135 -1.359 -36.472 1.00 18.23 313 LEU B O 1
ATOM 6047 N N . GLY B 1 454 ? 9.322 -1.779 -36.570 1.00 19.57 314 GLY B N 1
ATOM 6048 C CA . GLY B 1 454 ? 9.498 -1.399 -35.189 1.00 5.55 314 GLY B CA 1
ATOM 6049 C C . GLY B 1 454 ? 10.450 -0.230 -35.080 1.00 8.18 314 GLY B C 1
ATOM 6050 O O . GLY B 1 454 ? 10.796 0.375 -36.099 1.00 17.04 31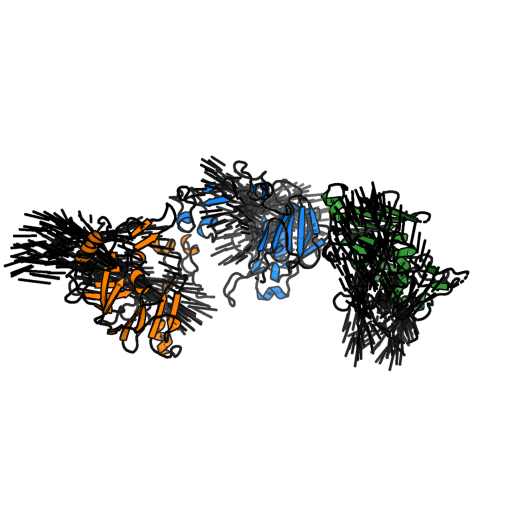4 GLY B O 1
ATOM 6051 N N . ASP B 1 455 ? 10.880 0.072 -33.853 1.00 12.77 315 ASP B N 1
ATOM 6052 C CA . ASP B 1 455 ? 11.802 1.165 -33.544 1.00 14.70 315 ASP B CA 1
ATOM 6053 C C . ASP B 1 455 ? 12.708 1.689 -34.645 1.00 14.58 315 ASP B C 1
ATOM 6054 O O . ASP B 1 455 ? 12.835 2.898 -34.799 1.00 34.76 315 ASP B O 1
ATOM 6059 N N . VAL B 1 456 ? 13.333 0.798 -35.401 1.00 14.49 316 VAL B N 1
ATOM 6060 C CA . VAL B 1 456 ? 14.241 1.230 -36.455 1.00 15.15 316 VAL B CA 1
ATOM 6061 C C . VAL B 1 456 ? 13.570 2.211 -37.411 1.00 14.14 316 VAL B C 1
ATOM 6062 O O . VAL B 1 456 ? 14.202 3.143 -37.908 1.00 16.95 316 VAL B O 1
ATOM 6066 N N . PHE B 1 457 ? 12.262 2.058 -37.556 1.00 11.90 317 PHE B N 1
ATOM 6067 C CA . PHE B 1 457 ? 11.466 2.937 -38.400 1.00 8.87 317 PHE B CA 1
ATOM 6068 C C . PHE B 1 457 ? 10.591 3.900 -37.566 1.00 12.39 317 PHE B C 1
ATOM 6069 O O . PHE B 1 457 ? 10.519 5.077 -37.865 1.00 13.34 317 PHE B O 1
ATOM 6077 N N . MET B 1 458 ? 9.955 3.406 -36.502 1.00 16.38 318 MET B N 1
ATOM 6078 C CA . MET B 1 458 ? 9.084 4.237 -35.661 1.00 5.57 318 MET B CA 1
ATOM 6079 C C . MET B 1 458 ? 9.738 5.380 -34.910 1.00 11.11 318 MET B C 1
ATOM 6080 O O . MET B 1 458 ? 9.057 6.351 -34.496 1.00 15.35 318 MET B O 1
ATOM 6085 N N . GLY B 1 459 ? 11.059 5.295 -34.790 1.00 13.83 319 GLY B N 1
ATOM 6086 C CA . GLY B 1 459 ? 11.816 6.333 -34.121 1.00 11.60 319 GLY B CA 1
ATOM 6087 C C . GLY B 1 459 ? 11.981 7.518 -35.041 1.00 17.07 319 GLY B C 1
ATOM 6088 O O . GLY B 1 459 ? 11.633 8.639 -34.664 1.00 23.01 319 GLY B O 1
ATOM 6089 N N . PRO B 1 460 ? 12.578 7.318 -36.235 1.00 20.78 320 PRO B N 1
ATOM 6090 C CA . PRO B 1 460 ? 12.770 8.414 -37.197 1.00 18.52 320 PRO B CA 1
ATOM 6091 C C . PRO B 1 460 ? 11.422 8.916 -37.728 1.00 17.80 320 PRO B C 1
ATOM 6092 O O . PRO B 1 460 ? 11.316 10.025 -38.260 1.00 25.33 320 PRO B O 1
ATOM 6096 N N . TYR B 1 461 ? 10.386 8.103 -37.580 1.00 22.12 321 TYR B N 1
ATOM 6097 C CA . TYR B 1 461 ? 9.079 8.486 -38.068 1.00 11.84 321 TYR B CA 1
ATOM 6098 C C . TYR B 1 461 ? 7.974 8.470 -37.053 1.00 7.27 321 TYR B C 1
ATOM 6099 O O . TYR B 1 461 ? 7.486 7.415 -36.681 1.00 31.72 321 TYR B O 1
ATOM 6108 N N . HIS B 1 462 ? 7.589 9.667 -36.626 1.00 10.48 322 HIS B N 1
ATOM 6109 C CA . HIS B 1 462 ? 6.495 9.878 -35.690 1.00 17.15 322 HIS B CA 1
ATOM 6110 C C . HIS B 1 462 ? 5.279 9.131 -36.273 1.00 23.38 322 HIS B C 1
ATOM 6111 O O . HIS B 1 462 ? 4.907 9.320 -37.452 1.00 15.71 322 HIS B O 1
ATOM 6118 N N . THR B 1 463 ? 4.688 8.272 -35.440 1.00 22.58 323 THR B N 1
ATOM 6119 C CA . THR B 1 463 ? 3.566 7.442 -35.824 1.00 13.19 323 THR B CA 1
ATOM 6120 C C . THR B 1 463 ? 2.304 7.793 -35.048 1.00 17.37 323 THR B C 1
ATOM 6121 O O . THR B 1 463 ? 2.353 8.030 -33.850 1.00 12.24 323 THR B O 1
ATOM 6125 N N . VAL B 1 464 ? 1.185 7.848 -35.763 1.00 20.15 324 VAL B N 1
ATOM 6126 C CA . VAL B 1 464 ? -0.116 8.185 -35.193 1.00 20.51 324 VAL B CA 1
ATOM 6127 C C . VAL B 1 464 ? -1.076 7.015 -35.444 1.00 20.97 324 VAL B C 1
ATOM 6128 O O . VAL B 1 464 ? -1.439 6.716 -36.587 1.00 19.63 324 VAL B O 1
ATOM 6132 N N . PHE B 1 465 ? -1.441 6.335 -34.363 1.00 18.87 325 PHE B N 1
ATOM 6133 C CA . PHE B 1 465 ? -2.342 5.209 -34.420 1.00 17.35 325 PHE B CA 1
ATOM 6134 C C . PHE B 1 465 ? -3.729 5.784 -34.245 1.00 9.49 325 PHE B C 1
ATOM 6135 O O . PHE B 1 465 ? -4.130 6.148 -33.148 1.00 18.65 325 PHE B O 1
ATOM 6143 N N . ASP B 1 466 ? -4.455 5.867 -35.346 1.00 15.99 326 ASP B N 1
ATOM 6144 C CA . ASP B 1 466 ? -5.780 6.469 -35.355 1.00 18.61 326 ASP B CA 1
ATOM 6145 C C . ASP B 1 466 ? -6.899 5.454 -35.296 1.00 17.95 326 ASP B C 1
ATOM 6146 O O . ASP B 1 466 ? -7.431 5.060 -36.316 1.00 31.16 326 ASP B O 1
ATOM 6151 N N . TYR B 1 467 ? -7.308 5.098 -34.088 1.00 27.61 327 TYR B N 1
ATOM 6152 C CA . TYR B 1 467 ? -8.367 4.116 -33.879 1.00 19.82 327 TYR B CA 1
ATOM 6153 C C . TYR B 1 467 ? -9.729 4.546 -34.399 1.00 23.95 327 TYR B C 1
ATOM 6154 O O . TYR B 1 467 ? -10.524 3.710 -34.825 1.00 28.39 327 TYR B O 1
ATOM 6163 N N . GLY B 1 468 ? -10.026 5.832 -34.335 1.00 23.95 328 GLY B N 1
ATOM 6164 C CA . GLY B 1 468 ? -11.329 6.263 -34.794 1.00 27.61 328 GLY B CA 1
ATOM 6165 C C . GLY B 1 468 ? -11.492 6.181 -36.298 1.00 43.24 328 GLY B C 1
ATOM 6166 O O . GLY B 1 468 ? -12.466 5.626 -36.822 1.00 38.65 328 GLY B O 1
ATOM 6167 N N . LYS B 1 469 ? -10.549 6.810 -36.987 1.00 42.90 329 LYS B N 1
ATOM 6168 C CA . LYS B 1 469 ? -10.516 6.838 -38.438 1.00 37.15 329 LYS B CA 1
ATOM 6169 C C . LYS B 1 469 ? -9.847 5.565 -38.953 1.00 35.48 329 LYS B C 1
ATOM 6170 O O . LYS B 1 469 ? -9.804 5.334 -40.158 1.00 38.69 329 LYS B O 1
ATOM 6176 N N . LEU B 1 470 ? -9.324 4.755 -38.029 1.00 33.52 330 LEU B N 1
ATOM 6177 C CA . LEU B 1 470 ? -8.614 3.510 -38.341 1.00 26.19 330 LEU B CA 1
ATOM 6178 C C . LEU B 1 470 ? -7.542 3.633 -39.406 1.00 19.20 330 LEU B C 1
ATOM 6179 O O . LEU B 1 470 ? -7.684 3.107 -40.503 1.00 19.32 330 LEU B O 1
ATOM 6184 N N . ARG B 1 471 ? -6.454 4.309 -39.051 1.00 17.95 331 ARG B N 1
ATOM 6185 C CA . ARG B 1 471 ? -5.336 4.501 -39.957 1.00 16.84 331 ARG B CA 1
ATOM 6186 C C . ARG B 1 471 ? -4.070 4.801 -39.180 1.00 19.87 331 ARG B C 1
ATOM 6187 O O . ARG B 1 471 ? -4.128 5.039 -37.978 1.00 33.10 331 ARG B O 1
ATOM 6195 N N . ILE B 1 472 ? -2.923 4.703 -39.837 1.00 10.81 332 ILE B N 1
ATOM 6196 C CA . ILE B 1 472 ? -1.654 4.975 -39.181 1.00 16.37 332 ILE B CA 1
ATOM 6197 C C . ILE B 1 472 ? -1.073 6.132 -39.967 1.00 13.00 332 ILE B C 1
ATOM 6198 O O . ILE B 1 472 ? -1.200 6.141 -41.182 1.00 27.21 332 ILE B O 1
ATOM 6203 N N . GLY B 1 473 ? -0.445 7.104 -39.301 1.00 25.51 333 GLY B N 1
ATOM 6204 C CA . GLY B 1 473 ? 0.136 8.227 -40.022 1.00 4.00 333 GLY B CA 1
ATOM 6205 C C . GLY B 1 473 ? 1.591 8.391 -39.645 1.00 18.28 333 GLY B C 1
ATOM 6206 O O . GLY B 1 473 ? 1.891 8.457 -38.457 1.00 16.72 333 GLY B O 1
ATOM 6207 N N . PHE B 1 474 ? 2.498 8.473 -40.620 1.00 19.63 334 PHE B N 1
ATOM 6208 C CA . PHE B 1 474 ? 3.930 8.634 -40.328 1.00 9.55 334 PHE B CA 1
ATOM 6209 C C . PHE B 1 474 ? 4.355 10.035 -40.692 1.00 22.09 334 PHE B C 1
ATOM 6210 O O . PHE B 1 474 ? 3.700 10.668 -41.519 1.00 28.47 334 PHE B O 1
ATOM 6218 N N . ALA B 1 475 ? 5.401 10.548 -40.043 1.00 15.68 335 ALA B N 1
ATOM 6219 C CA . ALA B 1 475 ? 5.912 11.897 -40.321 1.00 7.77 335 ALA B CA 1
ATOM 6220 C C . ALA B 1 475 ? 7.359 11.986 -39.880 1.00 10.74 335 ALA B C 1
ATOM 6221 O O . ALA B 1 475 ? 7.745 11.297 -38.942 1.00 32.05 335 ALA B O 1
ATOM 6223 N N . LYS B 1 476 ? 8.162 12.828 -40.529 1.00 21.00 336 LYS B N 1
ATOM 6224 C CA . LYS B 1 476 ? 9.572 12.963 -40.148 1.00 19.99 336 LYS B CA 1
ATOM 6225 C C . LYS B 1 476 ? 9.619 13.465 -38.702 1.00 14.93 336 LYS B C 1
ATOM 6226 O O . LYS B 1 476 ? 9.422 14.643 -38.427 1.00 27.52 336 LYS B O 1
ATOM 6232 N N . ALA B 1 477 ? 9.814 12.558 -37.760 1.00 30.60 337 ALA B N 1
ATOM 6233 C CA . ALA B 1 477 ? 9.864 12.956 -36.367 1.00 16.49 337 ALA B CA 1
ATOM 6234 C C . ALA B 1 477 ? 11.164 13.669 -36.149 1.00 27.24 337 ALA B C 1
ATOM 6235 O O . ALA B 1 477 ? 12.148 13.407 -36.839 1.00 36.50 337 ALA B O 1
ATOM 6237 N N . ALA B 1 478 ? 11.148 14.639 -35.251 1.00 34.22 338 ALA B N 1
ATOM 6238 C CA . ALA B 1 478 ? 12.361 15.363 -34.919 1.00 41.26 338 ALA B CA 1
ATOM 6239 C C . ALA B 1 478 ? 12.278 15.557 -33.426 1.00 40.40 338 ALA B C 1
ATOM 6240 O O . ALA B 1 478 ? 11.234 16.106 -32.993 1.00 36.00 338 ALA B O 1
ATOM 6243 N N . VAL C 1 1 P 52.593 27.680 22.945 1.00 43.79 6 VAL C N 1
ATOM 6244 C CA . VAL C 1 1 P 53.206 28.895 23.563 1.00 34.54 6 VAL C CA 1
ATOM 6245 C C . VAL C 1 1 P 52.221 29.626 24.455 1.00 20.11 6 VAL C C 1
ATOM 6246 O O . VAL C 1 1 P 51.012 29.438 24.362 1.00 21.59 6 VAL C O 1
ATOM 6250 N N . ARG C 1 2 P 52.763 30.496 25.286 1.00 17.63 7 ARG C N 1
ATOM 6251 C CA . ARG C 1 2 P 51.967 31.268 26.201 1.00 23.43 7 ARG C CA 1
ATOM 6252 C C . ARG C 1 2 P 52.303 32.718 25.944 1.00 30.19 7 ARG C C 1
ATOM 6253 O O . ARG C 1 2 P 53.453 33.059 25.661 1.00 40.32 7 ARG C O 1
ATOM 6261 N N . ILE C 1 3 P 51.280 33.555 25.947 1.00 27.06 8 ILE C N 1
ATOM 6262 C CA . ILE C 1 3 P 51.475 34.969 25.742 1.00 11.31 8 ILE C CA 1
ATOM 6263 C C . ILE C 1 3 P 50.853 35.730 26.911 1.00 17.24 8 ILE C C 1
ATOM 6264 O O . ILE C 1 3 P 49.719 35.450 27.359 1.00 25.60 8 ILE C O 1
ATOM 6269 N N . ALA C 1 4 P 51.692 36.598 27.472 1.00 18.66 9 ALA C N 1
ATOM 6270 C CA . ALA C 1 4 P 51.360 37.457 28.595 1.00 18.57 9 ALA C CA 1
ATOM 6271 C C . ALA C 1 4 P 50.242 38.432 28.296 1.00 17.93 9 ALA C C 1
ATOM 6272 O O . ALA C 1 4 P 50.144 38.980 27.200 1.00 34.92 9 ALA C O 1
ATOM 6274 N N . LEU C 1 5 P 49.409 38.647 29.299 1.00 17.55 10 LEU C N 1
ATOM 6275 C CA . LEU C 1 5 P 48.316 39.604 29.226 1.00 14.78 10 LEU C CA 1
ATOM 6276 C C . LEU C 1 5 P 48.518 40.614 30.353 1.00 18.21 10 LEU C C 1
ATOM 6277 O O . LEU C 1 5 P 49.352 40.423 31.264 1.00 10.84 10 LEU C O 1
ATOM 6282 N N . LYS C 1 6 P 47.765 41.701 30.283 1.00 17.07 11 LYS C N 1
ATOM 6283 C CA . LYS C 1 6 P 47.879 42.756 31.268 1.00 11.96 11 LYS C CA 1
ATOM 6284 C C . LYS C 1 6 P 46.513 43.303 31.565 1.00 14.79 11 LYS C C 1
ATOM 6285 O O . LYS C 1 6 P 45.757 43.662 30.652 1.00 25.61 11 LYS C O 1
ATOM 6291 N N . LYS C 1 7 P 46.145 43.240 32.835 1.00 15.45 12 LYS C N 1
ATOM 6292 C CA . LYS C 1 7 P 44.873 43.784 33.221 1.00 19.46 12 LYS C CA 1
ATOM 6293 C C . LYS C 1 7 P 45.089 45.302 33.361 1.00 26.11 12 LYS C C 1
ATOM 6294 O O . LYS C 1 7 P 46.010 45.772 34.050 1.00 23.75 12 LYS C O 1
ATOM 6300 N N . ARG C 1 8 P 44.320 46.048 32.586 1.00 21.38 13 ARG C N 1
ATOM 6301 C CA . ARG C 1 8 P 44.345 47.496 32.615 1.00 20.18 13 ARG C CA 1
ATOM 6302 C C . ARG C 1 8 P 42.883 47.726 32.908 1.00 23.61 13 ARG C C 1
ATOM 6303 O O . ARG C 1 8 P 42.019 47.307 32.135 1.00 30.83 13 ARG C O 1
ATOM 6311 N N . PRO C 1 9 P 42.584 48.249 34.110 1.00 34.52 14 PRO C N 1
ATOM 6312 C CA . PRO C 1 9 P 41.219 48.538 34.577 1.00 41.85 14 PRO C CA 1
ATOM 6313 C C . PRO C 1 9 P 40.487 49.646 33.788 1.00 36.78 14 PRO C C 1
ATOM 6314 O O . PRO C 1 9 P 40.994 50.162 32.790 1.00 52.34 14 PRO C O 1
ATOM 6318 N N . ILE C 1 10 P 39.279 49.978 34.226 1.00 39.13 15 ILE C N 1
ATOM 6319 C CA . ILE C 1 10 P 38.488 51.034 33.595 1.00 23.11 15 ILE C CA 1
ATOM 6320 C C . ILE C 1 10 P 38.768 52.420 34.248 1.00 32.44 15 ILE C C 1
ATOM 6321 O O . ILE C 1 10 P 39.101 52.506 35.447 1.00 29.32 15 ILE C O 1
ATOM 6326 N N . ASP C 1 11 P 38.658 53.492 33.459 1.00 29.32 16 ASP C N 1
ATOM 6327 C CA . ASP C 1 11 P 38.953 54.849 33.942 1.00 39.75 16 ASP C CA 1
ATOM 6328 C C . ASP C 1 11 P 37.881 55.907 33.628 1.00 45.08 16 ASP C C 1
ATOM 6329 O O . ASP C 1 11 P 36.720 55.577 33.382 1.00 45.01 16 ASP C O 1
ATOM 6334 N N . ARG C 1 12 P 38.301 57.178 33.665 1.00 45.95 17 ARG C N 1
ATOM 6335 C CA . ARG C 1 12 P 37.460 58.348 33.376 1.00 45.26 17 ARG C CA 1
ATOM 6336 C C . ARG C 1 12 P 37.037 58.352 31.911 1.00 43.30 17 ARG C C 1
ATOM 6337 O O . ARG C 1 12 P 35.886 58.108 31.602 1.00 49.59 17 ARG C O 1
ATOM 6345 N N . ASN C 1 13 P 37.960 58.688 31.016 1.00 33.92 18 ASN C N 1
ATOM 6346 C CA . ASN C 1 13 P 37.673 58.695 29.581 1.00 33.27 18 ASN C CA 1
ATOM 6347 C C . ASN C 1 13 P 37.027 57.359 29.222 1.00 37.37 18 ASN C C 1
ATOM 6348 O O . ASN C 1 13 P 36.115 57.300 28.380 1.00 35.39 18 ASN C O 1
ATOM 6353 N N . SER C 1 14 P 37.449 56.299 29.918 1.00 34.77 19 SER C N 1
ATOM 6354 C CA . SER C 1 14 P 36.870 54.964 29.729 1.00 37.76 19 SER C CA 1
ATOM 6355 C C . SER C 1 14 P 35.682 54.801 30.693 1.00 34.65 19 SER C C 1
ATOM 6356 O O . SER C 1 14 P 35.423 53.719 31.211 1.00 39.98 19 SER C O 1
ATOM 6359 N N . ARG C 1 15 P 34.962 55.910 30.879 1.00 40.14 20 ARG C N 1
ATOM 6360 C CA . ARG C 1 15 P 33.771 56.028 31.721 1.00 33.37 20 ARG C CA 1
ATOM 6361 C C . ARG C 1 15 P 33.006 57.205 31.099 1.00 33.61 20 ARG C C 1
ATOM 6362 O O . ARG C 1 15 P 31.972 57.013 30.455 1.00 41.77 20 ARG C O 1
ATOM 6364 N N . VAL C 1 16 P 33.533 58.416 31.298 1.00 38.13 21 VAL C N 1
ATOM 6365 C CA . VAL C 1 16 P 32.972 59.653 30.739 1.00 31.60 21 VAL C CA 1
ATOM 6366 C C . VAL C 1 16 P 32.922 59.532 29.213 1.00 36.20 21 VAL C C 1
ATOM 6367 O O . VAL C 1 16 P 31.833 59.467 28.622 1.00 38.63 21 VAL C O 1
ATOM 6369 N N . ALA C 1 17 P 34.102 59.479 28.584 1.00 40.43 22 ALA C N 1
ATOM 6370 C CA . ALA C 1 17 P 34.178 59.358 27.129 1.00 34.26 22 ALA C CA 1
ATOM 6371 C C . ALA C 1 17 P 33.362 58.142 26.643 1.00 34.91 22 ALA C C 1
ATOM 6372 O O . ALA C 1 17 P 32.764 58.183 25.557 1.00 44.99 22 ALA C O 1
ATOM 6374 N N . THR C 1 18 P 33.293 57.080 27.446 1.00 39.08 23 THR C N 1
ATOM 6375 C CA . THR C 1 18 P 32.493 55.924 27.032 1.00 42.35 23 THR C CA 1
ATOM 6376 C C . THR C 1 18 P 31.018 56.313 27.114 1.00 43.20 23 THR C C 1
ATOM 6377 O O . THR C 1 18 P 30.186 55.810 26.357 1.00 37.69 23 THR C O 1
ATOM 6381 N N . GLY C 1 19 P 30.709 57.200 28.067 1.00 51.09 24 GLY C N 1
ATOM 6382 C CA . GLY C 1 19 P 29.348 57.684 28.266 1.00 45.69 24 GLY C CA 1
ATOM 6383 C C . GLY C 1 19 P 28.933 58.532 27.076 1.00 46.20 24 GLY C C 1
ATOM 6384 O O . GLY C 1 19 P 27.771 58.958 26.977 1.00 41.28 24 GLY C O 1
ATOM 6385 N N . LEU C 1 20 P 29.904 58.789 26.193 1.00 49.61 25 LEU C N 1
ATOM 6386 C CA . LEU C 1 20 P 29.710 59.563 24.970 1.00 42.41 25 LEU C CA 1
ATOM 6387 C C . LEU C 1 20 P 29.256 58.624 23.821 1.00 44.22 25 LEU C C 1
ATOM 6388 O O . LEU C 1 20 P 28.796 59.084 22.760 1.00 53.10 25 LEU C O 1
ATOM 6393 N N . SER C 1 21 P 29.382 57.317 24.062 1.00 39.24 26 SER C N 1
ATOM 6394 C CA . SER C 1 21 P 28.980 56.248 23.143 1.00 49.30 26 SER C CA 1
ATOM 6395 C C . SER C 1 21 P 29.479 54.926 23.735 1.00 61.04 26 SER C C 1
ATOM 6396 O O . SER C 1 21 P 28.629 54.102 24.160 1.00 67.80 26 SER C O 1
ATOM 6398 N N . GLY C 1 22 P 30.719 54.751 23.815 1.00 70.12 27 GLY C N 1
ATOM 6399 N N . GLU C 1 39 ? 20.075 43.147 18.670 1.00 51.22 3 GLU C N 1
ATOM 6400 C CA . GLU C 1 39 ? 20.109 43.100 17.183 1.00 58.19 3 GLU C CA 1
ATOM 6401 C C . GLU C 1 39 ? 20.075 41.624 16.810 1.00 63.57 3 GLU C C 1
ATOM 6402 O O . GLU C 1 39 ? 19.672 40.794 17.621 1.00 61.45 3 GLU C O 1
ATOM 6404 N N . GLU C 1 40 ? 20.471 41.299 15.585 1.00 62.86 4 GLU C N 1
ATOM 6405 C CA . GLU C 1 40 ? 20.515 39.912 15.149 1.00 57.31 4 GLU C CA 1
ATOM 6406 C C . GLU C 1 40 ? 21.693 39.279 15.892 1.00 58.97 4 GLU C C 1
ATOM 6407 O O . GLU C 1 40 ? 22.134 39.798 16.920 1.00 58.73 4 GLU C O 1
ATOM 6409 N N . GLY C 1 41 ? 22.247 38.201 15.348 1.00 62.00 5 GLY C N 1
ATOM 6410 C CA . GLY C 1 41 ? 23.378 37.557 16.001 1.00 62.71 5 GLY C CA 1
ATOM 6411 C C . GLY C 1 41 ? 24.653 38.371 15.869 1.00 57.75 5 GLY C C 1
ATOM 6412 O O . GLY C 1 41 ? 25.722 37.936 16.301 1.00 52.36 5 GLY C O 1
ATOM 6413 N N . ASP C 1 42 ? 24.512 39.563 15.290 1.00 51.55 6 ASP C N 1
ATOM 6414 C CA . ASP C 1 42 ? 25.590 40.519 15.021 1.00 40.92 6 ASP C CA 1
ATOM 6415 C C . ASP C 1 42 ? 26.278 41.116 16.261 1.00 29.64 6 ASP C C 1
ATOM 6416 O O . ASP C 1 42 ? 26.420 42.331 16.399 1.00 25.53 6 ASP C O 1
ATOM 6421 N N . ILE C 1 43 ? 26.786 40.228 17.101 1.00 24.69 7 ILE C N 1
ATOM 6422 C CA . ILE C 1 43 ? 27.479 40.569 18.330 1.00 33.53 7 ILE C CA 1
ATOM 6423 C C . ILE C 1 43 ? 28.616 41.567 18.112 1.00 34.44 7 ILE C C 1
ATOM 6424 O O . ILE C 1 43 ? 28.782 42.508 18.899 1.00 36.55 7 ILE C O 1
ATOM 6429 N N . VAL C 1 44 ? 29.383 41.375 17.034 1.00 26.42 8 VAL C N 1
ATOM 6430 C CA . VAL C 1 44 ? 30.527 42.243 16.765 1.00 19.62 8 VAL C CA 1
ATOM 6431 C C . VAL C 1 44 ? 30.150 43.688 16.581 1.00 10.62 8 VAL C C 1
ATOM 6432 O O . VAL C 1 44 ? 30.858 44.568 17.053 1.00 18.85 8 VAL C O 1
ATOM 6436 N N . ALA C 1 45 ? 29.013 43.935 15.935 1.00 23.05 9 ALA C N 1
ATOM 6437 C CA . ALA C 1 45 ? 28.543 45.310 15.720 1.00 6.63 9 ALA C CA 1
ATOM 6438 C C . ALA C 1 45 ? 27.992 45.873 16.997 1.00 13.45 9 ALA C C 1
ATOM 6439 O O . ALA C 1 45 ? 27.523 47.016 17.034 1.00 20.77 9 ALA C O 1
ATOM 6441 N N . LEU C 1 46 ? 28.028 45.045 18.036 1.00 18.44 10 LEU C N 1
ATOM 6442 C CA . LEU C 1 46 ? 27.552 45.409 19.345 1.00 10.45 10 LEU C CA 1
ATOM 6443 C C . LEU C 1 46 ? 28.734 45.604 20.266 1.00 17.56 10 LEU C C 1
ATOM 6444 O O . LEU C 1 46 ? 28.599 46.210 21.317 1.00 26.43 10 LEU C O 1
ATOM 6449 N N . LYS C 1 47 ? 29.909 45.145 19.853 1.00 20.55 11 LYS C N 1
ATOM 6450 C CA . LYS C 1 47 ? 31.095 45.284 20.693 1.00 13.82 11 LYS C CA 1
ATOM 6451 C C . LYS C 1 47 ? 31.476 46.686 21.101 1.00 12.06 11 LYS C C 1
ATOM 6452 O O . LYS C 1 47 ? 31.259 47.658 20.380 1.00 31.31 11 LYS C O 1
ATOM 6458 N N . ASN C 1 48 ? 32.119 46.764 22.251 1.00 20.22 12 ASN C N 1
ATOM 6459 C CA . ASN C 1 48 ? 32.604 48.015 22.794 1.00 11.36 12 ASN C CA 1
ATOM 6460 C C . ASN C 1 48 ? 33.917 47.600 23.411 1.00 13.08 12 ASN C C 1
ATOM 6461 O O . ASN C 1 48 ? 33.934 46.994 24.471 1.00 26.85 12 ASN C O 1
ATOM 6466 N N . TYR C 1 49 ? 35.013 47.855 22.714 1.00 17.61 13 TYR C N 1
ATOM 6467 C CA . TYR C 1 49 ? 36.327 47.478 23.209 1.00 4.00 13 TYR C CA 1
ATOM 6468 C C . TYR C 1 49 ? 36.824 48.262 24.398 1.00 13.31 13 TYR C C 1
ATOM 6469 O O . TYR C 1 49 ? 37.954 48.060 24.861 1.00 20.00 13 TYR C O 1
ATOM 6478 N N . MET C 1 50 ? 35.988 49.176 24.891 1.00 23.51 14 MET C N 1
ATOM 6479 C CA . MET C 1 50 ? 36.332 49.952 26.087 1.00 21.88 14 MET C CA 1
ATOM 6480 C C . MET C 1 50 ? 36.111 49.080 27.337 1.00 21.09 14 MET C C 1
ATOM 6481 O O . MET C 1 50 ? 36.368 49.523 28.463 1.00 24.77 14 MET C O 1
ATOM 6486 N N . ASN C 1 51 ? 35.639 47.845 27.090 1.00 26.12 15 ASN C N 1
ATOM 6487 C CA . ASN C 1 51 ? 35.348 46.794 28.075 1.00 20.84 15 ASN C CA 1
ATOM 6488 C C . ASN C 1 51 ? 36.493 45.816 28.198 1.00 12.23 15 ASN C C 1
ATOM 6489 O O . ASN C 1 51 ? 36.489 44.946 29.075 1.00 32.90 15 ASN C O 1
ATOM 6494 N N . ALA C 1 52 ? 37.435 45.908 27.274 1.00 18.66 16 ALA C N 1
ATOM 6495 C CA . ALA C 1 52 ? 38.583 45.018 27.262 1.00 12.68 16 ALA C CA 1
ATOM 6496 C C . ALA C 1 52 ? 39.542 45.405 28.356 1.00 18.27 16 ALA C C 1
ATOM 6497 O O . ALA C 1 52 ? 39.963 46.564 28.423 1.00 17.43 16 ALA C O 1
ATOM 6499 N N . GLN C 1 53 ? 39.887 44.427 29.200 1.00 15.30 17 GLN C N 1
ATOM 6500 C CA . GLN C 1 53 ? 40.779 44.668 30.340 1.00 15.35 17 GLN C CA 1
ATOM 6501 C C . GLN C 1 53 ? 42.110 43.965 30.223 1.00 20.82 17 GLN C C 1
ATOM 6502 O O . GLN C 1 53 ? 43.069 44.292 30.941 1.00 19.91 17 GLN C O 1
ATOM 6508 N N . TYR C 1 54 ? 42.157 42.977 29.333 1.00 21.24 18 TYR C N 1
ATOM 6509 C CA . TYR C 1 54 ? 43.371 42.217 29.131 1.00 13.88 18 TYR C CA 1
ATOM 6510 C C . TYR C 1 54 ? 43.940 42.533 27.764 1.00 10.82 18 TYR C C 1
ATOM 6511 O O . TYR C 1 54 ? 43.206 42.613 26.785 1.00 12.25 18 TYR C O 1
ATOM 6520 N N . PHE C 1 55 ? 45.241 42.772 27.729 1.00 10.29 19 PHE C N 1
ATOM 6521 C CA . PHE C 1 55 ? 45.912 43.138 26.519 1.00 4.60 19 PHE C CA 1
ATOM 6522 C C . PHE C 1 55 ? 47.113 42.286 26.374 1.00 10.03 19 PHE C C 1
ATOM 6523 O O . PHE C 1 55 ? 47.737 41.930 27.360 1.00 16.89 19 PHE C O 1
ATOM 6531 N N . GLY C 1 56 ? 47.449 41.991 25.123 1.00 22.18 20 GLY C N 1
ATOM 6532 C CA . GLY C 1 56 ? 48.598 41.169 24.828 1.00 20.59 20 GLY C CA 1
ATOM 6533 C C . GLY C 1 56 ? 49.371 41.856 23.735 1.00 19.33 20 GLY C C 1
ATOM 6534 O O . GLY C 1 56 ? 48.927 42.879 23.239 1.00 13.94 20 GLY C O 1
ATOM 6535 N N . GLU C 1 57 ? 50.498 41.277 23.345 1.00 10.94 21 GLU C N 1
ATOM 6536 C CA . GLU C 1 57 ? 51.337 41.832 22.331 1.00 18.53 21 GLU C CA 1
ATOM 6537 C C . GLU C 1 57 ? 51.619 40.817 21.236 1.00 22.24 21 GLU C C 1
ATOM 6538 O O . GLU C 1 57 ? 51.778 39.637 21.522 1.00 35.48 21 GLU C O 1
ATOM 6544 N N . ILE C 1 58 ? 51.598 41.269 19.982 1.00 26.92 22 ILE C N 1
ATOM 6545 C CA . ILE C 1 58 ? 51.927 40.424 18.839 1.00 23.88 22 ILE C CA 1
ATOM 6546 C C . ILE C 1 58 ? 52.982 41.190 18.041 1.00 26.64 22 ILE C C 1
ATOM 6547 O O . ILE C 1 58 ? 53.658 42.069 18.581 1.00 20.87 22 ILE C O 1
ATOM 6552 N N . GLY C 1 59 ? 53.129 40.850 16.768 1.00 20.19 23 GLY C N 1
ATOM 6553 C CA . GLY C 1 59 ? 54.087 41.524 15.922 1.00 14.00 23 GLY C CA 1
ATOM 6554 C C . GLY C 1 59 ? 53.746 41.157 14.498 1.00 18.68 23 GLY C C 1
ATOM 6555 O O . GLY C 1 59 ? 53.252 40.055 14.270 1.00 24.12 23 GLY C O 1
ATOM 6556 N N . VAL C 1 60 ? 53.918 42.078 13.555 1.00 8.33 24 VAL C N 1
ATOM 6557 C CA . VAL C 1 60 ? 53.626 41.769 12.167 1.00 23.23 24 VAL C CA 1
ATOM 6558 C C . VAL C 1 60 ? 54.806 42.233 11.309 1.00 35.85 24 VAL C C 1
ATOM 6559 O O . VAL C 1 60 ? 55.552 43.132 11.705 1.00 28.52 24 VAL C O 1
ATOM 6563 N N . GLY C 1 61 ? 55.010 41.559 10.181 1.00 34.21 25 GLY C N 1
ATOM 6564 C CA . GLY C 1 61 ? 56.101 41.883 9.280 1.00 27.95 25 GLY C CA 1
ATOM 6565 C C . GLY C 1 61 ? 57.463 41.403 9.738 1.00 34.49 25 GLY C C 1
ATOM 6566 O O . GLY C 1 61 ? 57.641 40.994 10.889 1.00 39.96 25 GLY C O 1
ATOM 6567 N N . THR C 1 62 ? 58.427 41.428 8.824 1.00 42.01 26 THR C N 1
ATOM 6568 C CA . THR C 1 62 ? 59.796 41.023 9.131 1.00 40.73 26 THR C CA 1
ATOM 6569 C C . THR C 1 62 ? 60.737 42.139 8.684 1.00 34.71 26 THR C C 1
ATOM 6570 O O . THR C 1 62 ? 60.723 42.516 7.519 1.00 35.09 26 THR C O 1
ATOM 6574 N N . PRO C 1 63 ? 61.496 42.740 9.623 1.00 33.96 27 PRO C N 1
ATOM 6575 C CA . PRO C 1 63 ? 61.522 42.442 11.061 1.00 34.03 27 PRO C CA 1
ATOM 6576 C C . PRO C 1 63 ? 60.217 42.880 11.708 1.00 37.37 27 PRO C C 1
ATOM 6577 O O . PRO C 1 63 ? 59.593 43.849 11.277 1.00 44.05 27 PRO C O 1
ATOM 6581 N N . PRO C 1 64 ? 59.805 42.184 12.766 1.00 29.06 28 PRO C N 1
ATOM 6582 C CA . PRO C 1 64 ? 58.582 42.421 13.521 1.00 30.83 28 PRO C CA 1
ATOM 6583 C C . PRO C 1 64 ? 58.324 43.834 13.963 1.00 28.92 28 PRO C C 1
ATOM 6584 O O . PRO C 1 64 ? 59.213 44.531 14.449 1.00 43.91 28 PRO C O 1
ATOM 6588 N N . GLN C 1 65 ? 57.087 44.252 13.767 1.00 25.12 29 GLN C N 1
ATOM 6589 C CA . GLN C 1 65 ? 56.639 45.548 14.212 1.00 20.78 29 GLN C CA 1
ATOM 6590 C C . GLN C 1 65 ? 55.743 45.126 15.373 1.00 26.22 29 GLN C C 1
ATOM 6591 O O . GLN C 1 65 ? 54.826 44.326 15.179 1.00 31.46 29 GLN C O 1
ATOM 6597 N N . LYS C 1 66 ? 56.094 45.546 16.586 1.00 22.55 30 LYS C N 1
ATOM 6598 C CA . LYS C 1 66 ? 55.337 45.189 17.776 1.00 31.09 30 LYS C CA 1
ATOM 6599 C C . LYS C 1 66 ? 53.972 45.879 17.829 1.00 33.91 30 LYS C C 1
ATOM 6600 O O . LYS C 1 66 ? 53.836 47.030 17.416 1.00 41.88 30 LYS C O 1
ATOM 6606 N N . PHE C 1 67 ? 52.962 45.163 18.317 1.00 30.54 31 PHE C N 1
ATOM 6607 C CA . PHE C 1 67 ? 51.612 45.716 18.438 1.00 20.28 31 PHE C CA 1
ATOM 6608 C C . PHE C 1 67 ? 50.924 45.150 19.651 1.00 6.86 31 PHE C C 1
ATOM 6609 O O . PHE C 1 67 ? 50.999 43.964 19.898 1.00 16.76 31 PHE C O 1
ATOM 6617 N N . THR C 1 68 ? 50.259 46.011 20.403 1.00 15.04 32 THR C N 1
ATOM 6618 C CA . THR C 1 68 ? 49.515 45.602 21.578 1.00 7.03 32 THR C CA 1
ATOM 6619 C C . THR C 1 68 ? 48.093 45.426 21.086 1.00 11.13 32 THR C C 1
ATOM 6620 O O . THR C 1 68 ? 47.509 46.340 20.556 1.00 9.60 32 THR C O 1
ATOM 6624 N N . VAL C 1 69 ? 47.551 44.231 21.233 1.00 17.95 33 VAL C N 1
ATOM 6625 C CA . VAL C 1 69 ? 46.206 43.966 20.789 1.00 12.88 33 VAL C CA 1
ATOM 6626 C C . VAL C 1 69 ? 45.415 43.189 21.838 1.00 9.59 33 VAL C C 1
ATOM 6627 O O . VAL C 1 69 ? 45.972 42.664 22.822 1.00 7.60 33 VAL C O 1
ATOM 6631 N N . ILE C 1 70 ? 44.108 43.129 21.601 1.00 16.95 34 ILE C N 1
ATOM 6632 C CA . ILE C 1 70 ? 43.178 42.384 22.435 1.00 15.11 34 ILE C CA 1
ATOM 6633 C C . ILE C 1 70 ? 43.021 41.037 21.732 1.00 22.38 34 ILE C C 1
ATOM 6634 O O . ILE C 1 70 ? 42.688 41.014 20.536 1.00 19.73 34 ILE C O 1
ATOM 6639 N N . PHE C 1 71 ? 43.237 39.932 22.452 1.00 28.93 35 PHE C N 1
ATOM 6640 C CA . PHE C 1 71 ? 43.084 38.606 21.874 1.00 8.66 35 PHE C CA 1
ATOM 6641 C C . PHE C 1 71 ? 41.629 38.255 22.099 1.00 13.49 35 PHE C C 1
ATOM 6642 O O . PHE C 1 71 ? 41.229 37.822 23.165 1.00 10.57 35 PHE C O 1
ATOM 6650 N N . ASP C 1 72 ? 40.860 38.409 21.028 1.00 25.80 36 ASP C N 1
ATOM 6651 C CA . ASP C 1 72 ? 39.407 38.264 21.032 1.00 16.34 36 ASP C CA 1
ATOM 6652 C C . ASP C 1 72 ? 38.708 36.998 20.538 1.00 16.76 36 ASP C C 1
ATOM 6653 O O . ASP C 1 72 ? 38.703 36.727 19.344 1.00 29.32 36 ASP C O 1
ATOM 6658 N N . THR C 1 73 ? 37.983 36.306 21.418 1.00 20.59 37 THR C N 1
ATOM 6659 C CA . THR C 1 73 ? 37.280 35.091 21.002 1.00 12.39 37 THR C CA 1
ATOM 6660 C C . THR C 1 73 ? 35.852 35.370 20.542 1.00 17.35 37 THR C C 1
ATOM 6661 O O . THR C 1 73 ? 34.996 34.479 20.544 1.00 24.88 37 THR C O 1
ATOM 6665 N N . GLY C 1 74 ? 35.588 36.621 20.188 1.00 22.24 38 GLY C N 1
ATOM 6666 C CA . GLY C 1 74 ? 34.268 37.001 19.707 1.00 9.63 38 GLY C CA 1
ATOM 6667 C C . GLY C 1 74 ? 34.407 37.630 18.334 1.00 20.72 38 GLY C C 1
ATOM 6668 O O . GLY C 1 74 ? 33.424 38.090 17.758 1.00 22.58 38 GLY C O 1
ATOM 6669 N N . SER C 1 75 ? 35.636 37.639 17.814 1.00 25.52 39 SER C N 1
ATOM 6670 C CA . SER C 1 75 ? 35.938 38.213 16.513 1.00 10.66 39 SER C CA 1
ATOM 6671 C C . SER C 1 75 ? 36.952 37.293 15.821 1.00 21.23 39 SER C C 1
ATOM 6672 O O . SER C 1 75 ? 37.770 36.647 16.503 1.00 14.21 39 SER C O 1
ATOM 6675 N N . SER C 1 76 ? 36.910 37.244 14.479 1.00 21.22 40 SER C N 1
ATOM 6676 C CA . SER C 1 76 ? 37.795 36.363 13.713 1.00 12.46 40 SER C CA 1
ATOM 6677 C C . SER C 1 76 ? 38.844 37.013 12.843 1.00 15.57 40 SER C C 1
ATOM 6678 O O . SER C 1 76 ? 39.568 36.330 12.127 1.00 34.89 40 SER C O 1
ATOM 6681 N N . ASN C 1 77 ? 38.943 38.332 12.919 1.00 28.67 41 ASN C N 1
ATOM 6682 C CA . ASN C 1 77 ? 39.913 39.078 12.130 1.00 18.03 41 ASN C CA 1
ATOM 6683 C C . ASN C 1 77 ? 41.051 39.622 12.960 1.00 10.05 41 ASN C C 1
ATOM 6684 O O . ASN C 1 77 ? 40.897 39.887 14.132 1.00 18.53 41 ASN C O 1
ATOM 6689 N N . LEU C 1 78 ? 42.163 39.876 12.282 1.00 18.26 42 LEU C N 1
ATOM 6690 C CA . LEU C 1 78 ? 43.350 40.498 12.847 1.00 16.72 42 LEU C CA 1
ATOM 6691 C C . LEU C 1 78 ? 43.352 41.868 12.131 1.00 27.07 42 LEU C C 1
ATOM 6692 O O . LEU C 1 78 ? 43.031 41.961 10.939 1.00 21.39 42 LEU C O 1
ATOM 6697 N N . TRP C 1 79 ? 43.632 42.935 12.866 1.00 28.76 43 TRP C N 1
ATOM 6698 C CA . TRP C 1 79 ? 43.691 44.255 12.275 1.00 12.71 43 TRP C CA 1
ATOM 6699 C C . TRP C 1 79 ? 44.545 45.185 13.129 1.00 19.58 43 TRP C C 1
ATOM 6700 O O . TRP C 1 79 ? 44.505 45.134 14.350 1.00 29.82 43 TRP C O 1
ATOM 6711 N N . VAL C 1 80 ? 45.382 45.971 12.470 1.00 26.78 44 VAL C N 1
ATOM 6712 C CA . VAL C 1 80 ? 46.271 46.905 13.139 1.00 14.80 44 VAL C CA 1
ATOM 6713 C C . VAL C 1 80 ? 46.169 48.263 12.428 1.00 19.70 44 VAL C C 1
ATOM 6714 O O . VAL C 1 80 ? 45.629 48.351 11.315 1.00 14.17 44 VAL C O 1
ATOM 6718 N N . PRO C 1 81 ? 46.573 49.354 13.100 1.00 11.12 45 PRO C N 1
ATOM 6719 C CA . PRO C 1 81 ? 46.471 50.626 12.383 1.00 11.88 45 PRO C CA 1
ATOM 6720 C C . PRO C 1 81 ? 47.517 50.612 11.272 1.00 15.61 45 PRO C C 1
ATOM 6721 O O . PRO C 1 81 ? 48.516 49.881 11.363 1.00 16.17 45 PRO C O 1
ATOM 6725 N N . SER C 1 82 ? 47.307 51.401 10.221 1.00 18.94 46 SER C N 1
ATOM 6726 C CA . SER C 1 82 ? 48.274 51.420 9.131 1.00 4.82 46 SER C CA 1
ATOM 6727 C C . SER C 1 82 ? 49.074 52.713 9.075 1.00 18.60 46 SER C C 1
ATOM 6728 O O . SER C 1 82 ? 48.645 53.749 9.595 1.00 23.69 46 SER C O 1
ATOM 6731 N N . ALA C 1 83 ? 50.240 52.652 8.433 1.00 23.13 47 ALA C N 1
ATOM 6732 C CA . ALA C 1 83 ? 51.075 53.844 8.231 1.00 16.55 47 ALA C CA 1
ATOM 6733 C C . ALA C 1 83 ? 50.265 54.795 7.313 1.00 18.81 47 ALA C C 1
ATOM 6734 O O . ALA C 1 83 ? 50.471 56.024 7.276 1.00 17.44 47 ALA C O 1
ATOM 6736 N N . LYS C 1 84 ? 49.370 54.179 6.545 1.00 10.70 48 LYS C N 1
ATOM 6737 C CA . LYS C 1 84 ? 48.505 54.874 5.631 1.00 9.91 48 LYS C CA 1
ATOM 6738 C C . LYS C 1 84 ? 47.195 55.374 6.260 1.00 11.88 48 LYS C C 1
ATOM 6739 O O . LYS C 1 84 ? 46.277 55.747 5.526 1.00 18.88 48 LYS C O 1
ATOM 6741 N N . CYS C 1 85 ? 47.066 55.326 7.594 1.00 19.06 49 CYS C N 1
ATOM 6742 C CA . CYS C 1 85 ? 45.874 55.882 8.268 1.00 14.50 49 CYS C CA 1
ATOM 6743 C C . CYS C 1 85 ? 46.328 57.301 8.586 1.00 17.94 49 CYS C C 1
ATOM 6744 O O . CYS C 1 85 ? 47.077 57.539 9.547 1.00 20.33 49 CYS C O 1
ATOM 6747 N N . TYR C 1 86 ? 45.939 58.242 7.735 1.00 23.57 50 TYR C N 1
ATOM 6748 C CA . TYR C 1 86 ? 46.386 59.629 7.890 1.00 18.89 50 TYR C CA 1
ATOM 6749 C C . TYR C 1 86 ? 45.535 60.600 8.683 1.00 33.50 50 TYR C C 1
ATOM 6750 O O . TYR C 1 86 ? 46.063 61.479 9.357 1.00 25.31 50 TYR C O 1
ATOM 6759 N N . PHE C 1 87 ? 44.221 60.478 8.583 1.00 33.21 51 PHE C N 1
ATOM 6760 C CA . PHE C 1 87 ? 43.363 61.461 9.217 1.00 33.49 51 PHE C CA 1
ATOM 6761 C C . PHE C 1 87 ? 42.565 61.144 10.470 1.00 36.28 51 PHE C C 1
ATOM 6762 O O . PHE C 1 87 ? 41.621 61.870 10.783 1.00 40.27 51 PHE C O 1
ATOM 6770 N N . SER C 1 88 ? 42.908 60.086 11.193 1.00 29.15 52 SER C N 1
ATOM 6771 C CA . SER C 1 88 ? 42.179 59.775 12.422 1.00 18.56 52 SER C CA 1
ATOM 6772 C C . SER C 1 88 ? 43.134 60.056 13.541 1.00 6.43 52 SER C C 1
ATOM 6773 O O . SER C 1 88 ? 44.278 59.627 13.466 1.00 19.37 52 SER C O 1
ATOM 6776 N N . ILE C 1 89 ? 42.690 60.828 14.537 1.00 13.69 53 ILE C N 1
ATOM 6777 C CA . ILE C 1 89 ? 43.525 61.183 15.700 1.00 24.47 53 ILE C CA 1
ATOM 6778 C C . ILE C 1 89 ? 44.064 59.890 16.305 1.00 19.71 53 ILE C C 1
ATOM 6779 O O . ILE C 1 89 ? 45.267 59.711 16.472 1.00 28.58 53 ILE C O 1
ATOM 6781 N N . ALA C 1 90 ? 43.142 58.958 16.507 1.00 23.43 54 ALA C N 1
ATOM 6782 C CA . ALA C 1 90 ? 43.402 57.637 17.056 1.00 6.90 54 ALA C CA 1
ATOM 6783 C C . ALA C 1 90 ? 44.646 56.971 16.526 1.00 12.74 54 ALA C C 1
ATOM 6784 O O . ALA C 1 90 ? 45.426 56.440 17.301 1.00 26.65 54 ALA C O 1
ATOM 6786 N N . CYS C 1 91 ? 44.835 56.995 15.210 1.00 15.56 55 CYS C N 1
ATOM 6787 C CA . CYS C 1 91 ? 45.998 56.362 14.566 1.00 13.53 55 CYS C CA 1
ATOM 6788 C C . CYS C 1 91 ? 47.326 56.953 14.965 1.00 11.76 55 CYS C C 1
ATOM 6789 O O . CYS C 1 91 ? 48.365 56.340 14.769 1.00 24.07 55 CYS C O 1
ATOM 6792 N N . TYR C 1 92 ? 47.280 58.147 15.539 1.00 26.11 56 TYR C N 1
ATOM 6793 C CA . TYR C 1 92 ? 48.477 58.861 15.966 1.00 21.79 56 TYR C CA 1
ATOM 6794 C C . TYR C 1 92 ? 48.830 58.577 17.426 1.00 21.69 56 TYR C C 1
ATOM 6795 O O . TYR C 1 92 ? 49.946 58.858 17.892 1.00 26.98 56 TYR C O 1
ATOM 6804 N N . LEU C 1 93 ? 47.847 58.060 18.149 1.00 28.39 57 LEU C N 1
ATOM 6805 C CA . LEU C 1 93 ? 47.991 57.695 19.558 1.00 19.49 57 LEU C CA 1
ATOM 6806 C C . LEU C 1 93 ? 48.471 56.242 19.620 1.00 24.45 57 LEU C C 1
ATOM 6807 O O . LEU C 1 93 ? 49.136 55.819 20.578 1.00 39.12 57 LEU C O 1
ATOM 6812 N N . HIS C 1 94 ? 48.148 55.495 18.565 1.00 35.00 58 HIS C N 1
ATOM 6813 C CA . HIS C 1 94 ? 48.493 54.078 18.434 1.00 18.49 58 HIS C CA 1
ATOM 6814 C C . HIS C 1 94 ? 49.580 53.819 17.414 1.00 15.50 58 HIS C C 1
ATOM 6815 O O . HIS C 1 94 ? 50.032 54.738 16.738 1.00 27.36 58 HIS C O 1
ATOM 6822 N N . SER C 1 95 ? 50.058 52.577 17.383 1.00 13.29 59 SER C N 1
ATOM 6823 C CA . SER C 1 95 ? 51.122 52.164 16.466 1.00 15.68 59 SER C CA 1
ATOM 6824 C C . SER C 1 95 ? 50.583 51.849 15.090 1.00 9.09 59 SER C C 1
ATOM 6825 O O . SER C 1 95 ? 49.422 51.481 14.935 1.00 21.87 59 SER C O 1
ATOM 6828 N N . ARG C 1 96 ? 51.441 51.967 14.091 1.00 24.06 60 ARG C N 1
ATOM 6829 C CA . ARG C 1 96 ? 51.022 51.728 12.733 1.00 9.83 60 ARG C CA 1
ATOM 6830 C C . ARG C 1 96 ? 51.919 50.738 12.014 1.00 17.57 60 ARG C C 1
ATOM 6831 O O . ARG C 1 96 ? 53.139 50.707 12.236 1.00 28.65 60 ARG C O 1
ATOM 6839 N N . TYR C 1 97 ? 51.290 49.866 11.226 1.00 19.26 61 TYR C N 1
ATOM 6840 C CA . TYR C 1 97 ? 52.021 48.873 10.451 1.00 13.89 61 TYR C CA 1
ATOM 6841 C C . TYR C 1 97 ? 52.533 49.521 9.181 1.00 18.50 61 TYR C C 1
ATOM 6842 O O . TYR C 1 97 ? 51.754 50.002 8.365 1.00 23.53 61 TYR C O 1
ATOM 6851 N N . LYS C 1 98 ? 53.845 49.557 9.018 1.00 23.40 62 LYS C N 1
ATOM 6852 C CA . LYS C 1 98 ? 54.430 50.162 7.826 1.00 25.00 62 LYS C CA 1
ATOM 6853 C C . LYS C 1 98 ? 54.898 49.042 6.915 1.00 21.79 62 LYS C C 1
ATOM 6854 O O . LYS C 1 98 ? 56.001 48.506 7.070 1.00 30.43 62 LYS C O 1
ATOM 6860 N N . ALA C 1 99 ? 54.029 48.693 5.971 1.00 18.96 63 ALA C N 1
ATOM 6861 C CA . ALA C 1 99 ? 54.276 47.625 5.015 1.00 26.65 63 ALA C CA 1
ATOM 6862 C C . ALA C 1 99 ? 55.679 47.667 4.429 1.00 26.99 63 ALA C C 1
ATOM 6863 O O . ALA C 1 99 ? 56.368 46.646 4.387 1.00 44.20 63 ALA C O 1
ATOM 6865 N N . GLY C 1 100 ? 56.118 48.863 4.035 1.00 37.68 64 GLY C N 1
ATOM 6866 C CA . GLY C 1 100 ? 57.437 49.027 3.444 1.00 34.93 64 GLY C CA 1
ATOM 6867 C C . GLY C 1 100 ? 58.633 48.625 4.296 1.00 31.82 64 GLY C C 1
ATOM 6868 O O . GLY C 1 100 ? 59.748 48.508 3.791 1.00 34.51 64 GLY C O 1
ATOM 6869 N N . ALA C 1 101 ? 58.420 48.420 5.584 1.00 26.15 65 ALA C N 1
ATOM 6870 C CA . ALA C 1 101 ? 59.517 48.048 6.447 1.00 24.95 65 ALA C CA 1
ATOM 6871 C C . ALA C 1 101 ? 59.652 46.539 6.589 1.00 30.64 65 ALA C C 1
ATOM 6872 O O . ALA C 1 101 ? 60.607 46.049 7.211 1.00 39.28 65 ALA C O 1
ATOM 6874 N N . SER C 1 102 ? 58.697 45.803 6.017 1.00 33.40 66 SER C N 1
ATOM 6875 C CA . SER C 1 102 ? 58.691 44.346 6.109 1.00 26.65 66 SER C CA 1
ATOM 6876 C C . SER C 1 102 ? 58.993 43.619 4.812 1.00 25.08 66 SER C C 1
ATOM 6877 O O . SER C 1 102 ? 58.157 43.536 3.907 1.00 17.04 66 SER C O 1
ATOM 6880 N N . SER C 1 103 ? 60.174 43.029 4.757 1.00 32.14 67 SER C N 1
ATOM 6881 C CA . SER C 1 103 ? 60.604 42.276 3.592 1.00 38.80 67 SER C CA 1
ATOM 6882 C C . SER C 1 103 ? 59.562 41.237 3.156 1.00 45.99 67 SER C C 1
ATOM 6883 O O . SER C 1 103 ? 59.452 40.901 1.979 1.00 64.59 67 SER C O 1
ATOM 6886 N N . THR C 1 104 ? 58.767 40.769 4.104 1.00 39.93 68 THR C N 1
ATOM 6887 C CA . THR C 1 104 ? 57.778 39.741 3.828 1.00 31.49 68 THR C CA 1
ATOM 6888 C C . THR C 1 104 ? 56.373 40.210 3.475 1.00 37.51 68 THR C C 1
ATOM 6889 O O . THR C 1 104 ? 55.435 39.402 3.387 1.00 25.26 68 THR C O 1
ATOM 6893 N N . TYR C 1 105 ? 56.228 41.511 3.262 1.00 29.75 69 TYR C N 1
ATOM 6894 C CA . TYR C 1 105 ? 54.932 42.048 2.927 1.00 28.39 69 TYR C CA 1
ATOM 6895 C C . TYR C 1 105 ? 54.479 41.595 1.551 1.00 28.08 69 TYR C C 1
ATOM 6896 O O . TYR C 1 105 ? 55.267 41.542 0.611 1.00 39.25 69 TYR C O 1
ATOM 6905 N N . LYS C 1 106 ? 53.210 41.234 1.458 1.00 26.26 70 LYS C N 1
ATOM 6906 C CA . LYS C 1 106 ? 52.607 40.829 0.211 1.00 31.84 70 LYS C CA 1
ATOM 6907 C C . LYS C 1 106 ? 51.321 41.643 0.170 1.00 32.49 70 LYS C C 1
ATOM 6908 O O . LYS C 1 106 ? 50.510 41.577 1.087 1.00 44.65 70 LYS C O 1
ATOM 6910 N N . LYS C 1 107 ? 51.178 42.462 -0.862 1.00 32.48 71 LYS C N 1
ATOM 6911 C CA . LYS C 1 107 ? 50.017 43.330 -1.014 1.00 40.09 71 LYS C CA 1
ATOM 6912 C C . LYS C 1 107 ? 48.716 42.581 -1.145 1.00 44.18 71 LYS C C 1
ATOM 6913 O O . LYS C 1 107 ? 48.704 41.369 -1.290 1.00 48.23 71 LYS C O 1
ATOM 6915 N N . ASN C 1 108 ? 47.614 43.319 -1.093 1.00 45.16 72 ASN C N 1
ATOM 6916 C CA . ASN C 1 108 ? 46.298 42.722 -1.264 1.00 43.17 72 ASN C CA 1
ATOM 6917 C C . ASN C 1 108 ? 45.360 43.833 -1.712 1.00 42.78 72 ASN C C 1
ATOM 6918 O O . ASN C 1 108 ? 44.751 43.739 -2.777 1.00 45.45 72 ASN C O 1
ATOM 6923 N N . GLY C 1 109 ? 45.255 44.894 -0.913 1.00 29.59 73 GLY C N 1
ATOM 6924 C CA . GLY C 1 109 ? 44.415 46.025 -1.286 1.00 9.50 73 GLY C CA 1
ATOM 6925 C C . GLY C 1 109 ? 42.902 45.897 -1.244 1.00 14.35 73 GLY C C 1
ATOM 6926 O O . GLY C 1 109 ? 42.202 46.911 -1.285 1.00 24.08 73 GLY C O 1
ATOM 6927 N N . LYS C 1 110 ? 42.375 44.684 -1.200 1.00 16.73 74 LYS C N 1
ATOM 6928 C CA . LYS C 1 110 ? 40.932 44.534 -1.135 1.00 20.98 74 LYS C CA 1
ATOM 6929 C C . LYS C 1 110 ? 40.440 45.317 0.090 1.00 27.61 74 LYS C C 1
ATOM 6930 O O . LYS C 1 110 ? 40.938 45.134 1.198 1.00 37.32 74 LYS C O 1
ATOM 6936 N N . PRO C 1 111 ? 39.515 46.260 -0.113 1.00 32.72 75 PRO C N 1
ATOM 6937 C CA . PRO C 1 111 ? 39.010 47.042 1.017 1.00 36.77 75 PRO C CA 1
ATOM 6938 C C . PRO C 1 111 ? 38.280 46.216 2.087 1.00 34.73 75 PRO C C 1
ATOM 6939 O O . PRO C 1 111 ? 37.625 45.215 1.773 1.00 49.44 75 PRO C O 1
ATOM 6943 N N . ALA C 1 112 ? 38.350 46.694 3.334 1.00 28.93 76 ALA C N 1
ATOM 6944 C CA . ALA C 1 112 ? 37.713 46.065 4.490 1.00 12.74 76 ALA C CA 1
ATOM 6945 C C . ALA C 1 112 ? 37.147 47.153 5.389 1.00 18.44 76 ALA C C 1
ATOM 6946 O O . ALA C 1 112 ? 37.713 48.226 5.495 1.00 28.80 76 ALA C O 1
ATOM 6948 N N . ALA C 1 113 ? 36.035 46.853 6.043 1.00 29.68 77 ALA C N 1
ATOM 6949 C CA . ALA C 1 113 ? 35.347 47.777 6.940 1.00 24.40 77 ALA C CA 1
ATOM 6950 C C . ALA C 1 113 ? 34.634 46.955 8.010 1.00 28.74 77 ALA C C 1
ATOM 6951 O O . ALA C 1 113 ? 33.897 46.033 7.685 1.00 44.29 77 ALA C O 1
ATOM 6953 N N . ILE C 1 114 ? 34.851 47.287 9.278 1.00 34.44 78 ILE C N 1
ATOM 6954 C CA . ILE C 1 114 ? 34.243 46.566 10.395 1.00 17.27 78 ILE C CA 1
ATOM 6955 C C . ILE C 1 114 ? 33.584 47.558 11.332 1.00 12.80 78 ILE C C 1
ATOM 6956 O O . ILE C 1 114 ? 34.238 48.470 11.827 1.00 19.13 78 ILE C O 1
ATOM 6961 N N . GLN C 1 115 ? 32.284 47.423 11.532 1.00 16.69 79 GLN C N 1
ATOM 6962 C CA . GLN C 1 115 ? 31.566 48.307 12.451 1.00 20.07 79 GLN C CA 1
ATOM 6963 C C . GLN C 1 115 ? 31.480 47.672 13.834 1.00 11.46 79 GLN C C 1
ATOM 6964 O O . GLN C 1 115 ? 31.313 46.466 13.955 1.00 21.44 79 GLN C O 1
ATOM 6970 N N . TYR C 1 116 ? 31.587 48.489 14.865 1.00 14.52 80 TYR C N 1
ATOM 6971 C CA . TYR C 1 116 ? 31.471 48.040 16.252 1.00 4.44 80 TYR C CA 1
ATOM 6972 C C . TYR C 1 116 ? 30.319 48.849 16.824 1.00 9.93 80 TYR C C 1
ATOM 6973 O O . TYR C 1 116 ? 29.582 49.498 16.076 1.00 21.21 80 TYR C O 1
ATOM 6982 N N . GLY C 1 117 ? 30.145 48.841 18.136 1.00 16.02 81 GLY C N 1
ATOM 6983 C CA . GLY C 1 117 ? 29.039 49.603 18.706 1.00 14.64 81 GLY C CA 1
ATOM 6984 C C . GLY C 1 117 ? 29.405 51.038 19.018 1.00 19.65 81 GLY C C 1
ATOM 6985 O O . GLY C 1 117 ? 28.538 51.919 18.979 1.00 16.39 81 GLY C O 1
ATOM 6986 N N . THR C 1 118 ? 30.698 51.255 19.284 1.00 24.15 82 THR C N 1
ATOM 6987 C CA . THR C 1 118 ? 31.279 52.550 19.656 1.00 31.94 82 THR C CA 1
ATOM 6988 C C . THR C 1 118 ? 32.537 52.895 18.832 1.00 29.70 82 THR C C 1
ATOM 6989 O O . THR C 1 118 ? 33.474 53.543 19.319 1.00 25.24 82 THR C O 1
ATOM 6993 N N . GLY C 1 119 ? 32.553 52.439 17.589 1.00 29.65 83 GLY C N 1
ATOM 6994 C CA . GLY C 1 119 ? 33.680 52.670 16.717 1.00 15.13 83 GLY C CA 1
ATOM 6995 C C . GLY C 1 119 ? 33.421 51.974 15.399 1.00 23.67 83 GLY C C 1
ATOM 6996 O O . GLY C 1 119 ? 32.326 51.467 15.173 1.00 29.68 83 GLY C O 1
ATOM 6997 N N . SER C 1 120 ? 34.415 51.967 14.520 1.00 26.93 84 SER C N 1
ATOM 6998 C CA . SER C 1 120 ? 34.287 51.337 13.217 1.00 13.58 84 SER C CA 1
ATOM 6999 C C . SER C 1 120 ? 35.623 51.507 12.540 1.00 13.08 84 SER C C 1
ATOM 7000 O O . SER C 1 120 ? 36.167 52.591 12.560 1.00 31.30 84 SER C O 1
ATOM 7002 N N . ILE C 1 121 ? 36.194 50.444 12.002 1.00 10.25 85 ILE C N 1
ATOM 7003 C CA . ILE C 1 121 ? 37.469 50.579 11.324 1.00 12.53 85 ILE C CA 1
ATOM 7004 C C . ILE C 1 121 ? 37.367 50.188 9.869 1.00 23.50 85 ILE C C 1
ATOM 7005 O O . ILE C 1 121 ? 36.751 49.190 9.518 1.00 32.37 85 ILE C O 1
ATOM 7010 N N . ALA C 1 122 ? 37.957 51.005 9.019 1.00 26.55 86 ALA C N 1
ATOM 7011 C CA . ALA C 1 122 ? 37.966 50.735 7.602 1.00 12.19 86 ALA C CA 1
ATOM 7012 C C . ALA C 1 122 ? 39.452 50.660 7.273 1.00 12.85 86 ALA C C 1
ATOM 7013 O O . ALA C 1 122 ? 40.281 51.279 7.955 1.00 14.68 86 ALA C O 1
ATOM 7015 N N . GLY C 1 123 ? 39.806 49.844 6.293 1.00 14.10 87 GLY C N 1
ATOM 7016 C CA . GLY C 1 123 ? 41.202 49.708 5.937 1.00 12.77 87 GLY C CA 1
ATOM 7017 C C . GLY C 1 123 ? 41.284 48.772 4.768 1.00 12.32 87 GLY C C 1
ATOM 7018 O O . GLY C 1 123 ? 40.279 48.544 4.097 1.00 23.36 87 GLY C O 1
ATOM 7019 N N . TYR C 1 124 ? 42.472 48.278 4.461 1.00 7.89 88 TYR C N 1
ATOM 7020 C CA . TYR C 1 124 ? 42.576 47.335 3.340 1.00 19.59 88 TYR C CA 1
ATOM 7021 C C . TYR C 1 124 ? 43.324 46.058 3.712 1.00 22.03 88 TYR C C 1
ATOM 7022 O O . TYR C 1 124 ? 44.101 46.031 4.670 1.00 18.15 88 TYR C O 1
ATOM 7031 N N . PHE C 1 125 ? 43.063 44.998 2.953 1.00 22.50 89 PHE C N 1
ATOM 7032 C CA . PHE C 1 125 ? 43.704 43.723 3.183 1.00 24.55 89 PHE C CA 1
ATOM 7033 C C . PHE C 1 125 ? 45.188 43.679 2.804 1.00 25.88 89 PHE C C 1
ATOM 7034 O O . PHE C 1 125 ? 45.625 44.209 1.777 1.00 25.77 89 PHE C O 1
ATOM 7042 N N . SER C 1 126 ? 45.975 43.137 3.710 1.00 14.73 90 SER C N 1
ATOM 7043 C CA . SER C 1 126 ? 47.380 43.005 3.485 1.00 14.87 90 SER C CA 1
ATOM 7044 C C . SER C 1 126 ? 47.648 41.586 3.898 1.00 26.27 90 SER C C 1
ATOM 7045 O O . SER C 1 126 ? 46.741 40.869 4.336 1.00 32.92 90 SER C O 1
ATOM 7047 N N . GLU C 1 127 ? 48.872 41.152 3.693 1.00 30.03 91 GLU C N 1
ATOM 7048 C CA . GLU C 1 127 ? 49.260 39.809 4.045 1.00 25.13 91 GLU C CA 1
ATOM 7049 C C . GLU C 1 127 ? 50.723 39.952 4.447 1.00 12.71 91 GLU C C 1
ATOM 7050 O O . GLU C 1 127 ? 51.446 40.763 3.871 1.00 18.28 91 GLU C O 1
ATOM 7056 N N . ASP C 1 128 ? 51.131 39.217 5.478 1.00 15.83 92 ASP C N 1
ATOM 7057 C CA . ASP C 1 128 ? 52.488 39.283 5.987 1.00 4.00 92 ASP C CA 1
ATOM 7058 C C . ASP C 1 128 ? 52.542 38.247 7.090 1.00 12.09 92 ASP C C 1
ATOM 7059 O O . ASP C 1 128 ? 51.571 37.547 7.316 1.00 20.69 92 ASP C O 1
ATOM 7064 N N . SER C 1 129 ? 53.676 38.166 7.776 1.00 24.67 93 SER C N 1
ATOM 7065 C CA . SER C 1 129 ? 53.899 37.211 8.855 1.00 20.11 93 SER C CA 1
ATOM 7066 C C . SER C 1 129 ? 53.501 37.819 10.175 1.00 24.57 93 SER C C 1
ATOM 7067 O O . SER C 1 129 ? 54.009 38.867 10.547 1.00 24.15 93 SER C O 1
ATOM 7070 N N . VAL C 1 130 ? 52.620 37.151 10.900 1.00 31.12 94 VAL C N 1
ATOM 7071 C CA . VAL C 1 130 ? 52.179 37.651 12.191 1.00 16.74 94 VAL C CA 1
ATOM 7072 C C . VAL C 1 130 ? 52.851 36.802 13.241 1.00 15.63 94 VAL C C 1
ATOM 7073 O O . VAL C 1 130 ? 52.618 35.601 13.306 1.00 23.97 94 VAL C O 1
ATOM 7077 N N . THR C 1 131 ? 53.739 37.377 14.025 1.00 19.63 95 THR C N 1
ATOM 7078 C CA . THR C 1 131 ? 54.376 36.580 15.064 1.00 24.71 95 THR C CA 1
ATOM 7079 C C . THR C 1 131 ? 53.696 36.754 16.429 1.00 31.68 95 THR C C 1
ATOM 7080 O O . THR C 1 131 ? 53.638 37.845 16.998 1.00 47.71 95 THR C O 1
ATOM 7084 N N . VAL C 1 132 ? 53.123 35.663 16.913 1.00 29.15 96 VAL C N 1
ATOM 7085 C CA . VAL C 1 132 ? 52.412 35.641 18.180 1.00 25.83 96 VAL C CA 1
ATOM 7086 C C . VAL C 1 132 ? 53.221 34.834 19.168 1.00 23.71 96 VAL C C 1
ATOM 7087 O O . VAL C 1 132 ? 53.178 33.609 19.165 1.00 25.72 96 VAL C O 1
ATOM 7091 N N . GLY C 1 133 ? 53.947 35.516 20.039 1.00 26.10 97 GLY C N 1
ATOM 7092 C CA . GLY C 1 133 ? 54.766 34.795 20.993 1.00 34.35 97 GLY C CA 1
ATOM 7093 C C . GLY C 1 133 ? 55.910 34.178 20.216 1.00 43.13 97 GLY C C 1
ATOM 7094 O O . GLY C 1 133 ? 56.610 34.895 19.504 1.00 47.10 97 GLY C O 1
ATOM 7095 N N . ASP C 1 134 ? 56.061 32.856 20.285 1.00 46.65 98 ASP C N 1
ATOM 7096 C CA . ASP C 1 134 ? 57.145 32.185 19.570 1.00 40.80 98 ASP C CA 1
ATOM 7097 C C . ASP C 1 134 ? 56.834 31.751 18.147 1.00 26.29 98 ASP C C 1
ATOM 7098 O O . ASP C 1 134 ? 57.734 31.689 17.313 1.00 32.56 98 ASP C O 1
ATOM 7103 N N . LEU C 1 135 ? 55.560 31.501 17.860 1.00 27.12 99 LEU C N 1
ATOM 7104 C CA . LEU C 1 135 ? 55.126 31.068 16.526 1.00 28.74 99 LEU C CA 1
ATOM 7105 C C . LEU C 1 135 ? 55.113 32.193 15.488 1.00 34.62 99 LEU C C 1
ATOM 7106 O O . LEU C 1 135 ? 54.756 33.326 15.790 1.00 32.41 99 LEU C O 1
ATOM 7111 N N . VAL C 1 136 ? 55.452 31.859 14.249 1.00 27.37 100 VAL C N 1
ATOM 7112 C CA . VAL C 1 136 ? 55.425 32.833 13.180 1.00 12.83 100 VAL C CA 1
ATOM 7113 C C . VAL C 1 136 ? 54.422 32.300 12.189 1.00 17.84 100 VAL C C 1
ATOM 7114 O O . VAL C 1 136 ? 54.656 31.265 11.581 1.00 39.64 100 VAL C O 1
ATOM 7118 N N . VAL C 1 137 ? 53.264 32.939 12.100 1.00 26.87 101 VAL C N 1
ATOM 7119 C CA . VAL C 1 137 ? 52.244 32.500 11.164 1.00 28.16 101 VAL C CA 1
ATOM 7120 C C . VAL C 1 137 ? 52.508 33.177 9.825 1.00 26.26 101 VAL C C 1
ATOM 7121 O O . VAL C 1 137 ? 52.348 34.399 9.680 1.00 18.54 101 VAL C O 1
ATOM 7125 N N . LYS C 1 138 ? 53.017 32.382 8.887 1.00 20.99 102 LYS C N 1
ATOM 7126 C CA . LYS C 1 138 ? 53.348 32.846 7.547 1.00 12.90 102 LYS C CA 1
ATOM 7127 C C . LYS C 1 138 ? 52.138 33.362 6.791 1.00 23.09 102 LYS C C 1
ATOM 7128 O O . LYS C 1 138 ? 51.034 32.841 6.921 1.00 29.84 102 LYS C O 1
ATOM 7134 N N . ASP C 1 139 ? 52.397 34.367 5.958 1.00 29.74 103 ASP C N 1
ATOM 7135 C CA . ASP C 1 139 ? 51.376 35.014 5.158 1.00 42.23 103 ASP C CA 1
ATOM 7136 C C . ASP C 1 139 ? 49.954 34.952 5.735 1.00 37.21 103 ASP C C 1
ATOM 7137 O O . ASP C 1 139 ? 49.120 34.150 5.311 1.00 36.26 103 ASP C O 1
ATOM 7142 N N . GLN C 1 140 ? 49.739 35.793 6.747 1.00 23.96 104 GLN C N 1
ATOM 7143 C CA . GLN C 1 140 ? 48.475 35.947 7.438 1.00 17.09 104 GLN C CA 1
ATOM 7144 C C . GLN C 1 140 ? 47.708 37.073 6.779 1.00 18.15 104 GLN C C 1
ATOM 7145 O O . GLN C 1 140 ? 48.276 38.116 6.468 1.00 41.50 104 GLN C O 1
ATOM 7151 N N . GLU C 1 141 ? 46.407 36.876 6.623 1.00 20.29 105 GLU C N 1
ATOM 7152 C CA . GLU C 1 141 ? 45.536 37.866 6.003 1.00 30.48 105 GLU C CA 1
ATOM 7153 C C . GLU C 1 141 ? 44.943 38.745 7.104 1.00 27.22 105 GLU C C 1
ATOM 7154 O O . GLU C 1 141 ? 44.201 38.259 7.979 1.00 35.37 105 GLU C O 1
ATOM 7160 N N . PHE C 1 142 ? 45.315 40.020 7.092 1.00 21.70 106 PHE C N 1
ATOM 7161 C CA . PHE C 1 142 ? 44.813 40.953 8.078 1.00 14.53 106 PHE C CA 1
ATOM 7162 C C . PHE C 1 142 ? 44.405 42.243 7.436 1.00 19.52 106 PHE C C 1
ATOM 7163 O O . PHE C 1 142 ? 44.722 42.491 6.284 1.00 28.65 106 PHE C O 1
ATOM 7171 N N . ILE C 1 143 ? 43.669 43.043 8.191 1.00 21.37 107 ILE C N 1
ATOM 7172 C CA . ILE C 1 143 ? 43.185 44.335 7.744 1.00 11.50 107 ILE C CA 1
ATOM 7173 C C . ILE C 1 143 ? 44.106 45.426 8.294 1.00 24.30 107 ILE C C 1
ATOM 7174 O O . ILE C 1 143 ? 44.387 45.474 9.480 1.00 27.34 107 ILE C O 1
ATOM 7179 N N . GLU C 1 144 ? 44.585 46.287 7.411 1.00 35.79 108 GLU C N 1
ATOM 7180 C CA . GLU C 1 144 ? 45.470 47.393 7.754 1.00 2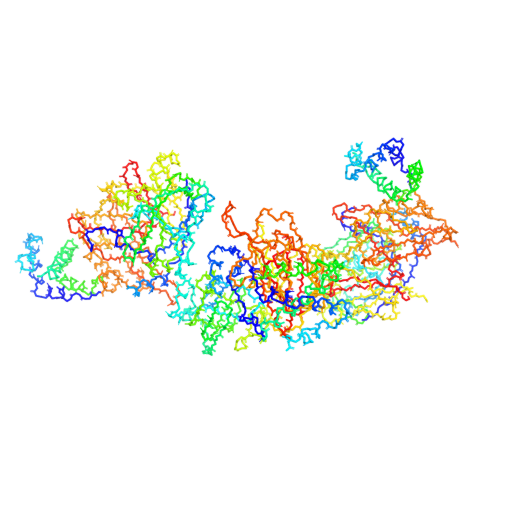2.39 108 GLU C CA 1
ATOM 7181 C C . GLU C 1 144 ? 44.525 48.605 7.811 1.00 12.55 108 GLU C C 1
ATOM 7182 O O . GLU C 1 144 ? 44.117 49.122 6.771 1.00 16.32 108 GLU C O 1
ATOM 7188 N N . ALA C 1 145 ? 44.124 49.020 9.012 1.00 9.29 109 ALA C N 1
ATOM 7189 C CA . ALA C 1 145 ? 43.184 50.130 9.139 1.00 12.71 109 ALA C CA 1
ATOM 7190 C C . ALA C 1 145 ? 43.737 51.453 8.662 1.00 21.04 109 ALA C C 1
ATOM 7191 O O . ALA C 1 145 ? 44.887 51.815 8.950 1.00 12.07 109 ALA C O 1
ATOM 7193 N N . THR C 1 146 ? 42.896 52.127 7.885 1.00 28.67 110 THR C N 1
ATOM 7194 C CA . THR C 1 146 ? 43.171 53.422 7.271 1.00 28.38 110 THR C CA 1
ATOM 7195 C C . THR C 1 146 ? 42.345 54.507 8.018 1.00 26.01 110 THR C C 1
ATOM 7196 O O . THR C 1 146 ? 42.667 55.705 7.989 1.00 31.34 110 THR C O 1
ATOM 7198 N N . LYS C 1 147 ? 41.317 54.056 8.736 1.00 31.88 111 LYS C N 1
ATOM 7199 C CA . LYS C 1 147 ? 40.439 54.925 9.510 1.00 19.48 111 LYS C CA 1
ATOM 7200 C C . LYS C 1 147 ? 39.969 54.130 10.720 1.00 22.50 111 LYS C C 1
ATOM 7201 O O . LYS C 1 147 ? 39.657 52.952 10.597 1.00 30.83 111 LYS C O 1
ATOM 7203 N N . GLU C 1 148 ? 39.913 54.789 11.877 1.00 31.73 112 GLU C N 1
ATOM 7204 C CA . GLU C 1 148 ? 39.478 54.184 13.132 1.00 21.86 112 GLU C CA 1
ATOM 7205 C C . GLU C 1 148 ? 38.594 55.172 13.857 1.00 30.53 112 GLU C C 1
ATOM 7206 O O . GLU C 1 148 ? 38.895 55.592 14.965 1.00 31.85 112 GLU C O 1
ATOM 7212 N N . PRO C 1 149 ? 37.505 55.600 13.222 1.00 34.90 113 PRO C N 1
ATOM 7213 C CA . PRO C 1 149 ? 36.616 56.558 13.864 1.00 28.99 113 PRO C CA 1
ATOM 7214 C C . PRO C 1 149 ? 35.831 55.979 15.026 1.00 27.39 113 PRO C C 1
ATOM 7215 O O . PRO C 1 149 ? 35.114 54.996 14.878 1.00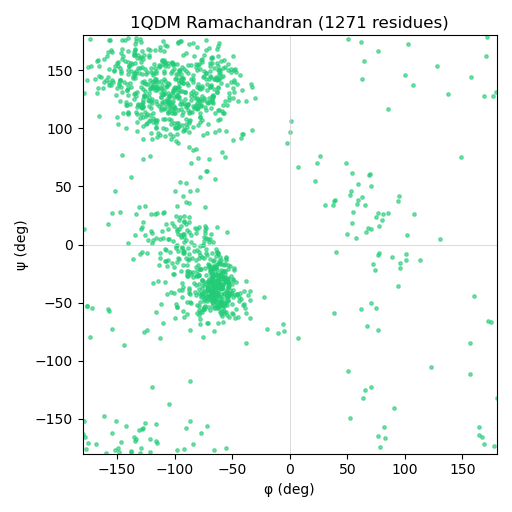 36.67 113 PRO C O 1
ATOM 7219 N N . GLY C 1 150 ? 35.978 56.580 16.192 1.00 23.69 114 GLY C N 1
ATOM 7220 C CA . GLY C 1 150 ? 35.228 56.097 17.328 1.00 16.95 114 GLY C CA 1
ATOM 7221 C C . GLY C 1 150 ? 35.828 56.467 18.654 1.00 18.44 114 GLY C C 1
ATOM 7222 O O . GLY C 1 150 ? 37.048 56.517 18.823 1.00 23.86 114 GLY C O 1
ATOM 7223 N N . ILE C 1 151 ? 34.946 56.730 19.603 1.00 22.85 115 ILE C N 1
ATOM 7224 C CA . ILE C 1 151 ? 35.347 57.074 20.951 1.00 25.38 115 ILE C CA 1
ATOM 7225 C C . ILE C 1 151 ? 36.095 55.885 21.559 1.00 33.53 115 ILE C C 1
ATOM 7226 O O . ILE C 1 151 ? 36.953 56.062 22.426 1.00 34.26 115 ILE C O 1
ATOM 7231 N N . THR C 1 152 ? 35.789 54.681 21.070 1.00 32.85 116 THR C N 1
ATOM 7232 C CA . THR C 1 152 ? 36.444 53.474 21.551 1.00 24.33 116 THR C CA 1
ATOM 7233 C C . THR C 1 152 ? 37.920 53.424 21.156 1.00 21.04 116 THR C C 1
ATOM 7234 O O . THR C 1 152 ? 38.708 52.730 21.803 1.00 36.71 116 THR C O 1
ATOM 7236 N N . PHE C 1 153 ? 38.311 54.176 20.129 1.00 20.81 117 PHE C N 1
ATOM 7237 C CA . PHE C 1 153 ? 39.705 54.163 19.685 1.00 13.72 117 PHE C CA 1
ATOM 7238 C C . PHE C 1 153 ? 40.531 55.329 20.146 1.00 8.07 117 PHE C C 1
ATOM 7239 O O . PHE C 1 153 ? 41.758 55.234 20.218 1.00 16.22 117 PHE C O 1
ATOM 7247 N N . LEU C 1 154 ? 39.865 56.441 20.428 1.00 12.93 118 LEU C N 1
ATOM 7248 C CA . LEU C 1 154 ? 40.554 57.632 20.910 1.00 17.56 118 LEU C CA 1
ATOM 7249 C C . LEU C 1 154 ? 41.213 57.290 22.252 1.00 13.89 118 LEU C C 1
ATOM 7250 O O . LEU C 1 154 ? 42.434 57.396 22.437 1.00 23.18 118 LEU C O 1
ATOM 7255 N N . VAL C 1 155 ? 40.379 56.800 23.157 1.00 24.18 119 VAL C N 1
ATOM 7256 C CA . VAL C 1 155 ? 40.786 56.459 24.506 1.00 21.13 119 VAL C CA 1
ATOM 7257 C C . VAL C 1 155 ? 41.124 54.981 24.619 1.00 28.93 119 VAL C C 1
ATOM 7258 O O . VAL C 1 155 ? 41.101 54.407 25.715 1.00 46.03 119 VAL C O 1
ATOM 7262 N N . ALA C 1 156 ? 41.466 54.369 23.495 1.00 19.76 120 ALA C N 1
ATOM 7263 C CA . ALA C 1 156 ? 41.770 52.939 23.482 1.00 17.00 120 ALA C CA 1
ATOM 7264 C C . ALA C 1 156 ? 43.179 52.643 23.960 1.00 23.85 120 ALA C C 1
ATOM 7265 O O . ALA C 1 156 ? 44.154 53.297 23.553 1.00 28.23 120 ALA C O 1
ATOM 7267 N N . LYS C 1 157 ? 43.267 51.620 24.802 1.00 28.38 121 LYS C N 1
ATOM 7268 C CA . LYS C 1 157 ? 44.520 51.175 25.380 1.00 22.42 121 LYS C CA 1
ATOM 7269 C C . LYS C 1 157 ? 45.167 50.075 24.523 1.00 15.18 121 LYS C C 1
ATOM 7270 O O . LYS C 1 157 ? 46.189 49.501 24.911 1.00 23.79 121 LYS C O 1
ATOM 7272 N N . PHE C 1 158 ? 44.578 49.810 23.354 1.00 15.81 122 PHE C N 1
ATOM 7273 C CA . PHE C 1 158 ? 45.065 48.788 22.423 1.00 16.72 122 PHE C CA 1
ATOM 7274 C C . PHE C 1 158 ? 45.250 49.340 21.012 1.00 8.84 122 PHE C C 1
ATOM 7275 O O . PHE C 1 158 ? 44.560 50.274 20.617 1.00 21.19 122 PHE C O 1
ATOM 7283 N N . ASP C 1 159 ? 46.167 48.733 20.256 1.00 22.00 123 ASP C N 1
ATOM 7284 C CA . ASP C 1 159 ? 46.446 49.121 18.873 1.00 6.89 123 ASP C CA 1
ATOM 7285 C C . ASP C 1 159 ? 45.523 48.340 17.928 1.00 9.35 123 ASP C C 1
ATOM 7286 O O . ASP C 1 159 ? 44.876 48.929 17.080 1.00 23.93 123 ASP C O 1
ATOM 7291 N N . GLY C 1 160 ? 45.450 47.024 18.088 1.00 10.75 124 GLY C N 1
ATOM 7292 C CA . GLY C 1 160 ? 44.578 46.232 17.245 1.00 5.45 124 GLY C CA 1
ATOM 7293 C C . GLY C 1 160 ? 43.753 45.177 17.970 1.00 9.83 124 GLY C C 1
ATOM 7294 O O . GLY C 1 160 ? 43.578 45.196 19.184 1.00 18.42 124 GLY C O 1
ATOM 7295 N N . ILE C 1 161 ? 43.191 44.263 17.205 1.00 10.09 125 ILE C N 1
ATOM 7296 C CA . ILE C 1 161 ? 42.373 43.189 17.751 1.00 6.07 125 ILE C CA 1
ATOM 7297 C C . ILE C 1 161 ? 42.856 41.941 17.032 1.00 22.67 125 ILE C C 1
ATOM 7298 O O . ILE C 1 161 ? 43.050 41.984 15.804 1.00 16.72 125 ILE C O 1
ATOM 7303 N N . LEU C 1 162 ? 43.160 40.877 17.781 1.00 16.26 126 LEU C N 1
ATOM 7304 C CA . LEU C 1 162 ? 43.592 39.625 17.157 1.00 16.22 126 LEU C CA 1
ATOM 7305 C C . LEU C 1 162 ? 42.470 38.680 17.456 1.00 17.35 126 LEU C C 1
ATOM 7306 O O . LEU C 1 162 ? 42.354 38.193 18.575 1.00 18.06 126 LEU C O 1
ATOM 7311 N N . GLY C 1 163 ? 41.555 38.588 16.498 1.00 13.43 127 GLY C N 1
ATOM 7312 C CA . GLY C 1 163 ? 40.377 37.751 16.605 1.00 7.53 127 GLY C CA 1
ATOM 7313 C C . GLY C 1 163 ? 40.706 36.285 16.712 1.00 20.80 127 GLY C C 1
ATOM 7314 O O . GLY C 1 163 ? 41.579 35.771 16.002 1.00 33.60 127 GLY C O 1
ATOM 7315 N N . LEU C 1 164 ? 39.921 35.590 17.517 1.00 25.39 128 LEU C N 1
ATOM 7316 C CA . LEU C 1 164 ? 40.156 34.188 17.796 1.00 17.31 128 LEU C CA 1
ATOM 7317 C C . LEU C 1 164 ? 38.946 33.306 17.524 1.00 15.30 128 LEU C C 1
ATOM 7318 O O . LEU C 1 164 ? 38.960 32.117 17.879 1.00 23.31 128 LEU C O 1
ATOM 7323 N N . GLY C 1 165 ? 37.906 33.887 16.912 1.00 15.89 129 GLY C N 1
ATOM 7324 C CA . GLY C 1 165 ? 36.698 33.140 16.569 1.00 11.40 129 GLY C CA 1
ATOM 7325 C C . GLY C 1 165 ? 36.870 32.255 15.324 1.00 16.76 129 GLY C C 1
ATOM 7326 O O . GLY C 1 165 ? 37.984 32.022 14.844 1.00 22.84 129 GLY C O 1
ATOM 7327 N N . PHE C 1 166 ? 35.756 31.834 14.739 1.00 12.53 130 PHE C N 1
ATOM 7328 C CA . PHE C 1 166 ? 35.785 30.947 13.574 1.00 20.46 130 PHE C CA 1
ATOM 7329 C C . PHE C 1 166 ? 35.723 31.689 12.213 1.00 20.09 130 PHE C C 1
ATOM 7330 O O . PHE C 1 166 ? 35.115 32.746 12.131 1.00 26.62 130 PHE C O 1
ATOM 7338 N N . LYS C 1 167 ? 36.268 31.121 11.133 1.00 13.58 131 LYS C N 1
ATOM 7339 C CA . LYS C 1 167 ? 36.232 31.802 9.826 1.00 14.19 131 LYS C CA 1
ATOM 7340 C C . LYS C 1 167 ? 34.811 32.166 9.386 1.00 29.94 131 LYS C C 1
ATOM 7341 O O . LYS C 1 167 ? 34.598 33.195 8.733 1.00 21.85 131 LYS C O 1
ATOM 7343 N N . GLU C 1 168 ? 33.837 31.372 9.825 1.00 29.28 132 GLU C N 1
ATOM 7344 C CA . GLU C 1 168 ? 32.430 31.594 9.477 1.00 26.97 132 GLU C CA 1
ATOM 7345 C C . GLU C 1 168 ? 31.942 33.037 9.667 1.00 27.32 132 GLU C C 1
ATOM 7346 O O . GLU C 1 168 ? 30.932 33.444 9.080 1.00 28.43 132 GLU C O 1
ATOM 7348 N N . ILE C 1 169 ? 32.643 33.793 10.513 1.00 32.17 133 ILE C N 1
ATOM 7349 C CA . ILE C 1 169 ? 32.310 35.196 10.778 1.00 20.30 133 ILE C CA 1
ATOM 7350 C C . ILE C 1 169 ? 33.474 36.098 10.396 1.00 24.84 133 ILE C C 1
ATOM 7351 O O . ILE C 1 169 ? 33.405 37.310 10.609 1.00 31.91 133 ILE C O 1
ATOM 7356 N N . SER C 1 170 ? 34.556 35.512 9.884 1.00 19.14 134 SER C N 1
ATOM 7357 C CA . SER C 1 170 ? 35.728 36.291 9.526 1.00 16.91 134 SER C CA 1
ATOM 7358 C C . SER C 1 170 ? 35.398 37.259 8.433 1.00 16.13 134 SER C C 1
ATOM 7359 O O . SER C 1 170 ? 34.776 36.876 7.461 1.00 28.36 134 SER C O 1
ATOM 7362 N N . VAL C 1 171 ? 35.789 38.520 8.604 1.00 26.61 135 VAL C N 1
ATOM 7363 C CA . VAL C 1 171 ? 35.516 39.553 7.605 1.00 30.71 135 VAL C CA 1
ATOM 7364 C C . VAL C 1 171 ? 36.334 39.249 6.349 1.00 27.63 135 VAL C C 1
ATOM 7365 O O . VAL C 1 171 ? 37.560 39.089 6.434 1.00 31.43 135 VAL C O 1
ATOM 7367 N N . GLY C 1 172 ? 35.659 39.145 5.199 1.00 35.03 136 GLY C N 1
ATOM 7368 C CA . GLY C 1 172 ? 36.347 38.820 3.957 1.00 33.12 136 GLY C CA 1
ATOM 7369 C C . GLY C 1 172 ? 36.966 37.439 4.091 1.00 34.10 136 GLY C C 1
ATOM 7370 O O . GLY C 1 172 ? 38.111 37.210 3.682 1.00 29.10 136 GLY C O 1
ATOM 7371 N N . LYS C 1 173 ? 36.188 36.547 4.711 1.00 26.89 137 LYS C N 1
ATOM 7372 C CA . LYS C 1 173 ? 36.554 35.165 5.004 1.00 26.96 137 LYS C CA 1
ATOM 7373 C C . LYS C 1 173 ? 38.035 34.863 5.050 1.00 29.54 137 LYS C C 1
ATOM 7374 O O . LYS C 1 173 ? 38.540 33.972 4.376 1.00 40.66 137 LYS C O 1
ATOM 7380 N N . ALA C 1 174 ? 38.715 35.630 5.888 1.00 34.39 138 ALA C N 1
ATOM 7381 C CA . ALA C 1 174 ? 40.139 35.496 6.100 1.00 31.99 138 ALA C CA 1
ATOM 7382 C C . ALA C 1 174 ? 40.308 34.329 7.043 1.00 23.66 138 ALA C C 1
ATOM 7383 O O . ALA C 1 174 ? 39.404 34.010 7.809 1.00 38.94 138 ALA C O 1
ATOM 7385 N N . VAL C 1 175 ? 41.462 33.683 6.990 1.00 17.26 139 VAL C N 1
ATOM 7386 C CA . VAL C 1 175 ? 41.730 32.529 7.845 1.00 13.18 139 VAL C CA 1
ATOM 7387 C C . VAL C 1 175 ? 42.334 33.056 9.168 1.00 34.79 139 VAL C C 1
ATOM 7388 O O . VAL C 1 175 ? 43.412 33.662 9.171 1.00 44.39 139 VAL C O 1
ATOM 7392 N N . PRO C 1 176 ? 41.625 32.870 10.303 1.00 26.29 140 PRO C N 1
ATOM 7393 C CA . PRO C 1 176 ? 42.146 33.353 11.576 1.00 26.22 140 PRO C CA 1
ATOM 7394 C C . PRO C 1 176 ? 43.597 32.942 11.830 1.00 17.18 140 PRO C C 1
ATOM 7395 O O . PRO C 1 176 ? 44.099 32.057 11.173 1.00 19.27 140 PRO C O 1
ATOM 7399 N N . VAL C 1 177 ? 44.278 33.611 12.763 1.00 29.87 141 VAL C N 1
ATOM 7400 C CA . VAL C 1 177 ? 45.676 33.284 13.057 1.00 19.92 141 VAL C CA 1
ATOM 7401 C C . VAL C 1 177 ? 45.765 31.904 13.669 1.00 29.04 141 VAL C C 1
ATOM 7402 O O . VAL C 1 177 ? 46.817 31.256 13.630 1.00 40.93 141 VAL C O 1
ATOM 7406 N N . TRP C 1 178 ? 44.640 31.452 14.219 1.00 37.92 142 TRP C N 1
ATOM 7407 C CA . TRP C 1 178 ? 44.553 30.128 14.825 1.00 33.73 142 TRP C CA 1
ATOM 7408 C C . TRP C 1 178 ? 44.589 29.035 13.762 1.00 30.06 142 TRP C C 1
ATOM 7409 O O . TRP C 1 178 ? 45.297 28.033 13.910 1.00 31.61 142 TRP C O 1
ATOM 7420 N N . TYR C 1 179 ? 43.788 29.216 12.715 1.00 30.37 143 TYR C N 1
ATOM 7421 C CA . TYR C 1 179 ? 43.721 28.240 11.646 1.00 27.36 143 TYR C CA 1
ATOM 7422 C C . TYR C 1 179 ? 45.058 28.073 10.949 1.00 33.96 143 TYR C C 1
ATOM 7423 O O . TYR C 1 179 ? 45.414 26.973 10.539 1.00 40.01 143 TYR C O 1
ATOM 7432 N N . LYS C 1 180 ? 45.801 29.157 10.809 1.00 30.64 144 LYS C N 1
ATOM 7433 C CA . LYS C 1 180 ? 47.095 29.077 10.163 1.00 16.61 144 LYS C CA 1
ATOM 7434 C C . LYS C 1 180 ? 48.174 28.534 11.112 1.00 21.43 144 LYS C C 1
ATOM 7435 O O . LYS C 1 180 ? 49.181 28.010 10.651 1.00 28.79 144 LYS C O 1
ATOM 7441 N N . MET C 1 181 ? 48.019 28.725 12.425 1.00 18.16 145 MET C N 1
ATOM 7442 C CA . MET C 1 181 ? 49.003 28.182 13.388 1.00 21.70 145 MET C CA 1
ATOM 7443 C C . MET C 1 181 ? 48.855 26.676 13.315 1.00 24.32 145 MET C C 1
ATOM 7444 O O . MET C 1 181 ? 49.826 25.934 13.397 1.00 30.82 145 MET C O 1
ATOM 7449 N N . ILE C 1 182 ? 47.597 26.253 13.218 1.00 46.21 146 ILE C N 1
ATOM 7450 C CA . ILE C 1 182 ? 47.214 24.849 13.114 1.00 44.28 146 ILE C CA 1
ATOM 7451 C C . ILE C 1 182 ? 47.792 24.260 11.825 1.00 34.79 146 ILE C C 1
ATOM 7452 O O . ILE C 1 182 ? 48.540 23.293 11.858 1.00 39.48 146 ILE C O 1
ATOM 7454 N N . GLU C 1 183 ? 47.507 24.921 10.710 1.00 30.40 147 GLU C N 1
ATOM 7455 C CA . GLU C 1 183 ? 47.956 24.492 9.390 1.00 19.41 147 GLU C CA 1
ATOM 7456 C C . GLU C 1 183 ? 49.444 24.318 9.265 1.00 35.85 147 GLU C C 1
ATOM 7457 O O . GLU C 1 183 ? 49.916 23.275 8.817 1.00 66.02 147 GLU C O 1
ATOM 7459 N N . GLN C 1 184 ? 50.201 25.322 9.661 1.00 26.98 148 GLN C N 1
ATOM 7460 C CA . GLN C 1 184 ? 51.650 25.235 9.553 1.00 16.64 148 GLN C CA 1
ATOM 7461 C C . GLN C 1 184 ? 52.269 24.411 10.671 1.00 20.40 148 GLN C C 1
ATOM 7462 O O . GLN C 1 184 ? 53.481 24.459 10.886 1.00 38.38 148 GLN C O 1
ATOM 7468 N N . GLY C 1 185 ? 51.423 23.660 11.375 1.00 30.61 149 GLY C N 1
ATOM 7469 C CA . GLY C 1 185 ? 51.870 22.813 12.464 1.00 8.58 149 GLY C CA 1
ATOM 7470 C C . GLY C 1 185 ? 52.704 23.565 13.469 1.00 19.37 149 GLY C C 1
ATOM 7471 O O . GLY C 1 185 ? 53.763 23.094 13.864 1.00 23.66 149 GLY C O 1
ATOM 7472 N N . LEU C 1 186 ? 52.282 24.782 13.807 1.00 36.66 150 LEU C N 1
ATOM 7473 C CA . LEU C 1 186 ? 52.985 25.599 14.801 1.00 30.74 150 LEU C CA 1
ATOM 7474 C C . LEU C 1 186 ? 52.570 25.074 16.164 1.00 34.05 150 LEU C C 1
ATOM 7475 O O . LEU C 1 186 ? 53.380 24.946 17.090 1.00 31.78 150 LEU C O 1
ATOM 7480 N N . VAL C 1 187 ? 51.291 24.725 16.229 1.00 37.11 151 VAL C N 1
ATOM 7481 C CA . VAL C 1 187 ? 50.639 24.210 17.411 1.00 43.22 151 VAL C CA 1
ATOM 7482 C C . VAL C 1 187 ? 50.307 22.718 17.242 1.00 48.29 151 VAL C C 1
ATOM 7483 O O . VAL C 1 187 ? 49.767 22.312 16.209 1.00 49.58 151 VAL C O 1
ATOM 7487 N N . SER C 1 188 ? 50.642 21.901 18.241 1.00 51.88 152 SER C N 1
ATOM 7488 C CA . SER C 1 188 ? 50.338 20.469 18.179 1.00 54.69 152 SER C CA 1
ATOM 7489 C C . SER C 1 188 ? 48.883 20.175 18.548 1.00 52.85 152 SER C C 1
ATOM 7490 O O . SER C 1 188 ? 48.141 19.625 17.734 1.00 51.51 152 SER C O 1
ATOM 7493 N N . ASP C 1 189 ? 48.471 20.551 19.760 1.00 45.64 153 ASP C N 1
ATOM 7494 C CA . ASP C 1 189 ? 47.097 20.317 20.202 1.00 29.88 153 ASP C CA 1
ATOM 7495 C C . ASP C 1 189 ? 46.222 21.514 19.832 1.00 25.57 153 ASP C C 1
ATOM 7496 O O . ASP C 1 189 ? 46.505 22.637 20.216 1.00 25.42 153 ASP C O 1
ATOM 7501 N N . PRO C 1 190 ? 45.178 21.293 19.026 1.00 18.70 154 PRO C N 1
ATOM 7502 C CA . PRO C 1 190 ? 44.258 22.353 18.594 1.00 15.10 154 PRO C CA 1
ATOM 7503 C C . PRO C 1 190 ? 43.347 22.829 19.726 1.00 17.91 154 PRO C C 1
ATOM 7504 O O . PRO C 1 190 ? 42.117 22.740 19.656 1.00 9.14 154 PRO C O 1
ATOM 7508 N N . VAL C 1 191 ? 43.990 23.386 20.741 1.00 23.26 155 VAL C N 1
ATOM 7509 C CA . VAL C 1 191 ? 43.359 23.883 21.955 1.00 17.97 155 VAL C CA 1
ATOM 7510 C C . VAL C 1 191 ? 44.169 25.106 22.386 1.00 16.85 155 VAL C C 1
ATOM 7511 O O . VAL C 1 191 ? 45.413 25.086 22.322 1.00 23.09 155 VAL C O 1
ATOM 7515 N N . PHE C 1 192 ? 43.478 26.207 22.677 1.00 19.30 156 PHE C N 1
ATOM 7516 C CA . PHE C 1 192 ? 44.125 27.419 23.210 1.00 12.79 156 PHE C CA 1
ATOM 7517 C C . PHE C 1 192 ? 43.325 27.735 24.476 1.00 13.07 156 PHE C C 1
ATOM 7518 O O . PHE C 1 192 ? 42.110 27.473 24.527 1.00 15.52 156 PHE C O 1
ATOM 7526 N N . SER C 1 193 ? 44.008 28.161 25.534 1.00 20.59 157 SER C N 1
ATOM 7527 C CA . SER C 1 193 ? 43.329 28.421 26.803 1.00 10.02 157 SER C CA 1
ATOM 7528 C C . SER C 1 193 ? 43.553 29.793 27.368 1.00 8.33 157 SER C C 1
ATOM 7529 O O . SER C 1 193 ? 44.606 30.396 27.165 1.00 23.10 157 SER C O 1
ATOM 7532 N N . PHE C 1 194 ? 42.553 30.260 28.112 1.00 14.19 158 PHE C N 1
ATOM 7533 C CA . PHE C 1 194 ? 42.548 31.578 28.726 1.00 6.22 158 PHE C CA 1
ATOM 7534 C C . PHE C 1 194 ? 42.549 31.670 30.269 1.00 12.19 158 PHE C C 1
ATOM 7535 O O . PHE C 1 194 ? 41.520 31.456 30.913 1.00 12.41 158 PHE C O 1
ATOM 7543 N N . TRP C 1 195 ? 43.681 32.053 30.852 1.00 20.07 159 TRP C N 1
ATOM 7544 C CA . TRP C 1 195 ? 43.762 32.242 32.303 1.00 22.06 159 TRP C CA 1
ATOM 7545 C C . TRP C 1 195 ? 43.855 33.742 32.622 1.00 19.82 159 TRP C C 1
ATOM 7546 O O . TRP C 1 195 ? 44.921 34.343 32.606 1.00 28.64 159 TRP C O 1
ATOM 7557 N N . LEU C 1 196 ? 42.713 34.350 32.864 1.00 25.48 160 LEU C N 1
ATOM 7558 C CA . LEU C 1 196 ? 42.664 35.763 33.178 1.00 22.27 160 LEU C CA 1
ATOM 7559 C C . LEU C 1 196 ? 42.456 35.809 34.666 1.00 18.50 160 LEU C C 1
ATOM 7560 O O . LEU C 1 196 ? 41.316 35.755 35.120 1.00 37.55 160 LEU C O 1
ATOM 7565 N N . ASN C 1 197 ? 43.551 35.855 35.421 1.00 25.80 161 ASN C N 1
ATOM 7566 C CA . ASN C 1 197 ? 43.456 35.886 36.879 1.00 27.84 161 ASN C CA 1
ATOM 7567 C C . ASN C 1 197 ? 44.800 35.959 37.583 1.00 33.91 161 ASN C C 1
ATOM 7568 O O . ASN C 1 197 ? 44.875 35.751 38.797 1.00 16.06 161 ASN C O 1
ATOM 7573 N N . ARG C 1 198 ? 45.862 36.266 36.850 1.00 22.05 162 ARG C N 1
ATOM 7574 C CA . ARG C 1 198 ? 47.165 36.357 37.488 1.00 40.01 162 ARG C CA 1
ATOM 7575 C C . ARG C 1 198 ? 47.195 37.515 38.506 1.00 49.69 162 ARG C C 1
ATOM 7576 O O . ARG C 1 198 ? 47.044 38.682 38.131 1.00 45.32 162 ARG C O 1
ATOM 7578 N N . HIS C 1 199 ? 47.323 37.177 39.793 1.00 71.51 163 HIS C N 1
ATOM 7579 C CA . HIS C 1 199 ? 47.391 38.162 40.886 1.00 70.31 163 HIS C CA 1
ATOM 7580 C C . HIS C 1 199 ? 48.636 37.932 41.755 1.00 66.30 163 HIS C C 1
ATOM 7581 O O . HIS C 1 199 ? 49.606 38.703 41.588 1.00 54.02 163 HIS C O 1
ATOM 7588 N N . VAL C 1 200 ? 48.647 36.970 42.556 1.00 67.74 164 VAL C N 1
ATOM 7589 N N . GLY C 1 205 ? 46.696 40.868 35.670 1.00 44.07 169 GLY C N 1
ATOM 7590 C CA . GLY C 1 205 ? 47.025 40.268 34.396 1.00 22.21 169 GLY C CA 1
ATOM 7591 C C . GLY C 1 205 ? 46.449 38.907 34.094 1.00 19.07 169 GLY C C 1
ATOM 7592 O O . GLY C 1 205 ? 45.571 38.404 34.801 1.00 20.69 169 GLY C O 1
ATOM 7593 N N . GLY C 1 206 ? 46.987 38.302 33.043 1.00 12.47 170 GLY C N 1
ATOM 7594 C CA . GLY C 1 206 ? 46.531 36.998 32.614 1.00 8.22 170 GLY C CA 1
ATOM 7595 C C . GLY C 1 206 ? 47.606 36.245 31.865 1.00 8.00 170 GLY C C 1
ATOM 7596 O O . GLY C 1 206 ? 48.799 36.573 31.963 1.00 9.84 170 GLY C O 1
ATOM 7597 N N . GLU C 1 207 ? 47.173 35.222 31.133 1.00 12.56 171 GLU C N 1
ATOM 7598 C CA . GLU C 1 207 ? 48.053 34.363 30.332 1.00 12.26 171 GLU C CA 1
ATOM 7599 C C . GLU C 1 207 ? 47.221 33.593 29.300 1.00 8.73 171 GLU C C 1
ATOM 7600 O O . GLU C 1 207 ? 46.146 33.103 29.630 1.00 18.10 171 GLU C O 1
ATOM 7606 N N . ILE C 1 208 ? 47.683 33.539 28.049 1.00 22.59 172 ILE C N 1
ATOM 7607 C CA . ILE C 1 208 ? 46.969 32.797 26.986 1.00 15.05 172 ILE C CA 1
ATOM 7608 C C . ILE C 1 208 ? 47.902 31.729 26.485 1.00 14.65 172 ILE C C 1
ATOM 7609 O O . ILE C 1 208 ? 49.070 31.998 26.251 1.00 26.27 172 ILE C O 1
ATOM 7614 N N . ILE C 1 209 ? 47.397 30.519 26.308 1.00 18.29 173 ILE C N 1
ATOM 7615 C CA . ILE C 1 209 ? 48.242 29.455 25.809 1.00 9.65 173 ILE C CA 1
ATOM 7616 C C . ILE C 1 209 ? 47.638 28.886 24.534 1.00 8.55 173 ILE C C 1
ATOM 7617 O O . ILE C 1 209 ? 46.436 28.649 24.453 1.00 13.69 173 ILE C O 1
ATOM 7622 N N . PHE C 1 210 ? 48.455 28.839 23.493 1.00 21.13 174 PHE C N 1
ATOM 7623 C CA . PHE C 1 210 ? 48.069 28.283 22.203 1.00 19.04 174 PHE C CA 1
ATOM 7624 C C . PHE C 1 210 ? 48.732 26.917 22.286 1.00 26.62 174 PHE C C 1
ATOM 7625 O O . PHE C 1 210 ? 49.889 26.819 22.723 1.00 35.52 174 PHE C O 1
ATOM 7633 N N . GLY C 1 211 ? 47.999 25.860 21.973 1.00 29.67 175 GLY C N 1
ATOM 7634 C CA . GLY C 1 211 ? 48.599 24.538 22.058 1.00 20.18 175 GLY C CA 1
ATOM 7635 C C . GLY C 1 211 ? 47.999 23.671 23.143 1.00 29.65 175 GLY C C 1
ATOM 7636 O O . GLY C 1 211 ? 48.245 22.453 23.168 1.00 28.91 175 GLY C O 1
ATOM 7637 N N . GLY C 1 212 ? 47.218 24.286 24.037 1.00 14.19 176 GLY C N 1
ATOM 7638 C CA . GLY C 1 212 ? 46.600 23.519 25.097 1.00 10.67 176 GLY C CA 1
ATOM 7639 C C . GLY C 1 212 ? 46.212 24.269 26.351 1.00 7.71 176 GLY C C 1
ATOM 7640 O O . GLY C 1 212 ? 45.259 25.044 26.358 1.00 14.36 176 GLY C O 1
ATOM 7641 N N . MET C 1 213 ? 46.901 23.982 27.445 1.00 15.44 177 MET C N 1
ATOM 7642 C CA . MET C 1 213 ? 46.605 24.633 28.718 1.00 24.16 177 MET C CA 1
ATOM 7643 C C . MET C 1 213 ? 47.612 24.307 29.790 1.00 16.68 177 MET C C 1
ATOM 7644 O O . MET C 1 213 ? 48.271 23.273 29.744 1.00 27.14 177 MET C O 1
ATOM 7649 N N . ASP C 1 214 ? 47.745 25.217 30.746 1.00 26.75 178 ASP C N 1
ATOM 7650 C CA . ASP C 1 214 ? 48.680 25.027 31.835 1.00 16.30 178 ASP C CA 1
ATOM 7651 C C . ASP C 1 214 ? 47.951 24.577 33.093 1.00 32.35 178 ASP C C 1
ATOM 7652 O O . ASP C 1 214 ? 47.149 25.328 33.648 1.00 20.75 178 ASP C O 1
ATOM 7657 N N . PRO C 1 215 ? 48.244 23.347 33.564 1.00 33.79 179 PRO C N 1
ATOM 7658 C CA . PRO C 1 215 ? 47.669 22.725 34.751 1.00 18.56 179 PRO C CA 1
ATOM 7659 C C . PRO C 1 215 ? 47.583 23.680 35.915 1.00 16.43 179 PRO C C 1
ATOM 7660 O O . PRO C 1 215 ? 46.568 23.700 36.623 1.00 28.68 179 PRO C O 1
ATOM 7664 N N . LYS C 1 216 ? 48.629 24.485 36.104 1.00 17.70 180 LYS C N 1
ATOM 7665 C CA . LYS C 1 216 ? 48.643 25.474 37.186 1.00 17.66 180 LYS C CA 1
ATOM 7666 C C . LYS C 1 216 ? 47.721 26.695 36.916 1.00 28.37 180 LYS C C 1
ATOM 7667 O O . LYS C 1 216 ? 47.776 27.710 37.622 1.00 31.24 180 LYS C O 1
ATOM 7673 N N . HIS C 1 217 ? 46.891 26.612 35.884 1.00 36.22 181 HIS C N 1
ATOM 7674 C CA . HIS C 1 217 ? 46.007 27.706 35.535 1.00 17.28 181 HIS C CA 1
ATOM 7675 C C . HIS C 1 217 ? 44.570 27.436 35.898 1.00 18.52 181 HIS C C 1
ATOM 7676 O O . HIS C 1 217 ? 43.683 28.221 35.568 1.00 24.10 181 HIS C O 1
ATOM 7683 N N . TYR C 1 218 ? 44.323 26.324 36.562 1.00 18.33 182 TYR C N 1
ATOM 7684 C CA . TYR C 1 218 ? 42.971 25.988 36.959 1.00 23.91 182 TYR C CA 1
ATOM 7685 C C . TYR C 1 218 ? 42.980 25.079 38.174 1.00 27.65 182 TYR C C 1
ATOM 7686 O O . TYR C 1 218 ? 44.026 24.542 38.545 1.00 35.51 182 TYR C O 1
ATOM 7695 N N . VAL C 1 219 ? 41.823 24.940 38.809 1.00 27.91 183 VAL C N 1
ATOM 7696 C CA . VAL C 1 219 ? 41.690 24.089 39.977 1.00 21.89 183 VAL C CA 1
ATOM 7697 C C . VAL C 1 219 ? 40.527 23.125 39.760 1.00 32.82 183 VAL C C 1
ATOM 7698 O O . VAL C 1 219 ? 39.374 23.553 39.559 1.00 33.68 183 VAL C O 1
ATOM 7702 N N . GLY C 1 220 ? 40.848 21.827 39.756 1.00 23.26 184 GLY C N 1
ATOM 7703 C CA . GLY C 1 220 ? 39.845 20.804 39.543 1.00 21.16 184 GLY C CA 1
ATOM 7704 C C . GLY C 1 220 ? 39.672 20.448 38.070 1.00 26.97 184 GLY C C 1
ATOM 7705 O O . GLY C 1 220 ? 40.646 20.444 37.296 1.00 23.11 184 GLY C O 1
ATOM 7706 N N . GLU C 1 221 ? 38.413 20.240 37.678 1.00 23.58 185 GLU C N 1
ATOM 7707 C CA . GLU C 1 221 ? 38.044 19.843 36.321 1.00 22.49 185 GLU C CA 1
ATOM 7708 C C . GLU C 1 221 ? 37.249 20.836 35.485 1.00 21.64 185 GLU C C 1
ATOM 7709 O O . GLU C 1 221 ? 36.413 21.582 36.007 1.00 22.21 185 GLU C O 1
ATOM 7715 N N . HIS C 1 222 ? 37.416 20.727 34.167 1.00 17.46 186 HIS C N 1
ATOM 7716 C CA . HIS C 1 222 ? 36.704 21.573 33.225 1.00 4.28 186 HIS C CA 1
ATOM 7717 C C . HIS C 1 222 ? 35.397 20.954 32.874 1.00 10.67 186 HIS C C 1
ATOM 7718 O O . HIS C 1 222 ? 35.337 19.742 32.697 1.00 29.50 186 HIS C O 1
ATOM 7725 N N . THR C 1 223 ? 34.348 21.767 32.811 1.00 17.70 187 THR C N 1
ATOM 7726 C CA . THR C 1 223 ? 33.029 21.295 32.414 1.00 15.99 187 THR C CA 1
ATOM 7727 C C . THR C 1 223 ? 32.909 21.745 30.969 1.00 15.85 187 THR C C 1
ATOM 7728 O O . THR C 1 223 ? 32.617 22.894 30.692 1.00 16.47 187 THR C O 1
ATOM 7732 N N . TYR C 1 224 ? 33.286 20.842 30.068 1.00 30.34 188 TYR C N 1
ATOM 7733 C CA . TYR C 1 224 ? 33.274 21.082 28.632 1.00 14.81 188 TYR C CA 1
ATOM 7734 C C . TYR C 1 224 ? 31.891 20.964 28.051 1.00 27.44 188 TYR C C 1
ATOM 7735 O O . TYR C 1 224 ? 31.229 19.943 28.185 1.00 25.79 188 TYR C O 1
ATOM 7744 N N . VAL C 1 225 ? 31.461 22.027 27.399 1.00 35.80 189 VAL C N 1
ATOM 7745 C CA . VAL C 1 225 ? 30.157 22.045 26.774 1.00 27.65 189 VAL C CA 1
ATOM 7746 C C . VAL C 1 225 ? 30.422 22.202 25.268 1.00 29.75 189 VAL C C 1
ATOM 7747 O O . VAL C 1 225 ? 31.424 22.810 24.857 1.00 31.77 189 VAL C O 1
ATOM 7751 N N . PRO C 1 226 ? 29.620 21.533 24.431 1.00 27.57 190 PRO C N 1
ATOM 7752 C CA . PRO C 1 226 ? 29.825 21.631 22.986 1.00 33.04 190 PRO C CA 1
ATOM 7753 C C . PRO C 1 226 ? 29.533 22.975 22.331 1.00 29.81 190 PRO C C 1
ATOM 7754 O O . PRO C 1 226 ? 28.594 23.684 22.725 1.00 33.77 190 PRO C O 1
ATOM 7758 N N . VAL C 1 227 ? 30.361 23.291 21.329 1.00 27.43 191 VAL C N 1
ATOM 7759 C CA . VAL C 1 227 ? 30.251 24.503 20.531 1.00 22.99 191 VAL C CA 1
ATOM 7760 C C . VAL C 1 227 ? 29.031 24.307 19.666 1.00 12.19 191 VAL C C 1
ATOM 7761 O O . VAL C 1 227 ? 29.121 23.706 18.631 1.00 27.27 191 VAL C O 1
ATOM 7765 N N . THR C 1 228 ? 27.895 24.822 20.091 1.00 26.85 192 THR C N 1
ATOM 7766 C CA . THR C 1 228 ? 26.663 24.680 19.337 1.00 24.49 192 THR C CA 1
ATOM 7767 C C . THR C 1 228 ? 26.676 25.278 17.922 1.00 28.80 192 THR C C 1
ATOM 7768 O O . THR C 1 228 ? 25.791 24.965 17.117 1.00 34.76 192 THR C O 1
ATOM 7772 N N . GLN C 1 229 ? 27.644 26.148 17.621 1.00 37.69 193 GLN C N 1
ATOM 7773 C CA . GLN C 1 229 ? 27.751 26.776 16.290 1.00 33.54 193 GLN C CA 1
ATOM 7774 C C . GLN C 1 229 ? 29.131 27.347 16.013 1.00 36.48 193 GLN C C 1
ATOM 7775 O O . GLN C 1 229 ? 29.757 27.943 16.878 1.00 40.76 193 GLN C O 1
ATOM 7781 N N . LYS C 1 230 ? 29.599 27.162 14.789 1.00 44.54 194 LYS C N 1
ATOM 7782 C CA . LYS C 1 230 ? 30.886 27.694 14.378 1.00 32.99 194 LYS C CA 1
ATOM 7783 C C . LYS C 1 230 ? 30.614 29.131 13.914 1.00 33.99 194 LYS C C 1
ATOM 7784 O O . LYS C 1 230 ? 29.717 29.379 13.093 1.00 24.15 194 LYS C O 1
ATOM 7790 N N . GLY C 1 231 ? 31.377 30.064 14.477 1.00 31.55 195 GLY C N 1
ATOM 7791 C CA . GLY C 1 231 ? 31.255 31.487 14.188 1.00 18.88 195 GLY C CA 1
ATOM 7792 C C . GLY C 1 231 ? 31.852 32.138 15.421 1.00 22.60 195 GLY C C 1
ATOM 7793 O O . GLY C 1 231 ? 33.043 32.457 15.441 1.00 30.08 195 GLY C O 1
ATOM 7794 N N . TYR C 1 232 ? 31.037 32.303 16.461 1.00 22.16 196 TYR C N 1
ATOM 7795 C CA . TYR C 1 232 ? 31.509 32.854 17.741 1.00 29.18 196 TYR C CA 1
ATOM 7796 C C . TYR C 1 232 ? 31.601 31.581 18.574 1.00 33.75 196 TYR C C 1
ATOM 7797 O O . TYR C 1 232 ? 30.813 30.664 18.350 1.00 27.73 196 TYR C O 1
ATOM 7806 N N . TRP C 1 233 ? 32.548 31.501 19.503 1.00 24.69 197 TRP C N 1
ATOM 7807 C CA . TRP C 1 233 ? 32.648 30.323 20.358 1.00 17.29 197 TRP C CA 1
ATOM 7808 C C . TRP C 1 233 ? 31.336 30.188 21.095 1.00 4.08 197 TRP C C 1
ATOM 7809 O O . TRP C 1 233 ? 31.232 30.554 22.240 1.00 13.54 197 TRP C O 1
ATOM 7820 N N . GLN C 1 234 ? 30.334 29.650 20.422 1.00 9.56 198 GLN C N 1
ATOM 7821 C CA . GLN C 1 234 ? 28.998 29.532 20.970 1.00 14.83 198 GLN C CA 1
ATOM 7822 C C . GLN C 1 234 ? 28.615 28.155 21.513 1.00 26.20 198 GLN C C 1
ATOM 7823 O O . GLN C 1 234 ? 28.805 27.132 20.846 1.00 24.40 198 GLN C O 1
ATOM 7829 N N . PHE C 1 235 ? 28.032 28.145 22.710 1.00 19.96 199 PHE C N 1
ATOM 7830 C CA . PHE C 1 235 ? 27.606 26.919 23.356 1.00 18.88 199 PHE C CA 1
ATOM 7831 C C . PHE C 1 235 ? 26.206 27.114 23.894 1.00 16.69 199 PHE C C 1
ATOM 7832 O O . PHE C 1 235 ? 25.517 28.066 23.537 1.00 24.29 199 PHE C O 1
ATOM 7840 N N . ASP C 1 236 ? 25.761 26.196 24.727 1.00 15.83 200 ASP C N 1
ATOM 7841 C CA . ASP C 1 236 ? 24.439 26.335 25.285 1.00 20.26 200 ASP C CA 1
ATOM 7842 C C . ASP C 1 236 ? 24.605 26.341 26.803 1.00 25.52 200 ASP C C 1
ATOM 7843 O O . ASP C 1 236 ? 25.680 25.999 27.324 1.00 44.80 200 ASP C O 1
ATOM 7848 N N . MET C 1 237 ? 23.575 26.802 27.504 1.00 18.93 201 MET C N 1
ATOM 7849 C CA . MET C 1 237 ? 23.596 26.857 28.956 1.00 11.58 201 MET C CA 1
ATOM 7850 C C . MET C 1 237 ? 22.143 26.866 29.437 1.00 21.49 201 MET C C 1
ATOM 7851 O O . MET C 1 237 ? 21.211 26.886 28.635 1.00 16.75 201 MET C O 1
ATOM 7856 N N . GLY C 1 238 ? 21.940 26.836 30.742 1.00 19.83 202 GLY C N 1
ATOM 7857 C CA . GLY C 1 238 ? 20.585 26.855 31.230 1.00 14.60 202 GLY C CA 1
ATOM 7858 C C . GLY C 1 238 ? 20.398 27.948 32.249 1.00 19.02 202 GLY C C 1
ATOM 7859 O O . GLY C 1 238 ? 21.193 28.879 32.354 1.00 29.46 202 GLY C O 1
ATOM 7860 N N . ASP C 1 239 ? 19.367 27.742 33.051 1.00 16.54 203 ASP C N 1
ATOM 7861 C CA . ASP C 1 239 ? 18.915 28.609 34.127 1.00 8.19 203 ASP C CA 1
ATOM 7862 C C . ASP C 1 239 ? 19.975 29.397 34.894 1.00 25.33 203 ASP C C 1
ATOM 7863 O O . ASP C 1 239 ? 21.036 28.852 35.252 1.00 29.06 203 ASP C O 1
ATOM 7868 N N . VAL C 1 240 ? 19.672 30.683 35.131 1.00 23.68 204 VAL C N 1
ATOM 7869 C CA . VAL C 1 240 ? 20.567 31.591 35.850 1.00 24.87 204 VAL C CA 1
ATOM 7870 C C . VAL C 1 240 ? 19.955 31.797 37.227 1.00 19.93 204 VAL C C 1
ATOM 7871 O O . VAL C 1 240 ? 18.798 32.183 37.328 1.00 22.62 204 VAL C O 1
ATOM 7875 N N . LEU C 1 241 ? 20.714 31.510 38.282 1.00 25.09 205 LEU C N 1
ATOM 7876 C CA . LEU C 1 241 ? 20.202 31.606 39.657 1.00 13.31 205 LEU C CA 1
ATOM 7877 C C . LEU C 1 241 ? 20.829 32.726 40.467 1.00 13.99 205 LEU C C 1
ATOM 7878 O O . LEU C 1 241 ? 22.049 32.797 40.610 1.00 23.07 205 LEU C O 1
ATOM 7883 N N . VAL C 1 242 ? 19.987 33.572 41.042 1.00 25.31 206 VAL C N 1
ATOM 7884 C CA . VAL C 1 242 ? 20.452 34.692 41.856 1.00 19.65 206 VAL C CA 1
ATOM 7885 C C . VAL C 1 242 ? 20.053 34.389 43.285 1.00 19.56 206 VAL C C 1
ATOM 7886 O O . VAL C 1 242 ? 18.867 34.209 43.578 1.00 28.33 206 VAL C O 1
ATOM 7890 N N . GLY C 1 243 ? 21.049 34.250 44.156 1.00 21.40 207 GLY C N 1
ATOM 7891 C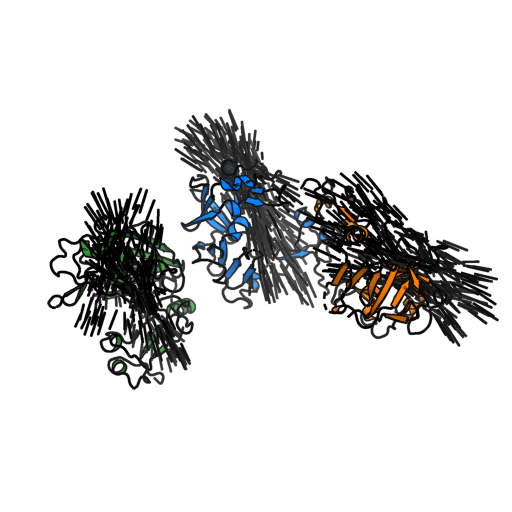 CA . GLY C 1 243 ? 20.774 33.940 45.551 1.00 26.10 207 GLY C CA 1
ATOM 7892 C C . GLY C 1 243 ? 20.011 32.636 45.706 1.00 33.85 207 GLY C C 1
ATOM 7893 O O . GLY C 1 243 ? 19.075 32.529 46.502 1.00 26.59 207 GLY C O 1
ATOM 7894 N N . GLY C 1 244 ? 20.370 31.660 44.877 1.00 35.89 208 GLY C N 1
ATOM 7895 C CA . GLY C 1 244 ? 19.720 30.360 44.927 1.00 13.06 208 GLY C CA 1
ATOM 7896 C C . GLY C 1 244 ? 18.335 30.289 44.299 1.00 25.53 208 GLY C C 1
ATOM 7897 O O . GLY C 1 244 ? 17.764 29.194 44.170 1.00 35.78 208 GLY C O 1
ATOM 7898 N N . LYS C 1 245 ? 17.771 31.435 43.938 1.00 25.23 209 LYS C N 1
ATOM 7899 C CA . LYS C 1 245 ? 16.455 31.433 43.320 1.00 26.98 209 LYS C CA 1
ATOM 7900 C C . LYS C 1 245 ? 16.620 31.443 41.811 1.00 25.49 209 LYS C C 1
ATOM 7901 O O . LYS C 1 245 ? 17.501 32.121 41.267 1.00 33.28 209 LYS C O 1
ATOM 7907 N N . SER C 1 246 ? 15.763 30.688 41.143 1.00 18.20 210 SER C N 1
ATOM 7908 C CA . SER C 1 246 ? 15.802 30.601 39.695 1.00 25.79 210 SER C CA 1
ATOM 7909 C C . SER C 1 246 ? 15.166 31.809 39.030 1.00 30.53 210 SER C C 1
ATOM 7910 O O . SER C 1 246 ? 14.058 32.219 39.397 1.00 36.58 210 SER C O 1
ATOM 7913 N N . THR C 1 247 ? 15.849 32.337 38.015 1.00 32.25 211 THR C N 1
ATOM 7914 C CA . THR C 1 247 ? 15.364 33.502 37.282 1.00 26.16 211 THR C CA 1
ATOM 7915 C C . THR C 1 247 ? 14.494 33.097 36.091 1.00 26.47 211 THR C C 1
ATOM 7916 O O . THR C 1 247 ? 14.051 33.964 35.317 1.00 20.86 211 THR C O 1
ATOM 7920 N N . GLY C 1 248 ? 14.242 31.789 35.956 1.00 26.63 212 GLY C N 1
ATOM 7921 C CA . GLY C 1 248 ? 13.444 31.282 34.850 1.00 19.58 212 GLY C CA 1
ATOM 7922 C C . GLY C 1 248 ? 14.156 31.556 33.539 1.00 26.64 212 GLY C C 1
ATOM 7923 O O . GLY C 1 248 ? 15.362 31.316 33.429 1.00 36.27 212 GLY C O 1
ATOM 7924 N N . PHE C 1 249 ? 13.415 32.097 32.572 1.00 31.88 213 PHE C N 1
ATOM 7925 C CA . PHE C 1 249 ? 13.903 32.467 31.235 1.00 17.84 213 PHE C CA 1
ATOM 7926 C C . PHE C 1 249 ? 14.917 31.524 30.579 1.00 23.92 213 PHE C C 1
ATOM 7927 O O . PHE C 1 249 ? 14.683 31.049 29.460 1.00 31.84 213 PHE C O 1
ATOM 7935 N N . CYS C 1 250 ? 16.060 31.300 31.222 1.00 24.42 214 CYS C N 1
ATOM 7936 C CA . CYS C 1 250 ? 17.049 30.384 30.678 1.00 26.48 214 CYS C CA 1
ATOM 7937 C C . CYS C 1 250 ? 16.882 28.990 31.248 1.00 29.14 214 CYS C C 1
ATOM 7938 O O . CYS C 1 250 ? 17.716 28.104 31.032 1.00 31.96 214 CYS C O 1
ATOM 7941 N N . ALA C 1 251 ? 15.794 28.807 31.988 1.00 30.27 215 ALA C N 1
ATOM 7942 C CA . ALA C 1 251 ? 15.480 27.520 32.594 1.00 29.50 215 ALA C CA 1
ATOM 7943 C C . ALA C 1 251 ? 15.349 26.510 31.469 1.00 33.19 215 ALA C C 1
ATOM 7944 O O . ALA C 1 251 ? 15.936 25.433 31.526 1.00 30.67 215 ALA C O 1
ATOM 7946 N N . GLY C 1 252 ? 14.636 26.918 30.415 1.00 34.96 216 GLY C N 1
ATOM 7947 C CA . GLY C 1 252 ? 14.427 26.079 29.241 1.00 37.64 216 GLY C CA 1
ATOM 7948 C C . GLY C 1 252 ? 15.661 25.922 28.364 1.00 42.73 216 GLY C C 1
ATOM 7949 O O . GLY C 1 252 ? 15.629 25.145 27.403 1.00 39.80 216 GLY C O 1
ATOM 7950 N N . GLY C 1 253 ? 16.745 26.621 28.721 1.00 39.40 217 GLY C N 1
ATOM 7951 C CA . GLY C 1 253 ? 17.994 26.568 27.975 1.00 35.14 217 GLY C CA 1
ATOM 7952 C C . GLY C 1 253 ? 18.197 27.860 27.205 1.00 24.14 217 GLY C C 1
ATOM 7953 O O . GLY C 1 253 ? 17.244 28.403 26.655 1.00 31.96 217 GLY C O 1
ATOM 7954 N N . CYS C 1 254 ? 19.415 28.383 27.217 1.00 23.34 218 CYS C N 1
ATOM 7955 C CA . CYS C 1 254 ? 19.750 29.616 26.509 1.00 26.05 218 CYS C CA 1
ATOM 7956 C C . CYS C 1 254 ? 21.042 29.369 25.775 1.00 20.05 218 CYS C C 1
ATOM 7957 O O . CYS C 1 254 ? 21.662 28.318 25.942 1.00 27.98 218 CYS C O 1
ATOM 7960 N N . ALA C 1 255 ? 21.428 30.328 24.943 1.00 22.90 219 ALA C N 1
ATOM 7961 C CA . ALA C 1 255 ? 22.658 30.239 24.181 1.00 11.93 219 ALA C CA 1
ATOM 7962 C C . ALA C 1 255 ? 23.631 31.251 24.763 1.00 13.59 219 ALA C C 1
ATOM 7963 O O . ALA C 1 255 ? 23.223 32.300 25.285 1.00 11.65 219 ALA C O 1
ATOM 7965 N N . ALA C 1 256 ? 24.915 30.944 24.696 1.00 9.00 220 ALA C N 1
ATOM 7966 C CA . ALA C 1 256 ? 25.906 31.842 25.242 1.00 4.00 220 ALA C CA 1
ATOM 7967 C C . ALA C 1 256 ? 27.127 31.738 24.392 1.00 8.76 220 ALA C C 1
ATOM 7968 O O . ALA C 1 256 ? 27.274 30.796 23.620 1.00 15.35 220 ALA C O 1
ATOM 7970 N N . ILE C 1 257 ? 28.023 32.696 24.545 1.00 21.29 221 ILE C N 1
ATOM 7971 C CA . ILE C 1 257 ? 29.266 32.715 23.787 1.00 19.24 221 ILE C CA 1
ATOM 7972 C C . ILE C 1 257 ? 30.282 33.118 24.813 1.00 16.19 221 ILE C C 1
ATOM 7973 O O . ILE C 1 257 ? 29.920 33.820 25.753 1.00 16.21 221 ILE C O 1
ATOM 7978 N N . ALA C 1 258 ? 31.523 32.658 24.670 1.00 16.20 222 ALA C N 1
ATOM 7979 C CA . ALA C 1 258 ? 32.601 33.061 25.583 1.00 6.93 222 ALA C CA 1
ATOM 7980 C C . ALA C 1 258 ? 33.342 34.140 24.786 1.00 19.95 222 ALA C C 1
ATOM 7981 O O . ALA C 1 258 ? 33.874 33.868 23.700 1.00 14.61 222 ALA C O 1
ATOM 7983 N N . ASP C 1 259 ? 33.353 35.363 25.312 1.00 19.09 223 ASP C N 1
ATOM 7984 C CA . ASP C 1 259 ? 33.960 36.499 24.631 1.00 4.00 223 ASP C CA 1
ATOM 7985 C C . ASP C 1 259 ? 35.103 37.156 25.416 1.00 9.16 223 ASP C C 1
ATOM 7986 O O . ASP C 1 259 ? 34.895 38.118 26.144 1.00 19.18 223 ASP C O 1
ATOM 7991 N N . SER C 1 260 ? 36.326 36.699 25.202 1.00 4.17 224 SER C N 1
ATOM 7992 C CA . SER C 1 260 ? 37.459 37.278 25.893 1.00 5.59 224 SER C CA 1
ATOM 7993 C C . SER C 1 260 ? 37.584 38.772 25.595 1.00 9.70 224 SER C C 1
ATOM 7994 O O . SER C 1 260 ? 38.282 39.501 26.305 1.00 36.31 224 SER C O 1
ATOM 7997 N N . GLY C 1 261 ? 36.919 39.224 24.535 1.00 15.71 225 GLY C N 1
ATOM 7998 C CA . GLY C 1 261 ? 37.001 40.624 24.144 1.00 13.15 225 GLY C CA 1
ATOM 7999 C C . GLY C 1 261 ? 36.139 41.636 24.864 1.00 20.99 225 GLY C C 1
ATOM 8000 O O . GLY C 1 261 ? 36.037 42.799 24.430 1.00 24.75 225 GLY C O 1
ATOM 8001 N N . THR C 1 262 ? 35.505 41.201 25.944 1.00 19.02 226 THR C N 1
ATOM 8002 C CA . THR C 1 262 ? 34.659 42.082 26.727 1.00 19.61 226 THR C CA 1
ATOM 8003 C C . THR C 1 262 ? 34.814 41.649 28.185 1.00 18.64 226 THR C C 1
ATOM 8004 O O . THR C 1 262 ? 35.440 40.616 28.464 1.00 27.53 226 THR C O 1
ATOM 8008 N N . SER C 1 263 ? 34.310 42.466 29.110 1.00 14.38 227 SER C N 1
ATOM 8009 C CA . SER C 1 263 ? 34.341 42.134 30.530 1.00 7.05 227 SER C CA 1
ATOM 8010 C C . SER C 1 263 ? 32.915 41.887 30.978 1.00 12.99 227 SER C C 1
ATOM 8011 O O . SER C 1 263 ? 32.585 40.822 31.490 1.00 32.17 227 SER C O 1
ATOM 8014 N N . LEU C 1 264 ? 32.044 42.824 30.667 1.00 23.43 228 LEU C N 1
ATOM 8015 C CA . LEU C 1 264 ? 30.646 42.715 31.044 1.00 26.86 228 LEU C CA 1
ATOM 8016 C C . LEU C 1 264 ? 29.942 41.484 30.452 1.00 15.86 228 LEU C C 1
ATOM 8017 O O . LEU C 1 264 ? 30.311 40.990 29.388 1.00 19.69 228 LEU C O 1
ATOM 8022 N N . LEU C 1 265 ? 28.949 40.973 31.171 1.00 11.89 229 LEU C N 1
ATOM 8023 C CA . LEU C 1 265 ? 28.171 39.818 30.742 1.00 14.13 229 LEU C CA 1
ATOM 8024 C C . LEU C 1 265 ? 26.818 40.309 30.243 1.00 10.77 229 LEU C C 1
ATOM 8025 O O . LEU C 1 265 ? 26.035 40.857 31.023 1.00 17.90 229 LEU C O 1
ATOM 8030 N N . ALA C 1 266 ? 26.479 40.048 28.987 1.00 10.66 230 ALA C N 1
ATOM 8031 C CA . ALA C 1 266 ? 25.187 40.541 28.463 1.00 11.75 230 ALA C CA 1
ATOM 8032 C C . ALA C 1 266 ? 24.111 39.482 28.307 1.00 4.24 230 ALA C C 1
ATOM 8033 O O . ALA C 1 266 ? 24.278 38.529 27.575 1.00 18.78 230 ALA C O 1
ATOM 8035 N N . GLY C 1 267 ? 22.961 39.690 28.911 1.00 16.53 231 GLY C N 1
ATOM 8036 C CA . GLY C 1 267 ? 21.925 38.694 28.788 1.00 13.31 231 GLY C CA 1
ATOM 8037 C C . GLY C 1 267 ? 20.536 39.267 28.818 1.00 18.47 231 GLY C C 1
ATOM 8038 O O . GLY C 1 267 ? 20.354 40.476 28.937 1.00 18.49 231 GLY C O 1
ATOM 8039 N N . PRO C 1 268 ? 19.524 38.398 28.748 1.00 19.29 232 PRO C N 1
ATOM 8040 C CA . PRO C 1 268 ? 18.106 38.758 28.756 1.00 16.53 232 PRO C CA 1
ATOM 8041 C C . PRO C 1 268 ? 17.780 39.780 29.844 1.00 20.38 232 PRO C C 1
ATOM 8042 O O . PRO C 1 268 ? 18.282 39.680 30.971 1.00 25.01 232 PRO C O 1
ATOM 8046 N N . THR C 1 269 ? 16.948 40.766 29.496 1.00 24.96 233 THR C N 1
ATOM 8047 C CA . THR C 1 269 ? 16.534 41.817 30.434 1.00 13.11 233 THR C CA 1
ATOM 8048 C C . THR C 1 269 ? 15.712 41.188 31.564 1.00 31.95 233 THR C C 1
ATOM 8049 O O . THR C 1 269 ? 15.955 41.467 32.743 1.00 34.36 233 THR C O 1
ATOM 8053 N N . ALA C 1 270 ? 14.846 40.237 31.212 1.00 27.66 234 ALA C N 1
ATOM 8054 C CA . ALA C 1 270 ? 14.011 39.557 32.204 1.00 24.68 234 ALA C CA 1
ATOM 8055 C C . ALA C 1 270 ? 14.826 38.960 33.356 1.00 11.82 234 ALA C C 1
ATOM 8056 O O . ALA C 1 270 ? 14.277 38.637 34.411 1.00 28.29 234 ALA C O 1
ATOM 8058 N N . ILE C 1 271 ? 16.123 38.799 33.143 1.00 15.14 235 ILE C N 1
ATOM 8059 C CA . ILE C 1 271 ? 17.021 38.220 34.142 1.00 12.08 235 ILE C CA 1
ATOM 8060 C C . ILE C 1 271 ? 17.838 39.338 34.807 1.00 24.70 235 ILE C C 1
ATOM 8061 O O . ILE C 1 271 ? 18.000 39.361 36.033 1.00 30.04 235 ILE C O 1
ATOM 8066 N N . ILE C 1 272 ? 18.299 40.301 34.014 1.00 24.16 236 ILE C N 1
ATOM 8067 C CA . ILE C 1 272 ? 19.090 41.398 34.559 1.00 12.05 236 ILE C CA 1
ATOM 8068 C C . ILE C 1 272 ? 18.234 42.277 35.461 1.00 15.59 236 ILE C C 1
ATOM 8069 O O . ILE C 1 272 ? 18.656 42.697 36.547 1.00 24.60 236 ILE C O 1
ATOM 8074 N N . THR C 1 273 ? 17.012 42.518 35.012 1.00 21.56 237 THR C N 1
ATOM 8075 C CA . THR C 1 273 ? 16.032 43.307 35.736 1.00 10.33 237 THR C CA 1
ATOM 8076 C C . THR C 1 273 ? 15.880 42.734 37.160 1.00 16.95 237 THR C C 1
ATOM 8077 O O . THR C 1 273 ? 15.654 43.472 38.131 1.00 21.98 237 THR C O 1
ATOM 8081 N N . GLU C 1 274 ? 16.043 41.412 37.271 1.00 24.74 238 GLU C N 1
ATOM 8082 C CA . GLU C 1 274 ? 15.919 40.690 38.535 1.00 15.66 238 GLU C CA 1
ATOM 8083 C C . GLU C 1 274 ? 17.168 40.768 39.388 1.00 24.89 238 GLU C C 1
ATOM 8084 O O . GLU C 1 274 ? 17.092 40.982 40.596 1.00 28.49 238 GLU C O 1
ATOM 8090 N N . ILE C 1 275 ? 18.326 40.602 38.769 1.00 28.73 239 ILE C N 1
ATOM 8091 C CA . ILE C 1 275 ? 19.570 40.731 39.509 1.00 16.30 239 ILE C CA 1
ATOM 8092 C C . ILE C 1 275 ? 19.563 42.168 40.065 1.00 24.45 239 ILE C C 1
ATOM 8093 O O . ILE C 1 275 ? 20.005 42.428 41.192 1.00 30.49 239 ILE C O 1
ATOM 8098 N N . ASN C 1 276 ? 19.015 43.093 39.277 1.00 25.49 240 ASN C N 1
ATOM 8099 C CA . ASN C 1 276 ? 18.943 44.492 39.674 1.00 25.30 240 ASN C CA 1
ATOM 8100 C C . ASN C 1 276 ? 18.247 44.650 41.027 1.00 26.21 240 ASN C C 1
ATOM 8101 O O . ASN C 1 276 ? 18.771 45.319 41.910 1.00 31.34 240 ASN C O 1
ATOM 8106 N N . GLU C 1 277 ? 17.092 44.021 41.214 1.00 29.85 241 GLU C N 1
ATOM 8107 C CA . GLU C 1 277 ? 16.391 44.135 42.499 1.00 24.37 241 GLU C CA 1
ATOM 8108 C C . GLU C 1 277 ? 17.279 43.590 43.603 1.00 30.51 241 GLU C C 1
ATOM 8109 O O . GLU C 1 277 ? 17.538 44.263 44.591 1.00 30.31 241 GLU C O 1
ATOM 8115 N N . LYS C 1 278 ? 17.811 42.399 43.372 1.00 35.59 242 LYS C N 1
ATOM 8116 C CA . LYS C 1 278 ? 18.655 41.720 44.341 1.00 29.49 242 LYS C CA 1
ATOM 8117 C C . LYS C 1 278 ? 19.937 42.421 44.784 1.00 36.10 242 LYS C C 1
ATOM 8118 O O . LYS C 1 278 ? 20.400 42.220 45.919 1.00 42.26 242 LYS C O 1
ATOM 8124 N N . ILE C 1 279 ? 20.519 43.227 43.903 1.00 27.78 243 ILE C N 1
ATOM 8125 C CA . ILE C 1 279 ? 21.753 43.939 44.240 1.00 24.86 243 ILE C CA 1
ATOM 8126 C C . ILE C 1 279 ? 21.589 45.469 44.259 1.00 22.10 243 ILE C C 1
ATOM 8127 O O . ILE C 1 279 ? 22.571 46.204 44.407 1.00 31.30 243 ILE C O 1
ATOM 8132 N N . GLY C 1 280 ? 20.348 45.928 44.094 1.00 29.07 244 GLY C N 1
ATOM 8133 C CA . GLY C 1 280 ? 20.039 47.346 44.098 1.00 27.95 244 GLY C CA 1
ATOM 8134 C C . GLY C 1 280 ? 20.843 48.171 43.114 1.00 32.40 244 GLY C C 1
ATOM 8135 O O . GLY C 1 280 ? 21.577 49.068 43.514 1.00 32.75 244 GLY C O 1
ATOM 8136 N N . ALA C 1 281 ? 20.710 47.878 41.824 1.00 23.17 245 ALA C N 1
ATOM 8137 C CA . ALA C 1 281 ? 21.444 48.616 40.806 1.00 13.82 245 ALA C CA 1
ATOM 8138 C C . ALA C 1 281 ? 20.622 49.780 40.291 1.00 18.16 245 ALA C C 1
ATOM 8139 O O . ALA C 1 281 ? 19.414 49.830 40.489 1.00 35.30 245 ALA C O 1
ATOM 8141 N N . ALA C 1 282 ? 21.271 50.726 39.631 1.00 18.81 246 ALA C N 1
ATOM 8142 C CA . ALA C 1 282 ? 20.561 51.873 39.107 1.00 26.93 246 ALA C CA 1
ATOM 8143 C C . ALA C 1 282 ? 19.857 51.461 37.816 1.00 30.43 246 ALA C C 1
ATOM 8144 O O . ALA C 1 282 ? 20.505 51.029 36.870 1.00 42.74 246 ALA C O 1
ATOM 8146 N N . GLY C 1 283 ? 18.535 51.588 37.787 1.00 42.74 247 GLY C N 1
ATOM 8147 C CA . GLY C 1 283 ? 17.778 51.215 36.608 1.00 36.83 247 GLY C CA 1
ATOM 8148 C C . GLY C 1 283 ? 16.795 52.255 36.087 1.00 52.61 247 GLY C C 1
ATOM 8149 O O . GLY C 1 283 ? 16.741 53.400 36.566 1.00 42.73 247 GLY C O 1
ATOM 8150 N N . VAL C 1 284 S 16.042 51.845 35.066 1.00 53.86 1 VAL C N 1
ATOM 8151 C CA . VAL C 1 284 S 15.037 52.664 34.400 1.00 39.79 1 VAL C CA 1
ATOM 8152 C C . VAL C 1 284 S 13.665 52.195 34.838 1.00 46.42 1 VAL C C 1
ATOM 8153 O O . VAL C 1 284 S 13.359 51.002 34.751 1.00 45.24 1 VAL C O 1
ATOM 8155 N N . VAL C 1 285 S 12.838 53.125 35.310 1.00 53.58 2 VAL C N 1
ATOM 8156 C CA . VAL C 1 285 S 11.497 52.773 35.770 1.00 60.05 2 VAL C CA 1
ATOM 8157 C C . VAL C 1 285 S 10.542 52.527 34.602 1.00 65.96 2 VAL C C 1
ATOM 8158 O O . VAL C 1 285 S 10.138 53.455 33.887 1.00 70.19 2 VAL C O 1
ATOM 8162 N N . SER C 1 286 S 10.226 51.254 34.393 1.00 59.69 3 SER C N 1
ATOM 8163 C CA . SER C 1 286 S 9.341 50.849 33.319 1.00 57.69 3 SER C CA 1
ATOM 8164 C C . SER C 1 286 S 7.892 51.128 33.705 1.00 64.88 3 SER C C 1
ATOM 8165 O O . SER C 1 286 S 7.310 50.444 34.555 1.00 53.31 3 SER C O 1
ATOM 8168 N N . GLN C 1 287 S 7.339 52.180 33.100 1.00 78.25 4 GLN C N 1
ATOM 8169 C CA . GLN C 1 287 S 5.955 52.603 33.325 1.00 82.23 4 GLN C CA 1
ATOM 8170 C C . GLN C 1 287 S 4.966 51.604 32.705 1.00 80.26 4 GLN C C 1
ATOM 8171 O O . GLN C 1 287 S 3.877 51.371 33.249 1.00 81.33 4 GLN C O 1
ATOM 8173 N N . GLU C 1 288 S 5.353 51.020 31.569 1.00 69.41 5 GLU C N 1
ATOM 8174 C CA . GLU C 1 288 S 4.531 50.024 30.878 1.00 60.33 5 GLU C CA 1
ATOM 8175 C C . GLU C 1 288 S 4.447 48.799 31.784 1.00 60.79 5 GLU C C 1
ATOM 8176 O O . GLU C 1 288 S 3.390 48.194 31.967 1.00 64.25 5 GLU C O 1
ATOM 8178 N N . CYS C 1 289 S 5.592 48.462 32.356 1.00 58.17 6 CYS C N 1
ATOM 8179 C CA . CYS C 1 289 S 5.738 47.352 33.283 1.00 58.42 6 CYS C CA 1
ATOM 8180 C C . CYS C 1 289 S 4.765 47.572 34.450 1.00 55.19 6 CYS C C 1
ATOM 8181 O O . CYS C 1 289 S 4.089 46.645 34.908 1.00 50.50 6 CYS C O 1
ATOM 8184 N N . LYS C 1 290 S 4.684 48.820 34.902 1.00 55.22 7 LYS C N 1
ATOM 8185 C CA . LYS C 1 290 S 3.801 49.196 35.995 1.00 56.32 7 LYS C CA 1
ATOM 8186 C C . LYS C 1 290 S 2.338 48.943 35.617 1.00 66.58 7 LYS C C 1
ATOM 8187 O O . LYS C 1 290 S 1.705 48.032 36.162 1.00 63.87 7 LYS C O 1
ATOM 8189 N N . THR C 1 291 S 1.832 49.711 34.646 1.00 57.32 8 THR C N 1
ATOM 8190 C CA . THR C 1 291 S 0.447 49.604 34.178 1.00 39.63 8 THR C CA 1
ATOM 8191 C C . THR C 1 291 S -0.005 48.178 33.857 1.00 42.15 8 THR C C 1
ATOM 8192 O O . THR C 1 291 S -1.186 47.860 33.978 1.00 42.25 8 THR C O 1
ATOM 8194 N N . ILE C 1 292 S 0.915 47.320 33.435 1.00 33.15 9 ILE C N 1
ATOM 8195 C CA . ILE C 1 292 S 0.552 45.943 33.147 1.00 41.43 9 ILE C CA 1
ATOM 8196 C C . ILE C 1 292 S 0.194 45.303 34.484 1.00 43.85 9 ILE C C 1
ATOM 8197 O O . ILE C 1 292 S -0.917 44.797 34.651 1.00 49.10 9 ILE C O 1
ATOM 8199 N N . VAL C 1 293 S 1.090 45.415 35.463 1.00 34.38 10 VAL C N 1
ATOM 8200 C CA . VAL C 1 293 S 0.836 44.842 36.793 1.00 44.87 10 VAL C CA 1
ATOM 8201 C C . VAL C 1 293 S -0.293 45.613 37.488 1.00 49.84 10 VAL C C 1
ATOM 8202 O O . VAL C 1 293 S -1.015 45.069 38.342 1.00 46.67 10 VAL C O 1
ATOM 8206 N N . SER C 1 294 S -0.437 46.877 37.094 1.00 54.55 11 SER C N 1
ATOM 8207 C CA . SER C 1 294 S -1.459 47.777 37.624 1.00 53.43 11 SER C CA 1
ATOM 8208 C C . SER C 1 294 S -2.853 47.332 37.173 1.00 55.24 11 SER C C 1
ATOM 8209 O O . SER C 1 294 S -3.846 47.543 37.881 1.00 70.61 11 SER C O 1
ATOM 8212 N N . GLN C 1 295 S -2.921 46.708 35.999 1.00 46.93 12 GLN C N 1
ATOM 8213 C CA . GLN C 1 295 S -4.191 46.244 35.474 1.00 39.32 12 GLN C CA 1
ATOM 8214 C C . GLN C 1 295 S -4.187 44.745 35.167 1.00 53.53 12 GLN C C 1
ATOM 8215 O O . GLN C 1 295 S -4.725 43.939 35.938 1.00 60.14 12 GLN C O 1
ATOM 8221 N N . TYR C 1 296 S -3.502 44.368 34.088 1.00 47.01 13 TYR C N 1
ATOM 8222 C CA . TYR C 1 296 S -3.448 42.973 33.647 1.00 37.25 13 TYR C CA 1
ATOM 8223 C C . TYR C 1 296 S -2.912 42.038 34.710 1.00 35.53 13 TYR C C 1
ATOM 8224 O O . TYR C 1 296 S -3.189 40.852 34.659 1.00 32.96 13 TYR C O 1
ATOM 8233 N N . GLY C 1 297 S -2.239 42.611 35.711 1.00 33.11 14 GLY C N 1
ATOM 8234 C CA . GLY C 1 297 S -1.635 41.875 36.816 1.00 28.50 14 GLY C CA 1
ATOM 8235 C C . GLY C 1 297 S -2.329 40.659 37.417 1.00 38.48 14 GLY C C 1
ATOM 8236 O O . GLY C 1 297 S -1.976 39.518 37.084 1.00 27.83 14 GLY C O 1
ATOM 8237 N N . GLN C 1 298 S -3.252 40.879 38.356 1.00 43.12 15 GLN C N 1
ATOM 8238 C CA . GLN C 1 298 S -3.967 39.760 38.976 1.00 44.74 15 GLN C CA 1
ATOM 8239 C C . GLN C 1 298 S -4.714 38.982 37.909 1.00 44.13 15 GLN C C 1
ATOM 8240 O O . GLN C 1 298 S -4.924 37.778 38.044 1.00 53.37 15 GLN C O 1
ATOM 8246 N N . GLN C 1 299 S -5.071 39.676 36.830 1.00 47.29 16 GLN C N 1
ATOM 8247 C CA . GLN C 1 299 S -5.750 39.074 35.685 1.00 44.27 16 GLN C CA 1
ATOM 8248 C C . GLN C 1 299 S -4.795 38.049 35.090 1.00 43.23 16 GLN C C 1
ATOM 8249 O O . GLN C 1 299 S -5.190 36.926 34.779 1.00 40.56 16 GLN C O 1
ATOM 8255 N N . ILE C 1 300 S -3.527 38.455 34.992 1.00 41.36 17 ILE C N 1
ATOM 8256 C CA . ILE C 1 300 S -2.438 37.641 34.464 1.00 43.32 17 ILE C CA 1
ATOM 8257 C C . ILE C 1 300 S -2.139 36.512 35.443 1.00 38.25 17 ILE C C 1
ATOM 8258 O O . ILE C 1 300 S -1.877 35.375 35.038 1.00 44.44 17 ILE C O 1
ATOM 8263 N N . LEU C 1 301 S -2.202 36.832 36.731 1.00 32.66 18 LEU C N 1
ATOM 8264 C CA . LEU C 1 301 S -1.972 35.857 37.779 1.00 30.75 18 LEU C CA 1
ATOM 8265 C C . LEU C 1 301 S -3.015 34.757 37.577 1.00 42.98 18 LEU C C 1
ATOM 8266 O O . LEU C 1 301 S -2.661 33.602 37.397 1.00 43.67 18 LEU C O 1
ATOM 8271 N N . ASP C 1 302 S -4.284 35.145 37.480 1.00 47.30 19 ASP C N 1
ATOM 8272 C CA . ASP C 1 302 S -5.386 34.200 37.280 1.00 47.92 19 ASP C CA 1
ATOM 8273 C C . ASP C 1 302 S -5.254 33.303 36.029 1.00 45.26 19 ASP C C 1
ATOM 8274 O O . ASP C 1 302 S -5.878 32.233 35.953 1.00 48.01 19 ASP C O 1
ATOM 8279 N N . LEU C 1 303 S -4.478 33.755 35.043 1.00 43.16 20 LEU C N 1
ATOM 8280 C CA . LEU C 1 303 S -4.247 32.990 33.811 1.00 43.65 20 LEU C CA 1
ATOM 8281 C C . LEU C 1 303 S -3.217 31.903 34.149 1.00 46.32 20 LEU C C 1
ATOM 8282 O O . LEU C 1 303 S -3.515 30.699 34.120 1.00 38.58 20 LEU C O 1
ATOM 8287 N N . LEU C 1 304 S -2.012 32.358 34.504 1.00 52.85 21 LEU C N 1
ATOM 8288 C CA . LEU C 1 304 S -0.900 31.492 34.885 1.00 44.97 21 LEU C CA 1
ATOM 8289 C C . LEU C 1 304 S -1.383 30.638 36.066 1.00 41.54 21 LEU C C 1
ATOM 8290 O O . LEU C 1 304 S -1.001 29.478 36.185 1.00 34.19 21 LEU C O 1
ATOM 8295 N N . LEU C 1 305 S -2.306 31.200 36.859 1.00 39.06 22 LEU C N 1
ATOM 8296 C CA . LEU C 1 305 S -2.899 30.539 38.037 1.00 40.29 22 LEU C CA 1
ATOM 8297 C C . LEU C 1 305 S -3.916 29.484 37.656 1.00 44.79 22 LEU C C 1
ATOM 8298 O O . LEU C 1 305 S -3.923 28.394 38.233 1.00 47.60 22 LEU C O 1
ATOM 8303 N N . ALA C 1 306 S -4.788 29.820 36.703 1.00 49.14 23 ALA C N 1
ATOM 8304 C CA . ALA C 1 306 S -5.801 28.886 36.222 1.00 53.89 23 ALA C CA 1
ATOM 8305 C C . ALA C 1 306 S -5.128 27.560 35.817 1.00 60.82 23 ALA C C 1
ATOM 8306 O O . ALA C 1 306 S -5.798 26.519 35.729 1.00 55.61 23 ALA C O 1
ATOM 8308 N N . GLU C 1 307 S -3.806 27.635 35.600 1.00 62.83 24 GLU C N 1
ATOM 8309 C CA . GLU C 1 307 S -2.907 26.534 35.220 1.00 60.57 24 GLU C CA 1
ATOM 8310 C C . GLU C 1 307 S -2.694 26.445 33.708 1.00 64.53 24 GLU C C 1
ATOM 8311 O O . GLU C 1 307 S -2.636 25.350 33.131 1.00 62.06 24 GLU C O 1
ATOM 8313 N N . THR C 1 308 S -2.536 27.612 33.082 1.00 63.53 25 THR C N 1
ATOM 8314 C CA . THR C 1 308 S -2.331 27.706 31.635 1.00 60.73 25 THR C CA 1
ATOM 8315 C C . THR C 1 308 S -0.851 27.798 31.254 1.00 62.04 25 THR C C 1
ATOM 8316 O O . THR C 1 308 S 0.031 27.856 32.117 1.00 56.30 25 THR C O 1
ATOM 8318 N N . GLN C 1 309 S -0.593 27.778 29.948 1.00 64.27 26 GLN C N 1
ATOM 8319 C CA . GLN C 1 309 S 0.763 27.882 29.417 1.00 62.29 26 GLN C CA 1
ATOM 8320 C C . GLN C 1 309 S 1.025 29.371 29.149 1.00 59.04 26 GLN C C 1
ATOM 8321 O O . GLN C 1 309 S 0.152 30.083 28.634 1.00 67.92 26 GLN C O 1
ATOM 8327 N N . PRO C 1 310 S 2.235 29.854 29.470 1.00 53.58 27 PRO C N 1
ATOM 8328 C CA . PRO C 1 310 S 2.622 31.261 29.273 1.00 55.23 27 PRO C CA 1
ATOM 8329 C C . PRO C 1 310 S 2.521 31.770 27.824 1.00 55.70 27 PRO C C 1
ATOM 8330 O O . PRO C 1 310 S 2.315 32.972 27.603 1.00 58.30 27 PRO C O 1
ATOM 8334 N N . LYS C 1 311 S 2.681 30.856 26.858 1.00 50.19 28 LYS C N 1
ATOM 8335 C CA . LYS C 1 311 S 2.621 31.168 25.425 1.00 48.11 28 LYS C CA 1
ATOM 8336 C C . LYS C 1 311 S 1.431 32.062 25.124 1.00 49.62 28 LYS C C 1
ATOM 8337 O O . LYS C 1 311 S 1.513 33.006 24.329 1.00 51.55 28 LYS C O 1
ATOM 8339 N N . LYS C 1 312 S 0.313 31.733 25.753 1.00 51.71 29 LYS C N 1
ATOM 8340 C CA . LYS C 1 312 S -0.906 32.486 25.571 1.00 48.94 29 LYS C CA 1
ATOM 8341 C C . LYS C 1 312 S -0.979 33.621 26.597 1.00 49.77 29 LYS C C 1
ATOM 8342 O O . LYS C 1 312 S -1.005 34.794 26.223 1.00 44.47 29 LYS C O 1
ATOM 8344 N N . ILE C 1 313 S -0.960 33.246 27.883 1.00 53.81 30 ILE C N 1
ATOM 8345 C CA . ILE C 1 313 S -1.049 34.158 29.036 1.00 37.30 30 ILE C CA 1
ATOM 8346 C C . ILE C 1 313 S -1.042 35.655 28.715 1.00 40.90 30 ILE C C 1
ATOM 8347 O O . ILE C 1 313 S -2.069 36.330 28.840 1.00 37.55 30 ILE C O 1
ATOM 8352 N N . CYS C 1 314 S 0.086 36.157 28.233 1.00 39.34 31 CYS C N 1
ATOM 8353 C CA . CYS C 1 314 S 0.179 37.573 27.945 1.00 47.31 31 CYS C CA 1
ATOM 8354 C C . CYS C 1 314 S -0.150 37.950 26.511 1.00 49.40 31 CYS C C 1
ATOM 8355 O O . CYS C 1 314 S -0.773 38.993 26.258 1.00 43.41 31 CYS C O 1
ATOM 8358 N N . SER C 1 315 S 0.281 37.123 25.567 1.00 56.20 32 SER C N 1
ATOM 8359 C CA . SER C 1 315 S -0.023 37.382 24.174 1.00 62.06 32 SER C CA 1
ATOM 8360 C C . SER C 1 315 S -1.550 37.454 24.150 1.00 60.69 32 SER C C 1
ATOM 8361 O O . SER C 1 315 S -2.135 38.501 23.847 1.00 60.35 32 SER C O 1
ATOM 8364 N N . GLN C 1 316 S -2.166 36.370 24.615 1.00 59.11 33 GLN C N 1
ATOM 8365 C CA . GLN C 1 316 S -3.616 36.243 24.703 1.00 61.63 33 GLN C CA 1
ATOM 8366 C C . GLN C 1 316 S -4.271 37.301 25.593 1.00 58.91 33 GLN C C 1
ATOM 8367 O O . GLN C 1 316 S -5.337 37.817 25.243 1.00 63.91 33 GLN C O 1
ATOM 8373 N N . VAL C 1 317 S -3.629 37.652 26.712 1.00 59.78 34 VAL C N 1
ATOM 8374 C CA . VAL C 1 317 S -4.197 38.641 27.641 1.00 59.34 34 VAL C CA 1
ATOM 8375 C C . VAL C 1 317 S -4.517 39.979 26.952 1.00 58.93 34 VAL C C 1
ATOM 8376 O O . VAL C 1 317 S -5.250 40.820 27.495 1.00 50.50 34 VAL C O 1
ATOM 8380 N N . GLY C 1 318 S -4.017 40.130 25.727 1.00 60.28 35 GLY C N 1
ATOM 8381 C CA . GLY C 1 318 S -4.255 41.337 24.966 1.00 53.54 35 GLY C CA 1
ATOM 8382 C C . GLY C 1 318 S -3.110 42.289 25.168 1.00 53.29 35 GLY C C 1
ATOM 8383 O O . GLY C 1 318 S -3.312 43.496 25.271 1.00 50.16 35 GLY C O 1
ATOM 8384 N N . LEU C 1 319 S -1.903 41.742 25.254 1.00 51.52 36 LEU C N 1
ATOM 8385 C CA . LEU C 1 319 S -0.725 42.570 25.448 1.00 52.55 36 LEU C CA 1
ATOM 8386 C C . LEU C 1 319 S 0.376 42.291 24.432 1.00 62.77 36 LEU C C 1
ATOM 8387 O O . LEU C 1 319 S 1.504 42.765 24.594 1.00 71.65 36 LEU C O 1
ATOM 8392 N N . CYS C 1 320 S 0.018 41.599 23.347 1.00 68.98 37 CYS C N 1
ATOM 8393 C CA . CYS C 1 320 S 0.968 41.265 22.282 1.00 73.57 37 CYS C CA 1
ATOM 8394 C C . CYS C 1 320 S 0.345 41.307 20.868 1.00 77.77 37 CYS C C 1
ATOM 8395 O O . CYS C 1 320 S 0.446 42.382 20.228 1.00 81.56 37 CYS C O 1
ATOM 8398 N N . THR C 1 321 S -0.234 40.289 20.411 1.00 71.98 38 THR C N 1
ATOM 8399 N N . ALA C 1 348 S 0.893 44.865 20.620 1.00 82.45 65 ALA C N 1
ATOM 8400 C CA . ALA C 1 348 S 1.845 45.991 20.841 1.00 85.30 65 ALA C CA 1
ATOM 8401 C C . ALA C 1 348 S 3.199 45.396 21.215 1.00 84.04 65 ALA C C 1
ATOM 8402 O O . ALA C 1 348 S 3.261 44.516 22.067 1.00 83.96 65 ALA C O 1
ATOM 8404 N N . ASP C 1 349 S 4.275 45.878 20.592 1.00 85.45 66 ASP C N 1
ATOM 8405 C CA . ASP C 1 349 S 5.621 45.362 20.869 1.00 82.43 66 ASP C CA 1
ATOM 8406 C C . ASP C 1 349 S 6.194 45.755 22.244 1.00 84.22 66 ASP C C 1
ATOM 8407 O O . ASP C 1 349 S 6.337 44.891 23.113 1.00 84.98 66 ASP C O 1
ATOM 8409 N N . PRO C 1 350 S 6.489 47.057 22.478 1.00 83.97 67 PRO C N 1
ATOM 8410 C CA . PRO C 1 350 S 7.035 47.470 23.782 1.00 83.50 67 PRO C CA 1
ATOM 8411 C C . PRO C 1 350 S 6.158 47.059 24.982 1.00 74.08 67 PRO C C 1
ATOM 8412 O O . PRO C 1 350 S 6.659 46.811 26.082 1.00 67.23 67 PRO C O 1
ATOM 8416 N N . MET C 1 351 S 4.852 46.994 24.764 1.00 57.36 68 MET C N 1
ATOM 8417 C CA . MET C 1 351 S 3.935 46.603 25.815 1.00 66.83 68 MET C CA 1
ATOM 8418 C C . MET C 1 351 S 4.010 45.083 25.999 1.00 67.73 68 MET C C 1
ATOM 8419 O O . MET C 1 351 S 3.957 44.584 27.122 1.00 67.26 68 MET C O 1
ATOM 8424 N N . CYS C 1 352 S 4.168 44.358 24.898 1.00 62.25 69 CYS C N 1
ATOM 8425 C CA . CYS C 1 352 S 4.264 42.906 24.944 1.00 57.80 69 CYS C CA 1
ATOM 8426 C C . CYS C 1 352 S 5.514 42.508 25.704 1.00 56.91 69 CYS C C 1
ATOM 8427 O O . CYS C 1 352 S 5.463 41.688 26.617 1.00 70.79 69 CYS C O 1
ATOM 8430 N N . SER C 1 353 S 6.629 43.131 25.355 1.00 46.12 70 SER C N 1
ATOM 8431 C CA . SER C 1 353 S 7.905 42.858 25.994 1.00 45.31 70 SER C CA 1
ATOM 8432 C C . SER C 1 353 S 7.803 42.836 27.527 1.00 47.10 70 SER C C 1
ATOM 8433 O O . SER C 1 353 S 8.007 41.798 28.165 1.00 41.98 70 SER C O 1
ATOM 8436 N N . ALA C 1 354 S 7.446 43.979 28.109 1.00 45.60 71 ALA C N 1
ATOM 8437 C CA . ALA C 1 354 S 7.308 44.110 29.564 1.00 44.01 71 ALA C CA 1
ATOM 8438 C C . ALA C 1 354 S 6.260 43.132 30.078 1.00 45.06 71 ALA C C 1
ATOM 8439 O O . ALA C 1 354 S 6.382 42.573 31.169 1.00 45.26 71 ALA C O 1
ATOM 8441 N N . CYS C 1 355 S 5.250 42.914 29.249 1.00 44.04 72 CYS C N 1
ATOM 8442 C CA . CYS C 1 355 S 4.150 42.019 29.554 1.00 45.54 72 CYS C CA 1
ATOM 8443 C C . CYS C 1 355 S 4.597 40.548 29.604 1.00 38.07 72 CYS C C 1
ATOM 8444 O O . CYS C 1 355 S 3.972 39.706 30.247 1.00 38.16 72 CYS C O 1
ATOM 8447 N N . GLU C 1 356 S 5.720 40.254 28.970 1.00 39.11 73 GLU C N 1
ATOM 8448 C CA . GLU C 1 356 S 6.228 38.895 28.961 1.00 29.24 73 GLU C CA 1
ATOM 8449 C C . GLU C 1 356 S 7.225 38.698 30.089 1.00 30.33 73 GLU C C 1
ATOM 8450 O O . GLU C 1 356 S 7.181 37.671 30.783 1.00 29.05 73 GLU C O 1
ATOM 8456 N N . MET C 1 357 S 8.140 39.656 30.264 1.00 18.48 74 MET C N 1
ATOM 8457 C CA . MET C 1 357 S 9.126 39.545 31.343 1.00 22.23 74 MET C CA 1
ATOM 8458 C C . MET C 1 357 S 8.317 39.396 32.619 1.00 24.76 74 MET C C 1
ATOM 8459 O O . MET C 1 357 S 8.487 38.437 33.365 1.00 39.68 74 MET C O 1
ATOM 8464 N N . ALA C 1 358 S 7.357 40.292 32.793 1.00 27.53 75 ALA C N 1
ATOM 8465 C CA . ALA C 1 358 S 6.473 40.267 33.944 1.00 28.89 75 ALA C CA 1
ATOM 8466 C C . ALA C 1 358 S 5.791 38.894 34.103 1.00 26.07 75 ALA C C 1
ATOM 8467 O O . ALA C 1 358 S 5.482 38.471 35.216 1.00 32.19 75 ALA C O 1
ATOM 8469 N N . VAL C 1 359 S 5.586 38.186 32.995 1.00 29.18 76 VAL C N 1
ATOM 8470 C CA . VAL C 1 359 S 4.948 36.857 33.028 1.00 25.06 76 VAL C CA 1
ATOM 8471 C C . VAL C 1 359 S 5.947 35.779 33.468 1.00 31.20 76 VAL C C 1
ATOM 8472 O O . VAL C 1 359 S 5.554 34.699 33.953 1.00 20.06 76 VAL C O 1
ATOM 8476 N N . VAL C 1 360 S 7.230 36.057 33.221 1.00 36.48 77 VAL C N 1
ATOM 8477 C CA . VAL C 1 360 S 8.319 35.162 33.589 1.00 21.11 77 VAL C CA 1
ATOM 8478 C C . VAL C 1 360 S 8.613 35.436 35.051 1.00 21.69 77 VAL C C 1
ATOM 8479 O O . VAL C 1 360 S 8.794 34.519 35.850 1.00 37.41 77 VAL C O 1
ATOM 8483 N N . TRP C 1 361 S 8.588 36.717 35.399 1.00 25.67 78 TRP C N 1
ATOM 8484 C CA . TRP C 1 361 S 8.826 37.182 36.753 1.00 27.49 78 TRP C CA 1
ATOM 8485 C C . TRP C 1 361 S 7.794 36.571 37.702 1.00 40.17 78 TRP C C 1
ATOM 8486 O O . TRP C 1 361 S 8.162 35.852 38.643 1.00 49.96 78 TRP C O 1
ATOM 8497 N N . MET C 1 362 S 6.511 36.837 37.442 1.00 44.14 79 MET C N 1
ATOM 8498 C CA . MET C 1 362 S 5.428 36.312 38.274 1.00 34.82 79 MET C CA 1
ATOM 8499 C C . MET C 1 362 S 5.452 34.797 38.332 1.00 30.14 79 MET C C 1
ATOM 8500 O O . MET C 1 362 S 5.117 34.219 39.370 1.00 29.82 79 MET C O 1
ATOM 8505 N N . GLN C 1 363 S 5.865 34.168 37.227 1.00 29.69 80 GLN C N 1
ATOM 8506 C CA . GLN C 1 363 S 5.954 32.714 37.152 1.00 26.47 80 GLN C CA 1
ATOM 8507 C C . GLN C 1 363 S 7.055 32.255 38.108 1.00 37.62 80 GLN C C 1
ATOM 8508 O O . GLN C 1 363 S 6.880 31.274 38.838 1.00 49.10 80 GLN C O 1
ATOM 8514 N N . ASN C 1 364 S 8.184 32.966 38.116 1.00 35.75 81 ASN C N 1
ATOM 8515 C CA . ASN C 1 364 S 9.273 32.619 39.027 1.00 36.79 81 ASN C CA 1
ATOM 8516 C C . ASN C 1 364 S 8.687 32.760 40.422 1.00 29.36 81 ASN C C 1
ATOM 8517 O O . ASN C 1 364 S 8.718 31.827 41.235 1.00 35.20 81 ASN C O 1
ATOM 8522 N N . GLN C 1 365 S 8.084 33.926 40.634 1.00 28.51 82 GLN C N 1
ATOM 8523 C CA . GLN C 1 365 S 7.460 34.296 41.884 1.00 36.74 82 GLN C CA 1
ATOM 8524 C C . GLN C 1 365 S 6.567 33.214 42.466 1.00 38.74 82 GLN C C 1
ATOM 8525 O O . GLN C 1 365 S 6.787 32.774 43.605 1.00 43.58 82 GLN C O 1
ATOM 8531 N N . LEU C 1 366 S 5.589 32.755 41.688 1.00 33.64 83 LEU C N 1
ATOM 8532 C CA . LEU C 1 366 S 4.674 31.722 42.175 1.00 30.98 83 LEU C CA 1
ATOM 8533 C C . LEU C 1 366 S 5.404 30.435 42.534 1.00 36.03 83 LEU C C 1
ATOM 8534 O O . LEU C 1 366 S 5.079 29.781 43.534 1.00 48.36 83 LEU C O 1
ATOM 8539 N N . ALA C 1 367 S 6.468 30.141 41.790 1.00 39.10 84 ALA C N 1
ATOM 8540 C CA . ALA C 1 367 S 7.274 28.940 42.013 1.00 41.36 84 ALA C CA 1
ATOM 8541 C C . ALA C 1 367 S 8.139 29.048 43.273 1.00 30.61 84 ALA C C 1
ATOM 8542 O O . ALA C 1 367 S 9.084 28.267 43.448 1.00 36.12 84 ALA C O 1
ATOM 8544 N N . GLN C 1 368 S 7.846 30.035 44.122 1.00 43.31 85 GLN C N 1
ATOM 8545 C CA . GLN C 1 368 S 8.589 30.243 45.367 1.00 46.56 85 GLN C CA 1
ATOM 8546 C C . GLN C 1 368 S 7.686 30.334 46.600 1.00 46.61 85 GLN C C 1
ATOM 8547 O O . GLN C 1 368 S 8.111 30.837 47.648 1.00 44.05 85 GLN C O 1
ATOM 8553 N N . ASN C 1 369 S 6.451 29.835 46.462 1.00 49.66 86 ASN C N 1
ATOM 8554 C CA . ASN C 1 369 S 5.445 29.776 47.544 1.00 57.32 86 ASN C CA 1
ATOM 8555 C C . ASN C 1 369 S 4.680 31.045 47.977 1.00 62.54 86 ASN C C 1
ATOM 8556 O O . ASN C 1 369 S 3.472 31.166 47.716 1.00 68.82 86 ASN C O 1
ATOM 8561 N N . LYS C 1 370 S 5.358 31.949 48.690 1.00 62.92 87 LYS C N 1
ATOM 8562 C CA . LYS C 1 370 S 4.741 33.182 49.195 1.00 56.76 87 LYS C CA 1
ATOM 8563 C C . LYS C 1 370 S 3.971 33.921 48.114 1.00 53.81 87 LYS C C 1
ATOM 8564 O O . LYS C 1 370 S 4.516 34.753 47.386 1.00 42.76 87 LYS C O 1
ATOM 8570 N N . THR C 1 371 S 2.695 33.578 48.015 1.00 36.33 88 THR C N 1
ATOM 8571 C CA . THR C 1 371 S 1.830 34.155 47.016 1.00 50.22 88 THR C CA 1
ATOM 8572 C C . THR C 1 371 S 1.164 35.473 47.419 1.00 47.71 88 THR C C 1
ATOM 8573 O O . THR C 1 371 S 1.846 36.494 47.619 1.00 49.17 88 THR C O 1
ATOM 8575 N N . GLN C 1 372 S -0.168 35.460 47.483 1.00 52.92 89 GLN C N 1
ATOM 8576 C CA . GLN C 1 372 S -0.948 36.641 47.834 1.00 52.20 89 GLN C CA 1
ATOM 8577 C C . GLN C 1 372 S -0.545 37.838 46.948 1.00 51.31 89 GLN C C 1
ATOM 8578 O O . GLN C 1 372 S -0.164 37.660 45.779 1.00 49.48 89 GLN C O 1
ATOM 8580 N N . ASP C 1 373 S -0.654 39.048 47.493 1.00 44.44 90 ASP C N 1
ATOM 8581 C CA . ASP C 1 373 S -0.295 40.249 46.749 1.00 57.12 90 ASP C CA 1
ATOM 8582 C C . ASP C 1 373 S 1.219 40.413 46.750 1.00 59.66 90 ASP C C 1
ATOM 8583 O O . ASP C 1 373 S 1.748 41.290 46.064 1.00 62.96 90 ASP C O 1
ATOM 8585 N N . LEU C 1 374 S 1.910 39.557 47.510 1.00 57.14 91 LEU C N 1
ATOM 8586 C CA . LEU C 1 374 S 3.369 39.595 47.583 1.00 40.06 91 LEU C CA 1
ATOM 8587 C C . LEU C 1 374 S 3.928 39.412 46.185 1.00 38.35 91 LEU C C 1
ATOM 8588 O O . LEU C 1 374 S 4.669 40.267 45.700 1.00 42.98 91 LEU C O 1
ATOM 8593 N N . ILE C 1 375 S 3.528 38.323 45.524 1.00 36.35 92 ILE C N 1
ATOM 8594 C CA . ILE C 1 375 S 3.974 38.044 44.156 1.00 27.17 92 ILE C CA 1
ATOM 8595 C C . ILE C 1 375 S 3.760 39.280 43.283 1.00 23.66 92 ILE C C 1
ATOM 8596 O O . ILE C 1 375 S 4.718 39.848 42.751 1.00 40.30 92 ILE C O 1
ATOM 8601 N N . LEU C 1 376 S 2.513 39.732 43.196 1.00 32.34 93 LEU C N 1
ATOM 8602 C CA . LEU C 1 376 S 2.178 40.900 42.389 1.00 22.43 93 LEU C CA 1
ATOM 8603 C C . LEU C 1 376 S 2.848 42.185 42.909 1.00 29.51 93 LEU C C 1
ATOM 8604 O O . LEU C 1 376 S 2.845 43.225 42.229 1.00 27.95 93 LEU C O 1
ATOM 8609 N N . ASP C 1 377 S 3.452 42.098 44.097 1.00 28.18 94 ASP C N 1
ATOM 8610 C CA . ASP C 1 377 S 4.157 43.229 44.700 1.00 34.49 94 ASP C CA 1
ATOM 8611 C C . ASP C 1 377 S 5.653 43.208 44.360 1.00 38.79 94 ASP C C 1
ATOM 8612 O O . ASP C 1 377 S 6.281 44.268 44.239 1.00 43.32 94 ASP C O 1
ATOM 8614 N N . TYR C 1 378 S 6.235 42.017 44.230 1.00 36.91 95 TYR C N 1
ATOM 8615 C CA . TYR C 1 378 S 7.652 41.911 43.884 1.00 31.09 95 TYR C CA 1
ATOM 8616 C C . TYR C 1 378 S 7.722 42.437 42.463 1.00 30.59 95 TYR C C 1
ATOM 8617 O O . TYR C 1 378 S 8.551 43.294 42.135 1.00 38.13 95 TYR C O 1
ATOM 8626 N N . VAL C 1 379 S 6.756 41.976 41.667 1.00 32.66 96 VAL C N 1
ATOM 8627 C CA . VAL C 1 379 S 6.596 42.345 40.265 1.00 26.50 96 VAL C CA 1
ATOM 8628 C C . VAL C 1 379 S 6.576 43.869 40.165 1.00 18.19 96 VAL C C 1
ATOM 8629 O O . VAL C 1 379 S 7.491 44.472 39.617 1.00 20.72 96 VAL C O 1
ATOM 8631 N N . ASN C 1 380 S 5.576 44.489 40.786 1.00 29.11 97 ASN C N 1
ATOM 8632 C CA . ASN C 1 380 S 5.445 45.949 40.780 1.00 31.57 97 ASN C CA 1
ATOM 8633 C C . ASN C 1 380 S 6.749 46.612 41.264 1.00 34.90 97 ASN C C 1
ATOM 8634 O O . ASN C 1 380 S 7.128 47.671 40.757 1.00 45.86 97 ASN C O 1
ATOM 8639 N N . GLN C 1 381 S 7.447 45.963 42.203 1.00 36.72 98 GLN C N 1
ATOM 8640 C CA . GLN C 1 381 S 8.715 46.471 42.752 1.00 34.40 98 GLN C CA 1
ATOM 8641 C C . GLN C 1 381 S 9.869 46.234 41.772 1.00 29.43 98 GLN C C 1
ATOM 8642 O O . GLN C 1 381 S 10.922 46.879 41.840 1.00 25.89 98 GLN C O 1
ATOM 8644 N N . LEU C 1 382 S 9.669 45.283 40.871 1.00 24.73 99 LEU C N 1
ATOM 8645 C CA . LEU C 1 382 S 10.667 44.955 39.863 1.00 19.97 99 LEU C CA 1
ATOM 8646 C C . LEU C 1 382 S 10.651 45.954 38.710 1.00 19.82 99 LEU C C 1
ATOM 8647 O O . LEU C 1 382 S 11.675 46.176 38.048 1.00 32.83 99 LEU C O 1
ATOM 8652 N N . CYS C 1 383 S 9.493 46.573 38.500 1.00 29.88 100 CYS C N 1
ATOM 8653 C CA . CYS C 1 383 S 9.292 47.551 37.430 1.00 31.89 100 CYS C CA 1
ATOM 8654 C C . CYS C 1 383 S 10.156 48.800 37.451 1.00 27.95 100 CYS C C 1
ATOM 8655 O O . CYS C 1 383 S 10.119 49.590 36.494 1.00 29.56 100 CYS C O 1
ATOM 8658 N N . ASN C 1 384 S 10.867 49.022 38.552 1.00 26.27 101 ASN C N 1
ATOM 8659 C CA . ASN C 1 384 S 11.766 50.181 38.680 1.00 22.87 101 ASN C CA 1
ATOM 8660 C C . ASN C 1 384 S 13.206 49.667 38.630 1.00 30.66 101 ASN C C 1
ATOM 8661 O O . ASN C 1 384 S 14.162 50.439 38.611 1.00 31.78 101 ASN C O 1
ATOM 8663 N N . ARG C 1 385 S 13.341 48.343 38.576 1.00 32.51 102 ARG C N 1
ATOM 8664 C CA . ARG C 1 385 S 14.632 47.691 38.555 1.00 14.32 102 ARG C CA 1
ATOM 8665 C C . ARG C 1 385 S 15.228 47.562 37.171 1.00 18.44 102 ARG C C 1
ATOM 8666 O O . ARG C 1 385 S 16.445 47.491 37.037 1.00 22.17 102 ARG C O 1
ATOM 8674 N N . LEU C 1 386 S 14.368 47.543 36.151 1.00 32.40 103 LEU C N 1
ATOM 8675 C CA . LEU C 1 386 S 14.781 47.421 34.739 1.00 35.51 103 LEU C CA 1
ATOM 8676 C C . LEU C 1 386 S 16.162 48.025 34.432 1.00 42.44 103 LEU C C 1
ATOM 8677 O O . LEU C 1 386 S 16.393 49.206 34.672 1.00 56.23 103 LEU C O 1
ATOM 8682 N N . PRO C 1 387 S 17.069 47.238 33.829 1.00 51.91 104 PRO C N 1
ATOM 8683 C CA . PRO C 1 387 S 18.421 47.705 33.502 1.00 60.07 104 PRO C CA 1
ATOM 8684 C C . PRO C 1 387 S 18.479 48.984 32.676 1.00 68.19 104 PRO C C 1
ATOM 8685 O O . PRO C 1 387 S 17.590 49.255 31.863 1.00 67.20 104 PRO C O 1
ATOM 8689 N N . SER C 1 388 ? 19.550 49.749 32.880 1.00 77.02 248 SER C N 1
ATOM 8690 C CA . SER C 1 388 ? 19.774 51.003 32.167 1.00 82.28 248 SER C CA 1
ATOM 8691 C C . SER C 1 388 ? 19.694 50.781 30.652 1.00 86.42 248 SER C C 1
ATOM 8692 O O . SER C 1 388 ? 19.945 49.671 30.171 1.00 87.63 248 SER C O 1
ATOM 8694 N N . PRO C 1 389 ? 19.369 51.843 29.882 1.00 84.62 249 PRO C N 1
ATOM 8695 C CA . PRO C 1 389 ? 19.237 51.800 28.419 1.00 86.91 249 PRO C CA 1
ATOM 8696 C C . PRO C 1 389 ? 20.329 50.974 27.748 1.00 86.96 249 PRO C C 1
ATOM 8697 O O . PRO C 1 389 ? 21.423 51.484 27.490 1.00 85.38 249 PRO C O 1
ATOM 8701 N N . MET C 1 390 ? 20.022 49.701 27.488 1.00 86.24 250 MET C N 1
ATOM 8702 C CA . MET C 1 390 ? 20.955 48.757 26.863 1.00 81.32 250 MET C CA 1
ATOM 8703 C C . MET C 1 390 ? 22.400 48.952 27.352 1.00 84.47 250 MET C C 1
ATOM 8704 O O . MET C 1 390 ? 23.356 48.796 26.587 1.00 85.16 250 MET C O 1
ATOM 8709 N N . GLY C 1 391 ? 22.551 49.257 28.642 1.00 84.33 251 GLY C N 1
ATOM 8710 C CA . GLY C 1 391 ? 23.873 49.487 29.198 1.00 83.81 251 GLY C CA 1
ATOM 8711 C C . GLY C 1 391 ? 24.068 49.150 30.669 1.00 80.44 251 GLY C C 1
ATOM 8712 O O . GLY C 1 391 ? 23.374 48.284 31.229 1.00 76.08 251 GLY C O 1
ATOM 8713 N N . GLU C 1 392 ? 25.009 49.866 31.289 1.00 73.21 252 GLU C N 1
ATOM 8714 C CA . GLU C 1 392 ? 25.384 49.685 32.695 1.00 72.98 252 GLU C CA 1
ATOM 8715 C C . GLU C 1 392 ? 24.398 50.227 33.732 1.00 65.95 252 GLU C C 1
ATOM 8716 O O . GLU C 1 392 ? 23.768 51.261 33.535 1.00 70.12 252 GLU C O 1
ATOM 8718 N N . SER C 1 393 ? 24.296 49.518 34.850 1.00 58.66 253 SER C N 1
ATOM 8719 C CA . SER C 1 393 ? 23.431 49.904 35.957 1.00 48.31 253 SER C CA 1
ATOM 8720 C C . SER C 1 393 ? 24.333 49.965 37.208 1.00 46.74 253 SER C C 1
ATOM 8721 O O . SER C 1 393 ? 24.741 48.925 37.733 1.00 24.85 253 SER C O 1
ATOM 8723 N N . ALA C 1 394 ? 24.685 51.179 37.641 1.00 47.35 254 ALA C N 1
ATOM 8724 C CA . ALA C 1 394 ? 25.566 51.383 38.800 1.00 26.51 254 ALA C CA 1
ATOM 8725 C C . ALA C 1 394 ? 24.946 50.925 40.090 1.00 23.62 254 ALA C C 1
ATOM 8726 O O . ALA C 1 394 ? 23.730 50.998 40.259 1.00 15.18 254 ALA C O 1
ATOM 8728 N N . VAL C 1 395 ? 25.810 50.536 41.019 1.00 9.17 255 VAL C N 1
ATOM 8729 C CA . VAL C 1 395 ? 25.417 50.022 42.315 1.00 17.01 255 VAL C CA 1
ATOM 8730 C C . VAL C 1 395 ? 26.202 50.790 43.406 1.00 35.52 255 VAL C C 1
ATOM 8731 O O . VAL C 1 395 ? 27.067 51.622 43.097 1.00 35.31 255 VAL C O 1
ATOM 8735 N N . ASP C 1 396 ? 25.874 50.523 44.674 1.00 33.36 256 ASP C N 1
ATOM 8736 C CA . ASP C 1 396 ? 26.501 51.164 45.842 1.00 27.79 256 ASP C CA 1
ATOM 8737 C C . ASP C 1 396 ? 27.842 50.497 46.109 1.00 27.61 256 ASP C C 1
ATOM 8738 O O . ASP C 1 396 ? 27.909 49.294 46.327 1.00 28.09 256 ASP C O 1
ATOM 8743 N N . CYS C 1 397 ? 28.901 51.292 46.143 1.00 40.11 257 CYS C N 1
ATOM 8744 C CA . CYS C 1 397 ? 30.241 50.762 46.364 1.00 41.05 257 CYS C CA 1
ATOM 8745 C C . CYS C 1 397 ? 30.493 50.047 47.684 1.00 35.14 257 CYS C C 1
ATOM 8746 O O . CYS C 1 397 ? 31.502 49.354 47.832 1.00 42.97 257 CYS C O 1
ATOM 8749 N N . GLY C 1 398 ? 29.582 50.213 48.639 1.00 26.36 258 GLY C N 1
ATOM 8750 C CA . GLY C 1 398 ? 29.737 49.562 49.932 1.00 32.46 258 GLY C CA 1
ATOM 8751 C C . GLY C 1 398 ? 28.615 48.598 50.299 1.00 33.64 258 GLY C C 1
ATOM 8752 O O . GLY C 1 398 ? 28.571 48.103 51.420 1.00 44.45 258 GLY C O 1
ATOM 8753 N N . SER C 1 399 ? 27.733 48.293 49.349 1.00 36.17 259 SER C N 1
ATOM 8754 C CA . SER C 1 399 ? 26.605 47.396 49.583 1.00 20.15 259 SER C CA 1
ATOM 8755 C C . SER C 1 399 ? 26.895 45.954 49.218 1.00 22.96 259 SER C C 1
ATOM 8756 O O . SER C 1 399 ? 26.048 45.088 49.391 1.00 36.12 259 SER C O 1
ATOM 8758 N N . LEU C 1 400 ? 28.074 45.687 48.686 1.00 23.11 260 LEU C N 1
ATOM 8759 C CA . LEU C 1 400 ? 28.400 44.322 48.277 1.00 25.77 260 LEU C CA 1
ATOM 8760 C C . LEU C 1 400 ? 28.196 43.246 49.345 1.00 30.49 260 LEU C C 1
ATOM 8761 O O . LEU C 1 400 ? 27.798 42.120 49.028 1.00 39.36 260 LEU C O 1
ATOM 8766 N N . GLY C 1 401 ? 28.406 43.613 50.610 1.00 39.72 261 GLY C N 1
ATOM 8767 C CA . GLY C 1 401 ? 28.252 42.669 51.701 1.00 33.57 261 GLY C CA 1
ATOM 8768 C C . GLY C 1 401 ? 26.841 42.143 51.888 1.00 30.01 261 GLY C C 1
ATOM 8769 O O . GLY C 1 401 ? 26.602 41.294 52.747 1.00 41.35 261 GLY C O 1
ATOM 8770 N N . SER C 1 402 ? 25.899 42.646 51.103 1.00 29.31 262 SER C N 1
ATOM 8771 C CA . SER C 1 402 ? 24.518 42.203 51.193 1.00 31.95 262 SER C CA 1
ATOM 8772 C C . SER C 1 402 ? 24.102 41.590 49.863 1.00 24.73 262 SER C C 1
ATOM 8773 O O . SER C 1 402 ? 22.944 41.217 49.672 1.00 24.83 262 SER C O 1
ATOM 8776 N N . MET C 1 403 ? 25.053 41.495 48.947 1.00 23.96 263 MET C N 1
ATOM 8777 C CA . MET C 1 403 ? 24.778 40.962 47.624 1.00 32.32 263 MET C CA 1
ATOM 8778 C C . MET C 1 403 ? 24.831 39.445 47.529 1.00 20.36 263 MET C C 1
ATOM 8779 O O . MET C 1 403 ? 25.691 38.803 48.142 1.00 22.58 263 MET C O 1
ATOM 8784 N N . PRO C 1 404 ? 23.886 38.860 46.757 1.00 33.55 264 PRO C N 1
ATOM 8785 C CA . PRO C 1 404 ? 23.693 37.430 46.496 1.00 25.08 264 PRO C CA 1
ATOM 8786 C C . PRO C 1 404 ? 24.516 36.828 45.363 1.00 27.43 264 PRO C C 1
ATOM 8787 O O . PRO C 1 404 ? 24.420 37.279 44.218 1.00 38.46 264 PRO C O 1
ATOM 8791 N N . ASP C 1 405 ? 25.282 35.784 45.673 1.00 16.00 265 ASP C N 1
ATOM 8792 C CA . ASP C 1 405 ? 26.050 35.081 44.643 1.00 21.26 265 ASP C CA 1
ATOM 8793 C C . ASP C 1 405 ? 25.064 34.741 43.518 1.00 15.41 265 ASP C C 1
ATOM 8794 O O . ASP C 1 405 ? 23.888 34.462 43.778 1.00 12.73 265 ASP C O 1
ATOM 8799 N N . ILE C 1 406 ? 25.510 34.876 42.277 1.00 16.29 266 ILE C N 1
ATOM 8800 C CA . ILE C 1 406 ? 24.657 34.549 41.149 1.00 14.91 266 ILE C CA 1
ATOM 8801 C C . ILE C 1 406 ? 25.426 33.505 40.379 1.00 16.30 266 ILE C C 1
ATOM 8802 O O . ILE C 1 406 ? 26.663 33.578 40.294 1.00 18.87 266 ILE C O 1
ATOM 8807 N N . GLU C 1 407 ? 24.707 32.484 39.911 1.00 20.67 267 GLU C N 1
ATOM 8808 C CA . GLU C 1 407 ? 25.314 31.375 39.180 1.00 15.59 267 GLU C CA 1
ATOM 8809 C C . GLU C 1 407 ? 24.676 31.030 37.830 1.00 16.51 267 GLU C C 1
ATOM 8810 O O . GLU C 1 407 ? 23.455 31.201 37.625 1.00 15.41 267 GLU C O 1
ATOM 8816 N N . PHE C 1 408 ? 25.541 30.584 36.918 1.00 9.87 268 PHE C N 1
ATOM 8817 C CA . PHE C 1 408 ? 25.183 30.183 35.559 1.00 10.50 268 PHE C CA 1
ATOM 8818 C C . PHE C 1 408 ? 25.313 28.662 35.464 1.00 6.99 268 PHE C C 1
ATOM 8819 O O . PHE C 1 408 ? 26.372 28.129 35.726 1.00 21.56 268 PHE C O 1
ATOM 8827 N N . THR C 1 409 ? 24.257 27.964 35.083 1.00 12.10 269 THR C N 1
ATOM 8828 C CA . THR C 1 409 ? 24.327 26.510 34.948 1.00 8.46 269 THR C CA 1
ATOM 8829 C C . THR C 1 409 ? 24.827 26.127 33.518 1.00 17.63 269 THR C C 1
ATOM 8830 O O . THR C 1 409 ? 24.085 26.239 32.525 1.00 18.12 269 THR C O 1
ATOM 8834 N N . ILE C 1 410 ? 26.096 25.708 33.441 1.00 19.45 270 ILE C N 1
ATOM 8835 C CA . ILE C 1 410 ? 26.790 25.355 32.201 1.00 12.09 270 ILE C CA 1
ATOM 8836 C C . ILE C 1 410 ? 27.237 23.892 32.114 1.00 13.93 270 ILE C C 1
ATOM 8837 O O . ILE C 1 410 ? 28.226 23.485 32.724 1.00 22.90 270 ILE C O 1
ATOM 8842 N N . GLY C 1 411 ? 26.545 23.113 31.291 1.00 24.10 271 GLY C N 1
ATOM 8843 C CA . GLY C 1 411 ? 26.889 21.703 31.149 1.00 25.15 271 GLY C CA 1
ATOM 8844 C C . GLY C 1 411 ? 26.512 20.970 32.418 1.00 26.37 271 GLY C C 1
ATOM 8845 O O . GLY C 1 411 ? 27.310 20.239 32.990 1.00 26.73 271 GLY C O 1
ATOM 8846 N N . GLY C 1 412 ? 25.271 21.172 32.848 1.00 13.93 272 GLY C N 1
ATOM 8847 C CA . GLY C 1 412 ? 24.807 20.563 34.069 1.00 17.58 272 GLY C CA 1
ATOM 8848 C C . GLY C 1 412 ? 25.364 21.239 35.308 1.00 20.48 272 GLY C C 1
ATOM 8849 O O . GLY C 1 412 ? 24.578 21.633 36.159 1.00 27.22 272 GLY C O 1
ATOM 8850 N N . LYS C 1 413 ? 26.690 21.368 35.420 1.00 16.91 273 LYS C N 1
ATOM 8851 C CA . LYS C 1 413 ? 27.315 22.002 36.579 1.00 4.00 273 LYS C CA 1
ATOM 8852 C C . LYS C 1 413 ? 27.058 23.520 36.668 1.00 9.86 273 LYS C C 1
ATOM 8853 O O . LYS C 1 413 ? 27.165 24.221 35.672 1.00 24.85 273 LYS C O 1
ATOM 8859 N N . LYS C 1 414 ? 26.724 24.021 37.865 1.00 16.16 274 LYS C N 1
ATOM 8860 C CA . LYS C 1 414 ? 26.474 25.453 38.102 1.00 12.51 274 LYS C CA 1
ATOM 8861 C C . LYS C 1 414 ? 27.783 26.202 38.341 1.00 24.22 274 LYS C C 1
ATOM 8862 O O . LYS C 1 414 ? 28.666 25.698 39.036 1.00 26.86 274 LYS C O 1
ATOM 8868 N N . PHE C 1 415 ? 27.863 27.427 37.817 1.00 30.80 275 PHE C N 1
ATOM 8869 C CA . PHE C 1 415 ? 29.048 28.292 37.911 1.00 15.91 275 PHE C CA 1
ATOM 8870 C C . PHE C 1 415 ? 28.727 29.624 38.577 1.00 12.79 275 PHE C C 1
ATOM 8871 O O . PHE C 1 415 ? 28.126 30.520 37.964 1.00 23.74 275 PHE C O 1
ATOM 8879 N N . ALA C 1 416 ? 29.191 29.757 39.826 1.00 25.13 276 ALA C N 1
ATOM 8880 C CA . ALA C 1 416 ? 28.913 30.926 40.678 1.00 22.95 276 ALA C CA 1
ATOM 8881 C C . ALA C 1 416 ? 29.884 32.109 40.833 1.00 20.34 276 ALA C C 1
ATOM 8882 O O . ALA C 1 416 ? 31.067 31.952 41.175 1.00 25.54 276 ALA C O 1
ATOM 8884 N N . LEU C 1 417 ? 29.316 33.307 40.684 1.00 23.24 277 LEU C N 1
ATOM 8885 C CA . LEU C 1 417 ? 30.052 34.560 40.806 1.00 18.57 277 LEU C CA 1
ATOM 8886 C C . LEU C 1 417 ? 29.724 35.227 42.137 1.00 22.68 277 LEU C C 1
ATOM 8887 O O . LEU C 1 417 ? 28.549 35.311 42.545 1.00 14.81 277 LEU C O 1
ATOM 8892 N N . LYS C 1 418 ? 30.762 35.757 42.773 1.00 18.07 278 LYS C N 1
ATOM 8893 C CA . LYS C 1 418 ? 30.631 36.426 44.056 1.00 14.81 278 LYS C CA 1
ATOM 8894 C C . LYS C 1 418 ? 30.511 37.920 43.767 1.00 17.80 278 LYS C C 1
ATOM 8895 O O . LYS C 1 418 ? 31.166 38.409 42.861 1.00 17.76 278 LYS C O 1
ATOM 8901 N N . PRO C 1 419 ? 29.630 38.654 44.478 1.00 18.03 279 PRO C N 1
ATOM 8902 C CA . PRO C 1 419 ? 29.513 40.092 44.199 1.00 20.83 279 PRO C CA 1
ATOM 8903 C C . PRO C 1 419 ? 30.831 40.797 43.850 1.00 20.71 279 PRO C C 1
ATOM 8904 O O . PRO C 1 419 ? 30.906 41.514 42.844 1.00 25.48 279 PRO C O 1
ATOM 8908 N N . GLU C 1 420 ? 31.889 40.478 44.596 1.00 18.14 280 GLU C N 1
ATOM 8909 C CA . GLU C 1 420 ? 33.219 41.042 44.366 1.00 16.19 280 GLU C CA 1
ATOM 8910 C C . GLU C 1 420 ? 33.803 40.521 43.052 1.00 19.42 280 GLU C C 1
ATOM 8911 O O . GLU C 1 420 ? 34.986 40.678 42.776 1.00 24.45 280 GLU C O 1
ATOM 8917 N N . GLU C 1 421 ? 32.974 39.836 42.281 1.00 24.55 281 GLU C N 1
ATOM 8918 C CA . GLU C 1 421 ? 33.363 39.257 41.009 1.00 15.87 281 GLU C CA 1
ATOM 8919 C C . GLU C 1 421 ? 32.535 39.944 39.926 1.00 10.11 281 GLU C C 1
ATOM 8920 O O . GLU C 1 421 ? 33.090 40.602 39.043 1.00 22.34 281 GLU C O 1
ATOM 8926 N N . TYR C 1 422 ? 31.214 39.875 40.034 1.00 10.29 282 TYR C N 1
ATOM 8927 C CA . TYR C 1 422 ? 30.384 40.531 39.038 1.00 10.06 282 TYR C CA 1
ATOM 8928 C C . TYR C 1 422 ? 30.215 42.066 39.171 1.00 14.84 282 TYR C C 1
ATOM 8929 O O . TYR C 1 422 ? 29.724 42.722 38.240 1.00 14.82 282 TYR C O 1
ATOM 8938 N N . ILE C 1 423 ? 30.631 42.642 40.300 1.00 10.22 283 ILE C N 1
ATOM 8939 C CA . ILE C 1 423 ? 30.532 44.099 40.494 1.00 10.24 283 ILE C CA 1
ATOM 8940 C C . ILE C 1 423 ? 31.875 44.750 40.095 1.00 20.78 283 ILE C C 1
ATOM 8941 O O . ILE C 1 423 ? 32.940 44.398 40.629 1.00 16.25 283 ILE C O 1
ATOM 8946 N N . LEU C 1 424 ? 31.833 45.699 39.162 1.00 20.14 284 LEU C N 1
ATOM 8947 C CA . LEU C 1 424 ? 33.054 46.358 38.736 1.00 15.63 284 LEU C CA 1
ATOM 8948 C C . LEU C 1 424 ? 33.309 47.712 39.380 1.00 21.36 284 LEU C C 1
ATOM 8949 O O . LEU C 1 424 ? 32.391 48.514 39.589 1.00 26.06 284 LEU C O 1
ATOM 8954 N N . LYS C 1 425 ? 34.582 47.976 39.653 1.00 30.79 285 LYS C N 1
ATOM 8955 C CA . LYS C 1 425 ? 34.987 49.244 40.247 1.00 32.23 285 LYS C CA 1
ATOM 8956 C C . LYS C 1 425 ? 35.372 50.196 39.132 1.00 31.83 285 LYS C C 1
ATOM 8957 O O . LYS C 1 425 ? 36.453 50.077 38.555 1.00 48.43 285 LYS C O 1
ATOM 8959 N N . VAL C 1 426 ? 34.487 51.126 38.816 1.00 28.66 286 VAL C N 1
ATOM 8960 C CA . VAL C 1 426 ? 34.764 52.091 37.767 1.00 37.26 286 VAL C CA 1
ATOM 8961 C C . VAL C 1 426 ? 35.433 53.297 38.424 1.00 44.11 286 VAL C C 1
ATOM 8962 O O . VAL C 1 426 ? 35.001 54.452 38.272 1.00 39.16 286 VAL C O 1
ATOM 8966 N N . GLY C 1 427 ? 36.499 53.004 39.165 1.00 53.28 287 GLY C N 1
ATOM 8967 C CA . GLY C 1 427 ? 37.238 54.027 39.887 1.00 61.21 287 GLY C CA 1
ATOM 8968 C C . GLY C 1 427 ? 36.416 54.571 41.042 1.00 59.71 287 GLY C C 1
ATOM 8969 O O . GLY C 1 427 ? 36.108 55.761 41.072 1.00 54.09 287 GLY C O 1
ATOM 8970 N N . GLU C 1 428 ? 36.051 53.704 41.986 1.00 66.00 288 GLU C N 1
ATOM 8971 C CA . GLU C 1 428 ? 35.246 54.085 43.155 1.00 69.09 288 GLU C CA 1
ATOM 8972 C C . GLU C 1 428 ? 35.620 55.438 43.797 1.00 70.52 288 GLU C C 1
ATOM 8973 O O . GLU C 1 428 ? 34.747 56.301 43.959 1.00 65.59 288 GLU C O 1
ATOM 8975 N N . GLY C 1 429 ? 36.900 55.640 44.117 1.00 82.65 289 GLY C N 1
ATOM 8976 C CA . GLY C 1 429 ? 37.331 56.897 44.719 1.00 87.86 289 GLY C CA 1
ATOM 8977 C C . GLY C 1 429 ? 38.748 56.895 45.280 1.00 88.08 289 GLY C C 1
ATOM 8978 O O . GLY C 1 429 ? 39.070 55.988 46.082 1.00 85.19 289 GLY C O 1
ATOM 8979 N N . ALA C 1 430 ? 39.536 57.805 44.929 1.00 78.22 290 ALA C N 1
ATOM 8980 N N . ALA C 1 432 ? 34.361 57.274 41.763 1.00 27.84 292 ALA C N 1
ATOM 8981 C CA . ALA C 1 432 ? 33.325 57.507 40.726 1.00 35.95 292 ALA C CA 1
ATOM 8982 C C . ALA C 1 432 ? 32.130 56.609 40.983 1.00 44.88 292 ALA C C 1
ATOM 8983 O O . ALA C 1 432 ? 31.132 57.054 41.544 1.00 46.54 292 ALA C O 1
ATOM 8985 N N . GLN C 1 433 ? 32.246 55.332 40.631 1.00 38.12 293 GLN C N 1
ATOM 8986 C CA . GLN C 1 433 ? 31.127 54.434 40.825 1.00 30.45 293 GLN C CA 1
ATOM 8987 C C . GLN C 1 433 ? 31.514 52.973 40.849 1.00 30.47 293 GLN C C 1
ATOM 8988 O O . GLN C 1 433 ? 32.698 52.622 40.769 1.00 29.42 293 GLN C O 1
ATOM 8990 N N . CYS C 1 434 ? 30.488 52.145 41.015 1.00 25.23 294 CYS C N 1
ATOM 8991 C CA . CYS C 1 434 ? 30.596 50.697 41.043 1.00 17.81 294 CYS C CA 1
ATOM 8992 C C . CYS C 1 434 ? 29.438 50.279 40.170 1.00 21.53 294 CYS C C 1
ATOM 8993 O O . CYS C 1 434 ? 28.313 50.756 40.357 1.00 18.03 294 CYS C O 1
ATOM 8996 N N . ILE C 1 435 ? 29.744 49.475 39.152 1.00 20.31 295 ILE C N 1
ATOM 8997 C CA . ILE C 1 435 ? 28.744 49.023 38.195 1.00 19.14 295 ILE C CA 1
ATOM 8998 C C . ILE C 1 435 ? 28.533 47.492 38.193 1.00 16.47 295 ILE C C 1
ATOM 8999 O O . ILE C 1 435 ? 29.453 46.738 38.488 1.00 16.93 295 ILE C O 1
ATOM 9004 N N . SER C 1 436 ? 27.313 47.079 37.827 1.00 25.50 296 SER C N 1
ATOM 9005 C CA . SER C 1 436 ? 26.836 45.695 37.797 1.00 26.55 296 SER C CA 1
ATOM 9006 C C . SER C 1 436 ? 27.542 44.571 37.074 1.00 23.07 296 SER C C 1
ATOM 9007 O O . SER C 1 436 ? 27.248 43.422 37.370 1.00 47.44 296 SER C O 1
ATOM 9009 N N . GLY C 1 437 ? 28.394 44.825 36.097 1.00 23.28 297 GLY C N 1
ATOM 9010 C CA . GLY C 1 437 ? 28.995 43.670 35.432 1.00 8.62 297 GLY C CA 1
ATOM 9011 C C . GLY C 1 437 ? 28.033 42.934 34.484 1.00 5.80 297 GLY C C 1
ATOM 9012 O O . GLY C 1 437 ? 28.488 42.282 33.566 1.00 15.85 297 GLY C O 1
ATOM 9013 N N . PHE C 1 438 ? 26.722 43.084 34.676 1.00 11.24 298 PHE C N 1
ATOM 9014 C CA . PHE C 1 438 ? 25.688 42.455 33.858 1.00 13.21 298 PHE C CA 1
ATOM 9015 C C . PHE C 1 438 ? 24.984 43.496 32.987 1.00 19.68 298 PHE C C 1
ATOM 9016 O O . PHE C 1 438 ? 24.191 44.270 33.517 1.00 20.16 298 PHE C O 1
ATOM 9024 N N . THR C 1 439 ? 25.240 43.478 31.669 1.00 24.34 299 THR C N 1
ATOM 9025 C CA . THR C 1 439 ? 24.653 44.416 30.663 1.00 19.09 299 THR C CA 1
ATOM 9026 C C . THR C 1 439 ? 23.454 43.761 29.992 1.00 11.99 299 THR C C 1
ATOM 9027 O O . THR C 1 439 ? 23.511 42.597 29.625 1.00 28.77 299 THR C O 1
ATOM 9031 N N . ALA C 1 440 ? 22.365 44.483 29.821 1.00 14.42 300 ALA C N 1
ATOM 9032 C CA . ALA C 1 440 ? 21.207 43.869 29.185 1.00 13.25 300 ALA C CA 1
ATOM 9033 C C . ALA C 1 440 ? 21.369 43.925 27.688 1.00 11.28 300 ALA C C 1
ATOM 9034 O O . ALA C 1 440 ? 21.720 44.957 27.128 1.00 21.70 300 ALA C O 1
ATOM 9036 N N . MET C 1 441 ? 21.208 42.775 27.051 1.00 19.75 301 MET C N 1
ATOM 9037 C CA . MET C 1 441 ? 21.285 42.682 25.609 1.00 14.10 301 MET C CA 1
ATOM 9038 C C . MET C 1 441 ? 20.066 41.863 25.304 1.00 25.90 301 MET C C 1
ATOM 9039 O O . MET C 1 441 ? 20.059 40.639 25.460 1.00 24.86 301 MET C O 1
ATOM 9044 N N . ASP C 1 442 ? 19.000 42.550 24.935 1.00 37.34 302 ASP C N 1
ATOM 9045 C CA . ASP C 1 442 ? 17.782 41.837 24.673 1.00 36.31 302 ASP C CA 1
ATOM 9046 C C . ASP C 1 442 ? 17.748 40.874 23.520 1.00 42.68 302 ASP C C 1
ATOM 9047 O O . ASP C 1 442 ? 17.735 41.223 22.331 1.00 29.02 302 ASP C O 1
ATOM 9052 N N . ILE C 1 443 ? 17.972 39.655 23.978 1.00 60.65 303 ILE C N 1
ATOM 9053 C CA . ILE C 1 443 ? 17.962 38.391 23.260 1.00 62.31 303 ILE C CA 1
ATOM 9054 C C . ILE C 1 443 ? 17.668 38.296 21.758 1.00 47.75 303 ILE C C 1
ATOM 9055 O O . ILE C 1 443 ? 16.500 38.258 21.359 1.00 41.95 303 ILE C O 1
ATOM 9060 N N . PRO C 1 444 ? 18.723 38.236 20.920 1.00 38.04 304 PRO C N 1
ATOM 9061 C CA . PRO C 1 444 ? 18.547 38.111 19.473 1.00 47.44 304 PRO C CA 1
ATOM 9062 C C . PRO C 1 444 ? 17.410 37.083 19.233 1.00 50.37 304 PRO C C 1
ATOM 9063 O O . PRO C 1 444 ? 17.654 35.880 19.095 1.00 54.79 304 PRO C O 1
ATOM 9067 N N . PRO C 1 445 ? 16.158 37.573 19.125 1.00 42.96 305 PRO C N 1
ATOM 9068 C CA . PRO C 1 445 ? 14.905 36.825 18.937 1.00 46.33 305 PRO C CA 1
ATOM 9069 C C . PRO C 1 445 ? 14.913 35.368 18.399 1.00 54.61 305 PRO C C 1
ATOM 9070 O O . PRO C 1 445 ? 14.599 34.446 19.158 1.00 46.18 305 PRO C O 1
ATOM 9074 N N . PRO C 1 446 ? 15.193 35.144 17.088 1.00 62.05 306 PRO C N 1
ATOM 9075 C CA . PRO C 1 446 ? 15.216 33.767 16.566 1.00 61.82 306 PRO C CA 1
ATOM 9076 C C . PRO C 1 446 ? 16.580 33.113 16.823 1.00 64.94 306 PRO C C 1
ATOM 9077 O O . PRO C 1 446 ? 16.702 31.882 16.903 1.00 53.12 306 PRO C O 1
ATOM 9081 N N . ARG C 1 447 ? 17.600 33.963 16.972 1.00 61.21 307 ARG C N 1
ATOM 9082 C CA . ARG C 1 447 ? 18.956 33.520 17.276 1.00 52.15 307 ARG C CA 1
ATOM 9083 C C . ARG C 1 447 ? 18.960 33.274 18.784 1.00 49.61 307 ARG C C 1
ATOM 9084 O O . ARG C 1 447 ? 20.011 33.250 19.422 1.00 37.64 307 ARG C O 1
ATOM 9092 N N . GLY C 1 448 ? 17.740 33.234 19.327 1.00 50.90 308 GLY C N 1
ATOM 9093 C CA . GLY C 1 448 ? 17.453 32.948 20.715 1.00 47.01 308 GLY C CA 1
ATOM 9094 C C . GLY C 1 448 ? 18.179 33.708 21.787 1.00 44.28 308 GLY C C 1
ATOM 9095 O O . GLY C 1 448 ? 19.022 34.567 21.518 1.00 48.54 308 GLY C O 1
ATOM 9096 N N . PRO C 1 449 ? 17.817 33.430 23.046 1.00 37.50 309 PRO C N 1
ATOM 9097 C CA . PRO C 1 449 ? 18.440 34.088 24.188 1.00 33.79 309 PRO C CA 1
ATOM 9098 C C . PRO C 1 449 ? 19.931 33.890 24.100 1.00 28.64 309 PRO C C 1
ATOM 9099 O O . PRO C 1 449 ? 20.408 32.755 24.003 1.00 39.08 309 PRO C O 1
ATOM 9103 N N . LEU C 1 450 ? 20.664 34.984 24.022 1.00 20.11 310 LEU C N 1
ATOM 9104 C CA . LEU C 1 450 ? 22.091 34.854 23.949 1.00 10.33 310 LEU C CA 1
ATOM 9105 C C . LEU C 1 450 ? 22.734 35.537 25.147 1.00 20.53 310 LEU C C 1
ATOM 9106 O O . LEU C 1 450 ? 22.171 36.485 25.697 1.00 21.85 310 LEU C O 1
ATOM 9111 N N . TRP C 1 451 ? 23.861 34.985 25.592 1.00 22.30 311 TRP C N 1
ATOM 9112 C CA . TRP C 1 451 ? 24.632 35.526 26.703 1.00 13.80 311 TRP C CA 1
ATOM 9113 C C . TRP C 1 451 ? 26.049 35.683 26.202 1.00 10.33 311 TRP C C 1
ATOM 9114 O O . TRP C 1 451 ? 26.577 34.795 25.530 1.00 13.69 311 TRP C O 1
ATOM 9125 N N . ILE C 1 452 ? 26.643 36.835 26.477 1.00 10.87 312 ILE C N 1
ATOM 9126 C CA . ILE C 1 452 ? 28.028 37.090 26.102 1.00 16.48 312 ILE C CA 1
ATOM 9127 C C . ILE C 1 452 ? 28.787 37.047 27.427 1.00 12.37 312 ILE C C 1
ATOM 9128 O O . ILE C 1 452 ? 28.722 37.980 28.245 1.00 19.44 312 ILE C O 1
ATOM 9133 N N . LEU C 1 453 ? 29.406 35.908 27.679 1.00 13.55 313 LEU C N 1
ATOM 9134 C CA . LEU C 1 453 ? 30.157 35.736 28.892 1.00 19.98 313 LEU C CA 1
ATOM 9135 C C . LEU C 1 453 ? 31.545 36.309 28.671 1.00 20.94 313 LEU C C 1
ATOM 9136 O O . LEU C 1 453 ? 32.369 35.733 27.951 1.00 14.11 313 LEU C O 1
ATOM 9141 N N . GLY C 1 454 ? 31.740 37.518 29.184 1.00 18.58 314 GLY C N 1
ATOM 9142 C CA . GLY C 1 454 ? 33.021 38.180 29.048 1.00 4.43 314 GLY C CA 1
ATOM 9143 C C . GLY C 1 454 ? 33.855 37.847 30.250 1.00 4.00 314 GLY C C 1
ATOM 9144 O O . GLY C 1 454 ? 33.373 37.135 31.109 1.00 15.90 314 GLY C O 1
ATOM 9145 N N . ASP C 1 455 ? 35.050 38.424 30.379 1.00 14.65 315 ASP C N 1
ATOM 9146 C CA . ASP C 1 455 ? 35.907 38.118 31.529 1.00 14.70 315 ASP C CA 1
ATOM 9147 C C . ASP C 1 455 ? 35.335 38.320 32.932 1.00 17.62 315 ASP C C 1
ATOM 9148 O O . ASP C 1 455 ? 35.987 37.952 33.902 1.00 38.15 315 ASP C O 1
ATOM 9153 N N . VAL C 1 456 ? 34.181 38.961 33.071 1.00 19.26 316 VAL C N 1
ATOM 9154 C CA . VAL C 1 456 ? 33.594 39.075 34.407 1.00 15.15 316 VAL C CA 1
ATOM 9155 C C . VAL C 1 456 ? 33.442 37.620 34.884 1.00 17.38 316 VAL C C 1
ATOM 9156 O O . VAL C 1 456 ? 33.565 37.333 36.073 1.00 21.71 316 VAL C O 1
ATOM 9160 N N . PHE C 1 457 ? 33.245 36.710 33.926 1.00 12.65 317 PHE C N 1
ATOM 9161 C CA . PHE C 1 457 ? 33.112 35.286 34.191 1.00 9.17 317 PHE C CA 1
ATOM 9162 C C . PHE C 1 457 ? 34.433 34.571 33.959 1.00 13.73 317 PHE C C 1
ATOM 9163 O O . PHE C 1 457 ? 34.942 33.858 34.816 1.00 16.37 317 PHE C O 1
ATOM 9171 N N . MET C 1 458 ? 34.986 34.775 32.779 1.00 12.99 318 MET C N 1
ATOM 9172 C CA . MET C 1 458 ? 36.235 34.149 32.398 1.00 4.00 318 MET C CA 1
ATOM 9173 C C . MET C 1 458 ? 37.423 34.537 33.229 1.00 8.32 318 MET C C 1
ATOM 9174 O O . MET C 1 458 ? 38.564 34.360 32.789 1.00 16.38 318 MET C O 1
ATOM 9179 N N . GLY C 1 459 ? 37.173 35.134 34.384 1.00 12.04 319 GLY C N 1
ATOM 9180 C CA . GLY C 1 459 ? 38.267 35.522 35.265 1.00 13.99 319 GLY C CA 1
ATOM 9181 C C . GLY C 1 459 ? 38.330 34.423 36.307 1.00 19.32 319 GLY C C 1
ATOM 9182 O O . GLY C 1 459 ? 39.358 33.765 36.472 1.00 23.83 319 GLY C O 1
ATOM 9183 N N . PRO C 1 460 ? 37.261 34.268 37.099 1.00 11.86 320 PRO C N 1
ATOM 9184 C CA . PRO C 1 460 ? 37.270 33.209 38.100 1.00 22.37 320 PRO C CA 1
ATOM 9185 C C . PRO C 1 460 ? 37.298 31.829 37.436 1.00 18.95 320 PRO C C 1
ATOM 9186 O O . PRO C 1 460 ? 37.645 30.841 38.081 1.00 23.26 320 PRO C O 1
ATOM 9190 N N . TYR C 1 461 ? 36.921 31.770 36.156 1.00 25.02 321 TYR C N 1
ATOM 9191 C CA . TYR C 1 461 ? 36.883 30.513 35.430 1.00 8.09 321 TYR C CA 1
ATOM 9192 C C . TYR C 1 461 ? 37.765 30.419 34.243 1.00 7.20 321 TYR C C 1
ATOM 9193 O O . TYR C 1 461 ? 37.411 30.901 33.178 1.00 31.26 321 TYR C O 1
ATOM 9202 N N . HIS C 1 462 ? 38.856 29.675 34.406 1.00 11.45 322 HIS C N 1
ATOM 9203 C CA . HIS C 1 462 ? 39.831 29.416 33.338 1.00 21.28 322 HIS C CA 1
ATOM 9204 C C . HIS C 1 462 ? 39.095 28.751 32.151 1.00 21.01 322 HIS C C 1
ATOM 9205 O O . HIS C 1 462 ? 38.617 27.631 32.297 1.00 15.34 322 HIS C O 1
ATOM 9212 N N . THR C 1 463 ? 38.985 29.445 31.008 1.00 22.48 323 THR C N 1
ATOM 9213 C CA . THR C 1 463 ? 38.311 28.903 29.813 1.00 15.57 323 THR C CA 1
ATOM 9214 C C . THR C 1 463 ? 39.249 28.175 28.810 1.00 17.68 323 THR C C 1
ATOM 9215 O O . THR C 1 463 ? 40.408 28.554 28.611 1.00 19.49 323 THR C O 1
ATOM 9219 N N . VAL C 1 464 ? 38.740 27.111 28.201 1.00 18.67 324 VAL C N 1
ATOM 9220 C CA . VAL C 1 464 ? 39.491 26.307 27.234 1.00 20.74 324 VAL C CA 1
ATOM 9221 C C . VAL C 1 464 ? 38.676 26.191 25.970 1.00 19.14 324 VAL C C 1
ATOM 9222 O O . VAL C 1 464 ? 37.555 25.682 25.979 1.00 18.58 324 VAL C O 1
ATOM 9226 N N . PHE C 1 465 ? 39.250 26.694 24.892 1.00 14.15 325 PHE C N 1
ATOM 9227 C CA . PHE C 1 465 ? 38.612 26.659 23.606 1.00 14.08 325 PHE C CA 1
ATOM 9228 C C . PHE C 1 465 ? 39.190 25.469 22.863 1.00 11.69 325 PHE C C 1
ATOM 9229 O O . PHE C 1 465 ? 40.304 25.513 22.319 1.00 16.97 325 PHE C O 1
ATOM 9237 N N . ASP C 1 466 ? 38.462 24.367 22.974 1.00 15.48 326 ASP C N 1
ATOM 9238 C CA . ASP C 1 466 ? 38.815 23.096 22.374 1.00 17.07 326 ASP C CA 1
ATOM 9239 C C . ASP C 1 466 ? 38.385 23.145 20.908 1.00 23.05 326 ASP C C 1
ATOM 9240 O O . ASP C 1 466 ? 37.288 22.709 20.530 1.00 29.47 326 ASP C O 1
ATOM 9245 N N . TYR C 1 467 ? 39.238 23.751 20.098 1.00 28.35 327 TYR C N 1
ATOM 9246 C CA . TYR C 1 467 ? 38.974 23.868 18.687 1.00 22.24 327 TYR C CA 1
ATOM 9247 C C . TYR C 1 467 ? 38.887 22.470 18.096 1.00 25.49 327 TYR C C 1
ATOM 9248 O O . TYR C 1 467 ? 37.967 22.168 17.343 1.00 22.10 327 TYR C O 1
ATOM 9257 N N . GLY C 1 468 ? 39.840 21.623 18.483 1.00 31.67 328 GLY C N 1
ATOM 9258 C CA . GLY C 1 468 ? 39.917 20.257 17.988 1.00 27.19 328 GLY C CA 1
ATOM 9259 C C . GLY C 1 468 ? 38.639 19.451 18.037 1.00 42.70 328 GLY C C 1
ATOM 9260 O O . GLY C 1 468 ? 38.142 18.980 17.004 1.00 39.06 328 GLY C O 1
ATOM 9261 N N . LYS C 1 469 ? 38.105 19.285 19.243 1.00 42.19 329 LYS C N 1
ATOM 9262 C CA . LYS C 1 469 ? 36.886 18.515 19.425 1.00 36.14 329 LYS C CA 1
ATOM 9263 C C . LYS C 1 469 ? 35.659 19.396 19.506 1.00 33.75 329 LYS C C 1
ATOM 9264 O O . LYS C 1 469 ? 34.606 18.930 19.885 1.00 35.53 329 LYS C O 1
ATOM 9270 N N . LEU C 1 470 ? 35.800 20.666 19.136 1.00 33.72 330 LEU C N 1
ATOM 9271 C CA . LEU C 1 470 ? 34.695 21.629 19.167 1.00 26.11 330 LEU C CA 1
ATOM 9272 C C . LEU C 1 470 ? 33.976 21.737 20.499 1.00 16.21 330 LEU C C 1
ATOM 9273 O O . LEU C 1 470 ? 32.744 21.801 20.544 1.00 17.72 330 LEU C O 1
ATOM 9278 N N . ARG C 1 471 ? 34.750 21.815 21.576 1.00 20.33 331 ARG C N 1
ATOM 9279 C CA . ARG C 1 471 ? 34.208 21.923 22.936 1.00 20.47 331 ARG C CA 1
ATOM 9280 C C . ARG C 1 471 ? 34.791 23.203 23.534 1.00 20.43 331 ARG C C 1
ATOM 9281 O O . ARG C 1 471 ? 35.755 23.743 22.993 1.00 32.19 331 ARG C O 1
ATOM 9289 N N . ILE C 1 472 ? 34.174 23.719 24.596 1.00 16.30 332 ILE C N 1
ATOM 9290 C CA . ILE C 1 472 ? 34.677 24.916 25.293 1.00 17.70 332 ILE C CA 1
ATOM 9291 C C . ILE C 1 472 ? 34.594 24.491 26.738 1.00 10.51 332 ILE C C 1
ATOM 9292 O O . ILE C 1 472 ? 33.545 24.033 27.191 1.00 18.42 332 ILE C O 1
ATOM 9297 N N . GLY C 1 473 ? 35.688 24.630 27.468 1.00 23.67 333 GLY C N 1
ATOM 9298 C CA . GLY C 1 473 ? 35.654 24.224 28.854 1.00 12.01 333 GLY C CA 1
ATOM 9299 C C . GLY C 1 473 ? 35.846 25.329 29.861 1.00 18.67 333 GLY C C 1
ATOM 9300 O O . GLY C 1 473 ? 36.587 26.271 29.608 1.00 17.62 333 GLY C O 1
ATOM 9301 N N . PHE C 1 474 ? 35.196 25.188 31.017 1.00 25.11 334 PHE C N 1
ATOM 9302 C CA . PHE C 1 474 ? 35.302 26.147 32.122 1.00 18.03 334 PHE C CA 1
ATOM 9303 C C . PHE C 1 474 ? 35.624 25.383 33.412 1.00 22.58 334 PHE C C 1
ATOM 9304 O O . PHE C 1 474 ? 35.051 24.332 33.685 1.00 23.79 334 PHE C O 1
ATOM 9312 N N . ALA C 1 475 ? 36.565 25.907 34.182 1.00 18.04 335 ALA C N 1
ATOM 9313 C CA . ALA C 1 475 ? 36.967 25.312 35.447 1.00 13.27 335 ALA C CA 1
ATOM 9314 C C . ALA C 1 475 ? 37.493 26.439 36.309 1.00 11.01 335 ALA C C 1
ATOM 9315 O O . ALA C 1 475 ? 37.981 27.437 35.779 1.00 30.75 335 ALA C O 1
ATOM 9317 N N . LYS C 1 476 ? 37.351 26.315 37.626 1.00 22.87 336 LYS C N 1
ATOM 9318 C CA . LYS C 1 476 ? 37.854 27.347 38.522 1.00 22.33 336 LYS C CA 1
ATOM 9319 C C . LYS C 1 476 ? 39.272 27.642 38.079 1.00 16.01 336 LYS C C 1
ATOM 9320 O O . LYS C 1 476 ? 40.054 26.735 37.796 1.00 26.17 336 LYS C O 1
ATOM 9326 N N . ALA C 1 477 ? 39.572 28.915 37.929 1.00 25.64 337 ALA C N 1
ATOM 9327 C CA . ALA C 1 477 ? 40.895 29.300 37.512 1.00 21.48 337 ALA C CA 1
ATOM 9328 C C . ALA C 1 477 ? 41.689 29.374 38.784 1.00 28.89 337 ALA C C 1
ATOM 9329 O O . ALA C 1 477 ? 41.121 29.582 39.862 1.00 34.61 337 ALA C O 1
ATOM 9331 N N . ALA C 1 478 ? 42.992 29.183 38.647 1.00 32.84 338 ALA C N 1
ATOM 9332 C CA . ALA C 1 478 ? 43.908 29.245 39.771 1.00 38.39 338 ALA C CA 1
ATOM 9333 C C . ALA C 1 478 ? 44.247 30.718 40.076 1.00 38.72 338 ALA C C 1
ATOM 9334 O O . ALA C 1 478 ? 43.879 31.583 39.251 1.00 35.49 338 ALA C O 1
#

InterPro domains:
  IPR001461 Aspartic peptidase A1 [PR00792] (90-110)
  IPR001461 Aspartic peptidase A1 [PR00792] (236-249)
  IPR001461 Aspartic peptidase A1 [PR00792] (286-297)
  IPR001461 Aspartic peptidase A1 [PR00792] (481-496)
  IPR001461 Aspartic peptidase A1 [PTHR47966] (27-506)
  IPR001969 Aspartic peptidase, active site [PS00141] (99-110)
  IPR001969 Aspartic peptidase, active site [PS00141] (286-297)
  IPR007856 Saposin-like type B, region 1 [PF05184] (380-417)
  IPR008138 Saposin B type, region 2 [PF03489] (317-350)
  IPR008139 Saposin B type domain [PS50015] (314-354)
  IPR008139 Saposin B type domain [PS50015] (378-419)
  IPR008139 Saposin B type domain [SM00741] (278-350)
  IPR011001 Saposin-like [SSF47862] (315-417)
  IPR021109 Aspartic peptidase domain superfamily [G3DSA:2.40.70.10] (31-242)
  IPR021109 Aspartic peptidase domain superfamily [G3DSA:2.40.70.10] (243-508)
  IPR021109 Aspartic peptidase domain superfamily [SSF50630] (12-507)
  IPR033121 Peptidase family A1 domain [PF00026] (83-507)
  IPR033121 Peptidase family A1 domain [PS51767] (84-505)
  IPR033869 Phytepsin [cd06098] (74-506)

Radius of gyration: 41.18 Å; Cα contacts (8 Å, |Δi|>4): 3302; chains: 3; bounding box: 76×91×126 Å

CATH classification: 2.40.70.10 (+2 more: 2.40.70.10, 1.10.225.10)

Nearest PDB structures (foldseek):
  1qdm-assembly3_C  TM=9.786E-01  e=3.820E-79  Hordeum vulgare
  1qdm-assembly2_B  TM=9.686E-01  e=9.004E-79  Hordeum vulgare
  1psn-assembly1_A  TM=9.376E-01  e=7.855E-39  Homo sapiens
  6xct-assembly1_A  TM=9.333E-01  e=3.047E-37  Sus scrofa
  4amt-assembly1_A-2  TM=9.017E-01  e=1.821E-37  Homo sapiens

Sequence (1287 aa):
VRIALKKRPIDRNSRVATGLSEEEGDIVALKNYMNAQYFGEIGVGTPPQKFTVIFDTGSSNLWVPSAKCYFSIACYLHSRYKAGASSTYKKNGKPAAIQYGTGSIAGYFSEDSVTVGDLVVKDQEFIEATKEPGITFLVAKFDGILGLGFKEISVGKAVPVWYKMIEQGLVSDPVFSFWLNRHGGEIIFGGMDPKHYVGEHTYVPVTQKGYWQFDMGDVLVGGKSTGFCAGGCAAIADSGTSLLAGPTAIITEINEKIGAAGVVSQECKTIVSQYGQQILDLLLAETQPKKICSQVGLCADPMCSACEMAVVWMQNQLAQNKTQDLILDYVNQLCNRLPSPMGESAVDCGSLGSMPDIEFTIGGKKFALKPEEYILKVGEGAAAQCISGFTAMDIPPPRGPLWILGDVFMGPYHTVFDYGKLRIGFAKAAVRIALKKRPIDRNSRVATGLSEEEGDIVALKNYMNAQYFGEIGVGTPPQKFTVIFDTGSSNLWVPSAKCYFSIACYLHSRYKAGASSTYKKNGKPAAIQYGTGSIAGYFSEDSVTVGDLVVKDQEFIEATKEPGITFLVAKFDGILGLGFKEISVGKAVPVWYKMIEQGLVSDPVFSFWLNRHGGEIIFGGMDPKHYVGEHTYVPVTQKGYWQFDMGDVLVGGKSTGFCAGGCAAIADSGTSLLAGPTAIITEINEKIGAAGVVSQECKTIVSQYGQQILDLLLAETQPKKICSQVGLCADPMCSACEMAVVWMQNQLAQNKTQDLILDYVNQLCNRLPSPMGESAVDCGSLGSMPDIEFTIGGKKFALKPEEYILKVGEGAAAQCISGFTAMDIPPPRGPLWILGDVFMGPYHTVFDYGKLRIGFAKAAVRIALKKRPIDRNSRVATGLSEEGDIVALKNYMNAQYFGEIGVGTPPQKFTVIFDTGSSNLWVPSAKCYFSIACYLHSRYKAGASSTYKKNGKPAAIQYGTGSIAGYFSEDSVTVGDLVVKDQEFIEATKEPGITFLVAKFDGILGLGFKEISVGKAVPVWYKMIEQGLVSDPVFSFWLNRHGGEIIFGGMDPKHYVGEHTYVPVTQKGYWQFDMGDVLVGGKSTGFCAGGCAAIADSGTSLLAGPTAIITEINEKIGAAGVVSQECKTIVSQYGQQILDLLLAETQPKKICSQVGLCADPMCSACEMAVVWMQNQLAQNKTQDLILDYVNQLCNRLPSPMGESAVDCGSLGSMPDIEFTIGGKKFALKPEEYILKVGEGAQCISGFTAMDIPPPRGPLWILGDVFMGPYHTVFDYGKLRIGFAKAA

B-factor: mean 28.92, std 17.91, range [4.0, 99.44]